Protein AF-0000000080651563 (afdb_homodimer)

Secondary structure (DSSP, 8-state):
----EEEEEEEE--SHHHHHHHHHHHHTT--EEEE-SSSTT-SGGGSS-SEE---GGGGGGT-HHHHHHHHHHHHHHHHH-TTTEEEEEEEEEPPTTSS-HHHHHHHHHHHHHHTT-SSS---EEEETTTSGGGTTB-TT--EEEEEEEEEE-HHHHHHHHHHHHHHTT-EEESS--EEEEEEETTEEEEEEE-TTT--EEEEEEEEEEE--GGGHHHIIIIIS-------EEEEEEEEEEEE--SSSS-EEEEE-TTS-EEEEEEETTTEEEEE---EE--S-GGG----HHHHHHHHHHHHTTBSSPP-GGG--EEEEEEEEEE--S-S-GGGS----EEEEE-GGG--EEEEE---STTHHHHHHHHHHHTTTT-TT-----GGGPPPTT---GGG-HHHHHHHHHHHTTTS-HHHHHHHHHHHGGGHHHHHTT--SSGGG--EEETTEEHHHHHHHHHHS---SHHIIIIIIS-GGGTS-HHHHHHHHHHHHHHT---/--PPEEEEEEEE--SHHHHHHHHHHHHTT--EEEE-SSSTT-SGGGSS--EE---GGGGGGT-HHHHHHHHHHHHHHHHH-TTTEEEEEEEEEPPTTSS-HHHHHHHHHHHHHHTT-SSS---EEEETTTSGGGTTB-TT--EEEEEEEEEE-HHHHHHHHHHHHHHTT-EEESS--EEEEEEETTEEEEEEE-TTT--EEEEEEEEEEE--GGGHHHIIIIIS-------EEEEEEEEEEEE--SSSS-EEEEE-TTS-EEEEEEETTTEEEEE---EE--S-GGG----HHHHHHHHHHHHTTBSSPP-GGG--EEEEEEEEEE--S-S-GGGS----EEEEE-GGG--EEEEE---GGGHHHHHHHHHHHTTTT-TT-----GGGPPPTT---GGG-HHHHHHHHHHHTTTS-HHHHHHHHHHHGGGHHHHHTT--SSGGG--EEETTEEHHHHHHHHHHS---SHHIIIIIIS-GGGTS-HHHHHHHHHHHHHHTTT-

Radius of gyration: 33.16 Å; Cα contacts (8 Å, |Δi|>4): 2163; chains: 2; bounding box: 51×114×76 Å

Structure (mmCIF, N/CA/C/O backbone):
data_AF-0000000080651563-model_v1
#
loop_
_entity.id
_entity.type
_entity.pdbx_description
1 polymer 'Glycerol-3-phosphate dehydrogenase'
#
loop_
_atom_site.group_PDB
_atom_site.id
_atom_site.type_symbol
_atom_site.label_atom_id
_atom_site.label_alt_id
_atom_site.label_comp_id
_atom_site.label_asym_id
_atom_site.label_entity_id
_atom_site.label_seq_id
_atom_site.pdbx_PDB_ins_code
_atom_site.Cartn_x
_atom_site.Cartn_y
_atom_site.Cartn_z
_atom_site.occupancy
_atom_site.B_iso_or_equiv
_atom_site.auth_seq_id
_atom_site.auth_comp_id
_atom_site.auth_asym_id
_atom_site.auth_atom_id
_atom_site.pdbx_PDB_model_num
ATOM 1 N N . MET A 1 1 ? 5.84 -44.031 -43.438 1 44.94 1 MET A N 1
ATOM 2 C CA . MET A 1 1 ? 5.383 -43.25 -42.312 1 44.94 1 MET A CA 1
ATOM 3 C C . MET A 1 1 ? 6.539 -42.906 -41.375 1 44.94 1 MET A C 1
ATOM 5 O O . MET A 1 1 ? 7.422 -43.75 -41.156 1 44.94 1 MET A O 1
ATOM 9 N N . ALA A 1 2 ? 6.824 -41.688 -41.062 1 62.53 2 ALA A N 1
ATOM 10 C CA . ALA A 1 2 ? 7.984 -41.312 -40.25 1 62.53 2 ALA A CA 1
ATOM 11 C C . ALA A 1 2 ? 7.996 -42.062 -38.906 1 62.53 2 ALA A C 1
ATOM 13 O O . ALA A 1 2 ? 6.941 -42.344 -38.344 1 62.53 2 ALA A O 1
ATOM 14 N N . GLU A 1 3 ? 8.992 -42.75 -38.656 1 81.19 3 GLU A N 1
ATOM 15 C CA . GLU A 1 3 ? 9.172 -43.469 -37.406 1 81.19 3 GLU A CA 1
ATOM 16 C C . GLU A 1 3 ? 8.758 -42.625 -36.219 1 81.19 3 GLU A C 1
ATOM 18 O O . GLU A 1 3 ? 9.102 -41.438 -36.125 1 81.19 3 GLU A O 1
ATOM 23 N N . PRO A 1 4 ? 7.98 -43.25 -35.375 1 90.88 4 PRO A N 1
ATOM 24 C CA . PRO A 1 4 ? 7.5 -42.5 -34.219 1 90.88 4 PRO A CA 1
ATOM 25 C C . PRO A 1 4 ? 8.633 -42.031 -33.281 1 90.88 4 PRO A C 1
ATOM 27 O O . PRO A 1 4 ? 9.633 -42.75 -33.156 1 90.88 4 PRO A O 1
ATOM 30 N N . GLU A 1 5 ? 8.562 -40.875 -32.844 1 94.5 5 GLU A N 1
ATOM 31 C CA . GLU A 1 5 ? 9.477 -40.375 -31.812 1 94.5 5 GLU A CA 1
ATOM 32 C C . GLU A 1 5 ? 9.273 -41.156 -30.516 1 94.5 5 GLU A C 1
ATOM 34 O O . GLU A 1 5 ? 8.148 -41.5 -30.156 1 94.5 5 GLU A O 1
ATOM 39 N N . THR A 1 6 ? 10.398 -41.469 -29.844 1 96.81 6 THR A N 1
ATOM 40 C CA . THR A 1 6 ? 10.281 -42.281 -28.656 1 96.81 6 THR A CA 1
ATOM 41 C C . THR A 1 6 ? 10.477 -41.438 -27.391 1 96.81 6 THR A C 1
ATOM 43 O O . THR A 1 6 ? 11.305 -40.531 -27.375 1 96.81 6 THR A O 1
ATOM 46 N N . CYS A 1 7 ? 9.688 -41.75 -26.422 1 98 7 CYS A N 1
ATOM 47 C CA . CYS A 1 7 ? 9.867 -41.156 -25.109 1 98 7 CYS A CA 1
ATOM 48 C C . CYS A 1 7 ? 9.539 -42.188 -24 1 98 7 CYS A C 1
ATOM 50 O O . CYS A 1 7 ? 8.945 -43.219 -24.281 1 98 7 CYS A O 1
ATOM 52 N N . ASP A 1 8 ? 10.086 -41.938 -22.859 1 98.5 8 ASP A N 1
ATOM 53 C CA . ASP A 1 8 ? 9.773 -42.781 -21.703 1 98.5 8 ASP A CA 1
ATOM 54 C C . ASP A 1 8 ? 8.383 -42.469 -21.156 1 98.5 8 ASP A C 1
ATOM 56 O O . ASP A 1 8 ? 7.574 -43.375 -20.953 1 98.5 8 ASP A O 1
ATOM 60 N N . LEU A 1 9 ? 8.148 -41.219 -20.953 1 98.75 9 LEU A N 1
ATOM 61 C CA . LEU A 1 9 ? 6.918 -40.781 -20.312 1 98.75 9 LEU A CA 1
ATOM 62 C C . LEU A 1 9 ? 6.23 -39.688 -21.156 1 98.75 9 LEU A C 1
ATOM 64 O O . LEU A 1 9 ? 6.855 -38.719 -21.531 1 98.75 9 LEU A O 1
ATOM 68 N N . PHE A 1 10 ? 4.969 -39.875 -21.469 1 98.81 10 PHE A N 1
ATOM 69 C CA . PHE A 1 10 ? 4.145 -38.906 -22.172 1 98.81 10 PHE A CA 1
ATOM 70 C C . PHE A 1 10 ? 3.092 -38.312 -21.25 1 98.81 10 PHE A C 1
ATOM 72 O O . PHE A 1 10 ? 2.209 -39.031 -20.766 1 98.81 10 PHE A O 1
ATOM 79 N N . VAL A 1 11 ? 3.191 -37.062 -20.969 1 98.94 11 VAL A N 1
ATOM 80 C CA . VAL A 1 11 ? 2.277 -36.375 -20.062 1 98.94 11 VAL A CA 1
ATOM 81 C C . VAL A 1 11 ? 1.208 -35.625 -20.859 1 98.94 11 VAL A C 1
ATOM 83 O O . VAL A 1 11 ? 1.525 -34.875 -21.781 1 98.94 11 VAL A O 1
ATOM 86 N N . ILE A 1 12 ? -0.056 -35.844 -20.547 1 98.75 12 ILE A N 1
ATOM 87 C CA . ILE A 1 12 ? -1.171 -35.156 -21.203 1 98.75 12 ILE A CA 1
ATOM 88 C C . ILE A 1 12 ? -1.742 -34.094 -20.266 1 98.75 12 ILE A C 1
ATOM 90 O O . ILE A 1 12 ? -2.271 -34.406 -19.203 1 98.75 12 ILE A O 1
ATOM 94 N N . GLY A 1 13 ? -1.679 -32.844 -20.703 1 98.44 13 GLY A N 1
ATOM 95 C CA . GLY A 1 13 ? -2.182 -31.719 -19.906 1 98.44 13 GLY A CA 1
ATOM 96 C C . GLY A 1 13 ? -1.084 -30.812 -19.406 1 98.44 13 GLY A C 1
ATOM 97 O O . GLY A 1 13 ? -0.155 -31.266 -18.734 1 98.44 13 GLY A O 1
ATOM 98 N N . GLY A 1 14 ? -1.213 -29.562 -19.766 1 98.44 14 GLY A N 1
ATOM 99 C CA . GLY A 1 14 ? -0.224 -28.578 -19.375 1 98.44 14 GLY A CA 1
ATOM 100 C C . GLY A 1 14 ? -0.708 -27.656 -18.266 1 98.44 14 GLY A C 1
ATOM 101 O O . GLY A 1 14 ? -0.48 -26.438 -18.312 1 98.44 14 GLY A O 1
ATOM 102 N N . GLY A 1 15 ? -1.465 -28.156 -17.266 1 98.31 15 GLY A N 1
ATOM 103 C CA . GLY A 1 15 ? -1.732 -27.5 -16 1 98.31 15 GLY A CA 1
ATOM 104 C C . GLY A 1 15 ? -0.641 -27.719 -14.977 1 98.31 15 GLY A C 1
ATOM 105 O O . GLY A 1 15 ? 0.446 -28.188 -15.305 1 98.31 15 GLY A O 1
ATOM 106 N N . ILE A 1 16 ? -0.949 -27.375 -13.75 1 98.56 16 ILE A N 1
ATOM 107 C CA . ILE A 1 16 ? 0.093 -27.391 -12.727 1 98.56 16 ILE A CA 1
ATOM 108 C C . ILE A 1 16 ? 0.528 -28.828 -12.445 1 98.56 16 ILE A C 1
ATOM 110 O O . ILE A 1 16 ? 1.718 -29.094 -12.258 1 98.56 16 ILE A O 1
ATOM 114 N N . ASN A 1 17 ? -0.404 -29.766 -12.43 1 98.19 17 ASN A N 1
ATOM 115 C CA . ASN A 1 17 ? -0.04 -31.156 -12.188 1 98.19 17 ASN A CA 1
ATOM 116 C C . ASN A 1 17 ? 0.826 -31.719 -13.312 1 98.19 17 ASN A C 1
ATOM 118 O O . ASN A 1 17 ? 1.86 -32.344 -13.055 1 98.19 17 ASN A O 1
ATOM 122 N N . GLY A 1 18 ? 0.381 -31.5 -14.562 1 98.75 18 GLY A N 1
ATOM 123 C CA . GLY A 1 18 ? 1.145 -32 -15.695 1 98.75 18 GLY A CA 1
ATOM 124 C C . GLY A 1 18 ? 2.533 -31.391 -15.789 1 98.75 18 GLY A C 1
ATOM 125 O O . GLY A 1 18 ? 3.514 -32.094 -16 1 98.75 18 GLY A O 1
ATOM 126 N N . ALA A 1 19 ? 2.584 -30.078 -15.633 1 98.88 19 ALA A N 1
ATOM 127 C CA . ALA A 1 19 ? 3.879 -29.406 -15.664 1 98.88 19 ALA A CA 1
ATOM 128 C C . ALA A 1 19 ? 4.773 -29.875 -14.523 1 98.88 19 ALA A C 1
ATOM 130 O O . ALA A 1 19 ? 5.98 -30.062 -14.711 1 98.88 19 ALA A O 1
ATOM 131 N N . GLY A 1 20 ? 4.227 -30.078 -13.359 1 98.81 20 GLY A N 1
ATOM 132 C CA . GLY A 1 20 ? 4.977 -30.594 -12.227 1 98.81 20 GLY A CA 1
ATOM 133 C C . GLY A 1 20 ? 5.512 -32 -12.453 1 98.81 20 GLY A C 1
ATOM 134 O O . GLY A 1 20 ? 6.68 -32.281 -12.164 1 98.81 20 GLY A O 1
ATOM 135 N N . VAL A 1 21 ? 4.684 -32.844 -12.984 1 98.88 21 VAL A N 1
ATOM 136 C CA . VAL A 1 21 ? 5.078 -34.219 -13.273 1 98.88 21 VAL A CA 1
ATOM 137 C C . VAL A 1 21 ? 6.176 -34.25 -14.328 1 98.88 21 VAL A C 1
ATOM 139 O O . VAL A 1 21 ? 7.176 -34.969 -14.195 1 98.88 21 VAL A O 1
ATOM 142 N N . ALA A 1 22 ? 5.961 -33.438 -15.375 1 98.94 22 ALA A N 1
ATOM 143 C CA . ALA A 1 22 ? 6.957 -33.375 -16.438 1 98.94 22 ALA A CA 1
ATOM 144 C C . ALA A 1 22 ? 8.312 -32.938 -15.898 1 98.94 22 ALA A C 1
ATOM 146 O O . ALA A 1 22 ? 9.344 -33.5 -16.234 1 98.94 22 ALA A O 1
ATOM 147 N N . ARG A 1 23 ? 8.328 -31.922 -15.07 1 98.88 23 ARG A N 1
ATOM 148 C CA . ARG A 1 23 ? 9.57 -31.406 -14.5 1 98.88 23 ARG A CA 1
ATOM 149 C C . ARG A 1 23 ? 10.234 -32.469 -13.609 1 98.88 23 ARG A C 1
ATOM 151 O O . ARG A 1 23 ? 11.43 -32.75 -13.75 1 98.88 23 ARG A O 1
ATOM 158 N N . ASP A 1 24 ? 9.461 -33.062 -12.719 1 98.88 24 ASP A N 1
ATOM 159 C CA . ASP A 1 24 ? 10.008 -34.062 -11.812 1 98.88 24 ASP A CA 1
ATOM 160 C C . ASP A 1 24 ? 10.594 -35.219 -12.586 1 98.88 24 ASP A C 1
ATOM 162 O O . ASP A 1 24 ? 11.734 -35.625 -12.352 1 98.88 24 ASP A O 1
ATOM 166 N N . ALA A 1 25 ? 9.852 -35.719 -13.547 1 98.88 25 ALA A N 1
ATOM 167 C CA . ALA A 1 25 ? 10.258 -36.906 -14.32 1 98.88 25 ALA A CA 1
ATOM 168 C C . ALA A 1 25 ? 11.523 -36.594 -15.133 1 98.88 25 ALA A C 1
ATOM 170 O O . ALA A 1 25 ? 12.445 -37.406 -15.164 1 98.88 25 ALA A O 1
ATOM 171 N N . ALA A 1 26 ? 11.5 -35.469 -15.797 1 98.88 26 ALA A N 1
ATOM 172 C CA . ALA A 1 26 ? 12.672 -35.094 -16.594 1 98.88 26 ALA A CA 1
ATOM 173 C C . ALA A 1 26 ? 13.914 -35 -15.703 1 98.88 26 ALA A C 1
ATOM 175 O O . ALA A 1 26 ? 15 -35.406 -16.094 1 98.88 26 ALA A O 1
ATOM 176 N N . GLY A 1 27 ? 13.742 -34.469 -14.523 1 98.62 27 GLY A N 1
ATOM 177 C CA . GLY A 1 27 ? 14.852 -34.344 -13.594 1 98.62 27 GLY A CA 1
ATOM 178 C C . GLY A 1 27 ? 15.352 -35.656 -13.047 1 98.62 27 GLY A C 1
ATOM 179 O O . GLY A 1 27 ? 16.453 -35.75 -12.5 1 98.62 27 GLY A O 1
ATOM 180 N N . ARG A 1 28 ? 14.531 -36.656 -13.188 1 98.62 28 ARG A N 1
ATOM 181 C CA . ARG A 1 28 ? 14.922 -38 -12.766 1 98.62 28 ARG A CA 1
ATOM 182 C C . ARG A 1 28 ? 15.641 -38.719 -13.898 1 98.62 28 ARG A C 1
ATOM 184 O O . ARG A 1 28 ? 16.062 -39.875 -13.727 1 98.62 28 ARG A O 1
ATOM 191 N N . GLY A 1 29 ? 15.742 -38.094 -15.07 1 98.5 29 GLY A N 1
ATOM 192 C CA . GLY A 1 29 ? 16.516 -38.625 -16.172 1 98.5 29 GLY A CA 1
ATOM 193 C C . GLY A 1 29 ? 15.641 -39.281 -17.234 1 98.5 29 GLY A C 1
ATOM 194 O O . GLY A 1 29 ? 16.156 -39.906 -18.156 1 98.5 29 GLY A O 1
ATOM 195 N N . LEU A 1 30 ? 14.352 -39.188 -17.203 1 98.81 30 LEU A N 1
ATOM 196 C CA . LEU A 1 30 ? 13.469 -39.781 -18.188 1 98.81 30 LEU A CA 1
ATOM 197 C C . LEU A 1 30 ? 13.32 -38.875 -19.422 1 98.81 30 LEU A C 1
ATOM 199 O O . LEU A 1 30 ? 13.391 -37.656 -19.297 1 98.81 30 LEU A O 1
ATOM 203 N N . LYS A 1 31 ? 13.203 -39.438 -20.531 1 98.75 31 LYS A N 1
ATOM 204 C CA . LYS A 1 31 ? 12.797 -38.719 -21.734 1 98.75 31 LYS A CA 1
ATOM 205 C C . LYS A 1 31 ? 11.305 -38.406 -21.719 1 98.75 31 LYS A C 1
ATOM 207 O O . LYS A 1 31 ? 10.477 -39.312 -21.828 1 98.75 31 LYS A O 1
ATOM 212 N N . VAL A 1 32 ? 10.945 -37.125 -21.641 1 98.88 32 VAL A N 1
ATOM 213 C CA . VAL A 1 32 ? 9.57 -36.75 -21.328 1 98.88 32 VAL A CA 1
ATOM 214 C C . VAL A 1 32 ? 9.016 -35.875 -22.469 1 98.88 32 VAL A C 1
ATOM 216 O O . VAL A 1 32 ? 9.719 -35.031 -23.016 1 98.88 32 VAL A O 1
ATOM 219 N N . VAL A 1 33 ? 7.758 -36.062 -22.828 1 98.88 33 VAL A N 1
ATOM 220 C CA . VAL A 1 33 ? 6.977 -35.188 -23.688 1 98.88 33 VAL A CA 1
ATOM 221 C C . VAL A 1 33 ? 5.699 -34.75 -22.969 1 98.88 33 VAL A C 1
ATOM 223 O O . VAL A 1 33 ? 5 -35.562 -22.391 1 98.88 33 VAL A O 1
ATOM 226 N N . LEU A 1 34 ? 5.461 -33.5 -22.922 1 98.94 34 LEU A N 1
ATOM 227 C CA . LEU A 1 34 ? 4.203 -32.969 -22.406 1 98.94 34 LEU A CA 1
ATOM 228 C C . LEU A 1 34 ? 3.402 -32.312 -23.531 1 98.94 34 LEU A C 1
ATOM 230 O O . LEU A 1 34 ? 3.93 -31.484 -24.281 1 98.94 34 LEU A O 1
ATOM 234 N N . ALA A 1 35 ? 2.158 -32.688 -23.688 1 98.81 35 ALA A N 1
ATOM 235 C CA . ALA A 1 35 ? 1.273 -32.094 -24.688 1 98.81 35 ALA A CA 1
ATOM 236 C C . ALA A 1 35 ? 0.091 -31.391 -24.016 1 98.81 35 ALA A C 1
ATOM 238 O O . ALA A 1 35 ? -0.56 -31.969 -23.141 1 98.81 35 ALA A O 1
ATOM 239 N N . GLU A 1 36 ? -0.143 -30.188 -24.359 1 98.56 36 GLU A N 1
ATOM 240 C CA . GLU A 1 36 ? -1.266 -29.359 -23.922 1 98.56 36 GLU A CA 1
ATOM 241 C C . GLU A 1 36 ? -2.117 -28.906 -25.109 1 98.56 36 GLU A C 1
ATOM 243 O O . GLU A 1 36 ? -1.589 -28.422 -26.094 1 98.56 36 GLU A O 1
ATOM 248 N N . LYS A 1 37 ? -3.41 -29.078 -25.031 1 97.44 37 LYS A N 1
ATOM 249 C CA . LYS A 1 37 ? -4.289 -28.812 -26.156 1 97.44 37 LYS A CA 1
ATOM 250 C C . LYS A 1 37 ? -4.363 -27.312 -26.469 1 97.44 37 LYS A C 1
ATOM 252 O O . LYS A 1 37 ? -4.535 -26.922 -27.625 1 97.44 37 LYS A O 1
ATOM 257 N N . ASP A 1 38 ? -4.301 -26.484 -25.422 1 97.44 38 ASP A N 1
ATOM 258 C CA . ASP A 1 38 ? -4.32 -25.031 -25.578 1 97.44 38 ASP A CA 1
ATOM 259 C C . ASP A 1 38 ? -2.99 -24.422 -25.156 1 97.44 38 ASP A C 1
ATOM 261 O O . ASP A 1 38 ? -1.928 -24.828 -25.625 1 97.44 38 ASP A O 1
ATOM 265 N N . ASP A 1 39 ? -3.035 -23.422 -24.344 1 98 39 ASP A N 1
ATOM 266 C CA . ASP A 1 39 ? -1.838 -22.844 -23.734 1 98 39 ASP A CA 1
ATOM 267 C C . ASP A 1 39 ? -1.603 -23.391 -22.328 1 98 39 ASP A C 1
ATOM 269 O O . ASP A 1 39 ? -2.5 -23.984 -21.734 1 98 39 ASP A O 1
ATOM 273 N N . LEU A 1 40 ? -0.352 -23.234 -21.906 1 98.44 40 LEU A N 1
ATOM 274 C CA . LEU A 1 40 ? -0.054 -23.609 -20.516 1 98.44 40 LEU A CA 1
ATOM 275 C C . LEU A 1 40 ? -0.951 -22.844 -19.562 1 98.44 40 LEU A C 1
ATOM 277 O O . LEU A 1 40 ? -1.187 -21.641 -19.734 1 98.44 40 LEU A O 1
ATOM 281 N N . ALA A 1 41 ? -1.507 -23.516 -18.562 1 97.88 41 ALA A N 1
ATOM 282 C CA . ALA A 1 41 ? -2.281 -22.953 -17.453 1 97.88 41 ALA A CA 1
ATOM 283 C C . ALA A 1 41 ? -3.596 -22.359 -17.953 1 97.88 41 ALA A C 1
ATOM 285 O O . ALA A 1 41 ? -4.254 -21.594 -17.25 1 97.88 41 ALA A O 1
ATOM 286 N N . GLN A 1 42 ? -4.023 -22.641 -19.141 1 96.56 42 GLN A N 1
ATOM 287 C CA . GLN A 1 42 ? -5.184 -21.953 -19.703 1 96.56 42 GLN A CA 1
ATOM 288 C C . GLN A 1 42 ? -6.477 -22.438 -19.047 1 96.56 42 GLN A C 1
ATOM 290 O O . GLN A 1 42 ? -7.484 -21.719 -19.047 1 96.56 42 GLN A O 1
ATOM 295 N N . GLY A 1 43 ? -6.531 -23.625 -18.469 1 95.25 43 GLY A N 1
ATOM 296 C CA . GLY A 1 43 ? -7.719 -24.156 -17.812 1 95.25 43 GLY A CA 1
ATOM 297 C C . GLY A 1 43 ? -7.789 -23.781 -16.344 1 95.25 43 GLY A C 1
ATOM 298 O O . GLY A 1 43 ? -7.68 -22.609 -15.984 1 95.25 43 GLY A O 1
ATOM 299 N N . THR A 1 44 ? -7.863 -24.766 -15.438 1 94.31 44 THR A N 1
ATOM 300 C CA . THR A 1 44 ? -8.102 -24.594 -14.008 1 94.31 44 THR A CA 1
ATOM 301 C C . THR A 1 44 ? -6.918 -23.906 -13.336 1 94.31 44 THR A C 1
ATOM 303 O O . THR A 1 44 ? -7.102 -23.062 -12.453 1 94.31 44 THR A O 1
ATOM 306 N N . SER A 1 45 ? -5.766 -24.109 -13.797 1 97.12 45 SER A N 1
ATOM 307 C CA . SER A 1 45 ? -4.551 -23.781 -13.055 1 97.12 45 SER A CA 1
ATOM 308 C C . SER A 1 45 ? -4.27 -22.281 -13.102 1 97.12 45 SER A C 1
ATOM 310 O O . SER A 1 45 ? -3.426 -21.781 -12.352 1 97.12 45 SER A O 1
ATOM 312 N N . SER A 1 46 ? -4.891 -21.438 -13.945 1 97.19 46 SER A N 1
ATOM 313 C CA . SER A 1 46 ? -4.707 -19.984 -13.938 1 97.19 46 SER A CA 1
ATOM 314 C C . SER A 1 46 ? -5.918 -19.281 -13.352 1 97.19 46 SER A C 1
ATOM 316 O O . SER A 1 46 ? -5.996 -18.047 -13.375 1 97.19 46 SER A O 1
ATOM 318 N N . ARG A 1 47 ? -6.836 -20.062 -12.875 1 97.06 47 ARG A N 1
ATOM 319 C CA . ARG A 1 47 ? -8.094 -19.5 -12.398 1 97.06 47 ARG A CA 1
ATOM 320 C C . ARG A 1 47 ? -8.305 -19.797 -10.922 1 97.06 47 ARG A C 1
ATOM 322 O O . ARG A 1 47 ? -9.414 -20.172 -10.508 1 97.06 47 ARG A O 1
ATOM 329 N N . SER A 1 48 ? -7.207 -19.734 -10.203 1 96 48 SER A N 1
ATOM 330 C CA . SER A 1 48 ? -7.223 -20 -8.766 1 96 48 SER A CA 1
ATOM 331 C C . SER A 1 48 ? -7.367 -18.703 -7.973 1 96 48 SER A C 1
ATOM 333 O O . SER A 1 48 ? -7.496 -17.625 -8.555 1 96 48 SER A O 1
ATOM 335 N N . GLY A 1 49 ? -7.438 -18.812 -6.684 1 96.62 49 GLY A N 1
ATOM 336 C CA . GLY A 1 49 ? -7.375 -17.656 -5.805 1 96.62 49 GLY A CA 1
ATOM 337 C C . GLY A 1 49 ? -5.965 -17.125 -5.602 1 96.62 49 GLY A C 1
ATOM 338 O O . GLY A 1 49 ? -5.742 -16.219 -4.801 1 96.62 49 GLY A O 1
ATOM 339 N N . LYS A 1 50 ? -5.02 -17.656 -6.297 1 98.19 50 LYS A N 1
ATOM 340 C CA . LYS A 1 50 ? -3.625 -17.219 -6.289 1 98.19 50 LYS A CA 1
ATOM 341 C C . LYS A 1 50 ? -3.01 -17.391 -4.902 1 98.19 50 LYS A C 1
ATOM 343 O O . LYS A 1 50 ? -2.357 -16.469 -4.398 1 98.19 50 LYS A O 1
ATOM 348 N N . LEU A 1 51 ? -3.211 -18.547 -4.324 1 97.75 51 LEU A N 1
ATOM 349 C CA . LEU A 1 51 ? -2.725 -18.766 -2.965 1 97.75 51 LEU A CA 1
ATOM 350 C C . LEU A 1 51 ? -1.95 -20.078 -2.861 1 97.75 51 LEU A C 1
ATOM 352 O O . LEU A 1 51 ? -2.309 -21.062 -3.506 1 97.75 51 LEU A O 1
ATOM 356 N N . VAL A 1 52 ? -0.916 -20.078 -2.156 1 97.62 52 VAL A N 1
ATOM 357 C CA . VAL A 1 52 ? -0.288 -21.266 -1.563 1 97.62 52 VAL A CA 1
ATOM 358 C C . VAL A 1 52 ? -0.621 -21.328 -0.075 1 97.62 52 VAL A C 1
ATOM 360 O O . VAL A 1 52 ? -0.065 -20.578 0.727 1 97.62 52 VAL A O 1
ATOM 363 N N . HIS A 1 53 ? -1.564 -22.156 0.243 1 95.06 53 HIS A N 1
ATOM 364 C CA . HIS A 1 53 ? -2.113 -22.141 1.594 1 95.06 53 HIS A CA 1
ATOM 365 C C . HIS A 1 53 ? -2.52 -23.531 2.049 1 95.06 53 HIS A C 1
ATOM 367 O O . HIS A 1 53 ? -2.646 -24.453 1.229 1 95.06 53 HIS A O 1
ATOM 373 N N . GLY A 1 54 ? -2.703 -23.688 3.301 1 91.38 54 GLY A N 1
ATOM 374 C CA . GLY A 1 54 ? -3.055 -24.969 3.871 1 91.38 54 GLY A CA 1
ATOM 375 C C . GLY A 1 54 ? -4.547 -25.25 3.836 1 91.38 54 GLY A C 1
ATOM 376 O O . GLY A 1 54 ? -4.965 -26.422 3.887 1 91.38 54 GLY A O 1
ATOM 377 N N . GLY A 1 55 ? -5.273 -24.281 3.785 1 89.44 55 GLY A N 1
ATOM 378 C CA . GLY A 1 55 ? -6.715 -24.469 3.83 1 89.44 55 GLY A CA 1
ATOM 379 C C . GLY A 1 55 ? -7.246 -24.672 5.234 1 89.44 55 GLY A C 1
ATOM 380 O O . GLY A 1 55 ? -7.555 -25.797 5.629 1 89.44 55 GLY A O 1
ATOM 381 N N . LEU A 1 56 ? -7.484 -23.656 5.871 1 85.06 56 LEU A N 1
ATOM 382 C CA . LEU A 1 56 ? -7.934 -23.672 7.258 1 85.06 56 LEU A CA 1
ATOM 383 C C . LEU A 1 56 ? -9.258 -24.406 7.398 1 85.06 56 LEU A C 1
ATOM 385 O O . LEU A 1 56 ? -9.461 -25.156 8.352 1 85.06 56 LEU A O 1
ATOM 389 N N . ARG A 1 57 ? -10.086 -24.266 6.465 1 83.44 57 ARG A N 1
ATOM 390 C CA . ARG A 1 57 ? -11.43 -24.828 6.523 1 83.44 57 ARG A CA 1
ATOM 391 C C . ARG A 1 57 ? -11.375 -26.359 6.543 1 83.44 57 ARG A C 1
ATOM 393 O O . ARG A 1 57 ? -12.266 -27.016 7.094 1 83.44 57 ARG A O 1
ATOM 400 N N . TYR A 1 58 ? -10.352 -26.953 6.043 1 84.56 58 TYR A N 1
ATOM 401 C CA . TYR A 1 58 ? -10.234 -28.406 5.922 1 84.56 58 TYR A CA 1
ATOM 402 C C . TYR A 1 58 ? -10.039 -29.047 7.289 1 84.56 58 TYR A C 1
ATOM 404 O O . TYR A 1 58 ? -10.281 -30.25 7.461 1 84.56 58 TYR A O 1
ATOM 412 N N . LEU A 1 59 ? -9.617 -28.234 8.195 1 84.94 59 LEU A N 1
ATOM 413 C CA . LEU A 1 59 ? -9.469 -28.734 9.555 1 84.94 59 LEU A CA 1
ATOM 414 C C . LEU A 1 59 ? -10.82 -29.094 10.156 1 84.94 59 LEU A C 1
ATOM 416 O O . LEU A 1 59 ? -10.914 -30 10.984 1 84.94 59 LEU A O 1
ATOM 420 N N . GLU A 1 60 ? -11.82 -28.391 9.703 1 80.75 60 GLU A N 1
ATOM 421 C CA . GLU A 1 60 ? -13.164 -28.672 10.195 1 80.75 60 GLU A CA 1
ATOM 422 C C . GLU A 1 60 ? -13.648 -30.047 9.734 1 80.75 60 GLU A C 1
ATOM 424 O O . GLU A 1 60 ? -14.531 -30.641 10.359 1 80.75 60 GLU A O 1
ATOM 429 N N . TYR A 1 61 ? -13.07 -30.516 8.734 1 80.5 61 TYR A N 1
ATOM 430 C CA . TYR A 1 61 ? -13.438 -31.812 8.188 1 80.5 61 TYR A CA 1
ATOM 431 C C . TYR A 1 61 ? -12.406 -32.875 8.57 1 80.5 61 TYR A C 1
ATOM 433 O O . TYR A 1 61 ? -12.344 -33.938 7.945 1 80.5 61 TYR A O 1
ATOM 441 N N . TYR A 1 62 ? -11.508 -32.5 9.469 1 84.06 62 TYR A N 1
ATOM 442 C CA . TYR A 1 62 ? -10.516 -33.375 10.07 1 84.06 62 TYR A CA 1
ATOM 443 C C . TYR A 1 62 ? -9.508 -33.844 9.023 1 84.06 62 TYR A C 1
ATOM 445 O O . TYR A 1 62 ? -8.945 -34.938 9.141 1 84.06 62 TYR A O 1
ATOM 453 N N . GLU A 1 63 ? -9.438 -33.062 7.988 1 87.5 63 GLU A N 1
ATOM 454 C CA . GLU A 1 63 ? -8.445 -33.344 6.949 1 87.5 63 GLU A CA 1
ATOM 455 C C . GLU A 1 63 ? -7.055 -32.875 7.367 1 87.5 63 GLU A C 1
ATOM 457 O O . GLU A 1 63 ? -6.398 -32.156 6.637 1 87.5 63 GLU A O 1
ATOM 462 N N . PHE A 1 64 ? -6.5 -33.438 8.414 1 89.5 64 PHE A N 1
ATOM 463 C CA . PHE A 1 64 ? -5.258 -33 9.023 1 89.5 64 PHE A CA 1
ATOM 464 C C . PHE A 1 64 ? -4.066 -33.312 8.125 1 89.5 64 PHE A C 1
ATOM 466 O O . PHE A 1 64 ? -3.135 -32.5 8.016 1 89.5 64 PHE A O 1
ATOM 473 N N . ARG A 1 65 ? -4.098 -34.438 7.508 1 88.31 65 ARG A N 1
ATOM 474 C CA . ARG A 1 65 ? -3.002 -34.812 6.625 1 88.31 65 ARG A CA 1
ATOM 475 C C . ARG A 1 65 ? -2.889 -33.844 5.445 1 88.31 65 ARG A C 1
ATOM 477 O O . ARG A 1 65 ? -1.791 -33.406 5.098 1 88.31 65 ARG A O 1
ATOM 484 N N . LEU A 1 66 ? -4.043 -33.562 4.863 1 89 66 LEU A N 1
ATOM 485 C CA . LEU A 1 66 ? -4.094 -32.625 3.734 1 89 66 LEU A CA 1
ATOM 486 C C . LEU A 1 66 ? -3.525 -31.266 4.121 1 89 66 LEU A C 1
ATOM 488 O O . LEU A 1 66 ? -2.727 -30.688 3.379 1 89 66 LEU A O 1
ATOM 492 N N . VAL A 1 67 ? -3.949 -30.797 5.27 1 92.62 67 VAL A N 1
ATOM 493 C CA . VAL A 1 67 ? -3.514 -29.484 5.738 1 92.62 67 VAL A CA 1
ATOM 494 C C . VAL A 1 67 ? -2.02 -29.516 6.055 1 92.62 67 VAL A C 1
ATOM 496 O O . VAL A 1 67 ? -1.274 -28.609 5.668 1 92.62 67 VAL A O 1
ATOM 499 N N . ARG A 1 68 ? -1.581 -30.562 6.684 1 93.56 68 ARG A N 1
ATOM 500 C CA . ARG A 1 68 ? -0.168 -30.703 7.023 1 93.56 68 ARG A CA 1
ATOM 501 C C . ARG A 1 68 ? 0.697 -30.703 5.766 1 93.56 68 ARG A C 1
ATOM 503 O O . ARG A 1 68 ? 1.694 -29.984 5.691 1 93.56 68 ARG A O 1
ATOM 510 N N . GLU A 1 69 ? 0.297 -31.5 4.805 1 93.94 69 GLU A N 1
ATOM 511 C CA . GLU A 1 69 ? 1.033 -31.578 3.547 1 93.94 69 GLU A CA 1
ATOM 512 C C . GLU A 1 69 ? 1.104 -30.219 2.859 1 93.94 69 GLU A C 1
ATOM 514 O O . GLU A 1 69 ? 2.166 -29.812 2.389 1 93.94 69 GLU A O 1
ATOM 519 N N . ALA A 1 70 ? 0.019 -29.562 2.828 1 95.38 70 ALA A N 1
ATOM 520 C CA . ALA A 1 70 ? -0.047 -28.25 2.182 1 95.38 70 ALA A CA 1
ATOM 521 C C . ALA A 1 70 ? 0.845 -27.234 2.895 1 95.38 70 ALA A C 1
ATOM 523 O O . ALA A 1 70 ? 1.528 -26.438 2.25 1 95.38 70 ALA A O 1
ATOM 524 N N . LEU A 1 71 ? 0.825 -27.297 4.223 1 96.31 71 LEU A N 1
ATOM 525 C CA . LEU A 1 71 ? 1.605 -26.359 5.008 1 96.31 71 LEU A CA 1
ATOM 526 C C . LEU A 1 71 ? 3.1 -26.609 4.844 1 96.31 71 LEU A C 1
ATOM 528 O O . LEU A 1 71 ? 3.898 -25.672 4.824 1 96.31 71 LEU A O 1
ATOM 532 N N . ILE A 1 72 ? 3.5 -27.875 4.727 1 95.81 72 ILE A N 1
ATOM 533 C CA . ILE A 1 72 ? 4.891 -28.203 4.445 1 95.81 72 ILE A CA 1
ATOM 534 C C . ILE A 1 72 ? 5.273 -27.688 3.061 1 95.81 72 ILE A C 1
ATOM 536 O O . ILE A 1 72 ? 6.309 -27.031 2.898 1 95.81 72 ILE A O 1
ATOM 540 N N . GLU A 1 73 ? 4.402 -27.891 2.072 1 97.19 73 GLU A N 1
ATOM 541 C CA . GLU A 1 73 ? 4.672 -27.484 0.694 1 97.19 73 GLU A CA 1
ATOM 542 C C . GLU A 1 73 ? 4.723 -25.969 0.562 1 97.19 73 GLU A C 1
ATOM 544 O O . GLU A 1 73 ? 5.473 -25.438 -0.257 1 97.19 73 GLU A O 1
ATOM 549 N N . ARG A 1 74 ? 3.949 -25.297 1.386 1 97.12 74 ARG A N 1
ATOM 550 C CA . ARG A 1 74 ? 3.984 -23.844 1.398 1 97.12 74 ARG A CA 1
ATOM 551 C C . ARG A 1 74 ? 5.402 -23.328 1.641 1 97.12 74 ARG A C 1
ATOM 553 O O . ARG A 1 74 ? 5.883 -22.453 0.919 1 97.12 74 ARG A O 1
ATOM 560 N N . GLU A 1 75 ? 6.074 -23.969 2.545 1 96.19 75 GLU A N 1
ATOM 561 C CA . GLU A 1 75 ? 7.441 -23.562 2.857 1 96.19 75 GLU A CA 1
ATOM 562 C C . GLU A 1 75 ? 8.406 -23.969 1.742 1 96.19 75 GLU A C 1
ATOM 564 O O . GLU A 1 75 ? 9.312 -23.203 1.402 1 96.19 75 GLU A O 1
ATOM 569 N N . VAL A 1 76 ? 8.164 -25.078 1.197 1 97.56 76 VAL A N 1
ATOM 570 C CA . VAL A 1 76 ? 9.016 -25.578 0.118 1 97.56 76 VAL A CA 1
ATOM 571 C C . VAL A 1 76 ? 8.898 -24.656 -1.096 1 97.56 76 VAL A C 1
ATOM 573 O O . VAL A 1 76 ? 9.906 -24.25 -1.666 1 97.56 76 VAL A O 1
ATOM 576 N N . LEU A 1 77 ? 7.68 -24.328 -1.388 1 98.25 77 LEU A N 1
ATOM 577 C CA . LEU A 1 77 ? 7.434 -23.516 -2.578 1 98.25 77 LEU A CA 1
ATOM 578 C C . LEU A 1 77 ? 7.93 -22.078 -2.375 1 98.25 77 LEU A C 1
ATOM 580 O O . LEU A 1 77 ? 8.43 -21.453 -3.312 1 98.25 77 LEU A O 1
ATOM 584 N N . LEU A 1 78 ? 7.785 -21.578 -1.15 1 97.25 78 LEU A N 1
ATOM 585 C CA . LEU A 1 78 ? 8.297 -20.25 -0.816 1 97.25 78 LEU A CA 1
ATOM 586 C C . LEU A 1 78 ? 9.789 -20.172 -1.097 1 97.25 78 LEU A C 1
ATOM 588 O O . LEU A 1 78 ? 10.281 -19.141 -1.575 1 97.25 78 LEU A O 1
ATOM 592 N N . ASN A 1 79 ? 10.477 -21.234 -0.854 1 97.44 79 ASN A N 1
ATOM 593 C CA . ASN A 1 79 ? 11.922 -21.266 -1.075 1 97.44 79 ASN A CA 1
ATOM 594 C C . ASN A 1 79 ? 12.258 -21.5 -2.543 1 97.44 79 ASN A C 1
ATOM 596 O O . ASN A 1 79 ? 13.273 -21.016 -3.041 1 97.44 79 ASN A O 1
ATOM 600 N N . ALA A 1 80 ? 11.43 -22.188 -3.234 1 98.38 80 ALA A N 1
ATOM 601 C CA . ALA A 1 80 ? 11.703 -22.609 -4.605 1 98.38 80 ALA A CA 1
ATOM 602 C C . ALA A 1 80 ? 11.516 -21.453 -5.582 1 98.38 80 ALA A C 1
ATOM 604 O O . ALA A 1 80 ? 12.18 -21.391 -6.617 1 98.38 80 ALA A O 1
ATOM 605 N N . ALA A 1 81 ? 10.602 -20.578 -5.262 1 98.69 81 ALA A N 1
ATOM 606 C CA . ALA A 1 81 ? 10.273 -19.516 -6.207 1 98.69 81 ALA A CA 1
ATOM 607 C C . ALA A 1 81 ? 9.883 -18.234 -5.473 1 98.69 81 ALA A C 1
ATOM 609 O O . ALA A 1 81 ? 8.797 -17.688 -5.691 1 98.69 81 ALA A O 1
ATOM 610 N N . PRO A 1 82 ? 10.852 -17.641 -4.707 1 98.31 82 PRO A N 1
ATOM 611 C CA . PRO A 1 82 ? 10.531 -16.484 -3.881 1 98.31 82 PRO A CA 1
ATOM 612 C C . PRO A 1 82 ? 10.203 -15.242 -4.711 1 98.31 82 PRO A C 1
ATOM 614 O O . PRO A 1 82 ? 9.703 -14.25 -4.172 1 98.31 82 PRO A O 1
ATOM 617 N N . HIS A 1 83 ? 10.453 -15.273 -6.008 1 98.56 83 HIS A N 1
ATOM 618 C CA . HIS A 1 83 ? 10.133 -14.125 -6.855 1 98.56 83 HIS A CA 1
ATOM 619 C C . HIS A 1 83 ? 8.648 -14.102 -7.211 1 98.56 83 HIS A C 1
ATOM 621 O O . HIS A 1 83 ? 8.078 -13.031 -7.438 1 98.56 83 HIS A O 1
ATOM 627 N N . ILE A 1 84 ? 7.988 -15.266 -7.238 1 98.69 84 ILE A N 1
ATOM 628 C CA . ILE A 1 84 ? 6.582 -15.242 -7.629 1 98.69 84 ILE A CA 1
ATOM 629 C C . ILE A 1 84 ? 5.711 -15.719 -6.469 1 98.69 84 ILE A C 1
ATOM 631 O O . ILE A 1 84 ? 4.488 -15.805 -6.598 1 98.69 84 ILE A O 1
ATOM 635 N N . ILE A 1 85 ? 6.293 -16.188 -5.391 1 98.5 85 ILE A N 1
ATOM 636 C CA . ILE A 1 85 ? 5.605 -16.609 -4.176 1 98.5 85 ILE A CA 1
ATOM 637 C C . ILE A 1 85 ? 6.105 -15.789 -2.988 1 98.5 85 ILE A C 1
ATOM 639 O O . ILE A 1 85 ? 7.312 -15.664 -2.775 1 98.5 85 ILE A O 1
ATOM 643 N N . TRP A 1 86 ? 5.23 -15.18 -2.26 1 96.94 86 TRP A N 1
ATOM 644 C CA . TRP A 1 86 ? 5.66 -14.391 -1.107 1 96.94 86 TRP A CA 1
ATOM 645 C C . TRP A 1 86 ? 4.652 -14.5 0.032 1 96.94 86 TRP A C 1
ATOM 647 O O . TRP A 1 86 ? 3.488 -14.836 -0.19 1 96.94 86 TRP A O 1
ATOM 657 N N . PRO A 1 87 ? 5.121 -14.242 1.265 1 96.94 87 PRO A N 1
ATOM 658 C CA . PRO A 1 87 ? 4.238 -14.328 2.43 1 96.94 87 PRO A CA 1
ATOM 659 C C . PRO A 1 87 ? 3.125 -13.281 2.402 1 96.94 87 PRO A C 1
ATOM 661 O O . PRO A 1 87 ? 3.326 -12.172 1.896 1 96.94 87 PRO A O 1
ATOM 664 N N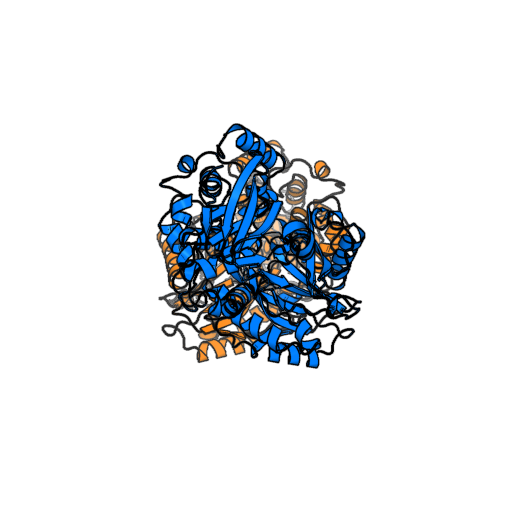 . MET A 1 88 ? 2.027 -13.609 2.932 1 97 88 MET A N 1
ATOM 665 C CA . MET A 1 88 ? 0.882 -12.719 3.088 1 97 88 MET A CA 1
ATOM 666 C C . MET A 1 88 ? 0.15 -13 4.395 1 97 88 MET A C 1
ATOM 668 O O . MET A 1 88 ? -0.029 -14.156 4.777 1 97 88 MET A O 1
ATOM 672 N N . ARG A 1 89 ? -0.228 -11.977 5.082 1 97.44 89 ARG A N 1
ATOM 673 C CA . ARG A 1 89 ? -1.009 -12.102 6.309 1 97.44 89 ARG A CA 1
ATOM 674 C C . ARG A 1 89 ? -2.504 -12.062 6.012 1 97.44 89 ARG A C 1
ATOM 676 O O . ARG A 1 89 ? -2.957 -11.258 5.188 1 97.44 89 ARG A O 1
ATOM 683 N N . PHE A 1 90 ? -3.223 -12.922 6.668 1 98 90 PHE A N 1
ATOM 684 C CA . PHE A 1 90 ? -4.664 -13.008 6.477 1 98 90 PHE A CA 1
ATOM 685 C C . PHE A 1 90 ? -5.406 -12.641 7.758 1 98 90 PHE A C 1
ATOM 687 O O . PHE A 1 90 ? -5.207 -13.273 8.797 1 98 90 PHE A O 1
ATOM 694 N N . VAL A 1 91 ? -6.234 -11.625 7.621 1 98.25 91 VAL A N 1
ATOM 695 C CA . VAL A 1 91 ? -7.039 -11.172 8.75 1 98.25 91 VAL A CA 1
ATOM 696 C C . VAL A 1 91 ? -8.414 -11.836 8.703 1 98.25 91 VAL A C 1
ATOM 698 O O . VAL A 1 91 ? -9.086 -11.797 7.672 1 98.25 91 VAL A O 1
ATOM 701 N N . LEU A 1 92 ? -8.773 -12.445 9.75 1 97.12 92 LEU A N 1
ATOM 702 C CA . LEU A 1 92 ? -10.07 -13.102 9.914 1 97.12 92 LEU A CA 1
ATOM 703 C C . LEU A 1 92 ? -10.906 -12.391 10.977 1 97.12 92 LEU A C 1
ATOM 705 O O . LEU A 1 92 ? -10.789 -12.695 12.164 1 97.12 92 LEU A O 1
ATOM 709 N N . PRO A 1 93 ? -11.781 -11.422 10.508 1 97.38 93 PRO A N 1
ATOM 710 C CA . PRO A 1 93 ? -12.695 -10.852 11.5 1 97.38 93 PRO A CA 1
ATOM 711 C C . PRO A 1 93 ? -13.648 -11.891 12.086 1 97.38 93 PRO A C 1
ATOM 713 O O . PRO A 1 93 ? -14.227 -12.688 11.344 1 97.38 93 PRO A O 1
ATOM 716 N N . HIS A 1 94 ? -13.812 -11.883 13.336 1 94.94 94 HIS A N 1
ATOM 717 C CA . HIS A 1 94 ? -14.672 -12.859 14 1 94.94 94 HIS A CA 1
ATOM 718 C C . HIS A 1 94 ? -16.109 -12.359 14.102 1 94.94 94 HIS A C 1
ATOM 720 O O . HIS A 1 94 ? -16.344 -11.234 14.547 1 94.94 94 HIS A O 1
ATOM 726 N N . SER A 1 95 ? -16.953 -13.125 13.609 1 90.12 95 SER A N 1
ATOM 727 C CA . SER A 1 95 ? -18.375 -12.898 13.82 1 90.12 95 SER A CA 1
ATOM 728 C C . SER A 1 95 ? -18.938 -13.859 14.867 1 90.12 95 SER A C 1
ATOM 730 O O . SER A 1 95 ? -18.828 -15.078 14.719 1 90.12 95 SER A O 1
ATOM 732 N N . PRO A 1 96 ? -19.641 -13.289 15.797 1 84.44 96 PRO A N 1
ATOM 733 C CA . PRO A 1 96 ? -20.219 -14.172 16.812 1 84.44 96 PRO A CA 1
ATOM 734 C C . PRO A 1 96 ? -21.281 -15.109 16.266 1 84.44 96 PRO A C 1
ATOM 736 O O . PRO A 1 96 ? -21.625 -16.109 16.891 1 84.44 96 PRO A O 1
ATOM 739 N N . GLN A 1 97 ? -21.828 -14.773 15.148 1 84.56 97 GLN A N 1
ATOM 740 C CA . GLN A 1 97 ? -22.875 -15.586 14.531 1 84.56 97 GLN A CA 1
ATOM 741 C C . GLN A 1 97 ? -22.281 -16.781 13.805 1 84.56 97 GLN A C 1
ATOM 743 O O . GLN A 1 97 ? -23 -17.703 13.422 1 84.56 97 GLN A O 1
ATOM 748 N N . ASP A 1 98 ? -20.984 -16.719 13.711 1 84 98 ASP A N 1
ATOM 749 C CA . ASP A 1 98 ? -20.312 -17.812 13.008 1 84 98 ASP A CA 1
ATOM 750 C C . ASP A 1 98 ? -19.656 -18.781 13.984 1 84 98 ASP A C 1
ATOM 752 O O . ASP A 1 98 ? -20.25 -19.156 14.992 1 84 98 ASP A O 1
ATOM 756 N N . ARG A 1 99 ? -18.469 -19.312 13.703 1 83.06 99 ARG A N 1
ATOM 757 C CA . ARG A 1 99 ? -17.75 -20.203 14.609 1 83.06 99 ARG A CA 1
ATOM 758 C C . ARG A 1 99 ? -17.297 -19.469 15.859 1 83.06 99 ARG A C 1
ATOM 760 O O . ARG A 1 99 ? -16.875 -18.312 15.789 1 83.06 99 ARG A O 1
ATOM 767 N N . PRO A 1 100 ? -17.453 -20.125 16.969 1 88.62 100 PRO A N 1
ATOM 768 C CA . PRO A 1 100 ? -16.984 -19.453 18.172 1 88.62 100 PRO A CA 1
ATOM 769 C C . PRO A 1 100 ? -15.484 -19.125 18.109 1 88.62 100 PRO A C 1
ATOM 771 O O . PRO A 1 100 ? -14.711 -19.875 17.516 1 88.62 100 PRO A O 1
ATOM 774 N N . ALA A 1 101 ? -15.094 -18.109 18.812 1 91.75 101 ALA A N 1
ATOM 775 C CA . ALA A 1 101 ? -13.734 -17.594 18.75 1 91.75 101 ALA A CA 1
ATOM 776 C C . ALA A 1 101 ? -12.727 -18.641 19.219 1 91.75 101 ALA A C 1
ATOM 778 O O . ALA A 1 101 ? -11.625 -18.734 18.672 1 91.75 101 ALA A O 1
ATOM 779 N N . TRP A 1 102 ? -13.094 -19.375 20.219 1 91.25 102 TRP A N 1
ATOM 780 C CA . TRP A 1 102 ? -12.148 -20.344 20.766 1 91.25 102 TRP A CA 1
ATOM 781 C C . TRP A 1 102 ? -11.875 -21.453 19.75 1 91.25 102 TRP A C 1
ATOM 783 O O . TRP A 1 102 ? -10.75 -21.969 19.672 1 91.25 102 TRP A O 1
ATOM 793 N N . LEU A 1 103 ? -12.828 -21.844 19.031 1 89.69 103 LEU A N 1
ATOM 794 C CA . LEU A 1 103 ? -12.656 -22.875 18.016 1 89.69 103 LEU A CA 1
ATOM 795 C C . LEU A 1 103 ? -11.773 -22.375 16.875 1 89.69 103 LEU A C 1
ATOM 797 O O . LEU A 1 103 ? -10.891 -23.109 16.406 1 89.69 103 LEU A O 1
ATOM 801 N N . VAL A 1 104 ? -12.031 -21.156 16.484 1 91 104 VAL A N 1
ATOM 802 C CA . VAL A 1 104 ? -11.203 -20.547 15.445 1 91 104 VAL A CA 1
ATOM 803 C C . VAL A 1 104 ? -9.758 -20.484 15.914 1 91 104 VAL A C 1
ATOM 805 O O . VAL A 1 104 ? -8.836 -20.828 15.172 1 91 104 VAL A O 1
ATOM 808 N N . ARG A 1 105 ? -9.586 -20.094 17.125 1 93 105 ARG A N 1
ATOM 809 C CA . ARG A 1 105 ? -8.242 -19.984 17.688 1 93 105 ARG A CA 1
ATOM 810 C C . ARG A 1 105 ? -7.559 -21.344 17.734 1 93 105 ARG A C 1
ATOM 812 O O . ARG A 1 105 ? -6.359 -21.453 17.453 1 93 105 ARG A O 1
ATOM 819 N N . LEU A 1 106 ? -8.281 -22.328 18.109 1 92.56 106 LEU A N 1
ATOM 820 C CA . LEU A 1 106 ? -7.738 -23.688 18.125 1 92.56 106 LEU A CA 1
ATOM 821 C C . LEU A 1 106 ? -7.336 -24.125 16.734 1 92.56 106 LEU A C 1
ATOM 823 O O . LEU A 1 106 ? -6.262 -24.703 16.547 1 92.56 106 LEU A O 1
ATOM 827 N N . GLY A 1 107 ? -8.258 -23.906 15.797 1 92.69 107 GLY A N 1
ATOM 828 C CA . GLY A 1 107 ? -7.926 -24.219 14.414 1 92.69 107 GLY A CA 1
ATOM 829 C C . GLY A 1 107 ? -6.656 -23.547 13.938 1 92.69 107 GLY A C 1
ATOM 830 O O . GLY A 1 107 ? -5.82 -24.172 13.289 1 92.69 107 GLY A O 1
ATOM 831 N N . LEU A 1 108 ? -6.547 -22.312 14.328 1 95.25 108 LEU A N 1
ATOM 832 C CA . LEU A 1 108 ? -5.383 -21.547 13.898 1 95.25 108 LEU A CA 1
ATOM 833 C C . LEU A 1 108 ? -4.121 -22.016 14.609 1 95.25 108 LEU A C 1
ATOM 835 O O . LEU A 1 108 ? -3.031 -22 14.031 1 95.25 108 LEU A O 1
ATOM 839 N N . PHE A 1 109 ? -4.281 -22.406 15.867 1 94.56 109 PHE A N 1
ATOM 840 C CA . PHE A 1 109 ? -3.156 -23 16.578 1 94.56 109 PHE A CA 1
ATOM 841 C C . PHE A 1 109 ? -2.66 -24.25 15.867 1 94.56 109 PHE A C 1
ATOM 843 O O . PHE A 1 109 ? -1.455 -24.422 15.664 1 94.56 109 PHE A O 1
ATOM 850 N N . LEU A 1 110 ? -3.543 -25.062 15.492 1 93.5 110 LEU A N 1
ATOM 851 C CA . LEU A 1 110 ? -3.188 -26.266 14.75 1 93.5 110 LEU A CA 1
ATOM 852 C C . LEU A 1 110 ? -2.555 -25.906 13.406 1 93.5 110 LEU A C 1
ATOM 854 O O . LEU A 1 110 ? -1.54 -26.5 13.016 1 93.5 110 LEU A O 1
ATOM 858 N N . TYR A 1 111 ? -3.164 -24.953 12.797 1 94.25 111 TYR A N 1
ATOM 859 C CA . TYR A 1 111 ? -2.684 -24.484 11.508 1 94.25 111 TYR A CA 1
ATOM 860 C C . TYR A 1 111 ? -1.235 -24.016 11.602 1 94.25 111 TYR A C 1
ATOM 862 O O . TYR A 1 111 ? -0.433 -24.297 10.703 1 94.25 111 TYR A O 1
ATOM 870 N N . ASP A 1 112 ? -0.843 -23.406 12.664 1 94.31 112 ASP A N 1
ATOM 871 C CA . ASP A 1 112 ? 0.487 -22.844 12.883 1 94.31 112 ASP A CA 1
ATOM 872 C C . ASP A 1 112 ? 1.518 -23.953 13.102 1 94.31 112 ASP A C 1
ATOM 874 O O . ASP A 1 112 ? 2.711 -23.75 12.859 1 94.31 112 ASP A O 1
ATOM 878 N N . HIS A 1 113 ? 1.06 -25.125 13.469 1 92.69 113 HIS A N 1
ATOM 879 C CA . HIS A 1 113 ? 2.039 -26.062 13.992 1 92.69 113 HIS A CA 1
ATOM 880 C C . HIS A 1 113 ? 2.051 -27.359 13.18 1 92.69 113 HIS A C 1
ATOM 882 O O . HIS A 1 113 ? 3.006 -28.125 13.258 1 92.69 113 HIS A O 1
ATOM 888 N N . LEU A 1 114 ? 1.076 -27.594 12.453 1 90.06 114 LEU A N 1
ATOM 889 C CA . LEU A 1 114 ? 0.938 -28.859 11.742 1 90.06 114 LEU A CA 1
ATOM 890 C C . LEU A 1 114 ? 2.047 -29.016 10.711 1 90.06 114 LEU A C 1
ATOM 892 O O . LEU A 1 114 ? 2.537 -30.125 10.492 1 90.06 114 LEU A O 1
ATOM 896 N N . GLY A 1 115 ? 2.459 -27.984 10.078 1 86.19 115 GLY A N 1
ATOM 897 C CA . GLY A 1 115 ? 3.393 -28.094 8.961 1 86.19 115 GLY A CA 1
ATOM 898 C C . GLY A 1 115 ? 4.801 -27.656 9.328 1 86.19 115 GLY A C 1
ATOM 899 O O . GLY A 1 115 ? 5.723 -27.781 8.516 1 86.19 115 GLY A O 1
ATOM 900 N N . GLY A 1 116 ? 5.035 -27.172 10.531 1 83.38 116 GLY A N 1
ATOM 901 C CA . GLY A 1 116 ? 6.371 -26.766 10.938 1 83.38 116 GLY A CA 1
ATOM 902 C C . GLY A 1 116 ? 6.762 -25.406 10.383 1 83.38 116 GLY A C 1
ATOM 903 O O . GLY A 1 116 ? 7.883 -25.219 9.898 1 83.38 116 GLY A O 1
ATOM 904 N N . ARG A 1 117 ? 6.035 -24.453 10.594 1 81.31 117 ARG A N 1
ATOM 905 C CA . ARG A 1 117 ? 6.285 -23.094 10.141 1 81.31 117 ARG A CA 1
ATOM 906 C C . ARG A 1 117 ? 7.68 -22.625 10.555 1 81.31 117 ARG A C 1
ATOM 908 O O . ARG A 1 117 ? 8.047 -22.719 11.727 1 81.31 117 ARG A O 1
ATOM 915 N N . LYS A 1 118 ? 8.398 -22.141 9.562 1 84.06 118 LYS A N 1
ATOM 916 C CA . LYS A 1 118 ? 9.758 -21.672 9.828 1 84.06 118 LYS A CA 1
ATOM 917 C C . LYS A 1 118 ? 9.891 -20.188 9.547 1 84.06 118 LYS A C 1
ATOM 919 O O . LYS A 1 118 ? 10.133 -19.391 10.469 1 84.06 118 LYS A O 1
ATOM 924 N N . LYS A 1 119 ? 9.5 -19.75 8.383 1 89.38 119 LYS A N 1
ATOM 925 C CA . LYS A 1 119 ? 9.773 -18.391 7.926 1 89.38 119 LYS A CA 1
ATOM 926 C C . LYS A 1 119 ? 8.594 -17.469 8.219 1 89.38 119 LYS A C 1
ATOM 928 O O . LYS A 1 119 ? 8.75 -16.25 8.242 1 89.38 119 LYS A O 1
ATOM 933 N N . LEU A 1 120 ? 7.461 -18.016 8.461 1 94.81 120 LEU A N 1
ATOM 934 C CA . LEU A 1 120 ? 6.242 -17.219 8.555 1 94.81 120 LEU A CA 1
ATOM 935 C C . LEU A 1 120 ? 5.883 -16.938 10.016 1 94.81 120 LEU A C 1
ATOM 937 O O . LEU A 1 120 ? 6.039 -17.812 10.867 1 94.81 120 LEU A O 1
ATOM 941 N N . PRO A 1 121 ? 5.422 -15.789 10.305 1 95 121 PRO A N 1
ATOM 942 C CA . PRO A 1 121 ? 4.953 -15.523 11.664 1 95 121 PRO A CA 1
ATOM 943 C C . PRO A 1 121 ? 3.699 -16.312 12.023 1 95 121 PRO A C 1
ATOM 945 O O . PRO A 1 121 ? 2.906 -16.656 11.141 1 95 121 PRO A O 1
ATOM 948 N N . GLY A 1 122 ? 3.537 -16.547 13.32 1 95.25 122 GLY A N 1
ATOM 949 C CA . GLY A 1 122 ? 2.365 -17.281 13.797 1 95.25 122 GLY A CA 1
ATOM 950 C C . GLY A 1 122 ? 1.141 -16.391 13.938 1 95.25 122 GLY A C 1
ATOM 951 O O . GLY A 1 122 ? 1.19 -15.195 13.641 1 95.25 122 GLY A O 1
ATOM 952 N N . THR A 1 123 ? 0.089 -17.047 14.359 1 96.38 123 THR A N 1
ATOM 953 C CA . THR A 1 123 ? -1.202 -16.391 14.516 1 96.38 123 THR A CA 1
ATOM 954 C C . THR A 1 123 ? -1.153 -15.367 15.648 1 96.38 123 THR A C 1
ATOM 956 O O . THR A 1 123 ? -0.531 -15.609 16.688 1 96.38 123 THR A O 1
ATOM 959 N N . ARG A 1 124 ? -1.764 -14.281 15.445 1 95.5 124 ARG A N 1
ATOM 960 C CA . ARG A 1 124 ? -1.98 -13.336 16.547 1 95.5 124 ARG A CA 1
ATOM 961 C C . ARG A 1 124 ? -3.443 -12.914 16.609 1 95.5 124 ARG A C 1
ATOM 963 O O . ARG A 1 124 ? -4.16 -12.953 15.609 1 95.5 124 ARG A O 1
ATOM 970 N N . THR A 1 125 ? -3.883 -12.555 17.812 1 97 125 THR A N 1
ATOM 971 C CA . THR A 1 125 ? -5.223 -12.023 18.031 1 97 125 THR A CA 1
ATOM 972 C C . THR A 1 125 ? -5.25 -10.508 17.812 1 97 125 THR A C 1
ATOM 974 O O . THR A 1 125 ? -4.32 -9.805 18.219 1 97 125 THR A O 1
ATOM 977 N N . LEU A 1 126 ? -6.309 -10.078 17.203 1 97.5 126 LEU A N 1
ATOM 978 C CA . LEU A 1 126 ? -6.418 -8.656 16.859 1 97.5 126 LEU A CA 1
ATOM 979 C C . LEU A 1 126 ? -7.574 -8.016 17.625 1 97.5 126 LEU A C 1
ATOM 981 O O . LEU A 1 126 ? -8.641 -8.617 17.766 1 97.5 126 LEU A O 1
ATOM 985 N N . ASP A 1 127 ? -7.344 -6.844 18.188 1 97.44 127 ASP A N 1
ATOM 986 C CA . ASP A 1 127 ? -8.414 -5.914 18.547 1 97.44 127 ASP A CA 1
ATOM 987 C C . ASP A 1 127 ? -8.789 -5.031 17.344 1 97.44 127 ASP A C 1
ATOM 989 O O . ASP A 1 127 ? -8.117 -4.031 17.078 1 97.44 127 ASP A O 1
ATOM 993 N N . LEU A 1 128 ? -9.922 -5.375 16.719 1 97.12 128 LEU A N 1
ATOM 994 C CA . LEU A 1 128 ? -10.273 -4.734 15.445 1 97.12 128 LEU A CA 1
ATOM 995 C C . LEU A 1 128 ? -10.742 -3.301 15.68 1 97.12 128 LEU A C 1
ATOM 997 O O . LEU A 1 128 ? -10.852 -2.521 14.727 1 97.12 128 LEU A O 1
ATOM 1001 N N . LYS A 1 129 ? -10.945 -2.863 16.875 1 95.44 129 LYS A N 1
ATOM 1002 C CA . LYS A 1 129 ? -11.305 -1.482 17.188 1 95.44 129 LYS A CA 1
ATOM 1003 C C . LYS A 1 129 ? -10.07 -0.586 17.203 1 95.44 129 LYS A C 1
ATOM 1005 O O . LYS A 1 129 ? -10.18 0.636 17.078 1 95.44 129 LYS A O 1
ATOM 1010 N N . ARG A 1 130 ? -8.883 -1.251 17.344 1 94.81 130 ARG A N 1
ATOM 1011 C CA . ARG A 1 130 ? -7.684 -0.442 17.531 1 94.81 130 ARG A CA 1
ATOM 1012 C C . ARG A 1 130 ? -6.621 -0.773 16.5 1 94.81 130 ARG A C 1
ATOM 1014 O O . ARG A 1 130 ? -5.922 0.118 16 1 94.81 130 ARG A O 1
ATOM 1021 N N . ASP A 1 131 ? -6.461 -2.078 16.203 1 96.38 131 ASP A N 1
ATOM 1022 C CA . ASP A 1 131 ? -5.422 -2.496 15.273 1 96.38 131 ASP A CA 1
ATOM 1023 C C . ASP A 1 131 ? -5.707 -1.982 13.867 1 96.38 131 ASP A C 1
ATOM 1025 O O . ASP A 1 131 ? -6.863 -1.954 13.43 1 96.38 131 ASP A O 1
ATOM 1029 N N . PRO A 1 132 ? -4.656 -1.627 13.141 1 95.69 132 PRO A N 1
ATOM 1030 C CA . PRO A 1 132 ? -4.852 -1.066 11.797 1 95.69 132 PRO A CA 1
ATOM 1031 C C . PRO A 1 132 ? -5.621 -2.006 10.875 1 95.69 132 PRO A C 1
ATOM 1033 O O . PRO A 1 132 ? -6.328 -1.546 9.969 1 95.69 132 PRO A O 1
ATOM 1036 N N . GLU A 1 133 ? -5.543 -3.283 11.102 1 97 133 GLU A N 1
ATOM 1037 C CA . GLU A 1 133 ? -6.23 -4.273 10.281 1 97 133 GLU A CA 1
ATOM 1038 C C . GLU A 1 133 ? -7.746 -4.141 10.406 1 97 133 GLU A C 1
ATOM 1040 O O . GLU A 1 133 ? -8.484 -4.602 9.539 1 97 133 GLU A O 1
ATOM 1045 N N . GLY A 1 134 ? -8.203 -3.516 11.469 1 97.38 134 GLY A N 1
ATOM 1046 C CA . GLY A 1 134 ? -9.633 -3.369 11.711 1 97.38 134 GLY A CA 1
ATOM 1047 C C . GLY A 1 134 ? -10.219 -2.111 11.094 1 97.38 134 GLY A C 1
ATOM 1048 O O . GLY A 1 134 ? -11.438 -1.948 11.039 1 97.38 134 GLY A O 1
ATOM 1049 N N . THR A 1 135 ? -9.406 -1.232 10.57 1 96.5 135 THR A N 1
ATOM 1050 C CA . THR A 1 135 ? -9.828 0.084 10.094 1 96.5 135 THR A CA 1
ATOM 1051 C C . THR A 1 135 ? -10.906 -0.043 9.023 1 96.5 135 THR A C 1
ATOM 1053 O O . THR A 1 135 ? -11.906 0.676 9.062 1 96.5 135 THR A O 1
ATOM 1056 N N . PRO A 1 136 ? -10.828 -0.993 8.078 1 97.69 136 PRO A N 1
ATOM 1057 C CA . PRO A 1 136 ? -11.844 -1.079 7.023 1 97.69 136 PRO A CA 1
ATOM 1058 C C . PRO A 1 136 ? -13.062 -1.902 7.441 1 97.69 136 PRO A C 1
ATOM 1060 O O . PRO A 1 136 ? -14.055 -1.954 6.715 1 97.69 136 PRO A O 1
ATOM 1063 N N . ILE A 1 137 ? -13.023 -2.531 8.562 1 98.19 137 ILE A N 1
ATOM 1064 C CA . ILE A 1 137 ? -14.031 -3.502 8.977 1 98.19 137 ILE A CA 1
ATOM 1065 C C . ILE A 1 137 ? -15.133 -2.795 9.773 1 98.19 137 ILE A C 1
ATOM 1067 O O . ILE A 1 137 ? -14.859 -1.869 10.539 1 98.19 137 ILE A O 1
ATOM 1071 N N . LEU A 1 138 ? -16.328 -3.221 9.633 1 97.69 138 LEU A N 1
ATOM 1072 C CA . LEU A 1 138 ? -17.469 -2.678 10.375 1 97.69 138 LEU A CA 1
ATOM 1073 C C . LEU A 1 138 ? -17.234 -2.789 11.875 1 97.69 138 LEU A C 1
ATOM 1075 O O . LEU A 1 138 ? -16.703 -3.793 12.359 1 97.69 138 LEU A O 1
ATOM 1079 N N . ASP A 1 139 ? -17.781 -1.871 12.625 1 96.19 139 ASP A N 1
ATOM 1080 C CA . ASP A 1 139 ? -17.469 -1.723 14.047 1 96.19 139 ASP A CA 1
ATOM 1081 C C . ASP A 1 139 ? -18.078 -2.867 14.859 1 96.19 139 ASP A C 1
ATOM 1083 O O . ASP A 1 139 ? -17.656 -3.117 15.992 1 96.19 139 ASP A O 1
ATOM 1087 N N . GLN A 1 140 ? -19.047 -3.527 14.32 1 95.88 140 GLN A N 1
ATOM 1088 C CA . GLN A 1 140 ? -19.672 -4.617 15.055 1 95.88 140 GLN A CA 1
ATOM 1089 C C . GLN A 1 140 ? -18.719 -5.789 15.234 1 95.88 140 GLN A C 1
ATOM 1091 O O . GLN A 1 140 ? -18.922 -6.641 16.094 1 95.88 140 GLN A O 1
ATOM 1096 N N . TYR A 1 141 ? -17.766 -5.879 14.352 1 96.75 141 TYR A N 1
ATOM 1097 C CA . TYR A 1 141 ? -16.734 -6.891 14.516 1 96.75 141 TYR A CA 1
ATOM 1098 C C . TYR A 1 141 ? -15.578 -6.355 15.352 1 96.75 141 TYR A C 1
ATOM 1100 O O . TYR A 1 141 ? -14.781 -5.543 14.875 1 96.75 141 TYR A O 1
ATOM 1108 N N . THR A 1 142 ? -15.359 -6.832 16.531 1 96.31 142 THR A N 1
ATOM 1109 C CA . THR A 1 142 ? -14.43 -6.203 17.469 1 96.31 142 THR A CA 1
ATOM 1110 C C . THR A 1 142 ? -13.172 -7.059 17.625 1 96.31 142 THR A C 1
ATOM 1112 O O . THR A 1 142 ? -12.125 -6.555 18.047 1 96.31 142 THR A O 1
ATOM 1115 N N . LYS A 1 143 ? -13.328 -8.352 17.359 1 96.94 143 LYS A N 1
ATOM 1116 C CA . LYS A 1 143 ? -12.219 -9.297 17.516 1 96.94 143 LYS A CA 1
ATOM 1117 C C . LYS A 1 143 ? -11.852 -9.922 16.172 1 96.94 143 LYS A C 1
ATOM 1119 O O . LYS A 1 143 ? -12.711 -10.125 15.312 1 96.94 143 LYS A O 1
ATOM 1124 N N . GLY A 1 144 ? -10.578 -10.164 15.961 1 97.25 144 GLY A N 1
ATOM 1125 C CA . GLY A 1 144 ? -10.117 -10.883 14.781 1 97.25 144 GLY A CA 1
ATOM 1126 C C . GLY A 1 144 ? -8.836 -11.664 15.031 1 97.25 144 GLY A C 1
ATOM 1127 O O . GLY A 1 144 ? -8.289 -11.648 16.141 1 97.25 144 GLY A O 1
ATOM 1128 N N . PHE A 1 145 ? -8.469 -12.422 14.102 1 97.56 145 PHE A N 1
ATOM 1129 C CA . PHE A 1 145 ? -7.23 -13.188 14.094 1 97.56 145 PHE A CA 1
ATOM 1130 C C . PHE A 1 145 ? -6.449 -12.945 12.812 1 97.56 145 PHE A C 1
ATOM 1132 O O . PHE A 1 145 ? -7.027 -12.586 11.789 1 97.56 145 PHE A O 1
ATOM 1139 N N . GLU A 1 146 ? -5.203 -13.016 12.906 1 97.62 146 GLU A N 1
ATOM 1140 C CA . GLU A 1 146 ? -4.328 -12.875 11.742 1 97.62 146 GLU A CA 1
ATOM 1141 C C . GLU A 1 146 ? -3.355 -14.047 11.648 1 97.62 146 GLU A C 1
ATOM 1143 O O . GLU A 1 146 ? -2.684 -14.383 12.625 1 97.62 146 GLU A O 1
ATOM 1148 N N . TYR A 1 147 ? -3.336 -14.719 10.5 1 97.06 147 TYR A N 1
ATOM 1149 C CA . TYR A 1 147 ? -2.449 -15.859 10.289 1 97.06 147 TYR A CA 1
ATOM 1150 C C . TYR A 1 147 ? -1.677 -15.711 8.984 1 97.06 147 TYR A C 1
ATOM 1152 O O . TYR A 1 147 ? -1.817 -14.703 8.281 1 97.06 147 TYR A O 1
ATOM 1160 N N . SER A 1 148 ? -0.789 -16.734 8.719 1 97.25 148 SER A N 1
ATOM 1161 C CA . SER A 1 148 ? 0.119 -16.578 7.59 1 97.25 148 SER A CA 1
ATOM 1162 C C . SER A 1 148 ? -0.168 -17.609 6.504 1 97.25 148 SER A C 1
ATOM 1164 O O . SER A 1 148 ? -0.43 -18.781 6.805 1 97.25 148 SER A O 1
ATOM 1166 N N . ASP A 1 149 ? -0.13 -17.156 5.316 1 97.25 149 ASP A N 1
ATOM 1167 C CA . ASP A 1 149 ? -0.02 -17.969 4.105 1 97.25 149 ASP A CA 1
ATOM 1168 C C . ASP A 1 149 ? 0.76 -17.234 3.02 1 97.25 149 ASP A C 1
ATOM 1170 O O . ASP A 1 149 ? 1.634 -16.406 3.322 1 97.25 149 ASP A O 1
ATOM 1174 N N . CYS A 1 150 ? 0.59 -17.719 1.749 1 97.81 150 CYS A N 1
ATOM 1175 C CA . CYS A 1 150 ? 1.42 -17.094 0.722 1 97.81 150 CYS A CA 1
ATOM 1176 C C . CYS A 1 150 ? 0.608 -16.812 -0.536 1 97.81 150 CYS A C 1
ATOM 1178 O O . CYS A 1 150 ? -0.368 -17.516 -0.822 1 97.81 150 CYS A O 1
ATOM 1180 N N . TRP A 1 151 ? 1.01 -15.797 -1.17 1 97.81 151 TRP A N 1
ATOM 1181 C CA . TRP A 1 151 ? 0.55 -15.477 -2.516 1 97.81 151 TRP A CA 1
ATOM 1182 C C . TRP A 1 151 ? 1.361 -16.234 -3.564 1 97.81 151 TRP A C 1
ATOM 1184 O O . TRP A 1 151 ? 2.531 -16.547 -3.342 1 97.81 151 TRP A O 1
ATOM 1194 N N . VAL A 1 152 ? 0.743 -16.531 -4.738 1 98.56 152 VAL A N 1
ATOM 1195 C CA . VAL A 1 152 ? 1.477 -17.094 -5.867 1 98.56 152 VAL A CA 1
ATOM 1196 C C . VAL A 1 152 ? 0.872 -16.594 -7.176 1 98.56 152 VAL A C 1
ATOM 1198 O O . VAL A 1 152 ? -0.349 -16.469 -7.297 1 98.56 152 VAL A O 1
ATOM 1201 N N . ASP A 1 153 ? 1.688 -16.266 -8.133 1 98.31 153 ASP A N 1
ATOM 1202 C CA . ASP A 1 153 ? 1.22 -16.188 -9.516 1 98.31 153 ASP A CA 1
ATOM 1203 C C . ASP A 1 153 ? 1.01 -17.562 -10.109 1 98.31 153 ASP A C 1
ATOM 1205 O O . ASP A 1 153 ? 1.967 -18.219 -10.531 1 98.31 153 ASP A O 1
ATOM 1209 N N . ASP A 1 154 ? -0.219 -17.938 -10.172 1 98.5 154 ASP A N 1
ATOM 1210 C CA . ASP A 1 154 ? -0.558 -19.312 -10.484 1 98.5 154 ASP A CA 1
ATOM 1211 C C . ASP A 1 154 ? -0.156 -19.672 -11.914 1 98.5 154 ASP A C 1
ATOM 1213 O O . ASP A 1 154 ? 0.464 -20.703 -12.156 1 98.5 154 ASP A O 1
ATOM 1217 N N . ALA A 1 155 ? -0.438 -18.828 -12.859 1 98.56 155 ALA A N 1
ATOM 1218 C CA . ALA A 1 155 ? -0.081 -19.109 -14.25 1 98.56 155 ALA A CA 1
ATOM 1219 C C . ALA A 1 155 ? 1.435 -19.156 -14.43 1 98.56 155 ALA A C 1
ATOM 1221 O O . ALA A 1 155 ? 1.951 -20.016 -15.148 1 98.56 155 ALA A O 1
ATOM 1222 N N . ARG A 1 156 ? 2.115 -18.297 -13.773 1 98.38 156 ARG A N 1
ATOM 1223 C CA . ARG A 1 156 ? 3.572 -18.297 -13.867 1 98.38 156 ARG A CA 1
ATOM 1224 C C . ARG A 1 156 ? 4.16 -19.562 -13.25 1 98.38 156 ARG A C 1
ATOM 1226 O O . ARG A 1 156 ? 5.172 -20.078 -13.727 1 98.38 156 ARG A O 1
ATOM 1233 N N . LEU A 1 157 ? 3.537 -19.984 -12.164 1 98.81 157 LEU A N 1
ATOM 1234 C CA . LEU A 1 157 ? 4 -21.219 -11.539 1 98.81 157 LEU A CA 1
ATOM 1235 C C . LEU A 1 157 ? 3.975 -22.375 -12.531 1 98.81 157 LEU A C 1
ATOM 1237 O O . LEU A 1 157 ? 4.918 -23.172 -12.594 1 98.81 157 LEU A O 1
ATOM 1241 N N . VAL A 1 158 ? 2.926 -22.438 -13.336 1 98.88 158 VAL A N 1
ATOM 1242 C CA . VAL A 1 158 ? 2.809 -23.484 -14.352 1 98.88 158 VAL A CA 1
ATOM 1243 C C . VAL A 1 158 ? 3.895 -23.297 -15.406 1 98.88 158 VAL A C 1
ATOM 1245 O O . VAL A 1 158 ? 4.617 -24.25 -15.734 1 98.88 158 VAL A O 1
ATOM 1248 N N . ALA A 1 159 ? 4.016 -22.094 -15.875 1 98.75 159 ALA A N 1
ATOM 1249 C CA . ALA A 1 159 ? 5 -21.812 -16.922 1 98.75 159 ALA A CA 1
ATOM 1250 C C . ALA A 1 159 ? 6.41 -22.156 -16.453 1 98.75 159 ALA A C 1
ATOM 1252 O O . ALA A 1 159 ? 7.199 -22.734 -17.203 1 98.75 159 ALA A O 1
ATOM 1253 N N . LEU A 1 160 ? 6.711 -21.859 -15.258 1 98.81 160 LEU A N 1
ATOM 1254 C CA . LEU A 1 160 ? 8.062 -22.078 -14.742 1 98.81 160 LEU A CA 1
ATOM 1255 C C . LEU A 1 160 ? 8.344 -23.562 -14.562 1 98.81 160 LEU A C 1
ATOM 1257 O O . LEU A 1 160 ? 9.484 -24 -14.75 1 98.81 160 LEU A O 1
ATOM 1261 N N . ASN A 1 161 ? 7.336 -24.312 -14.148 1 98.88 161 ASN A N 1
ATOM 1262 C CA . ASN A 1 161 ? 7.527 -25.766 -14.109 1 98.88 161 ASN A CA 1
ATOM 1263 C C . ASN A 1 161 ? 7.777 -26.328 -15.508 1 98.88 161 ASN A C 1
ATOM 1265 O O . ASN A 1 161 ? 8.617 -27.203 -15.68 1 98.88 161 ASN A O 1
ATOM 1269 N N . ALA A 1 162 ? 7.059 -25.812 -16.5 1 98.94 162 ALA A N 1
ATOM 1270 C CA . ALA A 1 162 ? 7.277 -26.25 -17.875 1 98.94 162 ALA A CA 1
ATOM 1271 C C . ALA A 1 162 ? 8.68 -25.875 -18.344 1 98.94 162 ALA A C 1
ATOM 1273 O O . ALA A 1 162 ? 9.352 -26.672 -19 1 98.94 162 ALA A O 1
ATOM 1274 N N . VAL A 1 163 ? 9.102 -24.641 -18.047 1 98.88 163 VAL A N 1
ATOM 1275 C CA . VAL A 1 163 ? 10.453 -24.203 -18.406 1 98.88 163 VAL A CA 1
ATOM 1276 C C . VAL A 1 163 ? 11.477 -25.109 -17.734 1 98.88 163 VAL A C 1
ATOM 1278 O O . VAL A 1 163 ? 12.445 -25.547 -18.375 1 98.88 163 VAL A O 1
ATOM 1281 N N . GLY A 1 164 ? 11.25 -25.406 -16.469 1 98.81 164 GLY A N 1
ATOM 1282 C CA . GLY A 1 164 ? 12.148 -26.312 -15.758 1 98.81 164 GLY A CA 1
ATOM 1283 C C . GLY A 1 164 ? 12.211 -27.703 -16.391 1 98.81 164 GLY A C 1
ATOM 1284 O O . GLY A 1 164 ? 13.289 -28.297 -16.453 1 98.81 164 GLY A O 1
ATOM 1285 N N . ALA A 1 165 ? 11.086 -28.203 -16.812 1 98.88 165 ALA A N 1
ATOM 1286 C CA . ALA A 1 165 ? 11.039 -29.484 -17.5 1 98.88 165 ALA A CA 1
ATOM 1287 C C . ALA A 1 165 ? 11.852 -29.453 -18.797 1 98.88 165 ALA A C 1
ATOM 1289 O O . ALA A 1 165 ? 12.664 -30.344 -19.062 1 98.88 165 ALA A O 1
ATOM 1290 N N . ALA A 1 166 ? 11.648 -28.406 -19.547 1 98.88 166 ALA A N 1
ATOM 1291 C CA . ALA A 1 166 ? 12.344 -28.25 -20.812 1 98.88 166 ALA A CA 1
ATOM 1292 C C . ALA A 1 166 ? 13.852 -28.156 -20.609 1 98.88 166 ALA A C 1
ATOM 1294 O O . ALA A 1 166 ? 14.633 -28.703 -21.391 1 98.88 166 ALA A O 1
ATOM 1295 N N . GLU A 1 167 ? 14.234 -27.438 -19.609 1 98.56 167 GLU A N 1
ATOM 1296 C CA . GLU A 1 167 ? 15.656 -27.266 -19.312 1 98.56 167 GLU A CA 1
ATOM 1297 C C . GLU A 1 167 ? 16.281 -28.609 -18.891 1 98.56 167 GLU A C 1
ATOM 1299 O O . GLU A 1 167 ? 17.5 -28.766 -18.984 1 98.56 167 GLU A O 1
ATOM 1304 N N . LYS A 1 168 ? 15.469 -29.516 -18.484 1 98.38 168 LYS A N 1
ATOM 1305 C CA . LYS A 1 168 ? 15.93 -30.859 -18.141 1 98.38 168 LYS A CA 1
ATOM 1306 C C . LYS A 1 168 ? 15.766 -31.828 -19.312 1 98.38 168 LYS A C 1
ATOM 1308 O O . LYS A 1 168 ? 15.938 -33.031 -19.156 1 98.38 168 LYS A O 1
ATOM 1313 N N . GLY A 1 169 ? 15.352 -31.281 -20.469 1 98.31 169 GLY A N 1
ATOM 1314 C CA . GLY A 1 169 ? 15.367 -32.062 -21.688 1 98.31 169 GLY A CA 1
ATOM 1315 C C . GLY A 1 169 ? 13.984 -32.469 -22.156 1 98.31 169 GLY A C 1
ATOM 1316 O O . GLY A 1 169 ? 13.844 -33.094 -23.219 1 98.31 169 GLY A O 1
ATOM 1317 N N . ALA A 1 170 ? 12.953 -32.125 -21.469 1 98.88 170 ALA A N 1
ATOM 1318 C CA . ALA A 1 170 ? 11.594 -32.5 -21.875 1 98.88 170 ALA A CA 1
ATOM 1319 C C . ALA A 1 170 ? 11.156 -31.703 -23.094 1 98.88 170 ALA A C 1
ATOM 1321 O O . ALA A 1 170 ? 11.594 -30.578 -23.297 1 98.88 170 ALA A O 1
ATOM 1322 N N . THR A 1 171 ? 10.336 -32.312 -23.906 1 98.75 171 THR A N 1
ATOM 1323 C CA . THR A 1 171 ? 9.672 -31.625 -25 1 98.75 171 THR A CA 1
ATOM 1324 C C . THR A 1 171 ? 8.289 -31.141 -24.578 1 98.75 171 THR A C 1
ATOM 1326 O O . THR A 1 171 ? 7.457 -31.922 -24.141 1 98.75 171 THR A O 1
ATOM 1329 N N . ILE A 1 172 ? 8.102 -29.844 -24.703 1 98.81 172 ILE A N 1
ATOM 1330 C CA . ILE A 1 172 ? 6.82 -29.234 -24.328 1 98.81 172 ILE A CA 1
ATOM 1331 C C . ILE A 1 172 ? 6.066 -28.828 -25.594 1 98.81 172 ILE A C 1
ATOM 1333 O O . ILE A 1 172 ? 6.562 -28.031 -26.391 1 98.81 172 ILE A O 1
ATOM 1337 N N . LEU A 1 173 ? 4.906 -29.375 -25.781 1 98.69 173 LEU A N 1
ATOM 1338 C CA . LEU A 1 173 ? 4.07 -29.078 -26.938 1 98.69 173 LEU A CA 1
ATOM 1339 C C . LEU A 1 173 ? 2.789 -28.375 -26.531 1 98.69 173 LEU A C 1
ATOM 1341 O O . LEU A 1 173 ? 1.922 -28.969 -25.891 1 98.69 173 LEU A O 1
ATOM 1345 N N . THR A 1 174 ? 2.662 -27.125 -26.844 1 98.31 174 THR A N 1
ATOM 1346 C CA . THR A 1 174 ? 1.417 -26.391 -26.625 1 98.31 174 THR A CA 1
ATOM 1347 C C . THR A 1 174 ? 0.573 -26.375 -27.906 1 98.31 174 THR A C 1
ATOM 1349 O O . THR A 1 174 ? 1.062 -26.703 -28.984 1 98.31 174 THR A O 1
ATOM 1352 N N . ARG A 1 175 ? -0.699 -26.078 -27.734 1 98.19 175 ARG A N 1
ATOM 1353 C CA . ARG A 1 175 ? -1.631 -26.078 -28.859 1 98.19 175 ARG A CA 1
ATOM 1354 C C . ARG A 1 175 ? -1.627 -27.422 -29.562 1 98.19 175 ARG A C 1
ATOM 1356 O O . ARG A 1 175 ? -1.697 -27.484 -30.797 1 98.19 175 ARG A O 1
ATOM 1363 N N . THR A 1 176 ? -1.432 -28.438 -28.828 1 98.19 176 THR A N 1
ATOM 1364 C CA . THR A 1 176 ? -1.241 -29.766 -29.406 1 98.19 176 THR A CA 1
ATOM 1365 C C . THR A 1 176 ? -2.031 -30.812 -28.625 1 98.19 176 THR A C 1
ATOM 1367 O O . THR A 1 176 ? -1.478 -31.516 -27.766 1 98.19 176 THR A O 1
ATOM 1370 N N . PRO A 1 177 ? -3.275 -30.953 -28.938 1 97.75 177 PRO A N 1
ATOM 1371 C CA . PRO A 1 177 ? -4.055 -32 -28.281 1 97.75 177 PRO A CA 1
ATOM 1372 C C . PRO A 1 177 ? -3.588 -33.406 -28.672 1 97.75 177 PRO A C 1
ATOM 1374 O O . PRO A 1 177 ? -3.113 -33.625 -29.797 1 97.75 177 PRO A O 1
ATOM 1377 N N . VAL A 1 178 ? -3.699 -34.312 -27.75 1 98.25 178 VAL A N 1
ATOM 1378 C CA . VAL A 1 178 ? -3.572 -35.75 -28.047 1 98.25 178 VAL A CA 1
ATOM 1379 C C . VAL A 1 178 ? -4.875 -36.25 -28.656 1 98.25 178 VAL A C 1
ATOM 1381 O O . VAL A 1 178 ? -5.93 -36.219 -28.016 1 98.25 178 VAL A O 1
ATOM 1384 N N . VAL A 1 179 ? -4.754 -36.719 -29.812 1 96.5 179 VAL A N 1
ATOM 1385 C CA . VAL A 1 179 ? -5.98 -37.094 -30.516 1 96.5 179 VAL A CA 1
ATOM 1386 C C . VAL A 1 179 ? -6.25 -38.594 -30.359 1 96.5 179 VAL A C 1
ATOM 1388 O O . VAL A 1 179 ? -7.395 -39.031 -30.469 1 96.5 179 VAL A O 1
ATOM 1391 N N . SER A 1 180 ? -5.172 -39.344 -30.188 1 95.94 180 SER A N 1
ATOM 1392 C CA . SER A 1 180 ? -5.336 -40.781 -29.953 1 95.94 180 SER A CA 1
ATOM 1393 C C . SER A 1 180 ? -4.137 -41.344 -29.219 1 95.94 180 SER A C 1
ATOM 1395 O O . SER A 1 180 ? -3.018 -40.875 -29.344 1 95.94 180 SER A O 1
ATOM 1397 N N . ALA A 1 181 ? -4.426 -42.375 -28.453 1 96.88 181 ALA A N 1
ATOM 1398 C CA . ALA A 1 181 ? -3.424 -43.188 -27.766 1 96.88 181 ALA A CA 1
ATOM 1399 C C . ALA A 1 181 ? -3.848 -44.656 -27.734 1 96.88 181 ALA A C 1
ATOM 1401 O O . ALA A 1 181 ? -4.945 -44.969 -27.266 1 96.88 181 ALA A O 1
ATOM 1402 N N . ARG A 1 182 ? -2.986 -45.5 -28.25 1 95.44 182 ARG A N 1
ATOM 1403 C CA . ARG A 1 182 ? -3.332 -46.906 -28.25 1 95.44 182 ARG A CA 1
ATOM 1404 C C . ARG A 1 182 ? -2.168 -47.75 -27.766 1 95.44 182 ARG A C 1
ATOM 1406 O O . ARG A 1 182 ? -1.005 -47.438 -28.031 1 95.44 182 ARG A O 1
ATOM 1413 N N . ARG A 1 183 ? -2.553 -48.812 -27.109 1 95.25 183 ARG A N 1
ATOM 1414 C CA . ARG A 1 183 ? -1.551 -49.781 -26.656 1 95.25 183 ARG A CA 1
ATOM 1415 C C . ARG A 1 183 ? -1.078 -50.656 -27.812 1 95.25 183 ARG A C 1
ATOM 1417 O O . ARG A 1 183 ? -1.893 -51.188 -28.562 1 95.25 183 ARG A O 1
ATOM 1424 N N . GLU A 1 184 ? 0.221 -50.656 -27.953 1 93.31 184 GLU A N 1
ATOM 1425 C CA . GLU A 1 184 ? 0.834 -51.469 -28.984 1 93.31 184 GLU A CA 1
ATOM 1426 C C . GLU A 1 184 ? 2.191 -52 -28.531 1 93.31 184 GLU A C 1
ATOM 1428 O O . GLU A 1 184 ? 3.078 -51.219 -28.172 1 93.31 184 GLU A O 1
ATOM 1433 N N . ASN A 1 185 ? 2.393 -53.312 -28.594 1 92.62 185 ASN A N 1
ATOM 1434 C CA . ASN A 1 185 ? 3.658 -54 -28.312 1 92.62 185 ASN A CA 1
ATOM 1435 C C . ASN A 1 185 ? 4.242 -53.562 -26.969 1 92.62 185 ASN A C 1
ATOM 1437 O O . ASN A 1 185 ? 5.406 -53.156 -26.891 1 92.62 185 ASN A O 1
ATOM 1441 N N . GLY A 1 186 ? 3.41 -53.469 -25.984 1 92.5 186 GLY A N 1
ATOM 1442 C CA . GLY A 1 186 ? 3.871 -53.219 -24.641 1 92.5 186 GLY A CA 1
ATOM 1443 C C . GLY A 1 186 ? 4.168 -51.75 -24.359 1 92.5 186 GLY A C 1
ATOM 1444 O O . GLY A 1 186 ? 4.902 -51.438 -23.422 1 92.5 186 GLY A O 1
ATOM 1445 N N . GLY A 1 187 ? 3.645 -51 -25.203 1 95.25 187 GLY A N 1
ATOM 1446 C CA . GLY A 1 187 ? 3.779 -49.531 -25.047 1 95.25 187 GLY A CA 1
ATOM 1447 C C . GLY A 1 187 ? 2.627 -48.781 -25.656 1 95.25 187 GLY A C 1
ATOM 1448 O O . GLY A 1 187 ? 1.597 -49.344 -26.016 1 95.25 187 GLY A O 1
ATOM 1449 N N . TRP A 1 188 ? 2.855 -47.438 -25.719 1 97.38 188 TRP A N 1
ATOM 1450 C CA . TRP A 1 188 ? 1.799 -46.594 -26.25 1 97.38 188 TRP A CA 1
ATOM 1451 C C . TRP A 1 188 ? 2.215 -45.969 -27.578 1 97.38 188 TRP A C 1
ATOM 1453 O O . TRP A 1 188 ? 3.367 -45.562 -27.734 1 97.38 188 TRP A O 1
ATOM 1463 N N . ILE A 1 189 ? 1.304 -45.906 -28.484 1 97.56 189 ILE A N 1
ATOM 1464 C CA . ILE A 1 189 ? 1.414 -45.062 -29.656 1 97.56 189 ILE A CA 1
ATOM 1465 C C . ILE A 1 189 ? 0.496 -43.844 -29.5 1 97.56 189 ILE A C 1
ATOM 1467 O O . ILE A 1 189 ? -0.729 -44 -29.469 1 97.56 189 ILE A O 1
ATOM 1471 N N . VAL A 1 190 ? 1.098 -42.688 -29.375 1 98.06 190 VAL A N 1
ATOM 1472 C CA . VAL A 1 190 ? 0.363 -41.438 -29.109 1 98.06 190 VAL A CA 1
ATOM 1473 C C . VAL A 1 190 ? 0.389 -40.562 -30.359 1 98.06 190 VAL A C 1
ATOM 1475 O O . VAL A 1 190 ? 1.457 -40.281 -30.906 1 98.06 190 VAL A O 1
ATOM 1478 N N . GLU A 1 191 ? -0.755 -40.125 -30.766 1 98 191 GLU A N 1
ATOM 1479 C CA . GLU A 1 191 ? -0.864 -39.219 -31.891 1 98 191 GLU A CA 1
ATOM 1480 C C . GLU A 1 191 ? -1.323 -37.844 -31.422 1 98 191 GLU A C 1
ATOM 1482 O O . GLU A 1 191 ? -2.299 -37.719 -30.688 1 98 191 GLU A O 1
ATOM 1487 N N . THR A 1 192 ? -0.546 -36.844 -31.828 1 98 192 THR A N 1
ATOM 1488 C CA . THR A 1 192 ? -0.899 -35.469 -31.516 1 98 192 THR A CA 1
ATOM 1489 C C . THR A 1 192 ? -1.161 -34.688 -32.812 1 98 192 THR A C 1
ATOM 1491 O O . THR A 1 192 ? -0.692 -35.062 -33.875 1 98 192 THR A O 1
ATOM 1494 N N . ARG A 1 193 ? -1.96 -33.625 -32.656 1 97.5 193 ARG A N 1
ATOM 1495 C CA . ARG A 1 193 ? -2.223 -32.75 -33.781 1 97.5 193 ARG A CA 1
ATOM 1496 C C . ARG A 1 193 ? -2.115 -31.281 -33.375 1 97.5 193 ARG A C 1
ATOM 1498 O O . ARG A 1 193 ? -2.912 -30.812 -32.562 1 97.5 193 ARG A O 1
ATOM 1505 N N . ASN A 1 194 ? -1.159 -30.609 -33.938 1 97.38 194 ASN A N 1
ATOM 1506 C CA . ASN A 1 194 ? -0.998 -29.188 -33.656 1 97.38 194 ASN A CA 1
ATOM 1507 C C . ASN A 1 194 ? -2.186 -28.375 -34.156 1 97.38 194 ASN A C 1
ATOM 1509 O O . ASN A 1 194 ? -2.531 -28.438 -35.344 1 97.38 194 ASN A O 1
ATOM 1513 N N . SER A 1 195 ? -2.76 -27.594 -33.344 1 96.31 195 SER A N 1
ATOM 1514 C CA . SER A 1 195 ? -3.977 -26.859 -33.656 1 96.31 195 SER A CA 1
ATOM 1515 C C . SER A 1 195 ? -3.672 -25.672 -34.562 1 96.31 195 SER A C 1
ATOM 1517 O O . SER A 1 195 ? -4.543 -25.203 -35.312 1 96.31 195 SER A O 1
ATOM 1519 N N . ASP A 1 196 ? -2.514 -25.188 -34.562 1 93.56 196 ASP A N 1
ATOM 1520 C CA . ASP A 1 196 ? -2.137 -24.016 -35.344 1 93.56 196 ASP A CA 1
ATOM 1521 C C . ASP A 1 196 ? -1.759 -24.422 -36.781 1 93.56 196 ASP A C 1
ATOM 1523 O O . ASP A 1 196 ? -2.164 -23.781 -37.75 1 93.56 196 ASP A O 1
ATOM 1527 N N . THR A 1 197 ? -1.017 -25.531 -36.906 1 94.25 197 THR A N 1
ATOM 1528 C CA . THR A 1 197 ? -0.459 -25.906 -38.188 1 94.25 197 THR A CA 1
ATOM 1529 C C . THR A 1 197 ? -1.219 -27.078 -38.781 1 94.25 197 THR A C 1
ATOM 1531 O O . THR A 1 197 ? -1.126 -27.344 -40 1 94.25 197 THR A O 1
ATOM 1534 N N . GLY A 1 198 ? -1.821 -27.891 -37.938 1 95.5 198 GLY A N 1
ATOM 1535 C CA . GLY A 1 198 ? -2.477 -29.109 -38.406 1 95.5 198 GLY A CA 1
ATOM 1536 C C . GLY A 1 198 ? -1.536 -30.297 -38.5 1 95.5 198 GLY A C 1
ATOM 1537 O O . GLY A 1 198 ? -1.965 -31.406 -38.781 1 95.5 198 GLY A O 1
ATOM 1538 N N . GLU A 1 199 ? -0.358 -30.078 -38.125 1 95.81 199 GLU A N 1
ATOM 1539 C CA . GLU A 1 199 ? 0.643 -31.141 -38.188 1 95.81 199 GLU A CA 1
ATOM 1540 C C . GLU A 1 199 ? 0.357 -32.25 -37.188 1 95.81 199 GLU A C 1
ATOM 1542 O O . GLU A 1 199 ? 0.039 -31.969 -36.031 1 95.81 199 GLU A O 1
ATOM 1547 N N . THR A 1 200 ? 0.45 -33.5 -37.688 1 96.56 200 THR A N 1
ATOM 1548 C CA . THR A 1 200 ? 0.295 -34.656 -36.812 1 96.56 200 THR A CA 1
ATOM 1549 C C . THR A 1 200 ? 1.653 -35.25 -36.5 1 96.56 200 THR A C 1
ATOM 1551 O O . THR A 1 200 ? 2.521 -35.375 -37.344 1 96.56 200 THR A O 1
ATOM 1554 N N . ARG A 1 201 ? 1.82 -35.625 -35.312 1 97.25 201 ARG A N 1
ATOM 1555 C CA . ARG A 1 201 ? 3.012 -36.312 -34.844 1 97.25 201 ARG A CA 1
ATOM 1556 C C . ARG A 1 201 ? 2.641 -37.594 -34.062 1 97.25 201 ARG A C 1
ATOM 1558 O O . ARG A 1 201 ? 1.601 -37.625 -33.406 1 97.25 201 ARG A O 1
ATOM 1565 N N . THR A 1 202 ? 3.51 -38.562 -34.281 1 97.88 202 THR A N 1
ATOM 1566 C CA . THR A 1 202 ? 3.316 -39.844 -33.562 1 97.88 202 THR A CA 1
ATOM 1567 C C . THR A 1 202 ? 4.48 -40.094 -32.625 1 97.88 202 THR A C 1
ATOM 1569 O O . THR A 1 202 ? 5.645 -39.906 -33 1 97.88 202 THR A O 1
ATOM 1572 N N . PHE A 1 203 ? 4.113 -40.562 -31.422 1 98.19 203 PHE A N 1
ATOM 1573 C CA . PHE A 1 203 ? 5.102 -40.875 -30.406 1 98.19 203 PHE A CA 1
ATOM 1574 C C . PHE A 1 203 ? 4.918 -42.312 -29.891 1 98.19 203 PHE A C 1
ATOM 1576 O O . PHE A 1 203 ? 3.789 -42.781 -29.781 1 98.19 203 PHE A O 1
ATOM 1583 N N . ARG A 1 204 ? 5.996 -42.969 -29.672 1 98.06 204 ARG A N 1
ATOM 1584 C CA . ARG A 1 204 ? 5.988 -44.188 -28.891 1 98.06 204 ARG A CA 1
ATOM 1585 C C . ARG A 1 204 ? 6.43 -43.938 -27.453 1 98.06 204 ARG A C 1
ATOM 1587 O O . ARG A 1 204 ? 7.535 -43.438 -27.219 1 98.06 204 ARG A O 1
ATOM 1594 N N . ALA A 1 205 ? 5.566 -44.219 -26.547 1 98.12 205 ALA A N 1
ATOM 1595 C CA . ALA A 1 205 ? 5.852 -43.969 -25.141 1 98.12 205 ALA A CA 1
ATOM 1596 C C . ALA A 1 205 ? 5.742 -45.25 -24.312 1 98.12 205 ALA A C 1
ATOM 1598 O O . ALA A 1 205 ? 4.879 -46.094 -24.562 1 98.12 205 ALA A O 1
ATOM 1599 N N . ARG A 1 206 ? 6.566 -45.344 -23.344 1 97.81 206 ARG A N 1
ATOM 1600 C CA . ARG A 1 206 ? 6.484 -46.469 -22.438 1 97.81 206 ARG A CA 1
ATOM 1601 C C . ARG A 1 206 ? 5.316 -46.312 -21.469 1 97.81 206 ARG A C 1
ATOM 1603 O O . ARG A 1 206 ? 4.695 -47.281 -21.062 1 97.81 206 ARG A O 1
ATOM 1610 N N . CYS A 1 207 ? 5.055 -45.125 -21.047 1 98.19 207 CYS A N 1
ATOM 1611 C CA . CYS A 1 207 ? 4.023 -44.812 -20.062 1 98.19 207 CYS A CA 1
ATOM 1612 C C . CYS A 1 207 ? 3.35 -43.469 -20.391 1 98.19 207 CYS A C 1
ATOM 1614 O O . CYS A 1 207 ? 3.988 -42.562 -20.906 1 98.19 207 CYS A O 1
ATOM 1616 N N . ILE A 1 208 ? 2.062 -43.406 -20.094 1 98.44 208 ILE A N 1
ATOM 1617 C CA . ILE A 1 208 ? 1.322 -42.156 -20.188 1 98.44 208 ILE A CA 1
ATOM 1618 C C . ILE A 1 208 ? 0.889 -41.719 -18.781 1 98.44 208 ILE A C 1
ATOM 1620 O O . ILE A 1 208 ? 0.456 -42.531 -17.969 1 98.44 208 ILE A O 1
ATOM 1624 N N . VAL A 1 209 ? 1.088 -40.469 -18.469 1 98.62 209 VAL A N 1
ATOM 1625 C CA . VAL A 1 209 ? 0.477 -39.844 -17.297 1 98.62 209 VAL A CA 1
ATOM 1626 C C . VAL A 1 209 ? -0.589 -38.844 -17.734 1 98.62 209 VAL A C 1
ATOM 1628 O O . VAL A 1 209 ? -0.29 -37.875 -18.453 1 98.62 209 VAL A O 1
ATOM 1631 N N . ASN A 1 210 ? -1.803 -39.062 -17.297 1 97.81 210 ASN A N 1
ATOM 1632 C CA . ASN A 1 210 ? -2.959 -38.25 -17.641 1 97.81 210 ASN A CA 1
ATOM 1633 C C . ASN A 1 210 ? -3.225 -37.188 -16.578 1 97.81 210 ASN A C 1
ATOM 1635 O O . ASN A 1 210 ? -3.787 -37.5 -15.523 1 97.81 210 ASN A O 1
ATOM 1639 N N . CYS A 1 211 ? -2.883 -35.938 -16.875 1 97.75 211 CYS A N 1
ATOM 1640 C CA . CYS A 1 211 ? -3.104 -34.781 -16.016 1 97.75 211 CYS A CA 1
ATOM 1641 C C . CYS A 1 211 ? -4.023 -33.781 -16.688 1 97.75 211 CYS A C 1
ATOM 1643 O O . CYS A 1 211 ? -3.785 -32.562 -16.625 1 97.75 211 CYS A O 1
ATOM 1645 N N . ALA A 1 212 ? -5.035 -34.219 -17.297 1 96.44 212 ALA A N 1
ATOM 1646 C CA . ALA A 1 212 ? -5.848 -33.406 -18.188 1 96.44 212 ALA A CA 1
ATOM 1647 C C . ALA A 1 212 ? -6.891 -32.625 -17.391 1 96.44 212 ALA A C 1
ATOM 1649 O O . ALA A 1 212 ? -7.781 -31.984 -17.969 1 96.44 212 ALA A O 1
ATOM 1650 N N . GLY A 1 213 ? -6.82 -32.688 -16.031 1 94.06 213 GLY A N 1
ATOM 1651 C CA . GLY A 1 213 ? -7.715 -31.906 -15.211 1 94.06 213 GLY A CA 1
ATOM 1652 C C . GLY A 1 213 ? -9.18 -32.188 -15.461 1 94.06 213 GLY A C 1
ATOM 1653 O O . GLY A 1 213 ? -9.594 -33.375 -15.43 1 94.06 213 GLY A O 1
ATOM 1654 N N . PRO A 1 214 ? -10.008 -31.172 -15.734 1 94 214 PRO A N 1
ATOM 1655 C CA . PRO A 1 214 ? -11.438 -31.375 -15.984 1 94 214 PRO A CA 1
ATOM 1656 C C . PRO A 1 214 ? -11.703 -32.344 -17.141 1 94 214 PRO A C 1
ATOM 1658 O O . PRO A 1 214 ? -12.805 -32.906 -17.25 1 94 214 PRO A O 1
ATOM 1661 N N . TRP A 1 215 ? -10.75 -32.625 -17.953 1 94.06 215 TRP A N 1
ATOM 1662 C CA . TRP A 1 215 ? -10.906 -33.469 -19.141 1 94.06 215 TRP A CA 1
ATOM 1663 C C . TRP A 1 215 ? -10.328 -34.875 -18.906 1 94.06 215 TRP A C 1
ATOM 1665 O O . TRP A 1 215 ? -10.172 -35.625 -19.859 1 94.06 215 TRP A O 1
ATOM 1675 N N . VAL A 1 216 ? -9.969 -35.156 -17.672 1 92.5 216 VAL A N 1
ATOM 1676 C CA . VAL A 1 216 ? -9.281 -36.406 -17.344 1 92.5 216 VAL A CA 1
ATOM 1677 C C . VAL A 1 216 ? -10.125 -37.594 -17.812 1 92.5 216 VAL A C 1
ATOM 1679 O O . VAL A 1 216 ? -9.594 -38.531 -18.391 1 92.5 216 VAL A O 1
ATOM 1682 N N . THR A 1 217 ? -11.414 -37.562 -17.641 1 90 217 THR A N 1
ATOM 1683 C CA . THR A 1 217 ? -12.297 -38.656 -18.031 1 90 217 THR A CA 1
ATOM 1684 C C . THR A 1 217 ? -12.406 -38.75 -19.547 1 90 217 THR A C 1
ATOM 1686 O O . THR A 1 217 ? -12.484 -39.844 -20.094 1 90 217 THR A O 1
ATOM 1689 N N . ASP A 1 218 ? -12.438 -37.656 -20.141 1 91.06 218 ASP A N 1
ATOM 1690 C CA . ASP A 1 218 ? -12.469 -37.625 -21.609 1 91.06 218 ASP A CA 1
ATOM 1691 C C . ASP A 1 218 ? -11.234 -38.312 -22.188 1 91.06 218 ASP A C 1
ATOM 1693 O O . ASP A 1 218 ? -11.328 -39.062 -23.156 1 91.06 218 ASP A O 1
ATOM 1697 N N . VAL A 1 219 ? -10.094 -38.031 -21.641 1 92.5 219 VAL A N 1
ATOM 1698 C CA . VAL A 1 219 ? -8.852 -38.656 -22.094 1 92.5 219 VAL A CA 1
ATOM 1699 C C . VAL A 1 219 ? -8.898 -40.156 -21.875 1 92.5 219 VAL A C 1
ATOM 1701 O O . VAL A 1 219 ? -8.5 -40.938 -22.734 1 92.5 219 VAL A O 1
ATOM 1704 N N . ILE A 1 220 ? -9.398 -40.531 -20.781 1 90.19 220 ILE A N 1
ATOM 1705 C CA . ILE A 1 220 ? -9.469 -41.969 -20.438 1 90.19 220 ILE A CA 1
ATOM 1706 C C . ILE A 1 220 ? -10.344 -42.688 -21.453 1 90.19 220 ILE A C 1
ATOM 1708 O O . ILE A 1 220 ? -9.93 -43.688 -22.031 1 90.19 220 ILE A O 1
ATOM 1712 N N . HIS A 1 221 ? -11.461 -42.156 -21.766 1 88.19 221 HIS A N 1
ATOM 1713 C CA . HIS A 1 221 ? -12.461 -42.875 -22.531 1 88.19 221 HIS A CA 1
ATOM 1714 C C . HIS A 1 221 ? -12.266 -42.656 -24.031 1 88.19 221 HIS A C 1
ATOM 1716 O O . HIS A 1 221 ? -12.281 -43.625 -24.812 1 88.19 221 HIS A O 1
ATOM 1722 N N . ASN A 1 222 ? -12.016 -41.438 -24.359 1 87.12 222 ASN A N 1
ATOM 1723 C CA . ASN A 1 222 ? -12.102 -41.094 -25.781 1 87.12 222 ASN A CA 1
ATOM 1724 C C . ASN A 1 222 ? -10.727 -41.062 -26.438 1 87.12 222 ASN A C 1
ATOM 1726 O O . ASN A 1 222 ? -10.609 -41.125 -27.656 1 87.12 222 ASN A O 1
ATOM 1730 N N . VAL A 1 223 ? -9.719 -41 -25.641 1 85.88 223 VAL A N 1
ATOM 1731 C CA . VAL A 1 223 ? -8.383 -40.906 -26.219 1 85.88 223 VAL A CA 1
ATOM 1732 C C . VAL A 1 223 ? -7.637 -42.219 -26.016 1 85.88 223 VAL A C 1
ATOM 1734 O O . VAL A 1 223 ? -7.172 -42.844 -26.984 1 85.88 223 VAL A O 1
ATOM 1737 N N . ALA A 1 224 ? -7.668 -42.719 -24.828 1 85.88 224 ALA A N 1
ATOM 1738 C CA . ALA A 1 224 ? -6.895 -43.906 -24.5 1 85.88 224 ALA A CA 1
ATOM 1739 C C . ALA A 1 224 ? -7.758 -45.156 -24.578 1 85.88 224 ALA A C 1
ATOM 1741 O O . ALA A 1 224 ? -7.246 -46.281 -24.531 1 85.88 224 ALA A O 1
ATOM 1742 N N . ALA A 1 225 ? -9.008 -45 -24.812 1 84.38 225 ALA A N 1
ATOM 1743 C CA . ALA A 1 225 ? -9.953 -46.094 -24.875 1 84.38 225 ALA A CA 1
ATOM 1744 C C . ALA A 1 225 ? -9.758 -47.062 -23.703 1 84.38 225 ALA A C 1
ATOM 1746 O O . ALA A 1 225 ? -9.656 -48.281 -23.891 1 84.38 225 ALA A O 1
ATOM 1747 N N . SER A 1 226 ? -9.578 -46.469 -22.625 1 84.94 226 SER A N 1
ATOM 1748 C CA . SER A 1 226 ? -9.414 -47.219 -21.391 1 84.94 226 SER A CA 1
ATOM 1749 C C . SER A 1 226 ? -10.656 -47.125 -20.516 1 84.94 226 SER A C 1
ATOM 1751 O O . SER A 1 226 ? -11.617 -46.438 -20.859 1 84.94 226 SER A O 1
ATOM 1753 N N . THR A 1 227 ? -10.664 -48.094 -19.531 1 76.44 227 THR A N 1
ATOM 1754 C CA . THR A 1 227 ? -11.797 -48.062 -18.609 1 76.44 227 THR A CA 1
ATOM 1755 C C . THR A 1 227 ? -11.336 -47.75 -17.188 1 76.44 227 THR A C 1
ATOM 1757 O O . THR A 1 227 ? -10.258 -48.156 -16.766 1 76.44 227 THR A O 1
ATOM 1760 N N . SER A 1 228 ? -11.859 -46.688 -16.75 1 75.81 228 SER A N 1
ATOM 1761 C CA . SER A 1 228 ? -11.68 -46.375 -15.336 1 75.81 228 SER A CA 1
ATOM 1762 C C . SER A 1 228 ? -13.023 -46.25 -14.633 1 75.81 228 SER A C 1
ATOM 1764 O O . SER A 1 228 ? -13.984 -45.719 -15.203 1 75.81 228 SER A O 1
ATOM 1766 N N . SER A 1 229 ? -13.07 -46.75 -13.406 1 72.62 229 SER A N 1
ATOM 1767 C CA . SER A 1 229 ? -14.305 -46.688 -12.625 1 72.62 229 SER A CA 1
ATOM 1768 C C . SER A 1 229 ? -14.383 -45.375 -11.844 1 72.62 229 SER A C 1
ATOM 1770 O O . SER A 1 229 ? -15.398 -45.062 -11.219 1 72.62 229 SER A O 1
ATOM 1772 N N . ARG A 1 230 ? -13.43 -44.688 -11.992 1 77.94 230 ARG A N 1
ATOM 1773 C CA . ARG A 1 230 ? -13.383 -43.438 -11.211 1 77.94 230 ARG A CA 1
ATOM 1774 C C . ARG A 1 230 ? -14.016 -42.281 -11.969 1 77.94 230 ARG A C 1
ATOM 1776 O O . ARG A 1 230 ? -13.906 -42.219 -13.195 1 77.94 230 ARG A O 1
ATOM 1783 N N . ASN A 1 231 ? -14.836 -41.5 -11.148 1 76.5 231 ASN A N 1
ATOM 1784 C CA . ASN A 1 231 ? -15.508 -40.344 -11.75 1 76.5 231 ASN A CA 1
ATOM 1785 C C . ASN A 1 231 ? -15.102 -39.031 -11.078 1 76.5 231 ASN A C 1
ATOM 1787 O O . ASN A 1 231 ? -14.641 -39.031 -9.938 1 76.5 231 ASN A O 1
ATOM 1791 N N . VAL A 1 232 ? -15.156 -38 -11.906 1 82.44 232 VAL A N 1
ATOM 1792 C CA . VAL A 1 232 ? -14.852 -36.688 -11.359 1 82.44 232 VAL A CA 1
ATOM 1793 C C . VAL A 1 232 ? -16.109 -35.844 -11.367 1 82.44 232 VAL A C 1
ATOM 1795 O O . VAL A 1 232 ? -16.953 -35.969 -12.266 1 82.44 232 VAL A O 1
ATOM 1798 N N . ARG A 1 233 ? -16.234 -35.094 -10.305 1 87.69 233 ARG A N 1
ATOM 1799 C CA . ARG A 1 233 ? -17.25 -34.062 -10.234 1 87.69 233 ARG A CA 1
ATOM 1800 C C . ARG A 1 233 ? -16.609 -32.688 -10.453 1 87.69 233 ARG A C 1
ATOM 1802 O O . ARG A 1 233 ? -15.562 -32.375 -9.883 1 87.69 233 ARG A O 1
ATOM 1809 N N . LEU A 1 234 ? -17.266 -31.922 -11.367 1 92 234 LEU A N 1
ATOM 1810 C CA . LEU A 1 234 ? -16.75 -30.578 -11.656 1 92 234 LEU A CA 1
ATOM 1811 C C . LEU A 1 234 ? -17.391 -29.547 -10.742 1 92 234 LEU A C 1
ATOM 1813 O O . LEU A 1 234 ? -18.609 -29.516 -10.578 1 92 234 LEU A O 1
ATOM 1817 N N . VAL A 1 235 ? -16.578 -28.703 -10.125 1 93.56 235 VAL A N 1
ATOM 1818 C CA . VAL A 1 235 ? -17.047 -27.641 -9.234 1 93.56 235 VAL A CA 1
ATOM 1819 C C . VAL A 1 235 ? -16.531 -26.297 -9.734 1 93.56 235 VAL A C 1
ATOM 1821 O O . VAL A 1 235 ? -15.32 -26.109 -9.906 1 93.56 235 VAL A O 1
ATOM 1824 N N . LYS A 1 236 ? -17.469 -25.359 -9.938 1 96 236 LYS A N 1
ATOM 1825 C CA . LYS A 1 236 ? -17.156 -24.031 -10.453 1 96 236 LYS A CA 1
ATOM 1826 C C . LYS A 1 236 ? -16.812 -23.078 -9.32 1 96 236 LYS A C 1
ATOM 1828 O O . LYS A 1 236 ? -17.531 -22.984 -8.328 1 96 236 LYS A O 1
ATOM 1833 N N . GLY A 1 237 ? -15.648 -22.469 -9.43 1 96.19 237 GLY A N 1
ATOM 1834 C CA . GLY A 1 237 ? -15.25 -21.359 -8.578 1 96.19 237 GLY A CA 1
ATOM 1835 C C . GLY A 1 237 ? -15.078 -20.062 -9.344 1 96.19 237 GLY A C 1
ATOM 1836 O O . GLY A 1 237 ? -14.43 -20.047 -10.398 1 96.19 237 GLY A O 1
ATOM 1837 N N . SER A 1 238 ? -15.68 -19 -8.836 1 98.19 238 SER A N 1
ATOM 1838 C CA . SER A 1 238 ? -15.633 -17.703 -9.523 1 98.19 238 SER A CA 1
ATOM 1839 C C . SER A 1 238 ? -14.945 -16.641 -8.664 1 98.19 238 SER A C 1
ATOM 1841 O O . SER A 1 238 ? -15 -16.703 -7.438 1 98.19 238 SER A O 1
ATOM 1843 N N . HIS A 1 239 ? -14.305 -15.734 -9.328 1 98.62 239 HIS A N 1
ATOM 1844 C CA . HIS A 1 239 ? -13.625 -14.609 -8.703 1 98.62 239 HIS A CA 1
ATOM 1845 C C . HIS A 1 239 ? -13.953 -13.305 -9.414 1 98.62 239 HIS A C 1
ATOM 1847 O O . HIS A 1 239 ? -14.281 -13.305 -10.602 1 98.62 239 HIS A O 1
ATOM 1853 N N . ILE A 1 240 ? -13.859 -12.195 -8.672 1 98.81 240 ILE A N 1
ATOM 1854 C CA . ILE A 1 240 ? -13.961 -10.867 -9.258 1 98.81 240 ILE A CA 1
ATOM 1855 C C . ILE A 1 240 ? -12.711 -10.055 -8.906 1 98.81 240 ILE A C 1
ATOM 1857 O O . ILE A 1 240 ? -12.062 -10.305 -7.891 1 98.81 240 ILE A O 1
ATOM 1861 N N . ILE A 1 241 ? -12.352 -9.18 -9.773 1 98.75 241 ILE A N 1
ATOM 1862 C CA . ILE A 1 241 ? -11.273 -8.227 -9.57 1 98.75 241 ILE A CA 1
ATOM 1863 C C . ILE A 1 241 ? -11.844 -6.812 -9.469 1 98.75 241 ILE A C 1
ATOM 1865 O O . ILE A 1 241 ? -12.594 -6.375 -10.344 1 98.75 241 ILE A O 1
ATOM 1869 N N . VAL A 1 242 ? -11.555 -6.125 -8.383 1 98.38 242 VAL A N 1
ATOM 1870 C CA . VAL A 1 242 ? -12.008 -4.762 -8.141 1 98.38 242 VAL A CA 1
ATOM 1871 C C . VAL A 1 242 ? -10.828 -3.887 -7.727 1 98.38 242 VAL A C 1
ATOM 1873 O O . VAL A 1 242 ? -9.75 -4.395 -7.414 1 98.38 242 VAL A O 1
ATOM 1876 N N . PRO A 1 243 ? -10.969 -2.561 -7.781 1 96.94 243 PRO A N 1
ATOM 1877 C CA . PRO A 1 243 ? -9.93 -1.745 -7.148 1 96.94 243 PRO A CA 1
ATOM 1878 C C . PRO A 1 243 ? -9.781 -2.037 -5.656 1 96.94 243 PRO A C 1
ATOM 1880 O O . PRO A 1 243 ? -10.773 -2.258 -4.961 1 96.94 243 PRO A O 1
ATOM 1883 N N . LYS A 1 244 ? -8.594 -2.1 -5.25 1 96.5 244 LYS A N 1
ATOM 1884 C CA . LYS A 1 244 ? -8.367 -2.309 -3.82 1 96.5 244 LYS A CA 1
ATOM 1885 C C . LYS A 1 244 ? -8.969 -1.172 -2.998 1 96.5 244 LYS A C 1
ATOM 1887 O O . LYS A 1 244 ? -8.875 -0.004 -3.381 1 96.5 244 LYS A O 1
ATOM 1892 N N . PHE A 1 245 ? -9.461 -1.457 -1.797 1 95.88 245 PHE A N 1
ATOM 1893 C CA . PHE A 1 245 ? -10.242 -0.453 -1.085 1 95.88 245 PHE A CA 1
ATOM 1894 C C . PHE A 1 245 ? -9.867 -0.42 0.391 1 95.88 245 PHE A C 1
ATOM 1896 O O . PHE A 1 245 ? -10.625 0.088 1.22 1 95.88 245 PHE A O 1
ATOM 1903 N N . TRP A 1 246 ? -8.695 -0.927 0.767 1 94.25 246 TRP A N 1
ATOM 1904 C CA . TRP A 1 246 ? -8.117 -0.776 2.096 1 94.25 246 TRP A CA 1
ATOM 1905 C C . TRP A 1 246 ? -6.621 -0.469 2.004 1 94.25 246 TRP A C 1
ATOM 1907 O O . TRP A 1 246 ? -5.992 -0.731 0.978 1 94.25 246 TRP A O 1
ATOM 1917 N N . SER A 1 247 ? -5.879 0.097 2.887 1 87.31 247 SER A N 1
ATOM 1918 C CA . SER A 1 247 ? -4.516 0.606 2.816 1 87.31 247 SER A CA 1
ATOM 1919 C C . SER A 1 247 ? -3.5 -0.494 3.107 1 87.31 247 SER A C 1
ATOM 1921 O O . SER A 1 247 ? -2.396 -0.491 2.555 1 87.31 247 SER A O 1
ATOM 1923 N N . GLY A 1 248 ? -3.76 -1.498 3.91 1 89.81 248 GLY A N 1
ATOM 1924 C CA . GLY A 1 248 ? -2.793 -2.488 4.359 1 89.81 248 GLY A CA 1
ATOM 1925 C C . GLY A 1 248 ? -2.48 -3.537 3.311 1 89.81 248 GLY A C 1
ATOM 1926 O O . GLY A 1 248 ? -3.143 -3.602 2.273 1 89.81 248 GLY A O 1
ATOM 1927 N N . ALA A 1 249 ? -1.315 -4.25 3.502 1 93.69 249 ALA A N 1
ATOM 1928 C CA . ALA A 1 249 ? -0.889 -5.289 2.568 1 93.69 249 ALA A CA 1
ATOM 1929 C C . ALA A 1 249 ? -1.544 -6.625 2.9 1 93.69 249 ALA A C 1
ATOM 1931 O O . ALA A 1 249 ? -1.376 -7.605 2.17 1 93.69 249 ALA A O 1
ATOM 1932 N N . ASN A 1 250 ? -2.25 -6.637 3.955 1 97 250 ASN A N 1
ATOM 1933 C CA . ASN A 1 250 ? -2.875 -7.875 4.406 1 97 250 ASN A CA 1
ATOM 1934 C C . ASN A 1 250 ? -4.082 -8.242 3.545 1 97 250 ASN A C 1
ATOM 1936 O O . ASN A 1 250 ? -4.641 -7.383 2.857 1 97 250 ASN A O 1
ATOM 1940 N N . ALA A 1 251 ? -4.348 -9.492 3.541 1 98.12 251 ALA A N 1
ATOM 1941 C CA . ALA A 1 251 ? -5.598 -10.016 2.992 1 98.12 251 ALA A CA 1
ATOM 1942 C C . ALA A 1 251 ? -6.637 -10.211 4.09 1 98.12 251 ALA A C 1
ATOM 1944 O O . ALA A 1 251 ? -6.328 -10.078 5.277 1 98.12 251 ALA A O 1
ATOM 1945 N N . TYR A 1 252 ? -7.867 -10.406 3.66 1 98.44 252 TYR A N 1
ATOM 1946 C CA . TYR A 1 252 ? -8.93 -10.742 4.598 1 98.44 252 TYR A CA 1
ATOM 1947 C C . TYR A 1 252 ? -9.602 -12.062 4.219 1 98.44 252 TYR A C 1
ATOM 1949 O O . TYR A 1 252 ? -9.664 -12.414 3.039 1 98.44 252 TYR A O 1
ATOM 1957 N N . LEU A 1 253 ? -9.984 -12.789 5.16 1 96.94 253 LEU A N 1
ATOM 1958 C CA . LEU A 1 253 ? -10.812 -13.992 5.043 1 96.94 253 LEU A CA 1
ATOM 1959 C C . LEU A 1 253 ? -12.109 -13.836 5.828 1 96.94 253 LEU A C 1
ATOM 1961 O O . LEU A 1 253 ? -12.086 -13.68 7.051 1 96.94 253 LEU A O 1
ATOM 1965 N N . VAL A 1 254 ? -13.219 -13.867 5.094 1 95.12 254 VAL A N 1
ATOM 1966 C CA . VAL A 1 254 ? -14.5 -13.695 5.773 1 95.12 254 VAL A CA 1
ATOM 1967 C C . VAL A 1 254 ? -15.367 -14.938 5.566 1 95.12 254 VAL A C 1
ATOM 1969 O O . VAL A 1 254 ? -15.109 -15.734 4.664 1 95.12 254 VAL A O 1
ATOM 1972 N N . GLN A 1 255 ? -16.281 -15.047 6.441 1 89.69 255 GLN A N 1
ATOM 1973 C CA . GLN A 1 255 ? -17.219 -16.141 6.332 1 89.69 255 GLN A CA 1
ATOM 1974 C C . GLN A 1 255 ? -18.609 -15.648 5.922 1 89.69 255 GLN A C 1
ATOM 1976 O O . GLN A 1 255 ? -19.125 -14.703 6.516 1 89.69 255 GLN A O 1
ATOM 1981 N N . ASN A 1 256 ? -19.125 -16.297 4.93 1 86.94 256 ASN A N 1
ATOM 1982 C CA . ASN A 1 256 ? -20.469 -15.922 4.492 1 86.94 256 ASN A CA 1
ATOM 1983 C C . ASN A 1 256 ? -21.531 -16.719 5.242 1 86.94 256 ASN A C 1
ATOM 1985 O O . ASN A 1 256 ? -21.219 -17.578 6.059 1 86.94 256 ASN A O 1
ATOM 1989 N N . HIS A 1 257 ? -22.797 -16.422 4.945 1 83.44 257 HIS A N 1
ATOM 1990 C CA . HIS A 1 257 ? -23.938 -17 5.664 1 83.44 257 HIS A CA 1
ATOM 1991 C C . HIS A 1 257 ? -24.016 -18.516 5.438 1 83.44 257 HIS A C 1
ATOM 1993 O O . HIS A 1 257 ? -24.484 -19.25 6.305 1 83.44 257 HIS A O 1
ATOM 1999 N N . ASP A 1 258 ? -23.562 -18.953 4.246 1 84.19 258 ASP A N 1
ATOM 2000 C CA . ASP A 1 258 ? -23.609 -20.375 3.936 1 84.19 258 ASP A CA 1
ATOM 2001 C C . ASP A 1 258 ? -22.359 -21.094 4.453 1 84.19 258 ASP A C 1
ATOM 2003 O O . ASP A 1 258 ? -22.078 -22.219 4.059 1 84.19 258 ASP A O 1
ATOM 2007 N N . LYS A 1 259 ? -21.547 -20.406 5.211 1 80.5 259 LYS A N 1
ATOM 2008 C CA . LYS A 1 259 ? -20.391 -20.938 5.914 1 80.5 259 LYS A CA 1
ATOM 2009 C C . LYS A 1 259 ? -19.188 -21.062 4.973 1 80.5 259 LYS A C 1
ATOM 2011 O O . LYS A 1 259 ? -18.125 -21.531 5.379 1 80.5 259 LYS A O 1
ATOM 2016 N N . ARG A 1 260 ? -19.422 -20.625 3.793 1 86.5 260 ARG A N 1
ATOM 2017 C CA . ARG A 1 260 ? -18.281 -20.594 2.891 1 86.5 260 ARG A CA 1
ATOM 2018 C C . ARG A 1 260 ? -17.344 -19.438 3.234 1 86.5 260 ARG A C 1
ATOM 2020 O O . ARG A 1 260 ? -17.797 -18.406 3.734 1 86.5 260 ARG A O 1
ATOM 2027 N N . VAL A 1 261 ? -16.109 -19.688 2.936 1 90.44 261 VAL A N 1
ATOM 2028 C CA . VAL A 1 261 ? -15.125 -18.641 3.191 1 90.44 261 VAL A CA 1
ATOM 2029 C C . VAL A 1 261 ? -14.805 -17.906 1.895 1 90.44 261 VAL A C 1
ATOM 2031 O O . VAL A 1 261 ? -14.734 -18.516 0.825 1 90.44 261 VAL A O 1
ATOM 2034 N N . ILE A 1 262 ? -14.648 -16.641 2.039 1 95.75 262 ILE A N 1
ATOM 2035 C CA . ILE A 1 262 ? -14.305 -15.781 0.915 1 95.75 262 ILE A CA 1
ATOM 2036 C C . ILE A 1 262 ? -12.992 -15.055 1.207 1 95.75 262 ILE A C 1
ATOM 2038 O O . ILE A 1 262 ? -12.844 -14.43 2.262 1 95.75 262 ILE A O 1
ATOM 2042 N N . PHE A 1 263 ? -12.094 -15.18 0.271 1 97.94 263 PHE A N 1
ATOM 2043 C CA . PHE A 1 263 ? -10.82 -14.477 0.365 1 97.94 263 PHE A CA 1
ATOM 2044 C C . PHE A 1 263 ? -10.898 -13.125 -0.334 1 97.94 263 PHE A C 1
ATOM 2046 O O . PHE A 1 263 ? -11.484 -13.008 -1.413 1 97.94 263 PHE A O 1
ATOM 2053 N N . ILE A 1 264 ? -10.391 -12.102 0.285 1 98.56 264 ILE A N 1
ATOM 2054 C CA . ILE A 1 264 ? -10.195 -10.766 -0.257 1 98.56 264 ILE A CA 1
ATOM 2055 C C . ILE A 1 264 ? -8.711 -10.406 -0.24 1 98.56 264 ILE A C 1
ATOM 2057 O O . ILE A 1 264 ? -8.18 -10 0.793 1 98.56 264 ILE A O 1
ATOM 2061 N N . ASN A 1 265 ? -8.094 -10.547 -1.424 1 98.38 265 ASN A N 1
ATOM 2062 C CA . ASN A 1 265 ? -6.637 -10.477 -1.491 1 98.38 265 ASN A CA 1
ATOM 2063 C C . ASN A 1 265 ? -6.168 -9.25 -2.271 1 98.38 265 ASN A C 1
ATOM 2065 O O . ASN A 1 265 ? -6.766 -8.891 -3.287 1 98.38 265 ASN A O 1
ATOM 2069 N N . PRO A 1 266 ? -5.09 -8.586 -1.729 1 97.69 266 PRO A N 1
ATOM 2070 C CA . PRO A 1 266 ? -4.434 -7.641 -2.639 1 97.69 266 PRO A CA 1
ATOM 2071 C C . PRO A 1 266 ? -3.945 -8.305 -3.924 1 97.69 266 PRO A C 1
ATOM 2073 O O . PRO A 1 266 ? -3.479 -9.445 -3.895 1 97.69 266 PRO A O 1
ATOM 2076 N N . TYR A 1 267 ? -4.164 -7.539 -5.023 1 97.56 267 TYR A N 1
ATOM 2077 C CA . TYR A 1 267 ? -3.863 -8.148 -6.316 1 97.56 267 TYR A CA 1
ATOM 2078 C C . TYR A 1 267 ? -3.322 -7.105 -7.289 1 97.56 267 TYR A C 1
ATOM 2080 O O . TYR A 1 267 ? -3.928 -6.051 -7.48 1 97.56 267 TYR A O 1
ATOM 2088 N N . GLU A 1 268 ? -2.145 -7.355 -7.82 1 95.94 268 GLU A N 1
ATOM 2089 C CA . GLU A 1 268 ? -1.552 -6.574 -8.898 1 95.94 268 GLU A CA 1
ATOM 2090 C C . GLU A 1 268 ? -1.454 -5.098 -8.523 1 95.94 268 GLU A C 1
ATOM 2092 O O . GLU A 1 268 ? -1.851 -4.227 -9.297 1 95.94 268 GLU A O 1
ATOM 2097 N N . GLY A 1 269 ? -1.047 -4.852 -7.336 1 91.81 269 GLY A N 1
ATOM 2098 C CA . GLY A 1 269 ? -0.748 -3.496 -6.902 1 91.81 269 GLY A CA 1
ATOM 2099 C C . GLY A 1 269 ? -1.951 -2.777 -6.32 1 91.81 269 GLY A C 1
ATOM 2100 O O . GLY A 1 269 ? -2.105 -2.703 -5.098 1 91.81 269 GLY A O 1
ATOM 2101 N N . ASP A 1 270 ? -2.867 -2.385 -7.129 1 93.38 270 ASP A N 1
ATOM 2102 C CA . ASP A 1 270 ? -3.957 -1.511 -6.707 1 93.38 270 ASP A CA 1
ATOM 2103 C C . ASP A 1 270 ? -5.312 -2.191 -6.895 1 93.38 270 ASP A C 1
ATOM 2105 O O . ASP A 1 270 ? -6.34 -1.52 -7.004 1 93.38 270 ASP A O 1
ATOM 2109 N N . LYS A 1 271 ? -5.262 -3.5 -6.965 1 97.75 271 LYS A N 1
ATOM 2110 C CA . LYS A 1 271 ? -6.504 -4.246 -7.145 1 97.75 271 LYS A CA 1
ATOM 2111 C C . LYS A 1 271 ? -6.711 -5.246 -6.012 1 97.75 271 LYS A C 1
ATOM 2113 O O . LYS A 1 271 ? -5.848 -5.406 -5.152 1 97.75 271 LYS A O 1
ATOM 2118 N N . ALA A 1 272 ? -7.895 -5.758 -6.008 1 98.44 272 ALA A N 1
ATOM 2119 C CA . ALA A 1 272 ? -8.266 -6.832 -5.094 1 98.44 272 ALA A CA 1
ATOM 2120 C C . ALA A 1 272 ? -8.859 -8.016 -5.848 1 98.44 272 ALA A C 1
ATOM 2122 O O . ALA A 1 272 ? -9.617 -7.84 -6.801 1 98.44 272 ALA A O 1
ATOM 2123 N N . LEU A 1 273 ? -8.422 -9.148 -5.488 1 98.81 273 LEU A N 1
ATOM 2124 C CA . LEU A 1 273 ? -8.984 -10.398 -5.992 1 98.81 273 LEU A CA 1
ATOM 2125 C C . LEU A 1 273 ? -9.898 -11.047 -4.949 1 98.81 273 LEU A C 1
ATOM 2127 O O . LEU A 1 273 ? -9.453 -11.352 -3.84 1 98.81 273 LEU A O 1
ATOM 2131 N N . ILE A 1 274 ? -11.172 -11.25 -5.336 1 98.75 274 ILE A N 1
ATOM 2132 C CA . ILE A 1 274 ? -12.164 -11.703 -4.367 1 98.75 274 ILE A CA 1
ATOM 2133 C C . ILE A 1 274 ? -12.805 -13 -4.859 1 98.75 274 ILE A C 1
ATOM 2135 O O . ILE A 1 274 ? -13.297 -13.062 -5.988 1 98.75 274 ILE A O 1
ATOM 2139 N N . GLY A 1 275 ? -12.852 -14.016 -4.023 1 97.81 275 GLY A N 1
ATOM 2140 C CA . GLY A 1 275 ? -13.453 -15.305 -4.332 1 97.81 275 GLY A CA 1
ATOM 2141 C C . GLY A 1 275 ? -13.281 -16.328 -3.223 1 97.81 275 GLY A C 1
ATOM 2142 O O . GLY A 1 275 ? -12.758 -16 -2.152 1 97.81 275 GLY A O 1
ATOM 2143 N N . THR A 1 276 ? -13.656 -17.531 -3.338 1 92.94 276 THR A N 1
ATOM 2144 C CA . THR A 1 276 ? -14.328 -18 -4.543 1 92.94 276 THR A CA 1
ATOM 2145 C C . THR A 1 276 ? -15.719 -18.531 -4.207 1 92.94 276 THR A C 1
ATOM 2147 O O . THR A 1 276 ? -16.031 -18.812 -3.047 1 92.94 276 THR A O 1
ATOM 2150 N N . THR A 1 277 ? -16.578 -18.703 -5.234 1 94.75 277 THR A N 1
ATOM 2151 C CA . THR A 1 277 ? -17.797 -19.5 -5.141 1 94.75 277 THR A CA 1
ATOM 2152 C C . THR A 1 277 ? -17.469 -20.984 -5.195 1 94.75 277 THR A C 1
ATOM 2154 O O . THR A 1 277 ? -16.312 -21.375 -5.293 1 94.75 277 THR A O 1
ATOM 2157 N N . ASP A 1 278 ? -18.391 -21.797 -4.988 1 92.19 278 ASP A N 1
ATOM 2158 C CA . ASP A 1 278 ? -18.297 -23.25 -5.035 1 92.19 278 ASP A CA 1
ATOM 2159 C C . ASP A 1 278 ? -19.625 -23.875 -5.492 1 92.19 278 ASP A C 1
ATOM 2161 O O . ASP A 1 278 ? -20.453 -24.25 -4.668 1 92.19 278 ASP A O 1
ATOM 2165 N N . ILE A 1 279 ? -19.703 -24.078 -6.785 1 93.94 279 ILE A N 1
ATOM 2166 C CA . ILE A 1 279 ? -20.969 -24.5 -7.367 1 93.94 279 ILE A CA 1
ATOM 2167 C C . ILE A 1 279 ? -20.75 -25.703 -8.266 1 93.94 279 ILE A C 1
ATOM 2169 O O . ILE A 1 279 ? -19.828 -25.719 -9.086 1 93.94 279 ILE A O 1
ATOM 2173 N N . ALA A 1 280 ? -21.609 -26.703 -8.148 1 93.12 280 ALA A N 1
ATOM 2174 C CA . ALA A 1 280 ? -21.562 -27.828 -9.07 1 93.12 280 ALA A CA 1
ATOM 2175 C C . ALA A 1 280 ? -21.703 -27.375 -10.516 1 93.12 280 ALA A C 1
ATOM 2177 O O . ALA A 1 280 ? -22.531 -26.5 -10.812 1 93.12 280 ALA A O 1
ATOM 2178 N N . TYR A 1 281 ? -20.906 -27.938 -11.328 1 94.31 281 TYR A N 1
ATOM 2179 C CA . TYR A 1 281 ? -20.875 -27.484 -12.719 1 94.31 281 TYR A CA 1
ATOM 2180 C C . TYR A 1 281 ? -21.141 -28.641 -13.672 1 94.31 281 TYR A C 1
ATOM 2182 O O . TYR A 1 281 ? -20.469 -29.688 -13.602 1 94.31 281 TYR A O 1
ATOM 2190 N N . GLU A 1 282 ? -22.078 -28.516 -14.617 1 91.5 282 GLU A N 1
ATOM 2191 C CA . GLU A 1 282 ? -22.453 -29.562 -15.547 1 91.5 282 GLU A CA 1
ATOM 2192 C C . GLU A 1 282 ? -22.141 -29.172 -16.984 1 91.5 282 GLU A C 1
ATOM 2194 O O . GLU A 1 282 ? -22.281 -29.984 -17.906 1 91.5 282 GLU A O 1
ATOM 2199 N N . GLY A 1 283 ? -21.594 -28.094 -17.25 1 90.5 283 GLY A N 1
ATOM 2200 C CA . GLY A 1 283 ? -21.281 -27.656 -18.609 1 90.5 283 GLY A CA 1
ATOM 2201 C C . GLY A 1 283 ? -19.875 -28.016 -19.031 1 90.5 283 GLY A C 1
ATOM 2202 O O . GLY A 1 283 ? -19.203 -28.812 -18.375 1 90.5 283 GLY A O 1
ATOM 2203 N N . ARG A 1 284 ? -19.562 -27.609 -20.281 1 91.69 284 ARG A N 1
ATOM 2204 C CA . ARG A 1 284 ? -18.203 -27.781 -20.781 1 91.69 284 ARG A CA 1
ATOM 2205 C C . ARG A 1 284 ? -17.219 -26.891 -20.016 1 91.69 284 ARG A C 1
ATOM 2207 O O . ARG A 1 284 ? -17.469 -25.688 -19.844 1 91.69 284 ARG A O 1
ATOM 2214 N N . ALA A 1 285 ? -16.141 -27.531 -19.594 1 92.19 285 ALA A N 1
ATOM 2215 C CA . ALA A 1 285 ? -15.133 -26.812 -18.812 1 92.19 285 ALA A CA 1
ATOM 2216 C C . ALA A 1 285 ? -14.664 -25.562 -19.562 1 92.19 285 ALA A C 1
ATOM 2218 O O . ALA A 1 285 ? -14.359 -24.531 -18.953 1 92.19 285 ALA A O 1
ATOM 2219 N N . GLU A 1 286 ? -14.656 -25.562 -20.922 1 91.44 286 GLU A N 1
ATOM 2220 C CA . GLU A 1 286 ? -14.172 -24.469 -21.75 1 91.44 286 GLU A CA 1
ATOM 2221 C C . GLU A 1 286 ? -15.109 -23.281 -21.703 1 91.44 286 GLU A C 1
ATOM 2223 O O . GLU A 1 286 ? -14.703 -22.156 -22.016 1 91.44 286 GLU A O 1
ATOM 2228 N N . ASP A 1 287 ? -16.297 -23.453 -21.281 1 94.06 287 ASP A N 1
ATOM 2229 C CA . ASP A 1 287 ? -17.328 -22.406 -21.375 1 94.06 287 ASP A CA 1
ATOM 2230 C C . ASP A 1 287 ? -17.578 -21.781 -20.016 1 94.06 287 ASP A C 1
ATOM 2232 O O . ASP A 1 287 ? -18.406 -20.875 -19.875 1 94.06 287 ASP A O 1
ATOM 2236 N N . VAL A 1 288 ? -16.859 -22.172 -19.078 1 95.94 288 VAL A N 1
ATOM 2237 C CA . VAL A 1 288 ? -17.141 -21.734 -17.719 1 95.94 288 VAL A CA 1
ATOM 2238 C C . VAL A 1 288 ? -16.953 -20.219 -17.609 1 95.94 288 VAL A C 1
ATOM 2240 O O . VAL A 1 288 ? -16.031 -19.656 -18.203 1 95.94 288 VAL A O 1
ATOM 2243 N N . ALA A 1 289 ? -17.891 -19.547 -16.938 1 96.75 289 ALA A N 1
ATOM 2244 C CA . ALA A 1 289 ? -17.844 -18.109 -16.688 1 96.75 289 ALA A CA 1
ATOM 2245 C C . ALA A 1 289 ? -18.625 -17.734 -15.43 1 96.75 289 ALA A C 1
ATOM 2247 O O . ALA A 1 289 ? -19.547 -18.453 -15.039 1 96.75 289 ALA A O 1
ATOM 2248 N N . ALA A 1 290 ? -18.219 -16.672 -14.875 1 97.25 290 ALA A N 1
ATOM 2249 C CA . ALA A 1 290 ? -18.969 -16.172 -13.719 1 97.25 290 ALA A CA 1
ATOM 2250 C C . ALA A 1 290 ? -20.297 -15.57 -14.141 1 97.25 290 ALA A C 1
ATOM 2252 O O . ALA A 1 290 ? -20.344 -14.719 -15.039 1 97.25 290 ALA A O 1
ATOM 2253 N N . ASP A 1 291 ? -21.328 -15.961 -13.555 1 96.19 291 ASP A N 1
ATOM 2254 C CA . ASP A 1 291 ? -22.609 -15.32 -13.859 1 96.19 291 ASP A CA 1
ATOM 2255 C C . ASP A 1 291 ? -22.891 -14.18 -12.891 1 96.19 291 ASP A C 1
ATOM 2257 O O . ASP A 1 291 ? -22.156 -13.961 -11.93 1 96.19 291 ASP A O 1
ATOM 2261 N N . GLU A 1 292 ? -23.953 -13.445 -13.117 1 98 292 GLU A N 1
ATOM 2262 C CA . GLU A 1 292 ? -24.266 -12.242 -12.344 1 98 292 GLU A CA 1
ATOM 2263 C C . GLU A 1 292 ? -24.625 -12.594 -10.906 1 98 292 GLU A C 1
ATOM 2265 O O . GLU A 1 292 ? -24.328 -11.828 -9.984 1 98 292 GLU A O 1
ATOM 2270 N N . LYS A 1 293 ? -25.25 -13.695 -10.75 1 97.69 293 LYS A N 1
ATOM 2271 C CA . LYS A 1 293 ? -25.609 -14.117 -9.398 1 97.69 293 LYS A CA 1
ATOM 2272 C C . LYS A 1 293 ? -24.359 -14.398 -8.562 1 97.69 293 LYS A C 1
ATOM 2274 O O . LYS A 1 293 ? -24.328 -14.102 -7.367 1 97.69 293 LYS A O 1
ATOM 2279 N N . GLU A 1 294 ? -23.406 -15.023 -9.203 1 97.81 294 GLU A N 1
ATOM 2280 C CA . GLU A 1 294 ? -22.156 -15.305 -8.516 1 97.81 294 GLU A CA 1
ATOM 2281 C C . GLU A 1 294 ? -21.406 -14.023 -8.18 1 97.81 294 GLU A C 1
ATOM 2283 O O . GLU A 1 294 ? -20.812 -13.906 -7.098 1 97.81 294 GLU A O 1
ATOM 2288 N N . ILE A 1 295 ? -21.406 -13.055 -9.07 1 98.56 295 ILE A N 1
ATOM 2289 C CA . ILE A 1 295 ? -20.781 -11.758 -8.828 1 98.56 295 ILE A CA 1
ATOM 2290 C C . ILE A 1 295 ? -21.484 -11.062 -7.66 1 98.56 295 ILE A C 1
ATOM 2292 O O . ILE A 1 295 ? -20.812 -10.57 -6.742 1 98.56 295 ILE A O 1
ATOM 2296 N N . ASP A 1 296 ? -22.797 -11.102 -7.645 1 98.06 296 ASP A N 1
ATOM 2297 C CA . ASP A 1 296 ? -23.578 -10.508 -6.562 1 98.06 296 ASP A CA 1
ATOM 2298 C C . ASP A 1 296 ? -23.281 -11.195 -5.23 1 98.06 296 ASP A C 1
ATOM 2300 O O . ASP A 1 296 ? -23.188 -10.539 -4.191 1 98.06 296 ASP A O 1
ATOM 2304 N N . TYR A 1 297 ? -23.188 -12.523 -5.316 1 97.75 297 TYR A N 1
ATOM 2305 C CA . TYR A 1 297 ? -22.859 -13.312 -4.133 1 97.75 297 TYR A CA 1
ATOM 2306 C C . TYR A 1 297 ? -21.562 -12.828 -3.496 1 97.75 297 TYR A C 1
ATOM 2308 O O . TYR A 1 297 ? -21.5 -12.633 -2.281 1 97.75 297 TYR A O 1
ATOM 2316 N N . LEU A 1 298 ? -20.547 -12.578 -4.301 1 98.44 298 LEU A N 1
ATOM 2317 C CA . LEU A 1 298 ? -19.25 -12.156 -3.811 1 98.44 298 LEU A CA 1
ATOM 2318 C C . LEU A 1 298 ? -19.297 -10.727 -3.271 1 98.44 298 LEU A C 1
ATOM 2320 O O . LEU A 1 298 ? -18.734 -10.438 -2.213 1 98.44 298 LEU A O 1
ATOM 2324 N N . ILE A 1 299 ? -19.969 -9.828 -3.949 1 98.44 299 ILE A N 1
ATOM 2325 C CA . ILE A 1 299 ? -20.125 -8.445 -3.516 1 98.44 299 ILE A CA 1
ATOM 2326 C C . ILE A 1 299 ? -20.828 -8.398 -2.162 1 98.44 299 ILE A C 1
ATOM 2328 O O . ILE A 1 299 ? -20.391 -7.691 -1.251 1 98.44 299 ILE A O 1
ATOM 2332 N N . THR A 1 300 ? -21.844 -9.219 -2.01 1 97.69 300 THR A N 1
ATOM 2333 C CA . THR A 1 300 ? -22.625 -9.242 -0.782 1 97.69 300 THR A CA 1
ATOM 2334 C C . THR A 1 300 ? -21.797 -9.742 0.389 1 97.69 300 THR A C 1
ATOM 2336 O O . THR A 1 300 ? -21.891 -9.219 1.501 1 97.69 300 THR A O 1
ATOM 2339 N N . ALA A 1 301 ? -21.016 -10.742 0.102 1 96.62 301 ALA A N 1
ATOM 2340 C CA . ALA A 1 301 ? -20.156 -11.289 1.148 1 96.62 301 ALA A CA 1
ATOM 2341 C C . ALA A 1 301 ? -19.188 -10.227 1.672 1 96.62 301 ALA A C 1
ATOM 2343 O O . ALA A 1 301 ? -18.984 -10.102 2.883 1 96.62 301 ALA A O 1
ATOM 2344 N N . VAL A 1 302 ? -18.594 -9.445 0.805 1 98 302 VAL A N 1
ATOM 2345 C CA . VAL A 1 302 ? -17.656 -8.391 1.182 1 98 302 VAL A CA 1
ATOM 2346 C C . VAL A 1 302 ? -18.391 -7.301 1.964 1 98 302 VAL A C 1
ATOM 2348 O O . VAL A 1 302 ? -17.906 -6.859 3.014 1 98 302 VAL A O 1
ATOM 2351 N N . ASN A 1 303 ? -19.562 -6.926 1.49 1 97.69 303 ASN A N 1
ATOM 2352 C CA . ASN A 1 303 ? -20.297 -5.801 2.045 1 97.69 303 ASN A CA 1
ATOM 2353 C C . ASN A 1 303 ? -20.828 -6.113 3.443 1 97.69 303 ASN A C 1
ATOM 2355 O O . ASN A 1 303 ? -21.172 -5.203 4.195 1 97.69 303 ASN A O 1
ATOM 2359 N N . ARG A 1 304 ? -20.812 -7.336 3.752 1 95.81 304 ARG A N 1
ATOM 2360 C CA . ARG A 1 304 ? -21.219 -7.734 5.098 1 95.81 304 ARG A CA 1
ATOM 2361 C C . ARG A 1 304 ? -20.172 -7.336 6.125 1 95.81 304 ARG A C 1
ATOM 2363 O O . ARG A 1 304 ? -20.484 -7.082 7.289 1 95.81 304 ARG A O 1
ATOM 2370 N N . TYR A 1 305 ? -18.969 -7.215 5.715 1 97.12 305 TYR A N 1
ATOM 2371 C CA . TYR A 1 305 ? -17.891 -7.066 6.691 1 97.12 305 TYR A CA 1
ATOM 2372 C C . TYR A 1 305 ? -17.219 -5.699 6.566 1 97.12 305 TYR A C 1
ATOM 2374 O O . TYR A 1 305 ? -16.672 -5.18 7.539 1 97.12 305 TYR A O 1
ATOM 2382 N N . PHE A 1 306 ? -17.266 -5.039 5.461 1 98.12 306 PHE A N 1
ATOM 2383 C CA . PHE A 1 306 ? -16.438 -3.861 5.223 1 98.12 306 PHE A CA 1
ATOM 2384 C C . PHE A 1 306 ? -17.281 -2.59 5.297 1 98.12 306 PHE A C 1
ATOM 2386 O O . PHE A 1 306 ? -18.453 -2.588 4.922 1 98.12 306 PHE A O 1
ATOM 2393 N N . LYS A 1 307 ? -16.656 -1.549 5.746 1 97.88 307 LYS A N 1
ATOM 2394 C CA . LYS A 1 307 ? -17.297 -0.238 5.832 1 97.88 307 LYS A CA 1
ATOM 2395 C C . LYS A 1 307 ? -17.562 0.334 4.441 1 97.88 307 LYS A C 1
ATOM 2397 O O . LYS A 1 307 ? -18.641 0.851 4.172 1 97.88 307 LYS A O 1
ATOM 2402 N N . GLU A 1 308 ? -16.547 0.277 3.582 1 96.56 308 GLU A N 1
ATOM 2403 C CA . GLU A 1 308 ? -16.766 0.666 2.193 1 96.56 308 GLU A CA 1
ATOM 2404 C C . GLU A 1 308 ? -17.547 -0.408 1.435 1 96.56 308 GLU A C 1
ATOM 2406 O O . GLU A 1 308 ? -17.141 -1.572 1.408 1 96.56 308 GLU A O 1
ATOM 2411 N N . LYS A 1 309 ? -18.594 0.018 0.75 1 97.31 309 LYS A N 1
ATOM 2412 C CA . LYS A 1 309 ? -19.422 -0.951 0.051 1 97.31 309 LYS A CA 1
ATOM 2413 C C . LYS A 1 309 ? -19.016 -1.081 -1.412 1 97.31 309 LYS A C 1
ATOM 2415 O O . LYS A 1 309 ? -18.859 -0.077 -2.109 1 97.31 309 LYS A O 1
ATOM 2420 N N . LEU A 1 310 ? -18.812 -2.32 -1.801 1 97.19 310 LEU A N 1
ATOM 2421 C CA . LEU A 1 310 ? -18.594 -2.602 -3.215 1 97.19 310 LEU A CA 1
ATOM 2422 C C . LEU A 1 310 ? -19.906 -2.527 -3.992 1 97.19 310 LEU A C 1
ATOM 2424 O O . LEU A 1 310 ? -20.938 -2.961 -3.498 1 97.19 310 LEU A O 1
ATOM 2428 N N . ARG A 1 311 ? -19.828 -2.016 -5.164 1 95.56 311 ARG A N 1
ATOM 2429 C CA . ARG A 1 311 ? -20.922 -1.974 -6.117 1 95.56 311 ARG A CA 1
ATOM 2430 C C . ARG A 1 311 ? -20.594 -2.771 -7.375 1 95.56 311 ARG A C 1
ATOM 2432 O O . ARG A 1 311 ? -19.438 -3.092 -7.625 1 95.56 311 ARG A O 1
ATOM 2439 N N . ARG A 1 312 ? -21.672 -3.141 -8.133 1 97.12 312 ARG A N 1
ATOM 2440 C CA . ARG A 1 312 ? -21.469 -3.918 -9.352 1 97.12 312 ARG A CA 1
ATOM 2441 C C . ARG A 1 312 ? -20.516 -3.203 -10.305 1 97.12 312 ARG A C 1
ATOM 2443 O O . ARG A 1 312 ? -19.703 -3.842 -10.977 1 97.12 312 ARG A O 1
ATOM 2450 N N . GLU A 1 313 ? -20.578 -1.911 -10.312 1 95.25 313 GLU A N 1
ATOM 2451 C CA . GLU A 1 313 ? -19.781 -1.099 -11.234 1 95.25 313 GLU A CA 1
ATOM 2452 C C . GLU A 1 313 ? -18.312 -1.097 -10.844 1 95.25 313 GLU A C 1
ATOM 2454 O O . GLU A 1 313 ? -17.453 -0.683 -11.633 1 95.25 313 GLU A O 1
ATOM 2459 N N . ASP A 1 314 ? -18.047 -1.554 -9.648 1 96.56 314 ASP A N 1
ATOM 2460 C CA . ASP A 1 314 ? -16.656 -1.593 -9.203 1 96.56 314 ASP A CA 1
ATOM 2461 C C . ASP A 1 314 ? -15.93 -2.797 -9.789 1 96.56 314 ASP A C 1
ATOM 2463 O O . ASP A 1 314 ? -14.703 -2.871 -9.734 1 96.56 314 ASP A O 1
ATOM 2467 N N . VAL A 1 315 ? -16.625 -3.785 -10.336 1 98.19 315 VAL A N 1
ATOM 2468 C CA . VAL A 1 315 ? -16 -5 -10.852 1 98.19 315 VAL A CA 1
ATOM 2469 C C . VAL A 1 315 ? -15.312 -4.699 -12.188 1 98.19 315 VAL A C 1
ATOM 2471 O O . VAL A 1 315 ? -15.969 -4.332 -13.164 1 98.19 315 VAL A O 1
ATOM 2474 N N . LEU A 1 316 ? -14.039 -4.906 -12.195 1 97.5 316 LEU A N 1
ATOM 2475 C CA . LEU A 1 316 ? -13.25 -4.672 -13.391 1 9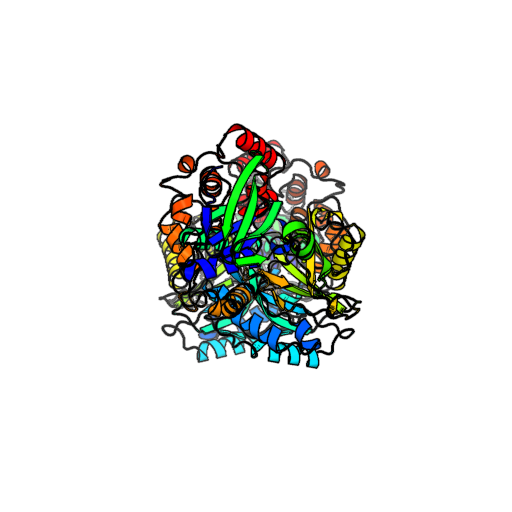7.5 316 LEU A CA 1
ATOM 2476 C C . LEU A 1 316 ? -13.25 -5.902 -14.297 1 97.5 316 LEU A C 1
ATOM 2478 O O . LEU A 1 316 ? -13.344 -5.781 -15.516 1 97.5 316 LEU A O 1
ATOM 2482 N N . HIS A 1 317 ? -13.008 -7.059 -13.703 1 97.44 317 HIS A N 1
ATOM 2483 C CA . HIS A 1 317 ? -12.945 -8.352 -14.375 1 97.44 317 HIS A CA 1
ATOM 2484 C C . HIS A 1 317 ? -13.516 -9.461 -13.492 1 97.44 317 HIS A C 1
ATOM 2486 O O . HIS A 1 317 ? -13.641 -9.289 -12.281 1 97.44 317 HIS A O 1
ATOM 2492 N N . SER A 1 318 ? -13.969 -10.469 -14.102 1 98.19 318 SER A N 1
ATOM 2493 C CA . SER A 1 318 ? -14.344 -11.703 -13.422 1 98.19 318 SER A CA 1
ATOM 249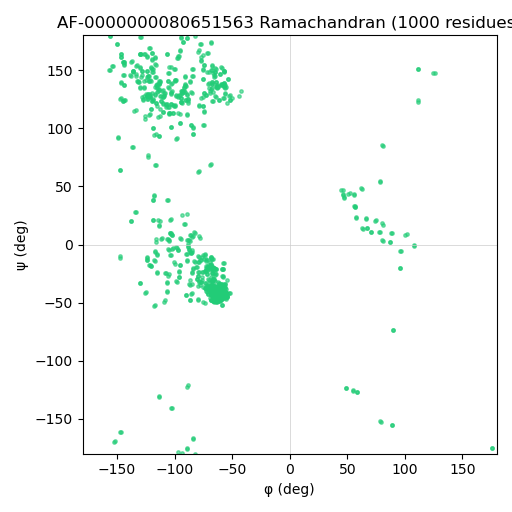4 C C . SER A 1 318 ? -13.844 -12.93 -14.18 1 98.19 318 SER A C 1
ATOM 2496 O O . SER A 1 318 ? -13.602 -12.859 -15.391 1 98.19 318 SER A O 1
ATOM 2498 N N . PHE A 1 319 ? -13.562 -13.961 -13.492 1 97.75 319 PHE A N 1
ATOM 2499 C CA . PHE A 1 319 ? -13.203 -15.219 -14.125 1 97.75 319 PHE A CA 1
ATOM 2500 C C . PHE A 1 319 ? -13.695 -16.406 -13.305 1 97.75 319 PHE A C 1
ATOM 2502 O O . PHE A 1 319 ? -14.047 -16.25 -12.133 1 97.75 319 PHE A O 1
ATOM 2509 N N . SER A 1 320 ? -13.773 -17.562 -13.953 1 97.5 320 SER A N 1
ATOM 2510 C CA . SER A 1 320 ? -14.18 -18.797 -13.312 1 97.5 320 SER A CA 1
ATOM 2511 C C . SER A 1 320 ? -13.312 -19.969 -13.773 1 97.5 320 SER A C 1
ATOM 2513 O O . SER A 1 320 ? -12.781 -19.953 -14.883 1 97.5 320 SER A O 1
ATOM 2515 N N . GLY A 1 321 ? -13.094 -20.844 -12.906 1 95.5 321 GLY A N 1
ATOM 2516 C CA . GLY A 1 321 ? -12.469 -22.125 -13.203 1 95.5 321 GLY A CA 1
ATOM 2517 C C . GLY A 1 321 ? -13.289 -23.312 -12.727 1 95.5 321 GLY A C 1
ATOM 2518 O O . GLY A 1 321 ? -14.258 -23.141 -11.984 1 95.5 321 GLY A O 1
ATOM 2519 N N . VAL A 1 322 ? -12.914 -24.469 -13.273 1 94.88 322 VAL A N 1
ATOM 2520 C CA . VAL A 1 322 ? -13.586 -25.703 -12.883 1 94.88 322 VAL A CA 1
ATOM 2521 C C . VAL A 1 322 ? -12.578 -26.672 -12.258 1 94.88 322 VAL A C 1
ATOM 2523 O O . VAL A 1 322 ? -11.57 -27 -12.883 1 94.88 322 VAL A O 1
ATOM 2526 N N . ARG A 1 323 ? -12.883 -27.109 -11.047 1 90.75 323 ARG A N 1
ATOM 2527 C CA . ARG A 1 323 ? -12.047 -28.094 -10.367 1 90.75 323 ARG A CA 1
ATOM 2528 C C . ARG A 1 323 ? -12.609 -29.5 -10.547 1 90.75 323 ARG A C 1
ATOM 2530 O O . ARG A 1 323 ? -13.797 -29.734 -10.312 1 90.75 323 ARG A O 1
ATOM 2537 N N . PRO A 1 324 ? -11.75 -30.312 -10.992 1 90.25 324 PRO A N 1
ATOM 2538 C CA . PRO A 1 324 ? -12.164 -31.719 -11.039 1 90.25 324 PRO A CA 1
ATOM 2539 C C . PRO A 1 324 ? -11.961 -32.438 -9.703 1 90.25 324 PRO A C 1
ATOM 2541 O O . PRO A 1 324 ? -10.852 -32.875 -9.383 1 90.25 324 PRO A O 1
ATOM 2544 N N . LEU A 1 325 ? -13.016 -32.625 -8.906 1 87.56 325 LEU A N 1
ATOM 2545 C CA . LEU A 1 325 ? -12.914 -33.281 -7.613 1 87.56 325 LEU A CA 1
ATOM 2546 C C . LEU A 1 325 ? -13.234 -34.781 -7.738 1 87.56 325 LEU A C 1
ATOM 2548 O O . LEU A 1 325 ? -14.148 -35.156 -8.469 1 87.56 325 LEU A O 1
ATOM 2552 N N . PHE A 1 326 ? -12.352 -35.531 -7.137 1 80.81 326 PHE A N 1
ATOM 2553 C CA . PHE A 1 326 ? -12.648 -36.938 -7.117 1 80.81 326 PHE A CA 1
ATOM 2554 C C . PHE A 1 326 ? -13.953 -37.219 -6.383 1 80.81 326 PHE A C 1
ATOM 2556 O O . PHE A 1 326 ? -14.148 -36.75 -5.262 1 80.81 326 PHE A O 1
ATOM 2563 N N . ASP A 1 327 ? -14.883 -37.906 -7.086 1 74.06 327 ASP A N 1
ATOM 2564 C CA . ASP A 1 327 ? -16.203 -38.188 -6.523 1 74.06 327 ASP A CA 1
ATOM 2565 C C . ASP A 1 327 ? -16.172 -39.438 -5.648 1 74.06 327 ASP A C 1
ATOM 2567 O O . ASP A 1 327 ? -16.188 -40.562 -6.164 1 74.06 327 ASP A O 1
ATOM 2571 N N . ASP A 1 328 ? -16.016 -39.25 -4.449 1 64.5 328 ASP A N 1
ATOM 2572 C CA . ASP A 1 328 ? -16.031 -40.375 -3.525 1 64.5 328 ASP A CA 1
ATOM 2573 C C . ASP A 1 328 ? -17.453 -40.75 -3.143 1 64.5 328 ASP A C 1
ATOM 2575 O O . ASP A 1 328 ? -17.672 -41.531 -2.211 1 64.5 328 ASP A O 1
ATOM 2579 N N . GLY A 1 329 ? -18.406 -40.188 -3.846 1 61.66 329 GLY A N 1
ATOM 2580 C CA . GLY A 1 329 ? -19.812 -40.469 -3.59 1 61.66 329 GLY A CA 1
ATOM 2581 C C . GLY A 1 329 ? -20.422 -39.562 -2.547 1 61.66 329 GLY A C 1
ATOM 2582 O O . GLY A 1 329 ? -21.594 -39.719 -2.178 1 61.66 329 GLY A O 1
ATOM 2583 N N . LYS A 1 330 ? -19.609 -38.562 -2.244 1 60.03 330 LYS A N 1
ATOM 2584 C CA . LYS A 1 330 ? -20.188 -37.688 -1.228 1 60.03 330 LYS A CA 1
ATOM 2585 C C . LYS A 1 330 ? -20.938 -36.531 -1.864 1 60.03 330 LYS A C 1
ATOM 2587 O O . LYS A 1 330 ? -20.547 -36.062 -2.928 1 60.03 330 LYS A O 1
ATOM 2592 N N . GLY A 1 331 ? -22.203 -36.188 -1.473 1 53.31 331 GLY A N 1
ATOM 2593 C CA . GLY A 1 331 ? -23.172 -35.281 -2.053 1 53.31 331 GLY A CA 1
ATOM 2594 C C . GLY A 1 331 ? -22.734 -33.844 -2.012 1 53.31 331 GLY A C 1
ATOM 2595 O O . GLY A 1 331 ? -22.969 -33.094 -2.961 1 53.31 331 GLY A O 1
ATOM 2596 N N . ASN A 1 332 ? -22.125 -33.375 -1.01 1 58.91 332 ASN A N 1
ATOM 2597 C CA . ASN A 1 332 ? -21.828 -31.938 -0.861 1 58.91 332 ASN A CA 1
ATOM 2598 C C . ASN A 1 332 ? -20.5 -31.578 -1.5 1 58.91 332 ASN A C 1
ATOM 2600 O O . ASN A 1 332 ? -19.453 -32.094 -1.108 1 58.91 332 ASN A O 1
ATOM 2604 N N . PRO A 1 333 ? -20.609 -30.641 -2.408 1 59.25 333 PRO A N 1
ATOM 2605 C CA . PRO A 1 333 ? -19.391 -30.266 -3.137 1 59.25 333 PRO A CA 1
ATOM 2606 C C . PRO A 1 333 ? -18.281 -29.75 -2.221 1 59.25 333 PRO A C 1
ATOM 2608 O O . PRO A 1 333 ? -17.094 -29.953 -2.494 1 59.25 333 PRO A O 1
ATOM 2611 N N . SER A 1 334 ? -18.641 -29.094 -1.187 1 58.75 334 SER A N 1
ATOM 2612 C CA . SER A 1 334 ? -17.641 -28.516 -0.288 1 58.75 334 SER A CA 1
ATOM 2613 C C . SER A 1 334 ? -16.984 -29.609 0.555 1 58.75 334 SER A C 1
ATOM 2615 O O . SER A 1 334 ? -15.906 -29.391 1.12 1 58.75 334 SER A O 1
ATOM 2617 N N . ALA A 1 335 ? -17.562 -30.797 0.536 1 57.12 335 ALA A N 1
ATOM 2618 C CA . ALA A 1 335 ? -17.094 -31.875 1.386 1 57.12 335 ALA A CA 1
ATOM 2619 C C . ALA A 1 335 ? -16.297 -32.906 0.576 1 57.12 335 ALA A C 1
ATOM 2621 O O . ALA A 1 335 ? -15.609 -33.75 1.144 1 57.12 335 ALA A O 1
ATOM 2622 N N . VAL A 1 336 ? -16.422 -32.625 -0.715 1 58.19 336 VAL A N 1
ATOM 2623 C CA . VAL A 1 336 ? -15.664 -33.562 -1.541 1 58.19 336 VAL A CA 1
ATOM 2624 C C . VAL A 1 336 ? -14.172 -33.344 -1.343 1 58.19 336 VAL A C 1
ATOM 2626 O O . VAL A 1 336 ? -13.719 -32.188 -1.289 1 58.19 336 VAL A O 1
ATOM 2629 N N . THR A 1 337 ? -13.531 -34.406 -1.135 1 63.5 337 THR A N 1
ATOM 2630 C CA . THR A 1 337 ? -12.109 -34.312 -0.825 1 63.5 337 THR A CA 1
ATOM 2631 C C . THR A 1 337 ? -11.367 -33.562 -1.93 1 63.5 337 THR A C 1
ATOM 2633 O O . THR A 1 337 ? -11.672 -33.75 -3.113 1 63.5 337 THR A O 1
ATOM 2636 N N . ARG A 1 338 ? -10.641 -32.656 -1.438 1 67.75 338 ARG A N 1
ATOM 2637 C CA . ARG A 1 338 ? -9.758 -31.938 -2.352 1 67.75 338 ARG A CA 1
ATOM 2638 C C . ARG A 1 338 ? -8.383 -32.594 -2.412 1 67.75 338 ARG A C 1
ATOM 2640 O O . ARG A 1 338 ? -7.438 -32 -2.951 1 67.75 338 ARG A O 1
ATOM 2647 N N . ASP A 1 339 ? -8.438 -33.75 -1.971 1 80.56 339 ASP A N 1
ATOM 2648 C CA . ASP A 1 339 ? -7.227 -34.562 -2.084 1 80.56 339 ASP A CA 1
ATOM 2649 C C . ASP A 1 339 ? -7.07 -35.125 -3.498 1 80.56 339 ASP A C 1
ATOM 2651 O O . ASP A 1 339 ? -7.93 -34.906 -4.355 1 80.56 339 ASP A O 1
ATOM 2655 N N . TYR A 1 340 ? -5.887 -35.625 -3.822 1 87.06 340 TYR A N 1
ATOM 2656 C CA . TYR A 1 340 ? -5.652 -36.25 -5.129 1 87.06 340 TYR A CA 1
ATOM 2657 C C . TYR A 1 340 ? -5.629 -37.75 -5.035 1 87.06 340 TYR A C 1
ATOM 2659 O O . TYR A 1 340 ? -5.344 -38.312 -3.973 1 87.06 340 TYR A O 1
ATOM 2667 N N . VAL A 1 341 ? -5.992 -38.375 -6.168 1 89.75 341 VAL A N 1
ATOM 2668 C CA . VAL A 1 341 ? -5.996 -39.844 -6.281 1 89.75 341 VAL A CA 1
ATOM 2669 C C . VAL A 1 341 ? -5.297 -40.25 -7.57 1 89.75 341 VAL A C 1
ATOM 2671 O O . VAL A 1 341 ? -5.465 -39.625 -8.609 1 89.75 341 VAL A O 1
ATOM 2674 N N . PHE A 1 342 ? -4.512 -41.375 -7.406 1 93.12 342 PHE A N 1
ATOM 2675 C CA . PHE A 1 342 ? -3.873 -41.969 -8.57 1 93.12 342 PHE A CA 1
ATOM 2676 C C . PHE A 1 342 ? -4.586 -43.25 -8.977 1 93.12 342 PHE A C 1
ATOM 2678 O O . PHE A 1 342 ? -4.992 -44.031 -8.125 1 93.12 342 PHE A O 1
ATOM 2685 N N . ASP A 1 343 ? -4.812 -43.406 -10.211 1 92.94 343 ASP A N 1
ATOM 2686 C CA . ASP A 1 343 ? -5.285 -44.656 -10.797 1 92.94 343 ASP A CA 1
ATOM 2687 C C . ASP A 1 343 ? -4.316 -45.156 -11.859 1 92.94 343 ASP A C 1
ATOM 2689 O O . ASP A 1 343 ? -4.18 -44.531 -12.922 1 92.94 343 ASP A O 1
ATOM 2693 N N . LEU A 1 344 ? -3.641 -46.25 -11.586 1 94.75 344 LEU A N 1
ATOM 2694 C CA . LEU A 1 344 ? -2.656 -46.812 -12.508 1 94.75 344 LEU A CA 1
ATOM 2695 C C . LEU A 1 344 ? -3.211 -48.062 -13.211 1 94.75 344 LEU A C 1
ATOM 2697 O O . LEU A 1 344 ? -3.535 -49.062 -12.562 1 94.75 344 LEU A O 1
ATOM 2701 N N . ASP A 1 345 ? -3.406 -47.938 -14.461 1 94 345 ASP A N 1
ATOM 2702 C CA . ASP A 1 345 ? -3.809 -49.031 -15.336 1 94 345 ASP A CA 1
ATOM 2703 C C . ASP A 1 345 ? -2.609 -49.594 -16.094 1 94 345 ASP A C 1
ATOM 2705 O O . ASP A 1 345 ? -2.008 -48.906 -16.922 1 94 345 ASP A O 1
ATOM 2709 N N . GLU A 1 346 ? -2.307 -50.812 -15.938 1 93.12 346 GLU A N 1
ATOM 2710 C CA . GLU A 1 346 ? -1.122 -51.406 -16.547 1 93.12 346 GLU A CA 1
ATOM 2711 C C . GLU A 1 346 ? -1.505 -52.469 -17.594 1 93.12 346 GLU A C 1
ATOM 2713 O O . GLU A 1 346 ? -0.712 -53.344 -17.906 1 93.12 346 GLU A O 1
ATOM 2718 N N . THR A 1 347 ? -2.631 -52.375 -18.047 1 90.31 347 THR A N 1
ATOM 2719 C CA . THR A 1 347 ? -3.137 -53.344 -19.047 1 90.31 347 THR A CA 1
ATOM 2720 C C . THR A 1 347 ? -2.23 -53.375 -20.281 1 90.31 347 THR A C 1
ATOM 2722 O O . THR A 1 347 ? -1.791 -52.312 -20.75 1 90.31 347 THR A O 1
ATOM 2725 N N . GLY A 1 348 ? -1.933 -54.594 -20.797 1 88.81 348 GLY A N 1
ATOM 2726 C CA . GLY A 1 348 ? -1.181 -54.781 -22.031 1 88.81 348 GLY A CA 1
ATOM 2727 C C . GLY A 1 348 ? 0.284 -54.406 -21.891 1 88.81 348 GLY A C 1
ATOM 2728 O O . GLY A 1 348 ? 0.979 -54.25 -22.906 1 88.81 348 GLY A O 1
ATOM 2729 N N . GLY A 1 349 ? 0.714 -54.188 -20.688 1 90.81 349 GLY A N 1
ATOM 2730 C CA . GLY A 1 349 ? 2.102 -53.812 -20.484 1 90.81 349 GLY A CA 1
ATOM 2731 C C . GLY A 1 349 ? 2.379 -52.375 -20.797 1 90.81 349 GLY A C 1
ATOM 2732 O O . GLY A 1 349 ? 3.537 -51.969 -20.891 1 90.81 349 GLY A O 1
ATOM 2733 N N . ALA A 1 350 ? 1.344 -51.625 -20.984 1 94.38 350 ALA A N 1
ATOM 2734 C CA . ALA A 1 350 ? 1.429 -50.188 -21.297 1 94.38 350 ALA A CA 1
ATOM 2735 C C . ALA A 1 350 ? 0.769 -49.375 -20.203 1 94.38 350 ALA A C 1
ATOM 2737 O O . ALA A 1 350 ? -0.43 -49.094 -20.266 1 94.38 350 ALA A O 1
ATOM 2738 N N . PRO A 1 351 ? 1.512 -48.938 -19.281 1 96.69 351 PRO A N 1
ATOM 2739 C CA . PRO A 1 351 ? 0.942 -48.281 -18.094 1 96.69 351 PRO A CA 1
ATOM 2740 C C . PRO A 1 351 ? 0.348 -46.906 -18.406 1 96.69 351 PRO A C 1
ATOM 2742 O O . PRO A 1 351 ? 0.922 -46.156 -19.188 1 96.69 351 PRO A O 1
ATOM 2745 N N . LEU A 1 352 ? -0.785 -46.625 -17.828 1 97 352 LEU A N 1
ATOM 2746 C CA . LEU A 1 352 ? -1.493 -45.375 -17.844 1 97 352 LEU A CA 1
ATOM 2747 C C . LEU A 1 352 ? -1.797 -44.875 -16.422 1 97 352 LEU A C 1
ATOM 2749 O O . LEU A 1 352 ? -2.596 -45.5 -15.719 1 97 352 LEU A O 1
ATOM 2753 N N . LEU A 1 353 ? -1.117 -43.844 -16 1 97.25 353 LEU A N 1
ATOM 2754 C CA . LEU A 1 353 ? -1.384 -43.25 -14.688 1 97.25 353 LEU A CA 1
ATOM 2755 C C . LEU A 1 353 ? -2.338 -42.062 -14.797 1 97.25 353 LEU A C 1
ATOM 2757 O O . LEU A 1 353 ? -1.979 -41.031 -15.352 1 97.25 353 LEU A O 1
ATOM 2761 N N . ASN A 1 354 ? -3.553 -42.219 -14.266 1 95.31 354 ASN A N 1
ATOM 2762 C CA . ASN A 1 354 ? -4.527 -41.125 -14.219 1 95.31 354 ASN A CA 1
ATOM 2763 C C . ASN A 1 354 ? -4.441 -40.375 -12.906 1 95.31 354 ASN A C 1
ATOM 2765 O O . ASN A 1 354 ? -4.418 -40.969 -11.828 1 95.31 354 ASN A O 1
ATOM 2769 N N . VAL A 1 355 ? -4.363 -39.062 -13.008 1 94.81 355 VAL A N 1
ATOM 2770 C CA . VAL A 1 355 ? -4.305 -38.188 -11.844 1 94.81 355 VAL A CA 1
ATOM 2771 C C . VAL A 1 355 ? -5.641 -37.469 -11.672 1 94.81 355 VAL A C 1
ATOM 2773 O O . VAL A 1 355 ? -6.082 -36.719 -12.57 1 94.81 355 VAL A O 1
ATOM 2776 N N . PHE A 1 356 ? -6.273 -37.656 -10.555 1 91.62 356 PHE A N 1
ATOM 2777 C CA . PHE A 1 356 ? -7.531 -37 -10.227 1 91.62 356 PHE A CA 1
ATOM 2778 C C . PHE A 1 356 ? -7.336 -36 -9.109 1 91.62 356 PHE A C 1
ATOM 2780 O O . PHE A 1 356 ? -6.715 -36.281 -8.094 1 91.62 356 PHE A O 1
ATOM 2787 N N . GLY A 1 357 ? -7.879 -34.812 -9.336 1 89.31 357 GLY A N 1
ATOM 2788 C CA . GLY A 1 357 ? -7.789 -33.781 -8.312 1 89.31 357 GLY A CA 1
ATOM 2789 C C . GLY A 1 357 ? -6.441 -33.094 -8.281 1 89.31 357 GLY A C 1
ATOM 2790 O O . GLY A 1 357 ? -5.801 -32.906 -9.32 1 89.31 357 GLY A O 1
ATOM 2791 N N . GLY A 1 358 ? -6.098 -32.594 -7.043 1 89.19 358 GLY A N 1
ATOM 2792 C CA . GLY A 1 358 ? -4.855 -31.875 -6.84 1 89.19 358 GLY A CA 1
ATOM 2793 C C . GLY A 1 358 ? -5.066 -30.406 -6.551 1 89.19 358 GLY A C 1
ATOM 2794 O O . GLY A 1 358 ? -6.078 -29.828 -6.949 1 89.19 358 GLY A O 1
ATOM 2795 N N . LYS A 1 359 ? -4.102 -29.828 -5.785 1 91.38 359 LYS A N 1
ATOM 2796 C CA . LYS A 1 359 ? -4.066 -28.406 -5.457 1 91.38 359 LYS A CA 1
ATOM 2797 C C . LYS A 1 359 ? -2.777 -27.75 -5.949 1 91.38 359 LYS A C 1
ATOM 2799 O O . LYS A 1 359 ? -1.741 -28.406 -6.043 1 91.38 359 LYS A O 1
ATOM 2804 N N . ILE A 1 360 ? -2.914 -26.469 -6.215 1 95.56 360 ILE A N 1
ATOM 2805 C CA . ILE A 1 360 ? -1.734 -25.719 -6.613 1 95.56 360 ILE A CA 1
ATOM 2806 C C . ILE A 1 360 ? -0.655 -25.828 -5.539 1 95.56 360 ILE A C 1
ATOM 2808 O O . ILE A 1 360 ? 0.526 -26 -5.852 1 95.56 360 ILE A O 1
ATOM 2812 N N . THR A 1 361 ? -1.057 -25.875 -4.285 1 97 361 THR A N 1
ATOM 2813 C CA . THR A 1 361 ? -0.12 -25.844 -3.168 1 97 361 THR A CA 1
ATOM 2814 C C . THR A 1 361 ? 0.649 -27.156 -3.082 1 97 361 THR A C 1
ATOM 2816 O O . THR A 1 361 ? 1.816 -27.172 -2.686 1 97 361 THR A O 1
ATOM 2819 N N . THR A 1 362 ? 0.036 -28.297 -3.514 1 96.62 362 THR A N 1
ATOM 2820 C CA . THR A 1 362 ? 0.67 -29.594 -3.273 1 96.62 362 THR A CA 1
ATOM 2821 C C . THR A 1 362 ? 1.095 -30.234 -4.59 1 96.62 362 THR A C 1
ATOM 2823 O O . THR A 1 362 ? 1.353 -31.453 -4.641 1 96.62 362 THR A O 1
ATOM 2826 N N . PHE A 1 363 ? 1.162 -29.5 -5.664 1 97.69 363 PHE A N 1
ATOM 2827 C CA . PHE A 1 363 ? 1.435 -30.062 -6.977 1 97.69 363 PHE A CA 1
ATOM 2828 C C . PHE A 1 363 ? 2.77 -30.797 -6.98 1 97.69 363 PHE A C 1
ATOM 2830 O O . PHE A 1 363 ? 2.904 -31.844 -7.621 1 97.69 363 PHE A O 1
ATOM 2837 N N . ARG A 1 364 ? 3.773 -30.203 -6.293 1 98.38 364 ARG A N 1
ATOM 2838 C CA . ARG A 1 364 ? 5.109 -30.797 -6.293 1 98.38 364 ARG A CA 1
ATOM 2839 C C . ARG A 1 364 ? 5.105 -32.156 -5.633 1 98.38 364 ARG A C 1
ATOM 2841 O O . ARG A 1 364 ? 5.668 -33.125 -6.172 1 98.38 364 ARG A O 1
ATOM 2848 N N . GLU A 1 365 ? 4.508 -32.219 -4.473 1 97.06 365 GLU A N 1
ATOM 2849 C CA . GLU A 1 365 ? 4.402 -33.5 -3.775 1 97.06 365 GLU A CA 1
ATOM 2850 C C . GLU A 1 365 ? 3.594 -34.5 -4.59 1 97.06 365 GLU A C 1
ATOM 2852 O O . GLU A 1 365 ? 3.9 -35.688 -4.59 1 97.06 365 GLU A O 1
ATOM 2857 N N . LEU A 1 366 ? 2.535 -34.031 -5.156 1 96.69 366 LEU A N 1
ATOM 2858 C CA . LEU A 1 366 ? 1.73 -34.875 -6.027 1 96.69 366 LEU A CA 1
ATOM 2859 C C . LEU A 1 366 ? 2.582 -35.469 -7.148 1 96.69 366 LEU A C 1
ATOM 2861 O O . LEU A 1 366 ? 2.502 -36.656 -7.434 1 96.69 366 LEU A O 1
ATOM 2865 N N . ALA A 1 367 ? 3.379 -34.688 -7.789 1 98.5 367 ALA A N 1
ATOM 2866 C CA . ALA A 1 367 ? 4.258 -35.156 -8.859 1 98.5 367 ALA A CA 1
ATOM 2867 C C . ALA A 1 367 ? 5.23 -36.219 -8.352 1 98.5 367 ALA A C 1
ATOM 2869 O O . ALA A 1 367 ? 5.406 -37.25 -8.984 1 98.5 367 ALA A O 1
ATOM 2870 N N . GLU A 1 368 ? 5.816 -35.938 -7.223 1 98.19 368 GLU A N 1
ATOM 2871 C CA . GLU A 1 368 ? 6.762 -36.875 -6.629 1 98.19 368 GLU A CA 1
ATOM 2872 C C . GLU A 1 368 ? 6.094 -38.219 -6.324 1 98.19 368 GLU A C 1
ATOM 2874 O O . GLU A 1 368 ? 6.633 -39.281 -6.656 1 98.19 368 GLU A O 1
ATOM 2879 N N . ARG A 1 369 ? 4.984 -38.125 -5.723 1 97 369 ARG A N 1
ATOM 2880 C CA . ARG A 1 369 ? 4.25 -39.344 -5.387 1 97 369 ARG A CA 1
ATOM 2881 C C . ARG A 1 369 ? 3.828 -40.094 -6.645 1 97 369 ARG A C 1
ATOM 2883 O O . ARG A 1 369 ? 3.82 -41.312 -6.668 1 97 369 ARG A O 1
ATOM 2890 N N . GLY A 1 370 ? 3.395 -39.344 -7.609 1 97.81 370 GLY A N 1
ATOM 2891 C CA . GLY A 1 370 ? 3.096 -39.969 -8.891 1 97.81 370 GLY A CA 1
ATOM 2892 C C . GLY A 1 370 ? 4.273 -40.719 -9.477 1 97.81 370 GLY A C 1
ATOM 2893 O O . GLY A 1 370 ? 4.129 -41.875 -9.93 1 97.81 370 GLY A O 1
ATOM 2894 N N . MET A 1 371 ? 5.422 -40.188 -9.438 1 98.38 371 MET A N 1
ATOM 2895 C CA . MET A 1 371 ? 6.625 -40.812 -9.953 1 98.38 371 MET A CA 1
ATOM 2896 C C . MET A 1 371 ? 6.988 -42.062 -9.125 1 98.38 371 MET A C 1
ATOM 2898 O O . MET A 1 371 ? 7.496 -43.031 -9.656 1 98.38 371 MET A O 1
ATOM 2902 N N . HIS A 1 372 ? 6.723 -41.938 -7.828 1 98.12 372 HIS A N 1
ATOM 2903 C CA . HIS A 1 372 ? 6.957 -43.094 -6.984 1 98.12 372 HIS A CA 1
ATOM 2904 C C . HIS A 1 372 ? 6.105 -44.281 -7.43 1 98.12 372 HIS A C 1
ATOM 2906 O O . HIS A 1 372 ? 6.559 -45.438 -7.387 1 98.12 372 HIS A O 1
ATOM 2912 N N . ARG A 1 373 ? 4.895 -44.031 -7.836 1 97.25 373 ARG A N 1
ATOM 2913 C CA . ARG A 1 373 ? 3.994 -45.094 -8.305 1 97.25 373 ARG A CA 1
ATOM 2914 C C . ARG A 1 373 ? 4.539 -45.75 -9.555 1 97.25 373 ARG A C 1
ATOM 2916 O O . ARG A 1 373 ? 4.184 -46.906 -9.867 1 97.25 373 ARG A O 1
ATOM 2923 N N . LEU A 1 374 ? 5.402 -45.094 -10.273 1 98 374 LEU A N 1
ATOM 2924 C CA . LEU A 1 374 ? 5.906 -45.594 -11.547 1 98 374 LEU A CA 1
ATOM 2925 C C . LEU A 1 374 ? 7.309 -46.188 -11.391 1 98 374 LEU A C 1
ATOM 2927 O O . LEU A 1 374 ? 7.969 -46.5 -12.383 1 98 374 LEU A O 1
ATOM 2931 N N . LYS A 1 375 ? 7.758 -46.312 -10.219 1 97.31 375 LYS A N 1
ATOM 2932 C CA . LYS A 1 375 ? 9.133 -46.75 -9.961 1 97.31 375 LYS A CA 1
ATOM 2933 C C . LYS A 1 375 ? 9.414 -48.094 -10.586 1 97.31 375 LYS A C 1
ATOM 2935 O O . LYS A 1 375 ? 10.492 -48.344 -11.133 1 97.31 375 LYS A O 1
ATOM 2940 N N . HIS A 1 376 ? 8.5 -49.031 -10.523 1 96.75 376 HIS A N 1
ATOM 2941 C CA . HIS A 1 376 ? 8.703 -50.375 -11.039 1 96.75 376 HIS A CA 1
ATOM 2942 C C . HIS A 1 376 ? 8.688 -50.375 -12.57 1 96.75 376 HIS A C 1
ATOM 2944 O O . HIS A 1 376 ? 9.211 -51.312 -13.188 1 96.75 376 HIS A O 1
ATOM 2950 N N . ILE A 1 377 ? 8.102 -49.438 -13.164 1 97.19 377 ILE A N 1
ATOM 2951 C CA . ILE A 1 377 ? 8.086 -49.281 -14.617 1 97.19 377 ILE A CA 1
ATOM 2952 C C . ILE A 1 377 ? 9.414 -48.688 -15.086 1 97.19 377 ILE A C 1
ATOM 2954 O O . ILE A 1 377 ? 9.914 -49.031 -16.156 1 97.19 377 ILE A O 1
ATOM 2958 N N . PHE A 1 378 ? 9.953 -47.812 -14.258 1 97.94 378 PHE A N 1
ATOM 2959 C CA . PHE A 1 378 ? 11.227 -47.125 -14.555 1 97.94 378 PHE A CA 1
ATOM 2960 C C . PHE A 1 378 ? 12.227 -47.375 -13.43 1 97.94 378 PHE A C 1
ATOM 2962 O O . PHE A 1 378 ? 12.609 -46.469 -12.719 1 97.94 378 PHE A O 1
ATOM 2969 N N . PRO A 1 379 ? 12.773 -48.5 -13.383 1 96.69 379 PRO A N 1
ATOM 2970 C CA . PRO A 1 379 ? 13.641 -48.844 -12.258 1 96.69 379 PRO A CA 1
ATOM 2971 C C . PRO A 1 379 ? 14.938 -48.031 -12.242 1 96.69 379 PRO A C 1
ATOM 2973 O O . PRO A 1 379 ? 15.578 -47.906 -11.195 1 96.69 379 PRO A O 1
ATOM 2976 N N . GLN A 1 380 ? 15.336 -47.438 -13.32 1 97.19 380 GLN A N 1
ATOM 2977 C CA . GLN A 1 380 ? 16.609 -46.719 -13.398 1 97.19 380 GLN A CA 1
ATOM 2978 C C . GLN A 1 380 ? 16.406 -45.219 -13.211 1 97.19 380 GLN A C 1
ATOM 2980 O O . GLN A 1 380 ? 17.375 -44.438 -13.242 1 97.19 380 GLN A O 1
ATOM 2985 N N . MET A 1 381 ? 15.102 -44.781 -13.062 1 97.38 381 MET A N 1
ATOM 2986 C CA . MET A 1 381 ? 14.914 -43.344 -12.93 1 97.38 381 MET A CA 1
ATOM 2987 C C . MET A 1 381 ? 15.57 -42.812 -11.664 1 97.38 381 MET A C 1
ATOM 2989 O O . MET A 1 381 ? 15.672 -43.531 -10.664 1 97.38 381 MET A O 1
ATOM 2993 N N . GLY A 1 382 ? 16.016 -41.562 -11.617 1 98.06 382 GLY A N 1
ATOM 2994 C CA . GLY A 1 382 ? 16.656 -40.938 -10.477 1 98.06 382 GLY A CA 1
ATOM 2995 C C . GLY A 1 382 ? 15.719 -40.719 -9.297 1 98.06 382 GLY A C 1
ATOM 2996 O O . GLY A 1 382 ? 14.508 -40.906 -9.422 1 98.06 382 GLY A O 1
ATOM 2997 N N . GLY A 1 383 ? 16.219 -40.25 -8.141 1 97.75 383 GLY A N 1
ATOM 2998 C CA . GLY A 1 383 ? 15.461 -40.062 -6.91 1 97.75 383 GLY A CA 1
ATOM 2999 C C . GLY A 1 383 ? 14.82 -38.688 -6.809 1 97.75 383 GLY A C 1
ATOM 3000 O O . GLY A 1 383 ? 14.828 -37.938 -7.773 1 97.75 383 GLY A O 1
ATOM 3001 N N . ASP A 1 384 ? 14.211 -38.5 -5.617 1 98.19 384 ASP A N 1
ATOM 3002 C CA . ASP A 1 384 ? 13.57 -37.219 -5.324 1 98.19 384 ASP A CA 1
ATOM 3003 C C . ASP A 1 384 ? 14.57 -36.094 -5.422 1 98.19 384 ASP A C 1
ATOM 3005 O O . ASP A 1 384 ? 15.719 -36.219 -4.992 1 98.19 384 ASP A O 1
ATOM 3009 N N . TRP A 1 385 ? 14.172 -34.938 -6.031 1 98.31 385 TRP A N 1
ATOM 3010 C CA . TRP A 1 385 ? 15.141 -33.844 -6.211 1 98.31 385 TRP A CA 1
ATOM 3011 C C . TRP A 1 385 ? 14.453 -32.5 -6.129 1 98.31 385 TRP A C 1
ATOM 3013 O O . TRP A 1 385 ? 15.117 -31.453 -5.957 1 98.31 385 TRP A O 1
ATOM 3023 N N . THR A 1 386 ? 13.148 -32.469 -6.148 1 98.38 386 THR A N 1
ATOM 3024 C CA . THR A 1 386 ? 12.445 -31.203 -6.352 1 98.38 386 THR A CA 1
ATOM 3025 C C . THR A 1 386 ? 12.297 -30.453 -5.035 1 98.38 386 THR A C 1
ATOM 3027 O O . THR A 1 386 ? 12.07 -29.234 -5.031 1 98.38 386 THR A O 1
ATOM 3030 N N . HIS A 1 387 ? 12.391 -31.062 -3.92 1 97.38 387 HIS A N 1
ATOM 3031 C CA . HIS A 1 387 ? 12.156 -30.453 -2.613 1 97.38 387 HIS A CA 1
ATOM 3032 C C . HIS A 1 387 ? 13.047 -29.234 -2.404 1 97.38 387 HIS A C 1
ATOM 3034 O O . HIS A 1 387 ? 12.586 -28.219 -1.888 1 97.38 387 HIS A O 1
ATOM 3040 N N . ASP A 1 388 ? 14.266 -29.281 -2.781 1 95.81 388 ASP A N 1
ATOM 3041 C CA . ASP A 1 388 ? 15.211 -28.203 -2.508 1 95.81 388 ASP A CA 1
ATOM 3042 C C . ASP A 1 388 ? 15.609 -27.484 -3.795 1 95.81 388 ASP A C 1
ATOM 3044 O O . ASP A 1 388 ? 16.5 -26.641 -3.783 1 95.81 388 ASP A O 1
ATOM 3048 N N . ALA A 1 389 ? 15.016 -27.828 -4.887 1 98.06 389 ALA A N 1
ATOM 3049 C CA . ALA A 1 389 ? 15.398 -27.25 -6.176 1 98.06 389 ALA A CA 1
ATOM 3050 C C . ALA A 1 389 ? 14.609 -25.969 -6.461 1 98.06 389 ALA A C 1
ATOM 3052 O O . ALA A 1 389 ? 13.383 -25.953 -6.371 1 98.06 389 ALA A O 1
ATOM 3053 N N . PRO A 1 390 ? 15.336 -24.922 -6.801 1 98.5 390 PRO A N 1
ATOM 3054 C CA . PRO A 1 390 ? 14.602 -23.719 -7.219 1 98.5 390 PRO A CA 1
ATOM 3055 C C . PRO A 1 390 ? 13.875 -23.922 -8.547 1 98.5 390 PRO A C 1
ATOM 3057 O O . PRO A 1 390 ? 14.266 -24.766 -9.359 1 98.5 390 PRO A O 1
ATOM 3060 N N . LEU A 1 391 ? 12.812 -23.25 -8.719 1 98.81 391 LEU A N 1
ATOM 3061 C CA . LEU A 1 391 ? 12.227 -23.094 -10.047 1 98.81 391 LEU A CA 1
ATOM 3062 C C . LEU A 1 391 ? 12.992 -22.078 -10.867 1 98.81 391 LEU A C 1
ATOM 3064 O O . LEU A 1 391 ? 13.711 -21.234 -10.32 1 98.81 391 LEU A O 1
ATOM 3068 N N . PRO A 1 392 ? 12.883 -22.141 -12.211 1 98.75 392 PRO A N 1
ATOM 3069 C CA . PRO A 1 392 ? 13.555 -21.125 -13.023 1 98.75 392 PRO A CA 1
ATOM 3070 C C . PRO A 1 392 ? 13.219 -19.703 -12.594 1 98.75 392 PRO A C 1
ATOM 3072 O O . PRO A 1 392 ? 12.039 -19.328 -12.523 1 98.75 392 PRO A O 1
ATOM 3075 N N . GLY A 1 393 ? 14.234 -18.953 -12.312 1 98.75 393 GLY A N 1
ATOM 3076 C CA . GLY A 1 393 ? 14.07 -17.609 -11.789 1 98.75 393 GLY A CA 1
ATOM 3077 C C . GLY A 1 393 ? 14.148 -17.547 -10.281 1 98.75 393 GLY A C 1
ATOM 3078 O O . GLY A 1 393 ? 14.359 -16.469 -9.711 1 98.75 393 GLY A O 1
ATOM 3079 N N . GLY A 1 394 ? 13.953 -18.641 -9.594 1 98.75 394 GLY A N 1
ATOM 3080 C CA . GLY A 1 394 ? 13.945 -18.703 -8.141 1 98.75 394 GLY A CA 1
ATOM 3081 C C . GLY A 1 394 ? 15.328 -18.891 -7.543 1 98.75 394 GLY A C 1
ATOM 3082 O O . GLY A 1 394 ? 15.469 -19.078 -6.332 1 98.75 394 GLY A O 1
ATOM 3083 N N . GLU A 1 395 ? 16.406 -18.906 -8.445 1 98.5 395 GLU A N 1
ATOM 3084 C CA . GLU A 1 395 ? 17.781 -19 -7.949 1 98.5 395 GLU A CA 1
ATOM 3085 C C . GLU A 1 395 ? 18.188 -17.719 -7.219 1 98.5 395 GLU A C 1
ATOM 3087 O O . GLU A 1 395 ? 19.062 -16.984 -7.688 1 98.5 395 GLU A O 1
ATOM 3092 N N . ILE A 1 396 ? 17.609 -17.516 -6.137 1 97.94 396 ILE A N 1
ATOM 3093 C CA . ILE A 1 396 ? 17.797 -16.344 -5.293 1 97.94 396 ILE A CA 1
ATOM 3094 C C . ILE A 1 396 ? 18.328 -16.781 -3.928 1 97.94 396 ILE A C 1
ATOM 3096 O O . ILE A 1 396 ? 17.703 -17.594 -3.238 1 97.94 396 ILE A O 1
ATOM 3100 N N . ALA A 1 397 ? 19.438 -16.219 -3.584 1 96.75 397 ALA A N 1
ATOM 3101 C CA . ALA A 1 397 ? 20.109 -16.609 -2.352 1 96.75 397 ALA A CA 1
ATOM 3102 C C . ALA A 1 397 ? 19.203 -16.406 -1.14 1 96.75 397 ALA A C 1
ATOM 3104 O O . ALA A 1 397 ? 18.609 -15.344 -0.97 1 96.75 397 ALA A O 1
ATOM 3105 N N . ASN A 1 398 ? 19 -17.453 -0.308 1 94.31 398 ASN A N 1
ATOM 3106 C CA . ASN A 1 398 ? 18.25 -17.453 0.937 1 94.31 398 ASN A CA 1
ATOM 3107 C C . ASN A 1 398 ? 16.766 -17.141 0.692 1 94.31 398 ASN A C 1
ATOM 3109 O O . ASN A 1 398 ? 16.047 -16.75 1.616 1 94.31 398 ASN A O 1
ATOM 3113 N N . ALA A 1 399 ? 16.344 -17.203 -0.554 1 96.31 399 ALA A N 1
ATOM 3114 C CA . ALA A 1 399 ? 14.961 -16.875 -0.923 1 96.31 399 ALA A CA 1
ATOM 3115 C C . ALA A 1 399 ? 14.602 -15.453 -0.473 1 96.31 399 ALA A C 1
ATOM 3117 O O . ALA A 1 399 ? 13.477 -15.211 -0.025 1 96.31 399 ALA A O 1
ATOM 3118 N N . ASP A 1 400 ? 15.609 -14.547 -0.483 1 96.81 400 ASP A N 1
ATOM 3119 C CA . ASP A 1 400 ? 15.43 -13.156 -0.08 1 96.81 400 ASP A CA 1
ATOM 3120 C C . ASP A 1 400 ? 15.234 -12.25 -1.295 1 96.81 400 ASP A C 1
ATOM 3122 O O . ASP A 1 400 ? 16.188 -11.648 -1.789 1 96.81 400 ASP A O 1
ATOM 3126 N N . TYR A 1 401 ? 14.039 -12.047 -1.678 1 97.38 401 TYR A N 1
ATOM 3127 C CA . TYR A 1 401 ? 13.734 -11.305 -2.895 1 97.38 401 TYR A CA 1
ATOM 3128 C C . TYR A 1 401 ? 14.164 -9.844 -2.768 1 97.38 401 TYR A C 1
ATOM 3130 O O . TYR A 1 401 ? 14.625 -9.242 -3.738 1 97.38 401 TYR A O 1
ATOM 3138 N N . GLU A 1 402 ? 14.023 -9.219 -1.615 1 96.75 402 GLU A N 1
ATOM 3139 C CA . GLU A 1 402 ? 14.336 -7.805 -1.443 1 96.75 402 GLU A CA 1
ATOM 3140 C C . GLU A 1 402 ? 15.812 -7.535 -1.719 1 96.75 402 GLU A C 1
ATOM 3142 O O . GLU A 1 402 ? 16.156 -6.566 -2.398 1 96.75 402 GLU A O 1
ATOM 3147 N N . THR A 1 403 ? 16.656 -8.375 -1.145 1 97.5 403 THR A N 1
ATOM 3148 C CA . THR A 1 403 ? 18.078 -8.25 -1.411 1 97.5 403 THR A CA 1
ATOM 3149 C C . THR A 1 403 ? 18.375 -8.477 -2.891 1 97.5 403 THR A C 1
ATOM 3151 O O . THR A 1 403 ? 19.156 -7.742 -3.492 1 97.5 403 THR A O 1
ATOM 3154 N N . PHE A 1 404 ? 17.766 -9.453 -3.441 1 98.19 404 PHE A N 1
ATOM 3155 C CA . PHE A 1 404 ? 17.922 -9.75 -4.859 1 98.19 404 PHE A CA 1
ATOM 3156 C C . PHE A 1 404 ? 17.484 -8.562 -5.711 1 98.19 404 PHE A C 1
ATOM 3158 O O . PHE A 1 404 ? 18.172 -8.18 -6.66 1 98.19 404 PHE A O 1
ATOM 3165 N N . ALA A 1 405 ? 16.312 -7.957 -5.383 1 97.25 405 ALA A N 1
ATOM 3166 C CA . ALA A 1 405 ? 15.805 -6.805 -6.117 1 97.25 405 ALA A CA 1
ATOM 3167 C C . ALA A 1 405 ? 16.797 -5.648 -6.094 1 97.25 405 ALA A C 1
ATOM 3169 O O . ALA A 1 405 ? 16.953 -4.93 -7.082 1 97.25 405 ALA A O 1
ATOM 3170 N N . ASN A 1 406 ? 17.422 -5.441 -5 1 97.25 406 ASN A N 1
ATOM 3171 C CA . ASN A 1 406 ? 18.438 -4.398 -4.914 1 97.25 406 ASN A CA 1
ATOM 3172 C C . ASN A 1 406 ? 19.594 -4.672 -5.867 1 97.25 406 ASN A C 1
ATOM 3174 O O . ASN A 1 406 ? 20.156 -3.744 -6.457 1 97.25 406 ASN A O 1
ATOM 3178 N N . THR A 1 407 ? 20 -5.945 -5.957 1 97.69 407 THR A N 1
ATOM 3179 C CA . THR A 1 407 ? 21.078 -6.293 -6.891 1 97.69 407 THR A CA 1
ATOM 3180 C C . THR A 1 407 ? 20.656 -5.984 -8.328 1 97.69 407 THR A C 1
ATOM 3182 O O . THR A 1 407 ? 21.484 -5.574 -9.148 1 97.69 407 THR A O 1
ATOM 3185 N N . LEU A 1 408 ? 19.422 -6.18 -8.68 1 97.94 408 LEU A N 1
ATOM 3186 C CA . LEU A 1 408 ? 18.922 -5.824 -10.008 1 97.94 408 LEU A CA 1
ATOM 3187 C C . LEU A 1 408 ? 19.016 -4.32 -10.234 1 97.94 408 LEU A C 1
ATOM 3189 O O . LEU A 1 408 ? 19.406 -3.873 -11.312 1 97.94 408 LEU A O 1
ATOM 3193 N N . ARG A 1 409 ? 18.641 -3.523 -9.242 1 96.81 409 ARG A N 1
ATOM 3194 C CA . ARG A 1 409 ? 18.703 -2.07 -9.352 1 96.81 409 ARG A CA 1
ATOM 3195 C C . ARG A 1 409 ? 20.125 -1.605 -9.609 1 96.81 409 ARG A C 1
ATOM 3197 O O . ARG A 1 409 ? 20.359 -0.65 -10.352 1 96.81 409 ARG A O 1
ATOM 3204 N N . ASP A 1 410 ? 21.078 -2.314 -8.953 1 96 410 ASP A N 1
ATOM 3205 C CA . ASP A 1 410 ? 22.5 -2.002 -9.141 1 96 410 ASP A CA 1
ATOM 3206 C C . ASP A 1 410 ? 22.953 -2.355 -10.555 1 96 410 ASP A C 1
ATOM 3208 O O . ASP A 1 410 ? 23.688 -1.591 -11.188 1 96 410 ASP A O 1
ATOM 3212 N N . THR A 1 411 ? 22.516 -3.482 -10.977 1 96.94 411 THR A N 1
ATOM 3213 C CA . THR A 1 411 ? 22.922 -3.99 -12.281 1 96.94 411 THR A CA 1
ATOM 3214 C C . THR A 1 411 ? 22.328 -3.15 -13.398 1 96.94 411 THR A C 1
ATOM 3216 O O . THR A 1 411 ? 22.984 -2.879 -14.406 1 96.94 411 THR A O 1
ATOM 3219 N N . TYR A 1 412 ? 21.094 -2.766 -13.227 1 97.5 412 TYR A N 1
ATOM 3220 C CA . TYR A 1 412 ? 20.375 -1.997 -14.234 1 97.5 412 TYR A CA 1
ATOM 3221 C C . TYR A 1 412 ? 20 -0.617 -13.711 1 97.5 412 TYR A C 1
ATOM 3223 O O . TYR A 1 412 ? 18.812 -0.278 -13.625 1 97.5 412 TYR A O 1
ATOM 3231 N N . SER A 1 413 ? 20.938 0.217 -13.492 1 94.88 413 SER A N 1
ATOM 3232 C CA . SER A 1 413 ? 20.781 1.507 -12.828 1 94.88 413 SER A CA 1
ATOM 3233 C C . SER A 1 413 ? 19.938 2.459 -13.68 1 94.88 413 SER A C 1
ATOM 3235 O O . SER A 1 413 ? 19.344 3.402 -13.164 1 94.88 413 SER A O 1
ATOM 3237 N N . TRP A 1 414 ? 19.922 2.117 -14.961 1 95.69 414 TRP A N 1
ATOM 3238 C CA . TRP A 1 414 ? 19.188 2.965 -15.891 1 95.69 414 TRP A CA 1
ATOM 3239 C C . TRP A 1 414 ? 17.688 2.633 -15.875 1 95.69 414 TRP A C 1
ATOM 3241 O O . TRP A 1 414 ? 16.875 3.387 -16.406 1 95.69 414 TRP A O 1
ATOM 3251 N N . MET A 1 415 ? 17.312 1.553 -15.336 1 96.62 415 MET A N 1
ATOM 3252 C CA . MET A 1 415 ? 15.938 1.048 -15.375 1 96.62 415 MET A CA 1
ATOM 3253 C C . MET A 1 415 ? 15.094 1.658 -14.266 1 96.62 415 MET A C 1
ATOM 3255 O O . MET A 1 415 ? 15.508 1.662 -13.102 1 96.62 415 MET A O 1
ATOM 3259 N N . PRO A 1 416 ? 13.883 2.189 -14.625 1 94.75 416 PRO A N 1
ATOM 3260 C CA . PRO A 1 416 ? 12.992 2.672 -13.57 1 94.75 416 PRO A CA 1
ATOM 3261 C C . PRO A 1 416 ? 12.664 1.596 -12.539 1 94.75 416 PRO A C 1
ATOM 3263 O O . PRO A 1 416 ? 12.539 0.419 -12.883 1 94.75 416 PRO A O 1
ATOM 3266 N N . ARG A 1 417 ? 12.438 2.027 -11.305 1 93.19 417 ARG A N 1
ATOM 3267 C CA . ARG A 1 417 ? 12.211 1.133 -10.172 1 93.19 417 ARG A CA 1
ATOM 3268 C C . ARG A 1 417 ? 11.039 0.197 -10.445 1 93.19 417 ARG A C 1
ATOM 3270 O O . ARG A 1 417 ? 11.102 -0.994 -10.133 1 93.19 417 ARG A O 1
ATOM 3277 N N . THR A 1 418 ? 9.977 0.693 -10.977 1 94.56 418 THR A N 1
ATOM 3278 C CA . THR A 1 418 ? 8.781 -0.113 -11.211 1 94.56 418 THR A CA 1
ATOM 3279 C C . THR A 1 418 ? 9.07 -1.223 -12.219 1 94.56 418 THR A C 1
ATOM 3281 O O . THR A 1 418 ? 8.562 -2.338 -12.086 1 94.56 418 THR A O 1
ATOM 3284 N N . LEU A 1 419 ? 9.867 -0.93 -13.18 1 97.56 419 LEU A N 1
ATOM 3285 C CA . LEU A 1 419 ? 10.211 -1.917 -14.203 1 97.56 419 LEU A CA 1
ATOM 3286 C C . LEU A 1 419 ? 11.141 -2.984 -13.633 1 97.56 419 LEU A C 1
ATOM 3288 O O . LEU A 1 419 ? 10.984 -4.172 -13.93 1 97.56 419 LEU A O 1
ATOM 3292 N N . VAL A 1 420 ? 12.094 -2.582 -12.82 1 97 420 VAL A N 1
ATOM 3293 C CA . VAL A 1 420 ? 12.977 -3.539 -12.148 1 97 420 VAL A CA 1
ATOM 3294 C C . VAL A 1 420 ? 12.141 -4.523 -11.336 1 97 420 VAL A C 1
ATOM 3296 O O . VAL A 1 420 ? 12.375 -5.734 -11.383 1 97 420 VAL A O 1
ATOM 3299 N N . HIS A 1 421 ? 11.188 -4.016 -10.633 1 96.19 421 HIS A N 1
ATOM 3300 C CA . HIS A 1 421 ? 10.336 -4.863 -9.805 1 96.19 421 HIS A CA 1
ATOM 3301 C C . HIS A 1 421 ? 9.453 -5.766 -10.664 1 96.19 421 HIS A C 1
ATOM 3303 O O . HIS A 1 421 ? 9.219 -6.922 -10.312 1 96.19 421 HIS A O 1
ATOM 3309 N N . HIS A 1 422 ? 8.977 -5.215 -11.742 1 97.94 422 HIS A N 1
ATOM 3310 C CA . HIS A 1 422 ? 8.18 -6.02 -12.664 1 97.94 422 HIS A CA 1
ATOM 3311 C C . HIS A 1 422 ? 8.961 -7.219 -13.172 1 97.94 422 HIS A C 1
ATOM 3313 O O . HIS A 1 422 ? 8.5 -8.359 -13.078 1 97.94 422 HIS A O 1
ATOM 3319 N N . TYR A 1 423 ? 10.141 -6.977 -13.688 1 98.69 423 TYR A N 1
ATOM 3320 C CA . TYR A 1 423 ? 10.969 -8.07 -14.195 1 98.69 423 TYR A CA 1
ATOM 3321 C C . TYR A 1 423 ? 11.406 -8.992 -13.07 1 98.69 423 TYR A C 1
ATOM 3323 O O . TYR A 1 423 ? 11.391 -10.219 -13.219 1 98.69 423 TYR A O 1
ATOM 3331 N N . GLY A 1 424 ? 11.773 -8.406 -11.93 1 98.5 424 GLY A N 1
ATOM 3332 C CA . GLY A 1 424 ? 12.211 -9.219 -10.805 1 98.5 424 GLY A CA 1
ATOM 3333 C C . GLY A 1 424 ? 11.133 -10.164 -10.305 1 98.5 424 GLY A C 1
ATOM 3334 O O . GLY A 1 424 ? 11.414 -11.32 -9.984 1 98.5 424 GLY A O 1
ATOM 3335 N N . ARG A 1 425 ? 9.898 -9.727 -10.258 1 97.81 425 ARG A N 1
ATOM 3336 C CA . ARG A 1 425 ? 8.797 -10.5 -9.695 1 97.81 425 ARG A CA 1
ATOM 3337 C C . ARG A 1 425 ? 8.297 -11.547 -10.688 1 97.81 425 ARG A C 1
ATOM 3339 O O . ARG A 1 425 ? 7.742 -12.57 -10.289 1 97.81 425 ARG A O 1
ATOM 3346 N N . LEU A 1 426 ? 8.531 -11.328 -11.945 1 98.38 426 LEU A N 1
ATOM 3347 C CA . LEU A 1 426 ? 7.996 -12.281 -12.922 1 98.38 426 LEU A CA 1
ATOM 3348 C C . LEU A 1 426 ? 9.07 -13.273 -13.352 1 98.38 426 LEU A C 1
ATOM 3350 O O . LEU A 1 426 ? 8.766 -14.438 -13.633 1 98.38 426 LEU A O 1
ATOM 3354 N N . TYR A 1 427 ? 10.336 -12.742 -13.336 1 98.75 427 TYR A N 1
ATOM 3355 C CA . TYR A 1 427 ? 11.344 -13.57 -14 1 98.75 427 TYR A CA 1
ATOM 3356 C C . TYR A 1 427 ? 12.492 -13.883 -13.055 1 98.75 427 TYR A C 1
ATOM 3358 O O . TYR A 1 427 ? 13.328 -14.75 -13.344 1 98.75 427 TYR A O 1
ATOM 3366 N N . GLY A 1 428 ? 12.594 -13.227 -11.883 1 98.62 428 GLY A N 1
ATOM 3367 C CA . GLY A 1 428 ? 13.656 -13.484 -10.93 1 98.62 428 GLY A CA 1
ATOM 3368 C C . GLY A 1 428 ? 15.039 -13.484 -11.562 1 98.62 428 GLY A C 1
ATOM 3369 O O . GLY A 1 428 ? 15.406 -12.547 -12.273 1 98.62 428 GLY A O 1
ATOM 3370 N N . ALA A 1 429 ? 15.742 -14.57 -11.391 1 98.56 429 ALA A N 1
ATOM 3371 C CA . ALA A 1 429 ? 17.109 -14.711 -11.883 1 98.56 429 ALA A CA 1
ATOM 3372 C C . ALA A 1 429 ? 17.156 -14.727 -13.406 1 98.56 429 ALA A C 1
ATOM 3374 O O . ALA A 1 429 ? 18.219 -14.57 -14.008 1 98.56 429 ALA A O 1
ATOM 3375 N N . ARG A 1 430 ? 16.031 -14.875 -14.078 1 98.56 430 ARG A N 1
ATOM 3376 C CA . ARG A 1 430 ? 15.961 -14.875 -15.539 1 98.56 430 ARG A CA 1
ATOM 3377 C C . ARG A 1 430 ? 15.781 -13.461 -16.078 1 98.56 430 ARG A C 1
ATOM 3379 O O . ARG A 1 430 ? 15.727 -13.258 -17.297 1 98.56 430 ARG A O 1
ATOM 3386 N N . THR A 1 431 ? 15.789 -12.469 -15.227 1 98.75 431 THR A N 1
ATOM 3387 C CA . THR A 1 431 ? 15.672 -11.078 -15.656 1 98.75 431 THR A CA 1
ATOM 3388 C C . THR A 1 431 ? 16.766 -10.742 -16.672 1 98.75 431 THR A C 1
ATOM 3390 O O . THR A 1 431 ? 16.516 -10.031 -17.641 1 98.75 431 THR A O 1
ATOM 3393 N N . LYS A 1 432 ? 17.938 -11.227 -16.453 1 98.31 432 LYS A N 1
ATOM 3394 C CA . LYS A 1 432 ? 19.047 -10.961 -17.359 1 98.31 432 LYS A CA 1
ATOM 3395 C C . LYS A 1 432 ? 18.734 -11.422 -18.781 1 98.31 432 LYS A C 1
ATOM 3397 O O . LYS A 1 432 ? 19.172 -10.805 -19.75 1 98.31 432 LYS A O 1
ATOM 3402 N N . ASP A 1 433 ? 17.969 -12.523 -18.906 1 98.44 433 ASP A N 1
ATOM 3403 C CA . ASP A 1 433 ? 17.609 -13.055 -20.219 1 98.44 433 ASP A CA 1
ATOM 3404 C C . ASP A 1 433 ? 16.562 -12.164 -20.891 1 98.44 433 ASP A C 1
ATOM 3406 O O . ASP A 1 433 ? 16.562 -12.023 -22.125 1 98.44 433 ASP A O 1
ATOM 3410 N N . VAL A 1 434 ? 15.68 -11.547 -20.109 1 98.56 434 VAL A N 1
ATOM 3411 C CA . VAL A 1 434 ? 14.664 -10.641 -20.625 1 98.56 434 VAL A CA 1
ATOM 3412 C C . VAL A 1 434 ? 15.32 -9.359 -21.141 1 98.56 434 VAL A C 1
ATOM 3414 O O . VAL A 1 434 ? 15.008 -8.891 -22.234 1 98.56 434 VAL A O 1
ATOM 3417 N N . VAL A 1 435 ? 16.203 -8.82 -20.375 1 98.12 435 VAL A N 1
ATOM 3418 C CA . VAL A 1 435 ? 16.859 -7.566 -20.703 1 98.12 435 VAL A CA 1
ATOM 3419 C C . VAL A 1 435 ? 17.781 -7.77 -21.906 1 98.12 435 VAL A C 1
ATOM 3421 O O . VAL A 1 435 ? 17.953 -6.852 -22.719 1 98.12 435 VAL A O 1
ATOM 3424 N N . ALA A 1 436 ? 18.328 -8.961 -22.141 1 95.31 436 ALA A N 1
ATOM 3425 C CA . ALA A 1 436 ? 19.047 -9.445 -23.312 1 95.31 436 ALA A CA 1
ATOM 3426 C C . ALA A 1 436 ? 20.094 -8.438 -23.766 1 95.31 436 ALA A C 1
ATOM 3428 O O . ALA A 1 436 ? 20.125 -8.062 -24.938 1 95.31 436 ALA A O 1
ATOM 3429 N N . GLY A 1 437 ? 20.859 -7.734 -22.938 1 93.75 437 GLY A N 1
ATOM 3430 C CA . GLY A 1 437 ? 21.984 -6.891 -23.297 1 93.75 437 GLY A CA 1
ATOM 3431 C C . GLY A 1 437 ? 21.625 -5.426 -23.422 1 93.75 437 GLY A C 1
ATOM 3432 O O . GLY A 1 437 ? 22.484 -4.586 -23.688 1 93.75 437 GLY A O 1
ATOM 3433 N N . ALA A 1 438 ? 20.266 -5.164 -23.297 1 97.69 438 ALA A N 1
ATOM 3434 C CA . ALA A 1 438 ? 19.875 -3.758 -23.328 1 97.69 438 ALA A CA 1
ATOM 3435 C C . ALA A 1 438 ? 20.656 -2.953 -22.281 1 97.69 438 ALA A C 1
ATOM 3437 O O . ALA A 1 438 ? 20.891 -3.43 -21.172 1 97.69 438 ALA A O 1
ATOM 3438 N N . GLN A 1 439 ? 21.016 -1.686 -22.672 1 97.38 439 GLN A N 1
ATOM 3439 C CA . GLN A 1 439 ? 21.812 -0.841 -21.781 1 97.38 439 GLN A CA 1
ATOM 3440 C C . GLN A 1 439 ? 21.016 0.387 -21.344 1 97.38 439 GLN A C 1
ATOM 3442 O O . GLN A 1 439 ? 21.5 1.194 -20.547 1 97.38 439 GLN A O 1
ATOM 3447 N N . ASN A 1 440 ? 19.938 0.529 -21.922 1 97.56 440 ASN A N 1
ATOM 3448 C CA . ASN A 1 440 ? 19 1.606 -21.609 1 97.56 440 ASN A CA 1
ATOM 3449 C C . ASN A 1 440 ? 17.578 1.246 -22 1 97.56 440 ASN A C 1
ATOM 3451 O O . ASN A 1 440 ? 17.328 0.159 -22.531 1 97.56 440 ASN A O 1
ATOM 3455 N N . LEU A 1 441 ? 16.656 2.096 -21.766 1 97.44 441 LEU A N 1
ATOM 3456 C CA . LEU A 1 441 ? 15.234 1.816 -22 1 97.44 441 LEU A CA 1
ATOM 3457 C C . LEU A 1 441 ? 14.961 1.61 -23.484 1 97.44 441 LEU A C 1
ATOM 3459 O O . LEU A 1 441 ? 14.156 0.754 -23.859 1 97.44 441 LEU A O 1
ATOM 3463 N N . GLU A 1 442 ? 15.633 2.391 -24.266 1 97.81 442 GLU A N 1
ATOM 3464 C CA . GLU A 1 442 ? 15.461 2.258 -25.703 1 97.81 442 GLU A CA 1
ATOM 3465 C C . GLU A 1 442 ? 15.867 0.871 -26.188 1 97.81 442 GLU A C 1
ATOM 3467 O O . GLU A 1 442 ? 15.273 0.328 -27.125 1 97.81 442 GLU A O 1
ATOM 3472 N N . GLY A 1 443 ? 16.812 0.355 -25.531 1 98.31 443 GLY A N 1
ATOM 3473 C CA . GLY A 1 443 ? 17.328 -0.957 -25.906 1 98.31 443 GLY A CA 1
ATOM 3474 C C . GLY A 1 443 ? 16.344 -2.076 -25.641 1 98.31 443 GLY A C 1
ATOM 3475 O O . GLY A 1 443 ? 16.5 -3.188 -26.141 1 98.31 443 GLY A O 1
ATOM 3476 N N . LEU A 1 444 ? 15.273 -1.802 -24.938 1 98.56 444 LEU A N 1
ATOM 3477 C CA . LEU A 1 444 ? 14.258 -2.805 -24.625 1 98.56 444 LEU A CA 1
ATOM 3478 C C . LEU A 1 444 ? 13.234 -2.895 -25.75 1 98.56 444 LEU A C 1
ATOM 3480 O O . LEU A 1 444 ? 12.344 -3.748 -25.719 1 98.56 444 LEU A O 1
ATOM 3484 N N . GLY A 1 445 ? 13.375 -1.961 -26.719 1 97.94 445 GLY A N 1
ATOM 3485 C CA . GLY A 1 445 ? 12.484 -1.972 -27.875 1 97.94 445 GLY A CA 1
ATOM 3486 C C . GLY A 1 445 ? 11.219 -1.157 -27.656 1 97.94 445 GLY A C 1
ATOM 3487 O O . GLY A 1 445 ? 11.211 -0.222 -26.844 1 97.94 445 GLY A O 1
ATOM 3488 N N . ARG A 1 446 ? 10.219 -1.463 -28.344 1 97.75 446 ARG A N 1
ATOM 3489 C CA . ARG A 1 446 ? 8.969 -0.704 -28.312 1 97.75 446 ARG A CA 1
ATOM 3490 C C . ARG A 1 446 ? 8.336 -0.739 -26.938 1 97.75 446 ARG A C 1
ATOM 3492 O O . ARG A 1 446 ? 8.32 -1.782 -26.281 1 97.75 446 ARG A O 1
ATOM 3499 N N . HIS A 1 447 ? 7.883 0.405 -26.516 1 98.31 447 HIS A N 1
ATOM 3500 C CA . HIS A 1 447 ? 7.129 0.536 -25.266 1 98.31 447 HIS A CA 1
ATOM 3501 C C . HIS A 1 447 ? 5.625 0.485 -25.531 1 98.31 447 HIS A C 1
ATOM 3503 O O . HIS A 1 447 ? 5.098 1.294 -26.297 1 98.31 447 HIS A O 1
ATOM 3509 N N . PHE A 1 448 ? 4.926 -0.419 -24.922 1 98.5 448 PHE A N 1
ATOM 3510 C CA . PHE A 1 448 ? 3.521 -0.639 -25.234 1 98.5 448 PHE A CA 1
ATOM 3511 C C . PHE A 1 448 ? 2.619 -0.006 -24.188 1 98.5 448 PHE A C 1
ATOM 3513 O O . PHE A 1 448 ? 1.395 -0.022 -24.328 1 98.5 448 PHE A O 1
ATOM 3520 N N . GLY A 1 449 ? 3.211 0.534 -23.188 1 97.62 449 GLY A N 1
ATOM 3521 C CA . GLY A 1 449 ? 2.48 1.121 -22.078 1 97.62 449 GLY A CA 1
ATOM 3522 C C . GLY A 1 449 ? 2.895 0.562 -20.719 1 97.62 449 GLY A C 1
ATOM 3523 O O . GLY A 1 449 ? 3.244 -0.615 -20.625 1 97.62 449 GLY A O 1
ATOM 3524 N N . GLY A 1 450 ? 2.854 1.354 -19.656 1 95.88 450 GLY A N 1
ATOM 3525 C CA . GLY A 1 450 ? 3.275 0.904 -18.328 1 95.88 450 GLY A CA 1
ATOM 3526 C C . GLY A 1 450 ? 4.688 0.352 -18.312 1 95.88 450 GLY A C 1
ATOM 3527 O O . GLY A 1 450 ? 5.621 1.002 -18.797 1 95.88 450 GLY A O 1
ATOM 3528 N N . ASP A 1 451 ? 4.832 -0.851 -17.844 1 97.69 451 ASP A N 1
ATOM 3529 C CA . ASP A 1 451 ? 6.137 -1.495 -17.734 1 97.69 451 ASP A CA 1
ATOM 3530 C C . ASP A 1 451 ? 6.328 -2.527 -18.844 1 97.69 451 ASP A C 1
ATOM 3532 O O . ASP A 1 451 ? 7.145 -3.439 -18.719 1 97.69 451 ASP A O 1
ATOM 3536 N N . PHE A 1 452 ? 5.551 -2.373 -19.922 1 98.69 452 PHE A N 1
ATOM 3537 C CA . PHE A 1 452 ? 5.504 -3.4 -20.953 1 98.69 452 PHE A CA 1
ATOM 3538 C C . PHE A 1 452 ? 6.359 -3.002 -22.141 1 98.69 452 PHE A C 1
ATOM 3540 O O . PHE A 1 452 ? 6.031 -2.053 -22.859 1 98.69 452 PHE A O 1
ATOM 3547 N N . HIS A 1 453 ? 7.469 -3.756 -22.375 1 98.56 453 HIS A N 1
ATOM 3548 C CA . HIS A 1 453 ? 8.391 -3.471 -23.469 1 98.56 453 HIS A CA 1
ATOM 3549 C C . HIS A 1 453 ? 8.562 -4.684 -24.375 1 98.56 453 HIS A C 1
ATOM 3551 O O . HIS A 1 453 ? 8.312 -5.816 -23.969 1 98.56 453 HIS A O 1
ATOM 3557 N N . GLU A 1 454 ? 9.047 -4.434 -25.531 1 98.25 454 GLU A N 1
ATOM 3558 C CA . GLU A 1 454 ? 9.211 -5.43 -26.594 1 98.25 454 GLU A CA 1
ATOM 3559 C C . GLU A 1 454 ? 10.156 -6.547 -26.141 1 98.25 454 GLU A C 1
ATOM 3561 O O . GLU A 1 454 ? 9.969 -7.707 -26.516 1 98.25 454 GLU A O 1
ATOM 3566 N N . ALA A 1 455 ? 11.156 -6.281 -25.391 1 98.44 455 ALA A N 1
ATOM 3567 C CA . ALA A 1 455 ? 12.117 -7.281 -24.938 1 98.44 455 ALA A CA 1
ATOM 3568 C C . ALA A 1 455 ? 11.422 -8.398 -24.172 1 98.44 455 ALA A C 1
ATOM 3570 O O . ALA A 1 455 ? 11.789 -9.57 -24.297 1 98.44 455 ALA A O 1
ATOM 3571 N N . GLU A 1 456 ? 10.461 -8.023 -23.406 1 98.69 456 GLU A N 1
ATOM 3572 C CA . GLU A 1 456 ? 9.703 -9.008 -22.625 1 98.69 456 GLU A CA 1
ATOM 3573 C C . GLU A 1 456 ? 8.914 -9.938 -23.547 1 98.69 456 GLU A C 1
ATOM 3575 O O . GLU A 1 456 ? 8.875 -11.148 -23.328 1 98.69 456 GLU A O 1
ATOM 3580 N N . VAL A 1 457 ? 8.367 -9.414 -24.578 1 98.56 457 VAL A N 1
ATOM 3581 C CA . VAL A 1 457 ? 7.605 -10.188 -25.547 1 98.56 457 VAL A CA 1
ATOM 3582 C C . VAL A 1 457 ? 8.516 -11.188 -26.25 1 98.56 457 VAL A C 1
ATOM 3584 O O . VAL A 1 457 ? 8.18 -12.367 -26.359 1 98.56 457 VAL A O 1
ATOM 3587 N N . ARG A 1 458 ? 9.633 -10.766 -26.672 1 97.88 458 ARG A N 1
ATOM 3588 C CA . ARG A 1 458 ? 10.57 -11.625 -27.375 1 97.88 458 ARG A CA 1
ATOM 3589 C C . ARG A 1 458 ? 11.008 -12.789 -26.5 1 97.88 458 ARG A C 1
ATOM 3591 O O . ARG A 1 458 ? 11.109 -13.93 -26.969 1 97.88 458 ARG A O 1
ATOM 3598 N N . TYR A 1 459 ? 11.266 -12.484 -25.25 1 98.5 459 TYR A N 1
ATOM 3599 C CA . TYR A 1 459 ? 11.648 -13.531 -24.312 1 98.5 459 TYR A CA 1
ATOM 3600 C C . TYR A 1 459 ? 10.531 -14.562 -24.172 1 98.5 459 TYR A C 1
ATOM 3602 O O . TYR A 1 459 ? 10.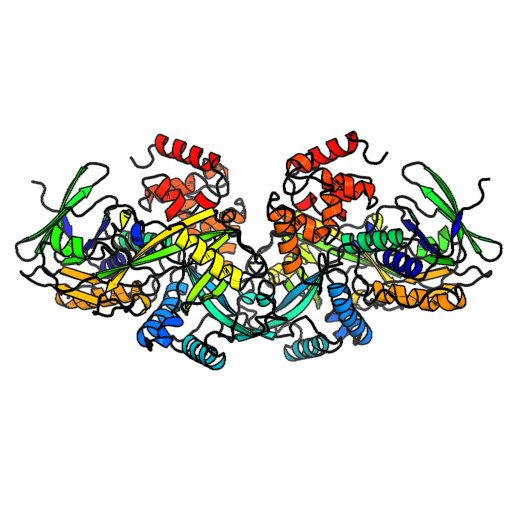781 -15.766 -24.203 1 98.5 459 TYR A O 1
ATOM 3610 N N . LEU A 1 460 ? 9.305 -14.078 -24 1 98.69 460 LEU A N 1
ATOM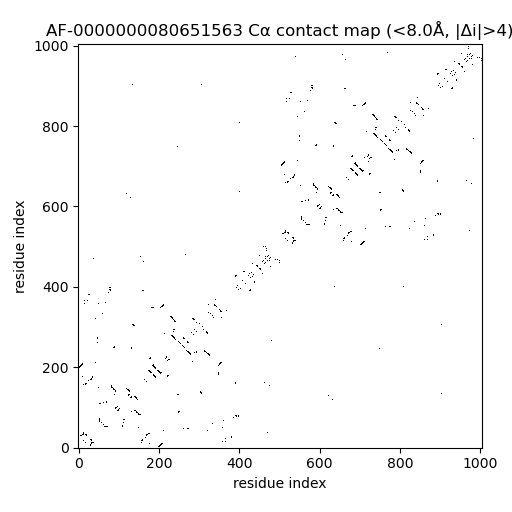 3611 C CA . LEU A 1 460 ? 8.172 -14.953 -23.734 1 98.69 460 LEU A CA 1
ATOM 3612 C C . LEU A 1 460 ? 7.875 -15.828 -24.953 1 98.69 460 LEU A C 1
ATOM 3614 O O . LEU A 1 460 ? 7.531 -17 -24.797 1 98.69 460 LEU A O 1
ATOM 3618 N N . VAL A 1 461 ? 8.008 -15.297 -26.078 1 98.12 461 VAL A N 1
ATOM 3619 C CA . VAL A 1 461 ? 7.797 -16.047 -27.312 1 98.12 461 VAL A CA 1
ATOM 3620 C C . VAL A 1 461 ? 8.906 -17.078 -27.484 1 98.12 461 VAL A C 1
ATOM 3622 O O . VAL A 1 461 ? 8.648 -18.234 -27.812 1 98.12 461 VAL A O 1
ATOM 3625 N N . ALA A 1 462 ? 10.094 -16.719 -27.141 1 97.38 462 ALA A N 1
ATOM 3626 C CA . ALA A 1 462 ? 11.258 -17.562 -27.391 1 97.38 462 ALA A CA 1
ATOM 3627 C C . ALA A 1 462 ? 11.367 -18.672 -26.359 1 97.38 462 ALA A C 1
ATOM 3629 O O . ALA A 1 462 ? 11.828 -19.781 -26.656 1 97.38 462 ALA A O 1
ATOM 3630 N N . ARG A 1 463 ? 10.898 -18.344 -25.141 1 97.56 463 ARG A N 1
ATOM 3631 C CA . ARG A 1 463 ? 11.312 -19.234 -24.062 1 97.56 463 ARG A CA 1
ATOM 3632 C C . ARG A 1 463 ? 10.109 -19.797 -23.312 1 97.56 463 ARG A C 1
ATOM 3634 O O . ARG A 1 463 ? 10.219 -20.797 -22.594 1 97.56 463 ARG A O 1
ATOM 3641 N N . GLU A 1 464 ? 8.945 -19.219 -23.531 1 98.56 464 GLU A N 1
ATOM 3642 C CA . GLU A 1 464 ? 7.836 -19.625 -22.672 1 98.56 464 GLU A CA 1
ATOM 3643 C C . GLU A 1 464 ? 6.578 -19.906 -23.5 1 98.56 464 GLU A C 1
ATOM 3645 O O . GLU A 1 464 ? 5.461 -19.672 -23.031 1 98.56 464 GLU A O 1
ATOM 3650 N N . TRP A 1 465 ? 6.719 -20.312 -24.75 1 98.12 465 TRP A N 1
ATOM 3651 C CA . TRP A 1 465 ? 5.699 -20.859 -25.641 1 98.12 465 TRP A CA 1
ATOM 3652 C C . TRP A 1 465 ? 4.543 -19.875 -25.797 1 98.12 465 TRP A C 1
ATOM 3654 O O . TRP A 1 465 ? 3.385 -20.297 -25.906 1 98.12 465 TRP A O 1
ATOM 3664 N N . ALA A 1 466 ? 4.797 -18.547 -25.562 1 98.06 466 ALA A N 1
ATOM 3665 C CA . ALA A 1 466 ? 3.773 -17.562 -25.906 1 98.06 466 ALA A CA 1
ATOM 3666 C C . ALA A 1 466 ? 3.574 -17.484 -27.422 1 98.06 466 ALA A C 1
ATOM 3668 O O . ALA A 1 466 ? 4.512 -17.188 -28.156 1 98.06 466 ALA A O 1
ATOM 3669 N N . LYS A 1 467 ? 2.309 -17.703 -27.859 1 96.94 467 LYS A N 1
ATOM 3670 C CA . LYS A 1 467 ? 2.064 -17.75 -29.297 1 96.94 467 LYS A CA 1
ATOM 3671 C C . LYS A 1 467 ? 1.066 -16.688 -29.719 1 96.94 467 LYS A C 1
ATOM 3673 O O . LYS A 1 467 ? 0.981 -16.344 -30.906 1 96.94 467 LYS A O 1
ATOM 3678 N N . THR A 1 468 ? 0.304 -16.172 -28.781 1 96.69 468 THR A N 1
ATOM 3679 C CA . THR A 1 468 ? -0.667 -15.117 -29.062 1 96.69 468 THR A CA 1
ATOM 3680 C C . THR A 1 468 ? -0.504 -13.945 -28.109 1 96.69 468 THR A C 1
ATOM 3682 O O . THR A 1 468 ? 0.12 -14.086 -27.047 1 96.69 468 THR A O 1
ATOM 3685 N N . ALA A 1 469 ? -1.099 -12.781 -28.453 1 97.88 469 ALA A N 1
ATOM 3686 C CA . ALA A 1 469 ? -1.098 -11.625 -27.578 1 97.88 469 ALA A CA 1
ATOM 3687 C C . ALA A 1 469 ? -1.809 -11.938 -26.266 1 97.88 469 ALA A C 1
ATOM 3689 O O . ALA A 1 469 ? -1.399 -11.461 -25.203 1 97.88 469 ALA A O 1
ATOM 3690 N N . GLU A 1 470 ? -2.789 -12.734 -26.344 1 96.81 470 GLU A N 1
ATOM 3691 C CA . GLU A 1 470 ? -3.561 -13.102 -25.156 1 96.81 470 GLU A CA 1
ATOM 3692 C C . GLU A 1 470 ? -2.713 -13.906 -24.172 1 96.81 470 GLU A C 1
ATOM 3694 O O . GLU A 1 470 ? -2.82 -13.719 -22.969 1 96.81 470 GLU A O 1
ATOM 3699 N N . ASP A 1 471 ? -1.868 -14.828 -24.734 1 98 471 ASP A N 1
ATOM 3700 C CA . ASP A 1 471 ? -0.971 -15.586 -23.875 1 98 471 ASP A CA 1
ATOM 3701 C C . ASP A 1 471 ? -0.154 -14.656 -22.984 1 98 471 ASP A C 1
ATOM 3703 O O . ASP A 1 471 ? -0.002 -14.914 -21.781 1 98 471 ASP A O 1
ATOM 3707 N N . ILE A 1 472 ? 0.275 -13.602 -23.625 1 98.44 472 ILE A N 1
ATOM 3708 C CA . ILE A 1 472 ? 1.205 -12.695 -22.969 1 98.44 472 ILE A CA 1
ATOM 3709 C C . ILE A 1 472 ? 0.44 -11.781 -22.016 1 98.44 472 ILE A C 1
ATOM 3711 O O . ILE A 1 472 ? 0.773 -11.688 -20.828 1 98.44 472 ILE A O 1
ATOM 3715 N N . LEU A 1 473 ? -0.649 -11.195 -22.438 1 98.38 473 LEU A N 1
ATOM 3716 C CA . LEU A 1 473 ? -1.376 -10.18 -21.672 1 98.38 473 LEU A CA 1
ATOM 3717 C C . LEU A 1 473 ? -2.031 -10.797 -20.438 1 98.38 473 LEU A C 1
ATOM 3719 O O . LEU A 1 473 ? -2.018 -10.203 -19.359 1 98.38 473 LEU A O 1
ATOM 3723 N N . TYR A 1 474 ? -2.514 -12.047 -20.531 1 97.31 474 TYR A N 1
ATOM 3724 C CA . TYR A 1 474 ? -3.387 -12.562 -19.484 1 97.31 474 TYR A CA 1
ATOM 3725 C C . TYR A 1 474 ? -2.656 -13.578 -18.609 1 97.31 474 TYR A C 1
ATOM 3727 O O . TYR A 1 474 ? -2.818 -13.594 -17.391 1 97.31 474 TYR A O 1
ATOM 3735 N N . ARG A 1 475 ? -1.855 -14.422 -19.25 1 97.88 475 ARG A N 1
ATOM 3736 C CA . ARG A 1 475 ? -1.353 -15.555 -18.484 1 97.88 475 ARG A CA 1
ATOM 3737 C C . ARG A 1 475 ? 0.122 -15.375 -18.141 1 97.88 475 ARG A C 1
ATOM 3739 O O . ARG A 1 475 ? 0.563 -15.758 -17.047 1 97.88 475 ARG A O 1
ATOM 3746 N N . ARG A 1 476 ? 0.886 -14.688 -19.062 1 98.56 476 ARG A N 1
ATOM 3747 C CA . ARG A 1 476 ? 2.314 -14.586 -18.781 1 98.56 476 ARG A CA 1
ATOM 3748 C C . ARG A 1 476 ? 2.611 -13.383 -17.906 1 98.56 476 ARG A C 1
ATOM 3750 O O . ARG A 1 476 ? 3.488 -13.438 -17.031 1 98.56 476 ARG A O 1
ATOM 3757 N N . THR A 1 477 ? 1.859 -12.203 -18.031 1 98.19 477 THR A N 1
ATOM 3758 C CA . THR A 1 477 ? 2.342 -10.969 -17.438 1 98.19 477 THR A CA 1
ATOM 3759 C C . THR A 1 477 ? 1.241 -10.305 -16.609 1 98.19 477 THR A C 1
ATOM 3761 O O . THR A 1 477 ? 1.525 -9.508 -15.719 1 98.19 477 THR A O 1
ATOM 3764 N N . LYS A 1 478 ? -0.023 -10.422 -17 1 98.12 478 LYS A N 1
ATOM 3765 C CA . LYS A 1 478 ? -1.203 -9.75 -16.453 1 98.12 478 LYS A CA 1
ATOM 3766 C C . LYS A 1 478 ? -1.246 -8.281 -16.891 1 98.12 478 LYS A C 1
ATOM 3768 O O . LYS A 1 478 ? -1.92 -7.469 -16.25 1 98.12 478 LYS A O 1
ATOM 3773 N N . HIS A 1 479 ? -0.557 -7.914 -17.953 1 98.31 479 HIS A N 1
ATOM 3774 C CA . HIS A 1 479 ? -0.557 -6.535 -18.438 1 98.31 479 HIS A CA 1
ATOM 3775 C C . HIS A 1 479 ? -1.967 -6.074 -18.781 1 98.31 479 HIS A C 1
ATOM 3777 O O . HIS A 1 479 ? -2.236 -4.871 -18.844 1 98.31 479 HIS A O 1
ATOM 3783 N N . TYR A 1 480 ? -2.904 -7 -19.031 1 97.81 480 TYR A N 1
ATOM 3784 C CA . TYR A 1 480 ? -4.277 -6.629 -19.344 1 97.81 480 TYR A CA 1
ATOM 3785 C C . TYR A 1 480 ? -4.895 -5.801 -18.219 1 97.81 480 TYR A C 1
ATOM 3787 O O . TYR A 1 480 ? -5.84 -5.043 -18.453 1 97.81 480 TYR A O 1
ATOM 3795 N N . LEU A 1 481 ? -4.352 -5.895 -17.047 1 97.75 481 LEU A N 1
ATOM 3796 C CA . LEU A 1 481 ? -4.875 -5.16 -15.891 1 97.75 481 LEU A CA 1
ATOM 3797 C C . LEU A 1 481 ? -4.223 -3.785 -15.789 1 97.75 481 LEU A C 1
ATOM 3799 O O . LEU A 1 481 ? -4.684 -2.934 -15.023 1 97.75 481 LEU A O 1
ATOM 3803 N N . HIS A 1 482 ? -3.143 -3.557 -16.516 1 97.25 482 HIS A N 1
ATOM 3804 C CA . HIS A 1 482 ? -2.336 -2.367 -16.281 1 97.25 482 HIS A CA 1
ATOM 3805 C C . HIS A 1 482 ? -2.314 -1.46 -17.5 1 97.25 482 HIS A C 1
ATOM 3807 O O . HIS A 1 482 ? -1.879 -0.309 -17.422 1 97.25 482 HIS A O 1
ATOM 3813 N N . LEU A 1 483 ? -2.764 -1.962 -18.641 1 97.81 483 LEU A N 1
ATOM 3814 C CA . LEU A 1 483 ? -2.816 -1.188 -19.875 1 97.81 483 LEU A CA 1
ATOM 3815 C C . LEU A 1 483 ? -4.23 -0.677 -20.141 1 97.81 483 LEU A C 1
ATOM 3817 O O . LEU A 1 483 ? -5.207 -1.33 -19.766 1 97.81 483 LEU A O 1
ATOM 3821 N N . THR A 1 484 ? -4.281 0.447 -20.812 1 96.31 484 THR A N 1
ATOM 3822 C CA . THR A 1 484 ? -5.57 0.924 -21.297 1 96.31 484 THR A CA 1
ATOM 3823 C C . THR A 1 484 ? -6.074 0.054 -22.453 1 96.31 484 THR A C 1
ATOM 3825 O O . THR A 1 484 ? -5.309 -0.71 -23.031 1 96.31 484 THR A O 1
ATOM 3828 N N . GLU A 1 485 ? -7.328 0.226 -22.703 1 96.75 485 GLU A N 1
ATOM 3829 C CA . GLU A 1 485 ? -7.898 -0.511 -23.828 1 96.75 485 GLU A CA 1
ATOM 3830 C C . GLU A 1 485 ? -7.18 -0.18 -25.125 1 96.75 485 GLU A C 1
ATOM 3832 O O . GLU A 1 485 ? -6.93 -1.065 -25.953 1 96.75 485 GLU A O 1
ATOM 3837 N N . ALA A 1 486 ? -6.852 1.074 -25.266 1 97.88 486 ALA A N 1
ATOM 3838 C CA . ALA A 1 486 ? -6.164 1.518 -26.469 1 97.88 486 ALA A CA 1
ATOM 3839 C C . ALA A 1 486 ? -4.762 0.916 -26.562 1 97.88 486 ALA A C 1
ATOM 3841 O O . ALA A 1 486 ? -4.316 0.515 -27.641 1 97.88 486 ALA A O 1
ATOM 3842 N N . GLU A 1 487 ? -4.102 0.826 -25.453 1 98.31 487 GLU A N 1
ATOM 3843 C CA . GLU A 1 487 ? -2.762 0.245 -25.406 1 98.31 487 GLU A CA 1
ATOM 3844 C C . GLU A 1 487 ? -2.801 -1.25 -25.719 1 98.31 487 GLU A C 1
ATOM 3846 O O . GLU A 1 487 ? -1.952 -1.761 -26.453 1 98.31 487 GLU A O 1
ATOM 3851 N N . ARG A 1 488 ? -3.742 -1.948 -25.172 1 98.38 488 ARG A N 1
ATOM 3852 C CA . ARG A 1 488 ? -3.895 -3.375 -25.438 1 98.38 488 ARG A CA 1
ATOM 3853 C C . ARG A 1 488 ? -4.16 -3.629 -26.922 1 98.38 488 ARG A C 1
ATOM 3855 O O . ARG A 1 488 ? -3.557 -4.52 -27.531 1 98.38 488 ARG A O 1
ATOM 3862 N N . ALA A 1 489 ? -5.059 -2.824 -27.453 1 98.25 489 ALA A N 1
ATOM 3863 C CA . ALA A 1 489 ? -5.402 -2.973 -28.859 1 98.25 489 ALA A CA 1
ATOM 3864 C C . ALA A 1 489 ? -4.184 -2.732 -29.75 1 98.25 489 ALA A C 1
ATOM 3866 O O . ALA A 1 489 ? -3.969 -3.451 -30.734 1 98.25 489 ALA A O 1
ATOM 3867 N N . ALA A 1 490 ? -3.434 -1.726 -29.391 1 98.31 490 ALA A N 1
ATOM 3868 C CA . ALA A 1 490 ? -2.223 -1.416 -30.156 1 98.31 490 ALA A CA 1
ATOM 3869 C C . ALA A 1 490 ? -1.215 -2.559 -30.062 1 98.31 490 ALA A C 1
ATOM 3871 O O . ALA A 1 490 ? -0.551 -2.885 -31.047 1 98.31 490 ALA A O 1
ATOM 3872 N N . PHE A 1 491 ? -1.12 -3.119 -28.953 1 98.5 491 PHE A N 1
ATOM 3873 C CA . PHE A 1 491 ? -0.199 -4.238 -28.781 1 98.5 491 PHE A CA 1
ATOM 3874 C C . PHE A 1 491 ? -0.637 -5.434 -29.625 1 98.5 491 PHE A C 1
ATOM 3876 O O . PHE A 1 491 ? 0.185 -6.066 -30.297 1 98.5 491 PHE A O 1
ATOM 3883 N N . VAL A 1 492 ? -1.905 -5.777 -29.516 1 98.19 492 VAL A N 1
ATOM 3884 C CA . VAL A 1 492 ? -2.441 -6.902 -30.281 1 98.19 492 VAL A CA 1
ATOM 3885 C C . VAL A 1 492 ? -2.154 -6.703 -31.766 1 98.19 492 VAL A C 1
ATOM 3887 O O . VAL A 1 492 ? -1.712 -7.633 -32.438 1 98.19 492 VAL A O 1
ATOM 3890 N N . GLU A 1 493 ? -2.363 -5.508 -32.25 1 97.56 493 GLU A N 1
ATOM 3891 C CA . GLU A 1 493 ? -2.096 -5.203 -33.625 1 97.56 493 GLU A CA 1
ATOM 3892 C C . GLU A 1 493 ? -0.617 -5.379 -33.969 1 97.56 493 GLU A C 1
ATOM 3894 O O . GLU A 1 493 ? -0.271 -5.977 -35 1 97.56 493 GLU A O 1
ATOM 3899 N N . TRP A 1 494 ? 0.147 -4.883 -33.094 1 98.06 494 TRP A N 1
ATOM 3900 C CA . TRP A 1 494 ? 1.585 -5.004 -33.312 1 98.06 494 TRP A CA 1
ATOM 3901 C C . TRP A 1 494 ? 2.01 -6.469 -33.344 1 98.06 494 TRP A C 1
ATOM 3903 O O . TRP A 1 494 ? 2.76 -6.895 -34.219 1 98.06 494 TRP A O 1
ATOM 3913 N N . PHE A 1 495 ? 1.565 -7.254 -32.344 1 97.56 495 PHE A N 1
ATOM 3914 C CA . PHE A 1 495 ? 1.952 -8.648 -32.188 1 97.56 495 PHE A CA 1
ATOM 3915 C C . PHE A 1 495 ? 1.562 -9.461 -33.438 1 97.56 495 PHE A C 1
ATOM 3917 O O . PHE A 1 495 ? 2.35 -10.273 -33.906 1 97.56 495 PHE A O 1
ATOM 3924 N N . ASP A 1 496 ? 0.39 -9.227 -33.906 1 94.94 496 ASP A N 1
ATOM 3925 C CA . ASP A 1 496 ? -0.131 -9.961 -35.062 1 94.94 496 ASP A CA 1
ATOM 3926 C C . ASP A 1 496 ? 0.674 -9.664 -36.312 1 94.94 496 ASP A C 1
ATOM 3928 O O . ASP A 1 496 ? 0.78 -10.508 -37.219 1 94.94 496 ASP A O 1
ATOM 3932 N N . ASN A 1 497 ? 1.293 -8.5 -36.344 1 93.62 497 ASN A N 1
ATOM 3933 C CA . ASN A 1 497 ? 2.023 -8.086 -37.531 1 93.62 497 ASN A CA 1
ATOM 3934 C C . ASN A 1 497 ? 3.512 -8.406 -37.406 1 93.62 497 ASN A C 1
ATOM 3936 O O . ASN A 1 497 ? 4.227 -8.422 -38.406 1 93.62 497 ASN A O 1
ATOM 3940 N N . ALA A 1 498 ? 4.016 -8.547 -36.219 1 89.38 498 ALA A N 1
ATOM 3941 C CA . ALA A 1 498 ? 5.445 -8.719 -36 1 89.38 498 ALA A CA 1
ATOM 3942 C C . ALA A 1 498 ? 5.902 -10.125 -36.375 1 89.38 498 ALA A C 1
ATOM 3944 O O . ALA A 1 498 ? 7.098 -10.375 -36.531 1 89.38 498 ALA A O 1
ATOM 3945 N N . ASN A 1 499 ? 5.168 -11.062 -36.656 1 80.56 499 ASN A N 1
ATOM 3946 C CA . ASN A 1 499 ? 5.5 -12.445 -37 1 80.56 499 ASN A CA 1
ATOM 3947 C C . ASN A 1 499 ? 6.559 -13.023 -36.062 1 80.56 499 ASN A C 1
ATOM 3949 O O . ASN A 1 499 ? 7.559 -13.578 -36.531 1 80.56 499 ASN A O 1
ATOM 3953 N N . LEU A 1 500 ? 6.453 -12.875 -34.812 1 81.88 500 LEU A N 1
ATOM 3954 C CA . LEU A 1 500 ? 7.434 -13.336 -33.844 1 81.88 500 LEU A CA 1
ATOM 3955 C C . LEU A 1 500 ? 7.34 -14.844 -33.656 1 81.88 500 LEU A C 1
ATOM 3957 O O . LEU A 1 500 ? 8.297 -15.477 -33.188 1 81.88 500 LEU A O 1
ATOM 3961 N N . VAL A 1 501 ? 6.152 -15.383 -33.812 1 69.62 501 VAL A N 1
ATOM 3962 C CA . VAL A 1 501 ? 5.906 -16.797 -33.562 1 69.62 501 VAL A CA 1
ATOM 3963 C C . VAL A 1 501 ? 6.133 -17.609 -34.812 1 69.62 501 VAL A C 1
ATOM 3965 O O . VAL A 1 501 ? 5.355 -17.516 -35.781 1 69.62 501 VAL A O 1
ATOM 3968 N N . ALA A 1 502 ? 7.035 -17.141 -35.844 1 48.28 502 ALA A N 1
ATOM 3969 C CA . ALA A 1 502 ? 7.234 -17.938 -37.031 1 48.28 502 ALA A CA 1
ATOM 3970 C C . ALA A 1 502 ? 8.07 -19.172 -36.75 1 48.28 502 ALA A C 1
ATOM 3972 O O . ALA A 1 502 ? 9 -19.141 -35.938 1 48.28 502 ALA A O 1
ATOM 3973 N N . MET B 1 1 ? -7.508 60.906 8.648 1 43.91 1 MET B N 1
ATOM 3974 C CA . MET B 1 1 ? -6.93 59.562 8.68 1 43.91 1 MET B CA 1
ATOM 3975 C C . MET B 1 1 ? -7.984 58.531 9.055 1 43.91 1 MET B C 1
ATOM 3977 O O . MET B 1 1 ? -8.844 58.781 9.898 1 43.91 1 MET B O 1
ATOM 3981 N N . ALA B 1 2 ? -8.359 57.625 8.156 1 64.69 2 ALA B N 1
ATOM 3982 C CA . ALA B 1 2 ? -9.445 56.656 8.43 1 64.69 2 ALA B CA 1
ATOM 3983 C C . ALA B 1 2 ? -9.312 56.062 9.82 1 64.69 2 ALA B C 1
ATOM 3985 O O . ALA B 1 2 ? -8.203 55.906 10.328 1 64.69 2 ALA B O 1
ATOM 3986 N N . GLU B 1 3 ? -10.312 56.062 10.68 1 81.69 3 GLU B N 1
ATOM 3987 C CA . GLU B 1 3 ? -10.344 55.5 12.039 1 81.69 3 GLU B CA 1
ATOM 3988 C C . GLU B 1 3 ? -9.836 54.062 12.062 1 81.69 3 GLU B C 1
ATOM 3990 O O . GLU B 1 3 ? -10.211 53.281 11.203 1 81.69 3 GLU B O 1
ATOM 3995 N N . PRO B 1 4 ? -8.891 53.844 12.898 1 91.12 4 PRO B N 1
ATOM 3996 C CA . PRO B 1 4 ? -8.336 52.5 12.977 1 91.12 4 PRO B CA 1
ATOM 3997 C C . PRO B 1 4 ? -9.391 51.438 13.273 1 91.12 4 PRO B C 1
ATOM 3999 O O . PRO B 1 4 ? -10.352 51.719 14.008 1 91.12 4 PRO B O 1
ATOM 4002 N N . GLU B 1 5 ? -9.32 50.375 12.617 1 94.25 5 GLU B N 1
ATOM 4003 C CA . GLU B 1 5 ? -10.156 49.219 12.961 1 94.25 5 GLU B CA 1
ATOM 4004 C C . GLU B 1 5 ? -9.805 48.688 14.344 1 94.25 5 GLU B C 1
ATOM 4006 O O . GLU B 1 5 ? -8.633 48.656 14.734 1 94.25 5 GLU B O 1
ATOM 4011 N N . THR B 1 6 ? -10.836 48.312 15.109 1 96.69 6 THR B N 1
ATOM 4012 C CA . THR B 1 6 ? -10.578 47.906 16.484 1 96.69 6 THR B CA 1
ATOM 4013 C C . THR B 1 6 ? -10.695 46.375 16.609 1 96.69 6 THR B C 1
ATOM 4015 O O . THR B 1 6 ? -11.547 45.75 15.969 1 96.69 6 THR B O 1
ATOM 4018 N N . CYS B 1 7 ? -9.797 45.844 17.391 1 97.94 7 CYS B N 1
ATOM 4019 C CA . CYS B 1 7 ? -9.891 44.438 17.75 1 97.94 7 CYS B CA 1
ATOM 4020 C C . CYS B 1 7 ? -9.414 44.219 19.188 1 97.94 7 CYS B C 1
ATOM 4022 O O . CYS B 1 7 ? -8.805 45.094 19.781 1 97.94 7 CYS B O 1
ATOM 4024 N N . ASP B 1 8 ? -9.867 43.156 19.766 1 98.5 8 ASP B N 1
ATOM 4025 C CA . ASP B 1 8 ? -9.414 42.781 21.094 1 98.5 8 ASP B CA 1
ATOM 4026 C C . ASP B 1 8 ? -7.992 42.219 21.062 1 98.5 8 ASP B C 1
ATOM 4028 O O . ASP B 1 8 ? -7.129 42.656 21.828 1 98.5 8 ASP B O 1
ATOM 4032 N N . LEU B 1 9 ? -7.797 41.281 20.188 1 98.75 9 LEU B N 1
ATOM 4033 C CA . LEU B 1 9 ? -6.535 40.562 20.109 1 98.75 9 LEU B CA 1
ATOM 4034 C C . LEU B 1 9 ? -5.973 40.594 18.703 1 98.75 9 LEU B C 1
ATOM 4036 O O . LEU B 1 9 ? -6.672 40.25 17.734 1 98.75 9 LEU B O 1
ATOM 4040 N N . PHE B 1 10 ? -4.734 41 18.531 1 98.81 10 PHE B N 1
ATOM 4041 C CA . PHE B 1 10 ? -4.016 41 17.266 1 98.81 10 PHE B CA 1
ATOM 4042 C C . PHE B 1 10 ? -2.91 39.938 17.281 1 98.81 10 PHE B C 1
ATOM 4044 O O . PHE B 1 10 ? -1.957 40.031 18.047 1 98.81 10 PHE B O 1
ATOM 4051 N N . VAL B 1 11 ? -3.049 38.938 16.453 1 98.94 11 VAL B N 1
ATOM 4052 C CA . VAL B 1 11 ? -2.088 37.844 16.391 1 98.94 11 VAL B CA 1
ATOM 4053 C C . VAL B 1 11 ? -1.127 38.062 15.227 1 98.94 11 VAL B C 1
ATOM 4055 O O . VAL B 1 11 ? -1.558 38.312 14.094 1 98.94 11 VAL B O 1
ATOM 4058 N N . ILE B 1 12 ? 0.176 38 15.469 1 98.75 12 ILE B N 1
ATOM 4059 C CA . ILE B 1 12 ? 1.197 38.156 14.438 1 98.75 12 ILE B CA 1
ATOM 4060 C C . ILE B 1 12 ? 1.803 36.781 14.117 1 98.75 12 ILE B C 1
ATOM 4062 O O . ILE B 1 12 ? 2.436 36.156 14.977 1 98.75 12 ILE B O 1
ATOM 4066 N N . GLY B 1 13 ? 1.651 36.344 12.875 1 98.5 13 GLY B N 1
ATOM 4067 C CA . GLY B 1 13 ? 2.172 35.062 12.438 1 98.5 13 GLY B CA 1
ATOM 4068 C C . GLY B 1 13 ? 1.083 34.062 12.125 1 98.5 13 GLY B C 1
ATOM 4069 O O . GLY B 1 13 ? 0.237 33.75 12.977 1 98.5 13 GLY B O 1
ATOM 4070 N N . GLY B 1 14 ? 1.132 33.562 10.93 1 98.44 14 GLY B N 1
ATOM 4071 C CA . GLY B 1 14 ? 0.141 32.594 10.477 1 98.44 14 GLY B CA 1
ATOM 4072 C C . GLY B 1 14 ? 0.68 31.188 10.383 1 98.44 14 GLY B C 1
ATOM 4073 O O . GLY B 1 14 ? 0.388 30.469 9.43 1 98.44 14 GLY B O 1
ATOM 4074 N N . GLY B 1 15 ? 1.546 30.75 11.312 1 98.31 15 GLY B N 1
ATOM 4075 C CA . GLY B 1 15 ? 1.894 29.359 11.547 1 98.31 15 GLY B CA 1
ATOM 4076 C C . GLY B 1 15 ? 0.908 28.641 12.445 1 98.31 15 GLY B C 1
ATOM 4077 O O . GLY B 1 15 ? -0.182 29.156 12.719 1 98.31 15 GLY B O 1
ATOM 4078 N N . ILE B 1 16 ? 1.311 27.484 12.906 1 98.56 16 ILE B N 1
ATOM 4079 C CA . ILE B 1 16 ? 0.364 26.641 13.633 1 98.56 16 ILE B CA 1
ATOM 4080 C C . ILE B 1 16 ? 0.019 27.281 14.969 1 98.56 16 ILE B C 1
ATOM 4082 O O . ILE B 1 16 ? -1.136 27.25 15.398 1 98.56 16 ILE B O 1
ATOM 4086 N N . ASN B 1 17 ? 0.995 27.906 15.641 1 98.19 17 ASN B N 1
ATOM 4087 C CA . ASN B 1 17 ? 0.716 28.547 16.922 1 98.19 17 ASN B CA 1
ATOM 4088 C C . ASN B 1 17 ? -0.221 29.734 16.75 1 98.19 17 ASN B C 1
ATOM 4090 O O . ASN B 1 17 ? -1.198 29.875 17.484 1 98.19 17 ASN B O 1
ATOM 4094 N N . GLY B 1 18 ? 0.098 30.609 15.766 1 98.75 18 GLY B N 1
ATOM 4095 C CA . GLY B 1 18 ? -0.741 31.781 15.531 1 98.75 18 GLY B CA 1
ATOM 4096 C C . GLY B 1 18 ? -2.158 31.422 15.125 1 98.75 18 GLY B C 1
ATOM 4097 O O . GLY B 1 18 ? -3.121 31.984 15.641 1 98.75 18 GLY B O 1
ATOM 4098 N N . ALA B 1 19 ? -2.256 30.469 14.195 1 98.88 19 ALA B N 1
ATOM 4099 C CA . ALA B 1 19 ? -3.576 30.031 13.758 1 98.88 19 ALA B CA 1
ATOM 4100 C C . ALA B 1 19 ? -4.348 29.391 14.906 1 98.88 19 ALA B C 1
ATOM 4102 O O . ALA B 1 19 ? -5.555 29.594 15.047 1 98.88 19 ALA B O 1
ATOM 4103 N N . GLY B 1 20 ? -3.684 28.609 15.727 1 98.81 20 GLY B N 1
ATOM 4104 C CA . GLY B 1 20 ? -4.309 28 16.891 1 98.81 20 GLY B CA 1
ATOM 4105 C C . GLY B 1 20 ? -4.801 29.031 17.906 1 98.81 20 GLY B C 1
ATOM 4106 O O . GLY B 1 20 ? -5.926 28.922 18.406 1 98.81 20 GLY B O 1
ATOM 4107 N N . VAL B 1 21 ? -3.984 30.016 18.188 1 98.88 21 VAL B N 1
ATOM 4108 C CA . VAL B 1 21 ? -4.344 31.078 19.125 1 98.88 21 VAL B CA 1
ATOM 4109 C C . VAL B 1 21 ? -5.531 31.875 18.578 1 98.88 21 VAL B C 1
ATOM 4111 O O . VAL B 1 21 ? -6.48 32.156 19.312 1 98.88 21 VAL B O 1
ATOM 4114 N N . ALA B 1 22 ? -5.449 32.188 17.297 1 98.94 22 ALA B N 1
ATOM 4115 C CA . ALA B 1 22 ? -6.535 32.969 16.672 1 98.94 22 ALA B CA 1
ATOM 4116 C C . ALA B 1 22 ? -7.855 32.188 16.781 1 98.94 22 ALA B C 1
ATOM 4118 O O . ALA B 1 22 ? -8.891 32.781 17.109 1 98.94 22 ALA B O 1
ATOM 4119 N N . ARG B 1 23 ? -7.844 30.922 16.484 1 98.88 23 ARG B N 1
ATOM 4120 C CA . ARG B 1 23 ? -9.055 30.109 16.547 1 98.88 23 ARG B CA 1
ATOM 4121 C C . ARG B 1 23 ? -9.594 30.031 17.984 1 98.88 23 ARG B C 1
ATOM 4123 O O . ARG B 1 23 ? -10.781 30.25 18.219 1 98.88 23 ARG B O 1
ATOM 4130 N N . ASP B 1 24 ? -8.711 29.719 18.922 1 98.88 24 ASP B N 1
ATOM 4131 C CA . ASP B 1 24 ? -9.133 29.609 20.312 1 98.88 24 ASP B CA 1
ATOM 4132 C C . ASP B 1 24 ? -9.734 30.922 20.812 1 98.88 24 ASP B C 1
ATOM 4134 O O . ASP B 1 24 ? -10.828 30.922 21.375 1 98.88 24 ASP B O 1
ATOM 4138 N N . ALA B 1 25 ? -9.062 32.031 20.547 1 98.88 25 ALA B N 1
ATOM 4139 C CA . ALA B 1 25 ? -9.484 33.344 21.016 1 98.88 25 ALA B CA 1
ATOM 4140 C C . ALA B 1 25 ? -10.828 33.719 20.406 1 98.88 25 ALA B C 1
ATOM 4142 O O . ALA B 1 25 ? -11.711 34.219 21.109 1 98.88 25 ALA B O 1
ATOM 4143 N N . ALA B 1 26 ? -10.914 33.562 19.125 1 98.88 26 ALA B N 1
ATOM 4144 C CA . ALA B 1 26 ? -12.172 33.906 18.453 1 98.88 26 ALA B CA 1
ATOM 4145 C C . ALA B 1 26 ? -13.328 33.062 19.016 1 98.88 26 ALA B C 1
ATOM 4147 O O . ALA B 1 26 ? -14.43 33.594 19.203 1 98.88 26 ALA B O 1
ATOM 4148 N N . GLY B 1 27 ? -13.07 31.844 19.312 1 98.62 27 GLY B N 1
ATOM 4149 C CA . GLY B 1 27 ? -14.094 30.969 19.875 1 98.62 27 GLY B CA 1
ATOM 4150 C C . GLY B 1 27 ? -14.492 31.344 21.297 1 98.62 27 GLY B C 1
ATOM 4151 O O . GLY B 1 27 ? -15.539 30.922 21.781 1 98.62 27 GLY B O 1
ATOM 4152 N N . ARG B 1 28 ? -13.633 32.094 21.906 1 98.62 28 ARG B N 1
ATOM 4153 C CA . ARG B 1 28 ? -13.93 32.562 23.25 1 98.62 28 ARG B CA 1
ATOM 4154 C C . ARG B 1 28 ? -14.711 33.875 23.203 1 98.62 28 ARG B C 1
ATOM 4156 O O . ARG B 1 28 ? -15.07 34.438 24.25 1 98.62 28 ARG B O 1
ATOM 4163 N N . GLY B 1 29 ? -14.961 34.375 21.984 1 98.5 29 GLY B N 1
ATOM 4164 C CA . GLY B 1 29 ? -15.797 35.562 21.812 1 98.5 29 GLY B CA 1
ATOM 4165 C C . GLY B 1 29 ? -15 36.844 21.594 1 98.5 29 GLY B C 1
ATOM 4166 O O . GLY B 1 29 ? -15.57 37.938 21.562 1 98.5 29 GLY B O 1
ATOM 4167 N N . LEU B 1 30 ? -13.719 36.812 21.422 1 98.81 30 LEU B N 1
ATOM 4168 C CA . LEU B 1 30 ? -12.906 38 21.219 1 98.81 30 LEU B CA 1
ATOM 4169 C C . LEU B 1 30 ? -12.906 38.406 19.75 1 98.81 30 LEU B C 1
ATOM 4171 O O . LEU B 1 30 ? -13.016 37.562 18.859 1 98.81 30 LEU B O 1
ATOM 4175 N N . LYS B 1 31 ? -12.867 39.656 19.484 1 98.75 31 LYS B N 1
ATOM 4176 C CA . LYS B 1 31 ? -12.602 40.156 18.141 1 98.75 31 LYS B CA 1
ATOM 4177 C C . LYS B 1 31 ? -11.125 40 17.781 1 98.75 31 LYS B C 1
ATOM 4179 O O . LYS B 1 31 ? -10.273 40.719 18.359 1 98.75 31 LYS B O 1
ATOM 4184 N N . VAL B 1 32 ? -10.812 39.156 16.781 1 98.88 32 VAL B N 1
ATOM 4185 C CA . VAL B 1 32 ? -9.43 38.75 16.547 1 98.88 32 VAL B CA 1
ATOM 4186 C C . VAL B 1 32 ? -9.023 39.125 15.125 1 98.88 32 VAL B C 1
ATOM 4188 O O . VAL B 1 32 ? -9.812 39 14.188 1 98.88 32 VAL B O 1
ATOM 4191 N N . VAL B 1 33 ? -7.797 39.594 14.938 1 98.88 33 VAL B N 1
ATOM 4192 C CA . VAL B 1 33 ? -7.137 39.75 13.648 1 98.88 33 VAL B CA 1
ATOM 4193 C C . VAL B 1 33 ? -5.82 39 13.633 1 98.88 33 VAL B C 1
ATOM 4195 O O . VAL B 1 33 ? -5.035 39.062 14.578 1 98.88 33 VAL B O 1
ATOM 4198 N N . LEU B 1 34 ? -5.633 38.188 12.68 1 98.94 34 LEU B N 1
ATOM 4199 C CA . LEU B 1 34 ? -4.359 37.5 12.445 1 98.94 34 LEU B CA 1
ATOM 4200 C C . LEU B 1 34 ? -3.691 38.031 11.18 1 98.94 34 LEU B C 1
ATOM 4202 O O . LEU B 1 34 ? -4.316 38.062 10.117 1 98.94 34 LEU B O 1
ATOM 4206 N N . ALA B 1 35 ? -2.451 38.438 11.273 1 98.81 35 ALA B N 1
ATOM 4207 C CA . ALA B 1 35 ? -1.687 38.875 10.117 1 98.81 35 ALA B CA 1
ATOM 4208 C C . ALA B 1 35 ? -0.479 37.969 9.867 1 98.81 35 ALA B C 1
ATOM 4210 O O . ALA B 1 35 ? 0.271 37.688 10.797 1 98.81 35 ALA B O 1
ATOM 4211 N N . GLU B 1 36 ? -0.33 37.531 8.688 1 98.56 36 GLU B N 1
ATOM 4212 C CA . GLU B 1 36 ? 0.793 36.719 8.211 1 98.56 36 GLU B CA 1
ATOM 4213 C C . GLU B 1 36 ? 1.512 37.406 7.055 1 98.56 36 GLU B C 1
ATOM 4215 O O . GLU B 1 36 ? 0.873 37.875 6.102 1 98.56 36 GLU B O 1
ATOM 4220 N N . LYS B 1 37 ? 2.826 37.531 7.117 1 97.44 37 LYS B N 1
ATOM 4221 C CA . LYS B 1 37 ? 3.586 38.281 6.133 1 97.44 37 LYS B CA 1
ATOM 4222 C C . LYS B 1 37 ? 3.566 37.594 4.77 1 97.44 37 LYS B C 1
ATOM 4224 O O . LYS B 1 37 ? 3.611 38.25 3.734 1 97.44 37 LYS B O 1
ATOM 4229 N N . ASP B 1 38 ? 3.564 36.281 4.766 1 97.44 38 ASP B N 1
ATOM 4230 C CA . ASP B 1 38 ? 3.508 35.5 3.533 1 97.44 38 ASP B CA 1
ATOM 4231 C C . ASP B 1 38 ? 2.199 34.719 3.436 1 97.44 38 ASP B C 1
ATOM 4233 O O . ASP B 1 38 ? 1.117 35.281 3.564 1 97.44 38 ASP B O 1
ATOM 4237 N N . ASP B 1 39 ? 2.273 33.469 3.145 1 98 39 ASP B N 1
ATOM 4238 C CA . ASP B 1 39 ? 1.109 32.594 3.154 1 98 39 ASP B CA 1
ATOM 4239 C C . ASP B 1 39 ? 1.024 31.797 4.465 1 98 39 ASP B C 1
ATOM 4241 O O . ASP B 1 39 ? 1.998 31.734 5.215 1 98 39 ASP B O 1
ATOM 4245 N N . LEU B 1 40 ? -0.189 31.312 4.723 1 98.44 40 LEU B N 1
ATOM 4246 C CA . LEU B 1 40 ? -0.351 30.438 5.879 1 98.44 40 LEU B CA 1
ATOM 4247 C C . LEU B 1 40 ? 0.593 29.25 5.789 1 98.44 40 LEU B C 1
ATOM 4249 O O . LEU B 1 40 ? 0.755 28.656 4.719 1 98.44 40 LEU B O 1
ATOM 4253 N N . ALA B 1 41 ? 1.267 28.906 6.879 1 97.88 41 ALA B N 1
ATOM 4254 C CA . ALA B 1 41 ? 2.111 27.719 7.039 1 97.88 41 ALA B CA 1
ATOM 4255 C C . ALA B 1 41 ? 3.35 27.812 6.152 1 97.88 41 ALA B C 1
ATOM 4257 O O . ALA B 1 41 ? 4.047 26.812 5.945 1 97.88 41 ALA B O 1
ATOM 4258 N N . GLN B 1 42 ? 3.68 28.938 5.605 1 96.56 42 GLN B N 1
ATOM 4259 C CA . GLN B 1 42 ? 4.758 29 4.621 1 96.56 42 GLN B CA 1
ATOM 4260 C C . GLN B 1 42 ? 6.121 28.859 5.289 1 96.56 42 GLN B C 1
ATOM 4262 O O . GLN B 1 42 ? 7.094 28.453 4.645 1 96.56 42 GLN B O 1
ATOM 4267 N N . GLY B 1 43 ? 6.285 29.141 6.57 1 95.19 43 GLY B N 1
ATOM 4268 C CA . GLY B 1 43 ? 7.543 29 7.285 1 95.19 43 GLY B CA 1
ATOM 4269 C C . GLY B 1 43 ? 7.742 27.625 7.883 1 95.19 43 GLY B C 1
ATOM 4270 O O . GLY B 1 43 ? 7.633 26.625 7.184 1 95.19 43 GLY B O 1
ATOM 4271 N N . THR B 1 44 ? 7.91 27.516 9.195 1 94.38 44 THR B N 1
ATOM 4272 C CA . THR B 1 44 ? 8.273 26.297 9.922 1 94.38 44 THR B CA 1
ATOM 4273 C C . THR B 1 44 ? 7.129 25.297 9.891 1 94.38 44 THR B C 1
ATOM 4275 O O . THR B 1 44 ? 7.363 24.094 9.766 1 94.38 44 THR B O 1
ATOM 4278 N N . SER B 1 45 ? 5.949 25.719 9.867 1 97.12 45 SER B N 1
ATOM 4279 C CA . SER B 1 45 ? 4.797 24.875 10.172 1 97.12 45 SER B CA 1
ATOM 4280 C C . SER B 1 45 ? 4.445 23.969 8.992 1 97.12 45 SER B C 1
ATOM 4282 O O . SER B 1 45 ? 3.658 23.031 9.133 1 97.12 45 SER B O 1
ATOM 4284 N N . SER B 1 46 ? 4.953 24.141 7.766 1 97.19 46 SER B N 1
ATOM 4285 C CA . SER B 1 46 ? 4.703 23.234 6.648 1 97.19 46 SER B CA 1
ATOM 4286 C C . SER B 1 46 ? 5.934 22.391 6.34 1 97.19 46 SER B C 1
ATOM 4288 O O . SER B 1 46 ? 5.953 21.656 5.355 1 97.19 46 SER B O 1
ATOM 4290 N N . ARG B 1 47 ? 6.918 22.531 7.148 1 97.06 47 ARG B N 1
ATOM 4291 C CA . ARG B 1 47 ? 8.195 21.875 6.891 1 97.06 47 ARG B CA 1
ATOM 4292 C C . ARG B 1 47 ? 8.547 20.906 8.016 1 97.06 47 ARG B C 1
ATOM 4294 O O . ARG B 1 47 ? 9.703 20.844 8.445 1 97.06 47 ARG B O 1
ATOM 4301 N N . SER B 1 48 ? 7.523 20.25 8.5 1 96 48 SER B N 1
ATOM 4302 C CA . SER B 1 48 ? 7.68 19.281 9.578 1 96 48 SER B CA 1
ATOM 4303 C C . SER B 1 48 ? 7.84 17.875 9.031 1 96 48 SER B C 1
ATOM 4305 O O . SER B 1 48 ? 7.871 17.672 7.812 1 96 48 SER B O 1
ATOM 4307 N N . GLY B 1 49 ? 8.023 16.938 9.906 1 96.69 49 GLY B N 1
ATOM 4308 C CA . GLY B 1 49 ? 7.996 15.523 9.539 1 96.69 49 GLY B CA 1
ATOM 4309 C C . GLY B 1 49 ? 6.59 14.977 9.383 1 96.69 49 GLY B C 1
ATOM 4310 O O . GLY B 1 49 ? 6.402 13.773 9.188 1 96.69 49 GLY B O 1
ATOM 4311 N N . LYS B 1 50 ? 5.609 15.805 9.445 1 98.25 50 LYS B N 1
ATOM 4312 C CA . LYS B 1 50 ? 4.203 15.469 9.234 1 98.25 50 LYS B CA 1
ATOM 4313 C C . LYS B 1 50 ? 3.721 14.453 10.266 1 98.25 50 LYS B C 1
ATOM 4315 O O . LYS B 1 50 ? 3.08 13.461 9.914 1 98.25 50 LYS B O 1
ATOM 4320 N N . LEU B 1 51 ? 4.02 14.734 11.516 1 97.75 51 LEU B N 1
ATOM 4321 C CA . LEU B 1 51 ? 3.666 13.781 12.562 1 97.75 51 LEU B CA 1
ATOM 4322 C C . LEU B 1 51 ? 2.961 14.477 13.719 1 97.75 51 LEU B C 1
ATOM 4324 O O . LEU B 1 51 ? 3.301 15.609 14.07 1 97.75 51 LEU B O 1
ATOM 4328 N N . VAL B 1 52 ? 1.995 13.875 14.25 1 97.62 52 VAL B N 1
ATOM 4329 C CA . VAL B 1 52 ? 1.475 14.109 15.594 1 97.62 52 VAL B CA 1
ATOM 4330 C C . VAL B 1 52 ? 1.941 13 16.531 1 97.62 52 VAL B C 1
ATOM 4332 O O . VAL B 1 52 ? 1.427 11.875 16.484 1 97.62 52 VAL B O 1
ATOM 4335 N N . HIS B 1 53 ? 2.939 13.305 17.297 1 95.12 53 HIS B N 1
ATOM 4336 C CA . HIS B 1 53 ? 3.604 12.25 18.047 1 95.12 53 HIS B CA 1
ATOM 4337 C C . HIS B 1 53 ? 4.105 12.773 19.391 1 95.12 53 HIS B C 1
ATOM 4339 O O . HIS B 1 53 ? 4.199 13.984 19.594 1 95.12 53 HIS B O 1
ATOM 4345 N N . GLY B 1 54 ? 4.41 11.883 20.266 1 91.44 54 GLY B N 1
ATOM 4346 C CA . GLY B 1 54 ? 4.863 12.242 21.594 1 91.44 54 GLY B CA 1
ATOM 4347 C C . GLY B 1 54 ? 6.355 12.516 21.672 1 91.44 54 GLY B C 1
ATOM 4348 O O . GLY B 1 54 ? 6.824 13.211 22.578 1 91.44 54 GLY B O 1
ATOM 4349 N N . GLY B 1 55 ? 7.039 11.984 20.812 1 89.5 55 GLY B N 1
ATOM 4350 C CA . GLY B 1 55 ? 8.484 12.125 20.844 1 89.5 55 GLY B CA 1
ATOM 4351 C C . GLY B 1 55 ? 9.156 11.172 21.828 1 89.5 55 GLY B C 1
ATOM 4352 O O . GLY B 1 55 ? 9.547 11.578 22.922 1 89.5 55 GLY B O 1
ATOM 4353 N N . LEU B 1 56 ? 9.398 10.07 21.391 1 84.88 56 LEU B N 1
ATOM 4354 C CA . LEU B 1 56 ? 9.969 9.008 22.219 1 84.88 56 LEU B CA 1
ATOM 4355 C C . LEU B 1 56 ? 11.336 9.414 22.75 1 84.88 56 LEU B C 1
ATOM 4357 O O . LEU B 1 56 ? 11.664 9.133 23.906 1 84.88 56 LEU B O 1
ATOM 4361 N N . ARG B 1 57 ? 12.07 10.086 22 1 83.44 57 ARG B N 1
ATOM 4362 C CA . ARG B 1 57 ? 13.438 10.453 22.359 1 83.44 57 ARG B CA 1
ATOM 4363 C C . ARG B 1 57 ? 13.453 11.375 23.578 1 83.44 57 ARG B C 1
ATOM 4365 O O . ARG B 1 57 ? 14.422 11.391 24.328 1 83.44 57 ARG B O 1
ATOM 4372 N N . TYR B 1 58 ? 12.414 12.086 23.812 1 84.5 58 TYR B N 1
ATOM 4373 C CA . TYR B 1 58 ? 12.352 13.062 24.891 1 84.5 58 TYR B CA 1
ATOM 4374 C C . TYR B 1 58 ? 12.305 12.375 26.25 1 84.5 58 TYR B C 1
ATOM 4376 O O . TYR B 1 58 ? 12.609 12.992 27.281 1 84.5 58 TYR B O 1
ATOM 4384 N N . LEU B 1 59 ? 11.93 11.141 26.203 1 84.88 59 LEU B N 1
ATOM 4385 C CA . LEU B 1 59 ? 11.922 10.375 27.453 1 84.88 59 LEU B CA 1
ATOM 4386 C C . LEU B 1 59 ? 13.344 10.188 27.969 1 84.88 59 LEU B C 1
ATOM 4388 O O . LEU B 1 59 ? 13.555 10.094 29.188 1 84.88 59 LEU B O 1
ATOM 4392 N N . GLU B 1 60 ? 14.266 10.148 27.047 1 80.5 60 GLU B N 1
ATOM 4393 C CA . GLU B 1 60 ? 15.656 9.992 27.453 1 80.5 60 GLU B CA 1
ATOM 4394 C C . GLU B 1 60 ? 16.156 11.227 28.203 1 80.5 60 GLU B C 1
ATOM 4396 O O . GLU B 1 60 ? 17.109 11.141 28.969 1 80.5 60 GLU B O 1
ATOM 4401 N N . TYR B 1 61 ? 15.523 12.281 28.016 1 80.38 61 TYR B N 1
ATOM 4402 C CA . TYR B 1 61 ? 15.898 13.531 28.672 1 80.38 61 TYR B CA 1
ATOM 4403 C C . TYR B 1 61 ? 14.953 13.836 29.828 1 80.38 61 TYR B C 1
ATOM 4405 O O . TYR B 1 61 ? 14.875 14.977 30.297 1 80.38 61 TYR B O 1
ATOM 4413 N N . TYR B 1 62 ? 14.125 12.859 30.172 1 84 62 TYR B N 1
ATOM 4414 C CA . TYR B 1 62 ? 13.227 12.891 31.312 1 84 62 TYR B CA 1
ATOM 4415 C C . TYR B 1 62 ? 12.148 13.953 31.141 1 84 62 TYR B C 1
ATOM 4417 O O . TYR B 1 62 ? 11.648 14.508 32.125 1 84 62 TYR B O 1
ATOM 4425 N N . GLU B 1 63 ? 11.945 14.273 29.891 1 87.38 63 GLU B N 1
ATOM 4426 C CA . GLU B 1 63 ? 10.891 15.227 29.578 1 87.38 63 GLU B CA 1
ATOM 4427 C C . GLU B 1 63 ? 9.516 14.555 29.594 1 87.38 63 GLU B C 1
ATOM 4429 O O . GLU B 1 63 ? 8.758 14.648 28.641 1 87.38 63 GLU B O 1
ATOM 4434 N N . PHE B 1 64 ? 9.086 14.039 30.719 1 89.38 64 PHE B N 1
ATOM 4435 C CA . PHE B 1 64 ? 7.879 13.227 30.859 1 89.38 64 PHE B CA 1
ATOM 4436 C C . PHE B 1 64 ? 6.629 14.078 30.672 1 89.38 64 PHE B C 1
ATOM 4438 O O . PHE B 1 64 ? 5.652 13.633 30.062 1 89.38 64 PHE B O 1
ATOM 4445 N N . ARG B 1 65 ? 6.656 15.273 31.172 1 88.12 65 ARG B N 1
ATOM 4446 C CA . ARG B 1 65 ? 5.504 16.156 31.031 1 88.12 65 ARG B CA 1
ATOM 4447 C C . ARG B 1 65 ? 5.242 16.484 29.562 1 88.12 65 ARG B C 1
ATOM 4449 O O . ARG B 1 65 ? 4.098 16.438 29.109 1 88.12 65 ARG B O 1
ATOM 4456 N N . LEU B 1 66 ? 6.316 16.797 28.875 1 88.88 66 LEU B N 1
ATOM 4457 C CA . LEU B 1 66 ? 6.223 17.125 27.453 1 88.88 66 LEU B CA 1
ATOM 4458 C C . LEU B 1 66 ? 5.633 15.953 26.672 1 88.88 66 LEU B C 1
ATOM 4460 O O . LEU B 1 66 ? 4.746 16.141 25.828 1 88.88 66 LEU B O 1
ATOM 4464 N N . VAL B 1 67 ? 6.145 14.781 26.953 1 92.56 67 VAL B N 1
ATOM 4465 C CA . VAL B 1 67 ? 5.695 13.586 26.25 1 92.56 67 VAL B CA 1
ATOM 4466 C C . VAL B 1 67 ? 4.238 13.289 26.609 1 92.56 67 VAL B C 1
ATOM 4468 O O . VAL B 1 67 ? 3.424 13 25.719 1 92.56 67 VAL B O 1
ATOM 4471 N N . ARG B 1 68 ? 3.902 13.422 27.859 1 93.56 68 ARG B N 1
ATOM 4472 C CA . ARG B 1 68 ? 2.531 13.172 28.297 1 93.56 68 ARG B CA 1
ATOM 4473 C C . ARG B 1 68 ? 1.559 14.125 27.609 1 93.56 68 ARG B C 1
ATOM 4475 O O . ARG B 1 68 ? 0.527 13.703 27.078 1 93.56 68 ARG B O 1
ATOM 4482 N N . GLU B 1 69 ? 1.905 15.383 27.609 1 93.94 69 GLU B N 1
ATOM 4483 C CA . GLU B 1 69 ? 1.064 16.391 26.969 1 93.94 69 GLU B CA 1
ATOM 4484 C C . GLU B 1 69 ? 0.875 16.094 25.484 1 93.94 69 GLU B C 1
ATOM 4486 O O . GLU B 1 69 ? -0.243 16.156 24.969 1 93.94 69 GLU B O 1
ATOM 4491 N N . ALA B 1 70 ? 1.924 15.75 24.844 1 95.38 70 ALA B N 1
ATOM 4492 C CA . ALA B 1 70 ? 1.877 15.461 23.406 1 95.38 70 ALA B CA 1
ATOM 4493 C C . ALA B 1 70 ? 1.01 14.234 23.125 1 95.38 70 ALA B C 1
ATOM 4495 O O . ALA B 1 70 ? 0.241 14.219 22.172 1 95.38 70 ALA B O 1
ATOM 4496 N N . LEU B 1 71 ? 1.153 13.234 23.984 1 96.31 71 LEU B N 1
ATOM 4497 C CA . LEU B 1 71 ? 0.406 12 23.781 1 96.31 71 LEU B CA 1
ATOM 4498 C C . LEU B 1 71 ? -1.084 12.219 24.031 1 96.31 71 LEU B C 1
ATOM 4500 O O . LEU B 1 71 ? -1.92 11.625 23.344 1 96.31 71 LEU B O 1
ATOM 4504 N N . ILE B 1 72 ? -1.441 13.062 24.984 1 95.81 72 ILE B N 1
ATOM 4505 C CA . ILE B 1 72 ? -2.838 13.43 25.203 1 95.81 72 ILE B CA 1
ATOM 4506 C C . ILE B 1 72 ? -3.365 14.188 23.984 1 95.81 72 ILE B C 1
ATOM 4508 O O . ILE B 1 72 ? -4.438 13.867 23.469 1 95.81 72 ILE B O 1
ATOM 4512 N N . GLU B 1 73 ? -2.586 15.125 23.453 1 97.25 73 GLU B N 1
ATOM 4513 C CA . GLU B 1 73 ? -2.994 15.953 22.328 1 97.25 73 GLU B CA 1
ATOM 4514 C C . GLU B 1 73 ? -3.121 15.117 21.047 1 97.25 73 GLU B C 1
ATOM 4516 O O . GLU B 1 73 ? -3.969 15.391 20.203 1 97.25 73 GLU B O 1
ATOM 4521 N N . ARG B 1 74 ? -2.297 14.102 20.969 1 97.12 74 ARG B N 1
ATOM 4522 C CA . ARG B 1 74 ? -2.393 13.188 19.828 1 97.12 74 ARG B CA 1
ATOM 4523 C C . ARG B 1 74 ? -3.803 12.625 19.703 1 97.12 74 ARG B C 1
ATOM 4525 O O . ARG B 1 74 ? -4.383 12.625 18.609 1 97.12 74 ARG B O 1
ATOM 4532 N N . GLU B 1 75 ? -4.363 12.273 20.812 1 96.19 75 GLU B N 1
ATOM 4533 C CA . GLU B 1 75 ? -5.715 11.719 20.812 1 96.19 75 GLU B CA 1
ATOM 4534 C C . GLU B 1 75 ? -6.754 12.797 20.531 1 96.19 75 GLU B C 1
ATOM 4536 O O . GLU B 1 75 ? -7.727 12.562 19.812 1 96.19 75 GLU B O 1
ATOM 4541 N N . VAL B 1 76 ? -6.516 13.922 21.062 1 97.62 76 VAL B N 1
ATOM 4542 C CA . VAL B 1 76 ? -7.434 15.039 20.859 1 97.62 76 VAL B CA 1
ATOM 4543 C C . VAL B 1 76 ? -7.469 15.43 19.391 1 97.62 76 VAL B C 1
ATOM 4545 O O . VAL B 1 76 ? -8.547 15.578 18.812 1 97.62 76 VAL B O 1
ATOM 4548 N N . LEU B 1 77 ? -6.301 15.5 18.828 1 98.31 77 LEU B N 1
ATOM 4549 C CA . LEU B 1 77 ? -6.203 15.945 17.453 1 98.31 77 LEU B CA 1
ATOM 4550 C C . LEU B 1 77 ? -6.738 14.883 16.5 1 98.31 77 LEU B C 1
ATOM 4552 O O . LEU B 1 77 ? -7.352 15.211 15.477 1 98.31 77 LEU B O 1
ATOM 4556 N N . LEU B 1 78 ? -6.504 13.625 16.828 1 97.25 78 LEU B N 1
ATOM 4557 C CA . LEU B 1 78 ? -7.043 12.523 16.047 1 97.25 78 LEU B CA 1
ATOM 4558 C C . LEU B 1 78 ? -8.562 12.625 15.93 1 97.25 78 LEU B C 1
ATOM 4560 O O . LEU B 1 78 ? -9.133 12.336 14.875 1 97.25 78 LEU B O 1
ATOM 4564 N N . ASN B 1 79 ? -9.172 13.055 16.984 1 97.5 79 ASN B N 1
ATOM 4565 C CA . ASN B 1 79 ? -10.625 13.188 17 1 97.5 79 ASN B CA 1
ATOM 4566 C C . ASN B 1 79 ? -11.078 14.469 16.328 1 97.5 79 ASN B C 1
ATOM 4568 O O . ASN B 1 79 ? -12.156 14.516 15.727 1 97.5 79 ASN B O 1
ATOM 4572 N N . ALA B 1 80 ? -10.289 15.484 16.359 1 98.38 80 ALA B N 1
ATOM 4573 C CA . ALA B 1 80 ? -10.664 16.812 15.875 1 98.38 80 ALA B CA 1
ATOM 4574 C C . ALA B 1 80 ? -10.617 16.859 14.352 1 98.38 80 ALA B C 1
ATOM 4576 O O . ALA B 1 80 ? -11.383 17.609 13.734 1 98.38 80 ALA B O 1
ATOM 4577 N N . ALA B 1 81 ? -9.719 16.109 13.781 1 98.69 81 ALA B N 1
ATOM 4578 C CA . ALA B 1 81 ? -9.531 16.219 12.336 1 98.69 81 ALA B CA 1
ATOM 4579 C C . ALA B 1 81 ? -9.133 14.867 11.742 1 98.69 81 ALA B C 1
ATOM 4581 O O . ALA B 1 81 ? -8.102 14.75 11.086 1 98.69 81 ALA B O 1
ATOM 4582 N N . PRO B 1 82 ? -10.055 13.867 11.828 1 98.31 82 PRO B N 1
ATOM 4583 C CA . PRO B 1 82 ? -9.711 12.516 11.391 1 98.31 82 PRO B CA 1
ATOM 4584 C C . PRO B 1 82 ? -9.508 12.414 9.883 1 98.31 82 PRO B C 1
ATOM 4586 O O . PRO B 1 82 ? -9.008 11.406 9.391 1 98.31 82 PRO B O 1
ATOM 4589 N N . HIS B 1 83 ? -9.875 13.445 9.141 1 98.56 83 HIS B N 1
ATOM 4590 C CA . HIS B 1 83 ? -9.68 13.422 7.699 1 98.56 83 HIS B CA 1
ATOM 4591 C C . HIS B 1 83 ? -8.234 13.742 7.328 1 98.56 83 HIS B C 1
ATOM 4593 O O . HIS B 1 83 ? -7.734 13.289 6.297 1 98.56 83 HIS B O 1
ATOM 4599 N N . ILE B 1 84 ? -7.531 14.508 8.172 1 98.69 84 ILE B N 1
ATOM 4600 C CA . ILE B 1 84 ? -6.168 14.859 7.781 1 98.69 84 ILE B CA 1
ATOM 4601 C C . ILE B 1 84 ? -5.18 14.281 8.789 1 98.69 84 ILE B C 1
ATOM 4603 O O . ILE B 1 84 ? -3.969 14.484 8.672 1 98.69 84 ILE B O 1
ATOM 4607 N N . ILE B 1 85 ? -5.641 13.695 9.867 1 98.5 85 ILE B N 1
ATOM 4608 C CA . ILE B 1 85 ? -4.828 13.023 10.883 1 98.5 85 ILE B CA 1
ATOM 4609 C C . ILE B 1 85 ? -5.258 11.562 11.008 1 98.5 85 ILE B C 1
ATOM 4611 O O . ILE B 1 85 ? -6.445 11.273 11.156 1 98.5 85 ILE B O 1
ATOM 4615 N N . TRP B 1 86 ? -4.348 10.656 10.898 1 96.94 86 TRP B N 1
ATOM 4616 C CA . TRP B 1 86 ? -4.711 9.25 11.023 1 96.94 86 TRP B CA 1
ATOM 4617 C C . TRP B 1 86 ? -3.6 8.461 11.711 1 96.94 86 TRP B C 1
ATOM 4619 O O . TRP B 1 86 ? -2.443 8.891 11.734 1 96.94 86 TRP B O 1
ATOM 4629 N N . PRO B 1 87 ? -3.965 7.312 12.305 1 97 87 PRO B N 1
ATOM 4630 C CA . PRO B 1 87 ? -2.977 6.484 13 1 97 87 PRO B CA 1
ATOM 4631 C C . PRO B 1 87 ? -1.917 5.914 12.062 1 97 87 PRO B C 1
ATOM 4633 O O . PRO B 1 87 ? -2.209 5.625 10.898 1 97 87 PRO B O 1
ATOM 4636 N N . MET B 1 88 ? -0.771 5.746 12.539 1 97 88 MET B N 1
ATOM 4637 C CA . MET B 1 88 ? 0.347 5.125 11.828 1 97 88 MET B CA 1
ATOM 4638 C C . MET B 1 88 ? 1.205 4.301 12.781 1 97 88 MET B C 1
ATOM 4640 O O . MET B 1 88 ? 1.473 4.727 13.906 1 97 88 MET B O 1
ATOM 4644 N N . ARG B 1 89 ? 1.601 3.15 12.375 1 97.44 89 ARG B N 1
ATOM 4645 C CA . ARG B 1 89 ? 2.494 2.301 13.156 1 97.44 89 ARG B CA 1
ATOM 4646 C C . ARG B 1 89 ? 3.953 2.574 12.805 1 97.44 89 ARG B C 1
ATOM 4648 O O . ARG B 1 89 ? 4.293 2.752 11.633 1 97.44 89 ARG B O 1
ATOM 4655 N N . PHE B 1 90 ? 4.762 2.613 13.82 1 98 90 PHE B N 1
ATOM 4656 C CA . PHE B 1 90 ? 6.184 2.883 13.641 1 98 90 PHE B CA 1
ATOM 4657 C C . PHE B 1 90 ? 7.02 1.682 14.07 1 98 90 PHE B C 1
ATOM 4659 O O . PHE B 1 90 ? 6.941 1.241 15.219 1 98 90 PHE B O 1
ATOM 4666 N N . VAL B 1 91 ? 7.793 1.199 13.117 1 98.25 91 VAL B N 1
ATOM 4667 C CA . VAL B 1 91 ? 8.68 0.069 13.383 1 98.25 91 VAL B CA 1
ATOM 4668 C C . VAL B 1 91 ? 10.07 0.576 13.758 1 98.25 91 VAL B C 1
ATOM 4670 O O . VAL B 1 91 ? 10.648 1.396 13.039 1 98.25 91 VAL B O 1
ATOM 4673 N N . LEU B 1 92 ? 10.547 0.141 14.852 1 97.12 92 LEU B N 1
ATOM 4674 C CA . LEU B 1 92 ? 11.883 0.475 15.352 1 97.12 92 LEU B CA 1
ATOM 4675 C C . LEU B 1 92 ? 12.781 -0.757 15.367 1 97.12 92 LEU B C 1
ATOM 4677 O O . LEU B 1 92 ? 12.781 -1.513 16.344 1 97.12 92 LEU B O 1
ATOM 4681 N N . PRO B 1 93 ? 13.562 -0.948 14.234 1 97.38 93 PRO B N 1
ATOM 4682 C CA . PRO B 1 93 ? 14.539 -2.039 14.312 1 97.38 93 PRO B CA 1
ATOM 4683 C C . PRO B 1 93 ? 15.586 -1.822 15.406 1 97.38 93 PRO B C 1
ATOM 4685 O O . PRO B 1 93 ? 16.125 -0.722 15.531 1 97.38 93 PRO B O 1
ATOM 4688 N N . HIS B 1 94 ? 15.867 -2.797 16.141 1 94.94 94 HIS B N 1
ATOM 4689 C CA . HIS B 1 94 ? 16.812 -2.682 17.25 1 94.94 94 HIS B CA 1
ATOM 4690 C C . HIS B 1 94 ? 18.234 -3.006 16.797 1 94.94 94 HIS B C 1
ATOM 4692 O O . HIS B 1 94 ? 18.469 -4.039 16.156 1 94.94 94 HIS B O 1
ATOM 4698 N N . SER B 1 95 ? 19.062 -2.121 17.016 1 90.19 95 SER B N 1
ATOM 4699 C CA . SER B 1 95 ? 20.5 -2.357 16.844 1 90.19 95 SER B CA 1
ATOM 4700 C C . SER B 1 95 ? 21.188 -2.551 18.188 1 90.19 95 SER B C 1
ATOM 4702 O O . SER B 1 95 ? 21.125 -1.681 19.062 1 90.19 95 SER B O 1
ATOM 4704 N N . PRO B 1 96 ? 21.938 -3.607 18.266 1 84.38 96 PRO B N 1
ATOM 4705 C CA . PRO B 1 96 ? 22.641 -3.834 19.531 1 84.38 96 PRO B CA 1
ATOM 4706 C C . PRO B 1 96 ? 23.703 -2.771 19.812 1 84.38 96 PRO B C 1
ATOM 4708 O O . PRO B 1 96 ? 24.125 -2.627 20.969 1 84.38 96 PRO B O 1
ATOM 4711 N N . GLN B 1 97 ? 24.141 -2.092 18.828 1 84.38 97 GLN B N 1
ATOM 4712 C CA . GLN B 1 97 ? 25.156 -1.062 18.984 1 84.38 97 GLN B CA 1
ATOM 4713 C C . GLN B 1 97 ? 24.547 0.228 19.531 1 84.38 97 GLN B C 1
ATOM 4715 O O . GLN B 1 97 ? 25.281 1.127 19.953 1 84.38 97 GLN B O 1
ATOM 4720 N N . ASP B 1 98 ? 23.25 0.215 19.531 1 83.88 98 ASP B N 1
ATOM 4721 C CA . ASP B 1 98 ? 22.562 1.409 20.016 1 83.88 98 ASP B CA 1
ATOM 4722 C C . ASP B 1 98 ? 22.047 1.209 21.438 1 83.88 98 ASP B C 1
ATOM 4724 O O . ASP B 1 98 ? 22.766 0.695 22.297 1 83.88 98 ASP B O 1
ATOM 4728 N N . ARG B 1 99 ? 20.875 1.691 21.781 1 83 99 ARG B N 1
ATOM 4729 C CA . ARG B 1 99 ? 20.281 1.502 23.094 1 83 99 ARG B CA 1
ATOM 4730 C C . ARG B 1 99 ? 19.906 0.04 23.328 1 83 99 ARG B C 1
ATOM 4732 O O . ARG B 1 99 ? 19.438 -0.637 22.406 1 83 99 ARG B O 1
ATOM 4739 N N . PRO B 1 100 ? 20.188 -0.415 24.5 1 88.69 100 PRO B N 1
ATOM 4740 C CA . PRO B 1 100 ? 19.781 -1.802 24.766 1 88.69 100 PRO B CA 1
ATOM 4741 C C . PRO B 1 100 ? 18.281 -2.02 24.609 1 88.69 100 PRO B C 1
ATOM 4743 O O . PRO B 1 100 ? 17.5 -1.115 24.891 1 88.69 100 PRO B O 1
ATOM 4746 N N . ALA B 1 101 ? 17.906 -3.217 24.266 1 91.75 101 ALA B N 1
ATOM 4747 C CA . ALA B 1 101 ? 16.531 -3.549 23.953 1 91.75 101 ALA B CA 1
ATOM 4748 C C . ALA B 1 101 ? 15.609 -3.314 25.141 1 91.75 101 ALA B C 1
ATOM 4750 O O . ALA B 1 101 ? 14.469 -2.873 24.984 1 91.75 101 ALA B O 1
ATOM 4751 N N . TRP B 1 102 ? 16.094 -3.629 26.312 1 91.25 102 TRP B N 1
ATOM 4752 C CA . TRP B 1 102 ? 15.25 -3.496 27.484 1 91.25 102 TRP B CA 1
ATOM 4753 C C . TRP B 1 102 ? 14.93 -2.031 27.766 1 91.25 102 TRP B C 1
ATOM 4755 O O . TRP B 1 102 ? 13.828 -1.702 28.219 1 91.25 102 TRP B O 1
ATOM 4765 N N . LEU B 1 103 ? 15.828 -1.175 27.547 1 89.75 103 LEU B N 1
ATOM 4766 C CA . LEU B 1 103 ? 15.609 0.253 27.75 1 89.75 103 LEU B CA 1
ATOM 4767 C C . LEU B 1 103 ? 14.602 0.796 26.734 1 89.75 103 LEU B C 1
ATOM 4769 O O . LEU B 1 103 ? 13.719 1.577 27.094 1 89.75 103 LEU B O 1
ATOM 4773 N N . VAL B 1 104 ? 14.781 0.372 25.516 1 91.06 104 VAL B N 1
ATOM 4774 C CA . VAL B 1 104 ? 13.836 0.771 24.469 1 91.06 104 VAL B CA 1
ATOM 4775 C C . VAL B 1 104 ? 12.438 0.294 24.828 1 91.06 104 VAL B C 1
ATOM 4777 O O . VAL B 1 104 ? 11.469 1.053 24.734 1 91.06 104 VAL B O 1
ATOM 4780 N N . ARG B 1 105 ? 12.359 -0.904 25.297 1 92.94 105 ARG B N 1
ATOM 4781 C CA . ARG B 1 105 ? 11.07 -1.472 25.672 1 92.94 105 ARG B CA 1
ATOM 4782 C C . ARG B 1 105 ? 10.453 -0.698 26.828 1 92.94 105 ARG B C 1
ATOM 4784 O O . ARG B 1 105 ? 9.242 -0.464 26.859 1 92.94 105 ARG B O 1
ATOM 4791 N N . LEU B 1 106 ? 11.25 -0.36 27.766 1 92.56 106 LEU B N 1
ATOM 4792 C CA . LEU B 1 106 ? 10.766 0.436 28.891 1 92.56 106 LEU B CA 1
ATOM 4793 C C . LEU B 1 106 ? 10.258 1.793 28.422 1 92.56 106 LEU B C 1
ATOM 4795 O O . LEU B 1 106 ? 9.195 2.252 28.844 1 92.56 106 LEU B O 1
ATOM 4799 N N . GLY B 1 107 ? 11.078 2.432 27.594 1 92.75 107 GLY B N 1
ATOM 4800 C CA . GLY B 1 107 ? 10.641 3.695 27.031 1 92.75 107 GLY B CA 1
ATOM 4801 C C . GLY B 1 107 ? 9.305 3.598 26.312 1 92.75 107 GLY B C 1
ATOM 4802 O O . GLY B 1 107 ? 8.445 4.457 26.484 1 92.75 107 GLY B O 1
ATOM 4803 N N . LEU B 1 108 ? 9.172 2.537 25.594 1 95.31 108 LEU B N 1
ATOM 4804 C CA . LEU B 1 108 ? 7.945 2.346 24.828 1 95.31 108 LEU B CA 1
ATOM 4805 C C . LEU B 1 108 ? 6.773 2.025 25.75 1 95.31 108 LEU B C 1
ATOM 4807 O O . LEU B 1 108 ? 5.637 2.412 25.469 1 95.31 108 LEU B O 1
ATOM 4811 N N . PHE B 1 109 ? 7.062 1.284 26.812 1 94.62 109 PHE B N 1
ATOM 4812 C CA . PHE B 1 109 ? 6.035 1.041 27.812 1 94.62 109 PHE B CA 1
ATOM 4813 C C . PHE B 1 109 ? 5.531 2.354 28.406 1 94.62 109 PHE B C 1
ATOM 4815 O O . PHE B 1 109 ? 4.32 2.562 28.516 1 94.62 109 PHE B O 1
ATOM 4822 N N . LEU B 1 110 ? 6.41 3.184 28.734 1 93.5 110 LEU B N 1
ATOM 4823 C CA . LEU B 1 110 ? 6.039 4.496 29.25 1 93.5 110 LEU B CA 1
ATOM 4824 C C . LEU B 1 110 ? 5.273 5.297 28.203 1 93.5 110 LEU B C 1
ATOM 4826 O O . LEU B 1 110 ? 4.254 5.918 28.516 1 93.5 110 LEU B O 1
ATOM 4830 N N . TYR B 1 111 ? 5.785 5.215 27.031 1 94.38 111 TYR B N 1
ATOM 4831 C CA . TYR B 1 111 ? 5.172 5.922 25.922 1 94.38 111 TYR B CA 1
ATOM 4832 C C . TYR B 1 111 ? 3.717 5.5 25.734 1 94.38 111 TYR B C 1
ATOM 4834 O O . TYR B 1 111 ? 2.852 6.332 25.469 1 94.38 111 TYR B O 1
ATOM 4842 N N . ASP B 1 112 ? 3.393 4.27 25.938 1 94.38 112 ASP B N 1
ATOM 4843 C CA . ASP B 1 112 ? 2.064 3.689 25.766 1 94.38 112 ASP B CA 1
ATOM 4844 C C . ASP B 1 112 ? 1.105 4.164 26.844 1 94.38 112 ASP B C 1
ATOM 4846 O O . ASP B 1 112 ? -0.111 4.184 26.641 1 94.38 112 ASP B O 1
ATOM 4850 N N . HIS B 1 113 ? 1.646 4.602 27.953 1 92.81 113 HIS B N 1
ATOM 4851 C CA . HIS B 1 113 ? 0.757 4.73 29.094 1 92.81 113 HIS B CA 1
ATOM 4852 C C . HIS B 1 113 ? 0.729 6.164 29.609 1 92.81 113 HIS B C 1
ATOM 4854 O O . HIS B 1 113 ? -0.181 6.547 30.359 1 92.81 113 HIS B O 1
ATOM 4860 N N . LEU B 1 114 ? 1.645 6.922 29.266 1 90.12 114 LEU B N 1
ATOM 4861 C CA . LEU B 1 114 ? 1.774 8.266 29.812 1 90.12 114 LEU B CA 1
ATOM 4862 C C . LEU B 1 114 ? 0.586 9.133 29.406 1 90.12 114 LEU B C 1
ATOM 4864 O O . LEU B 1 114 ? 0.131 9.977 30.188 1 90.12 114 LEU B O 1
ATOM 4868 N N . GLY B 1 115 ? 0.07 8.977 28.25 1 86.31 115 GLY B N 1
ATOM 4869 C CA . GLY B 1 115 ? -0.949 9.875 27.734 1 86.31 115 GLY B CA 1
ATOM 4870 C C . GLY B 1 115 ? -2.342 9.273 27.75 1 86.31 115 GLY B C 1
ATOM 4871 O O . GLY B 1 115 ? -3.32 9.945 27.422 1 86.31 115 GLY B O 1
ATOM 4872 N N . GLY B 1 116 ? -2.49 8.023 28.125 1 83.5 116 GLY B N 1
ATOM 4873 C CA . GLY B 1 116 ? -3.801 7.398 28.156 1 83.5 116 GLY B CA 1
ATOM 4874 C C . GLY B 1 116 ? -4.301 6.977 26.797 1 83.5 116 GLY B C 1
ATOM 4875 O O . GLY B 1 116 ? -5.461 7.203 26.453 1 83.5 116 GLY B O 1
ATOM 4876 N N . ARG B 1 117 ? -3.59 6.262 26.109 1 81.75 117 ARG B N 1
ATOM 4877 C CA . ARG B 1 117 ? -3.936 5.766 24.797 1 81.75 117 ARG B CA 1
ATOM 4878 C C . ARG B 1 117 ? -5.305 5.09 24.797 1 81.75 117 ARG B C 1
ATOM 4880 O O . ARG B 1 117 ? -5.562 4.207 25.625 1 81.75 117 ARG B O 1
ATOM 4887 N N . LYS B 1 118 ? -6.129 5.531 23.859 1 84.25 118 LYS B N 1
ATOM 4888 C CA . LYS B 1 118 ? -7.48 4.984 23.781 1 84.25 118 LYS B CA 1
ATOM 4889 C C . LYS B 1 118 ? -7.711 4.277 22.453 1 84.25 118 LYS B C 1
ATOM 4891 O O . LYS B 1 118 ? -7.902 3.061 22.406 1 84.25 118 LYS B O 1
ATOM 4896 N N . LYS B 1 119 ? -7.441 4.945 21.375 1 89.44 119 LYS B N 1
ATOM 4897 C CA . LYS B 1 119 ? -7.812 4.461 20.047 1 89.44 119 LYS B CA 1
ATOM 4898 C C . LYS B 1 119 ? -6.656 3.711 19.391 1 89.44 119 LYS B C 1
ATOM 4900 O O . LYS B 1 119 ? -6.863 2.934 18.453 1 89.44 119 LYS B O 1
ATOM 4905 N N . LEU B 1 120 ? -5.484 3.891 19.859 1 94.88 120 LEU B N 1
ATOM 4906 C CA . LEU B 1 120 ? -4.297 3.375 19.188 1 94.88 120 LEU B CA 1
ATOM 4907 C C . LEU B 1 120 ? -3.826 2.076 19.828 1 94.88 120 LEU B C 1
ATOM 4909 O O . LEU B 1 120 ? -3.869 1.935 21.062 1 94.88 120 LEU B O 1
ATOM 4913 N N . PRO B 1 121 ? -3.389 1.155 19.062 1 95 121 PRO B N 1
ATOM 4914 C CA . PRO B 1 121 ? -2.812 -0.057 19.656 1 95 121 PRO B CA 1
ATOM 4915 C C . PRO B 1 121 ? -1.495 0.208 20.375 1 95 121 PRO B C 1
ATOM 4917 O O . PRO B 1 121 ? -0.773 1.147 20.031 1 95 121 PRO B O 1
ATOM 4920 N N . GLY B 1 122 ? -1.21 -0.657 21.344 1 95.38 122 GLY B N 1
ATOM 4921 C CA . GLY B 1 122 ? 0.031 -0.532 22.094 1 95.38 122 GLY B CA 1
ATOM 4922 C C . GLY B 1 122 ? 1.223 -1.142 21.375 1 95.38 122 GLY B C 1
ATOM 4923 O O . GLY B 1 122 ? 1.094 -1.642 20.266 1 95.38 122 GLY B O 1
ATOM 4924 N N . THR B 1 123 ? 2.338 -1.027 22.062 1 96.44 123 THR B N 1
ATOM 4925 C CA . THR B 1 123 ? 3.605 -1.503 21.531 1 96.44 123 THR B CA 1
ATOM 4926 C C . THR B 1 123 ? 3.611 -3.025 21.422 1 96.44 123 THR B C 1
ATOM 4928 O O . THR B 1 123 ? 3.092 -3.717 22.297 1 96.44 123 THR B O 1
ATOM 4931 N N . ARG B 1 124 ? 4.152 -3.516 20.391 1 95.56 124 ARG B N 1
ATOM 4932 C CA . ARG B 1 124 ? 4.426 -4.945 20.297 1 95.56 124 ARG B CA 1
ATOM 4933 C C . ARG B 1 124 ? 5.871 -5.199 19.875 1 95.56 124 ARG B C 1
ATOM 4935 O O . ARG B 1 124 ? 6.492 -4.355 19.234 1 95.56 124 ARG B O 1
ATOM 4942 N N . THR B 1 125 ? 6.398 -6.34 20.297 1 97 125 THR B N 1
ATOM 4943 C CA . THR B 1 125 ? 7.73 -6.781 19.891 1 97 125 THR B CA 1
ATOM 4944 C C . THR B 1 125 ? 7.68 -7.543 18.578 1 97 125 THR B C 1
ATOM 4946 O O . THR B 1 125 ? 6.762 -8.336 18.344 1 97 125 THR B O 1
ATOM 4949 N N . LEU B 1 126 ? 8.664 -7.277 17.75 1 97.5 126 LEU B N 1
ATOM 4950 C CA . LEU B 1 126 ? 8.68 -7.887 16.438 1 97.5 126 LEU B CA 1
ATOM 4951 C C . LEU B 1 126 ? 9.867 -8.828 16.281 1 97.5 126 LEU B C 1
ATOM 4953 O O . LEU B 1 126 ? 10.969 -8.523 16.75 1 97.5 126 LEU B O 1
ATOM 4957 N N . ASP B 1 127 ? 9.648 -10 15.727 1 97.44 127 ASP B N 1
ATOM 4958 C CA . ASP B 1 127 ? 10.703 -10.805 15.117 1 97.44 127 ASP B CA 1
ATOM 4959 C C . ASP B 1 127 ? 10.922 -10.398 13.664 1 97.44 127 ASP B C 1
ATOM 4961 O O . ASP B 1 127 ? 10.188 -10.828 12.773 1 97.44 127 ASP B O 1
ATOM 4965 N N . LEU B 1 128 ? 12.008 -9.641 13.438 1 97.12 128 LEU B N 1
ATOM 4966 C CA . LEU B 1 128 ? 12.211 -9.023 12.125 1 97.12 128 LEU B CA 1
ATOM 4967 C C . LEU B 1 128 ? 12.633 -10.07 11.102 1 97.12 128 LEU B C 1
ATOM 4969 O O . LEU B 1 128 ? 12.633 -9.797 9.898 1 97.12 128 LEU B O 1
ATOM 4973 N N . LYS B 1 129 ? 12.938 -11.266 11.469 1 95.44 129 LYS B N 1
ATOM 4974 C CA . LYS B 1 129 ? 13.258 -12.344 10.539 1 95.44 129 LYS B CA 1
ATOM 4975 C C . LYS B 1 129 ? 11.992 -12.961 9.953 1 95.44 129 LYS B C 1
ATOM 4977 O O . LYS B 1 129 ? 12.039 -13.602 8.898 1 95.44 129 LYS B O 1
ATOM 4982 N N . ARG B 1 130 ? 10.852 -12.711 10.664 1 94.75 130 ARG B N 1
ATOM 4983 C CA . ARG B 1 130 ? 9.641 -13.422 10.258 1 94.75 130 ARG B CA 1
ATOM 4984 C C . ARG B 1 130 ? 8.5 -12.445 9.977 1 94.75 130 ARG B C 1
ATOM 4986 O O . ARG B 1 130 ? 7.719 -12.641 9.047 1 94.75 130 ARG B O 1
ATOM 4993 N N . ASP B 1 131 ? 8.375 -11.43 10.852 1 96.44 131 ASP B N 1
ATOM 4994 C CA . ASP B 1 131 ? 7.27 -10.484 10.711 1 96.44 131 ASP B CA 1
ATOM 4995 C C . ASP B 1 131 ? 7.402 -9.68 9.414 1 96.44 131 ASP B C 1
ATOM 4997 O O . ASP B 1 131 ? 8.508 -9.305 9.023 1 96.44 131 ASP B O 1
ATOM 5001 N N . PRO B 1 132 ? 6.273 -9.367 8.789 1 95.69 132 PRO B N 1
ATOM 5002 C CA . PRO B 1 132 ? 6.32 -8.656 7.508 1 95.69 132 PRO B CA 1
ATOM 5003 C C . PRO B 1 132 ? 7.043 -7.312 7.609 1 95.69 132 PRO B C 1
ATOM 5005 O O . PRO B 1 132 ? 7.645 -6.859 6.633 1 95.69 132 PRO B O 1
ATOM 5008 N N . GLU B 1 133 ? 7.047 -6.707 8.766 1 97 133 GLU B N 1
ATOM 5009 C CA . GLU B 1 133 ? 7.699 -5.422 8.977 1 97 133 GLU B CA 1
ATOM 5010 C C . GLU B 1 133 ? 9.211 -5.535 8.812 1 97 133 GLU B C 1
ATOM 5012 O O . GLU B 1 133 ? 9.891 -4.535 8.578 1 97 133 GLU B O 1
ATOM 5017 N N . GLY B 1 134 ? 9.742 -6.738 8.922 1 97.38 134 GLY B N 1
ATOM 5018 C CA . GLY B 1 134 ? 11.18 -6.957 8.828 1 97.38 134 GLY B CA 1
ATOM 5019 C C . GLY B 1 134 ? 11.648 -7.219 7.406 1 97.38 134 GLY B C 1
ATOM 5020 O O . GLY B 1 134 ? 12.852 -7.223 7.133 1 97.38 134 GLY B O 1
ATOM 5021 N N . THR B 1 135 ? 10.758 -7.383 6.469 1 96.5 135 THR B N 1
ATOM 5022 C CA . THR B 1 135 ? 11.07 -7.801 5.105 1 96.5 135 THR B CA 1
ATOM 5023 C C . THR B 1 135 ? 12.062 -6.836 4.457 1 96.5 135 THR B C 1
ATOM 5025 O O . THR B 1 135 ? 13.031 -7.258 3.824 1 96.5 135 THR B O 1
ATOM 5028 N N . PRO B 1 136 ? 11.938 -5.5 4.629 1 97.69 136 PRO B N 1
ATOM 5029 C CA . PRO B 1 136 ? 12.859 -4.574 3.963 1 97.69 136 PRO B CA 1
ATOM 5030 C C . PRO B 1 136 ? 14.148 -4.348 4.758 1 97.69 136 PRO B C 1
ATOM 5032 O O . PRO B 1 136 ? 15.078 -3.701 4.266 1 97.69 136 PRO B O 1
ATOM 5035 N N . ILE B 1 137 ? 14.234 -4.84 5.941 1 98.19 137 ILE B N 1
ATOM 5036 C CA . ILE B 1 137 ? 15.312 -4.531 6.871 1 98.19 137 ILE B CA 1
ATOM 5037 C C . ILE B 1 137 ? 16.453 -5.543 6.699 1 98.19 137 ILE B C 1
ATOM 5039 O O . ILE B 1 137 ? 16.203 -6.727 6.465 1 98.19 137 ILE B O 1
ATOM 5043 N N . LEU B 1 138 ? 17.656 -5.109 6.836 1 97.69 138 LEU B N 1
ATOM 5044 C CA . LEU B 1 138 ? 18.828 -5.98 6.762 1 97.69 138 LEU B CA 1
ATOM 5045 C C . LEU B 1 138 ? 18.734 -7.105 7.789 1 97.69 138 LEU B C 1
ATOM 5047 O O . LEU B 1 138 ? 18.297 -6.883 8.922 1 97.69 138 LEU B O 1
ATOM 5051 N N . ASP B 1 139 ? 19.281 -8.242 7.469 1 96.12 139 ASP B N 1
ATOM 5052 C CA . ASP B 1 139 ? 19.109 -9.461 8.25 1 96.12 139 ASP B CA 1
ATOM 5053 C C . ASP B 1 139 ? 19.828 -9.367 9.594 1 96.12 139 ASP B C 1
ATOM 5055 O O . ASP B 1 139 ? 19.531 -10.133 10.516 1 96.12 139 ASP B O 1
ATOM 5059 N N . GLN B 1 140 ? 20.781 -8.492 9.695 1 95.81 140 GLN B N 1
ATOM 5060 C CA . GLN B 1 140 ? 21.531 -8.375 10.945 1 95.81 140 GLN B CA 1
ATOM 5061 C C . GLN B 1 140 ? 20.641 -7.832 12.062 1 95.81 140 GLN B C 1
ATOM 5063 O O . GLN B 1 140 ? 20.969 -7.977 13.242 1 95.81 140 GLN B O 1
ATOM 5068 N N . TYR B 1 141 ? 19.625 -7.137 11.68 1 96.75 141 TYR B N 1
ATOM 5069 C CA . TYR B 1 141 ? 18.656 -6.688 12.672 1 96.75 141 TYR B CA 1
ATOM 5070 C C . TYR B 1 141 ? 17.547 -7.723 12.875 1 96.75 141 TYR B C 1
ATOM 5072 O O . TYR B 1 141 ? 16.672 -7.875 12.023 1 96.75 141 TYR B O 1
ATOM 5080 N N . THR B 1 142 ? 17.469 -8.375 13.992 1 96.25 142 THR B N 1
ATOM 5081 C CA . THR B 1 142 ? 16.594 -9.531 14.156 1 96.25 142 THR B CA 1
ATOM 5082 C C . THR B 1 142 ? 15.398 -9.18 15.039 1 96.25 142 THR B C 1
ATOM 5084 O O . THR B 1 142 ? 14.367 -9.852 14.984 1 96.25 142 THR B O 1
ATOM 5087 N N . LYS B 1 143 ? 15.586 -8.172 15.883 1 96.94 143 LYS B N 1
ATOM 5088 C CA . LYS B 1 143 ? 14.547 -7.75 16.812 1 96.94 143 LYS B CA 1
ATOM 5089 C C . LYS B 1 143 ? 14.086 -6.328 16.516 1 96.94 143 LYS B C 1
ATOM 5091 O O . LYS B 1 143 ? 14.875 -5.492 16.062 1 96.94 143 LYS B O 1
ATOM 5096 N N . GLY B 1 144 ? 12.812 -6.066 16.688 1 97.31 144 GLY B N 1
ATOM 5097 C CA . GLY B 1 144 ? 12.273 -4.719 16.578 1 97.31 144 GLY B CA 1
ATOM 5098 C C . GLY B 1 144 ? 11.062 -4.484 17.453 1 97.31 144 GLY B C 1
ATOM 5099 O O . GLY B 1 144 ? 10.617 -5.387 18.156 1 97.31 144 GLY B O 1
ATOM 5100 N N . PHE B 1 145 ? 10.641 -3.309 17.516 1 97.56 145 PHE B N 1
ATOM 5101 C CA . PHE B 1 145 ? 9.438 -2.887 18.219 1 97.56 145 PHE B CA 1
ATOM 5102 C C . PHE B 1 145 ? 8.531 -2.064 17.312 1 97.56 145 PHE B C 1
ATOM 5104 O O . PHE B 1 145 ? 9 -1.456 16.344 1 97.56 145 PHE B O 1
ATOM 5111 N N . GLU B 1 146 ? 7.301 -2.15 17.531 1 97.62 146 GLU B N 1
ATOM 5112 C CA . GLU B 1 146 ? 6.32 -1.36 16.797 1 97.62 146 GLU B CA 1
ATOM 5113 C C . GLU B 1 146 ? 5.391 -0.609 17.734 1 97.62 146 GLU B C 1
ATOM 5115 O O . GLU B 1 146 ? 4.82 -1.202 18.656 1 97.62 146 GLU B O 1
ATOM 5120 N N . TYR B 1 147 ? 5.305 0.713 17.578 1 97.06 147 TYR B N 1
ATOM 5121 C CA . TYR B 1 147 ? 4.449 1.542 18.406 1 97.06 147 TYR B CA 1
ATOM 5122 C C . TYR B 1 147 ? 3.557 2.443 17.562 1 97.06 147 TYR B C 1
ATOM 5124 O O . TYR B 1 147 ? 3.588 2.377 16.344 1 97.06 147 TYR B O 1
ATOM 5132 N N . SER B 1 148 ? 2.688 3.24 18.281 1 97.31 148 SER B N 1
ATOM 5133 C CA . SER B 1 148 ? 1.676 3.994 17.547 1 97.31 148 SER B CA 1
ATOM 5134 C C . SER B 1 148 ? 1.905 5.496 17.688 1 97.31 148 SER B C 1
ATOM 5136 O O . SER B 1 148 ? 2.232 5.992 18.766 1 97.31 148 SER B O 1
ATOM 5138 N N . ASP B 1 149 ? 1.757 6.16 16.609 1 97.19 149 ASP B N 1
ATOM 5139 C CA . ASP B 1 149 ? 1.572 7.605 16.516 1 97.19 149 ASP B CA 1
ATOM 5140 C C . ASP B 1 149 ? 0.664 7.965 15.344 1 97.19 149 ASP B C 1
ATOM 5142 O O . ASP B 1 149 ? -0.214 7.188 14.961 1 97.19 149 ASP B O 1
ATOM 5146 N N . CYS B 1 150 ? 0.74 9.266 14.922 1 97.81 150 CYS B N 1
ATOM 5147 C CA . CYS B 1 150 ? -0.205 9.664 13.883 1 97.81 150 CYS B CA 1
ATOM 5148 C C . CYS B 1 150 ? 0.478 10.508 12.812 1 97.81 150 CYS B C 1
ATOM 5150 O O . CYS B 1 150 ? 1.46 11.195 13.102 1 97.81 150 CYS B O 1
ATOM 5152 N N . TRP B 1 151 ? -0.022 10.367 11.672 1 97.81 151 TRP B N 1
ATOM 5153 C CA . TRP B 1 151 ? 0.301 11.242 10.555 1 97.81 151 TRP B CA 1
ATOM 5154 C C . TRP B 1 151 ? -0.567 12.5 10.57 1 97.81 151 TRP B C 1
ATOM 5156 O O . TRP B 1 151 ? -1.699 12.469 11.062 1 97.81 151 TRP B O 1
ATOM 5166 N N . VAL B 1 152 ? -0.042 13.633 10.039 1 98.5 152 VAL B N 1
ATOM 5167 C CA . VAL B 1 152 ? -0.848 14.836 9.852 1 98.5 152 VAL B CA 1
ATOM 5168 C C . VAL B 1 152 ? -0.383 15.586 8.609 1 98.5 152 VAL B C 1
ATOM 5170 O O . VAL B 1 152 ? 0.816 15.648 8.328 1 98.5 152 VAL B O 1
ATOM 5173 N N . ASP B 1 153 ? -1.293 16.109 7.84 1 98.31 153 ASP B N 1
ATOM 5174 C CA . ASP B 1 153 ? -0.949 17.156 6.891 1 98.31 153 ASP B CA 1
ATOM 5175 C C . ASP B 1 153 ? -0.73 18.484 7.602 1 98.31 153 ASP B C 1
ATOM 5177 O O . ASP B 1 153 ? -1.692 19.188 7.945 1 98.31 153 ASP B O 1
ATOM 5181 N N . ASP B 1 154 ? 0.496 18.812 7.742 1 98.5 154 ASP B N 1
ATOM 5182 C CA . ASP B 1 154 ? 0.869 19.938 8.602 1 98.5 154 ASP B CA 1
ATOM 5183 C C . ASP B 1 154 ? 0.354 21.25 8.047 1 98.5 154 ASP B C 1
ATOM 5185 O O . ASP B 1 154 ? -0.234 22.062 8.773 1 98.5 154 ASP B O 1
ATOM 5189 N N . ALA B 1 155 ? 0.512 21.484 6.766 1 98.56 155 ALA B N 1
ATOM 5190 C CA . ALA B 1 155 ? 0.044 22.734 6.172 1 98.56 155 ALA B CA 1
ATOM 5191 C C . ALA B 1 155 ? -1.477 22.844 6.242 1 98.56 155 ALA B C 1
ATOM 5193 O O . ALA B 1 155 ? -2.018 23.922 6.52 1 98.56 155 ALA B O 1
ATOM 5194 N N . ARG B 1 156 ? -2.133 21.766 6.023 1 98.38 156 ARG B N 1
ATOM 5195 C CA . ARG B 1 156 ? -3.592 21.766 6.098 1 98.38 156 ARG B CA 1
ATOM 5196 C C . ARG B 1 156 ? -4.066 22.031 7.523 1 98.38 156 ARG B C 1
ATOM 5198 O O . ARG B 1 156 ? -5.094 22.688 7.73 1 98.38 156 ARG B O 1
ATOM 5205 N N . LEU B 1 157 ? -3.33 21.469 8.469 1 98.81 157 LEU B N 1
ATOM 5206 C CA . LEU B 1 157 ? -3.684 21.719 9.859 1 98.81 157 LEU B CA 1
ATOM 5207 C C . LEU B 1 157 ? -3.695 23.219 10.156 1 98.81 157 LEU B C 1
ATOM 5209 O O . LEU B 1 157 ? -4.602 23.719 10.828 1 98.81 157 LEU B O 1
ATOM 5213 N N . VAL B 1 158 ? -2.715 23.938 9.625 1 98.88 158 VAL B N 1
ATOM 5214 C CA . VAL B 1 158 ? -2.643 25.391 9.82 1 98.88 158 VAL B CA 1
ATOM 5215 C C . VAL B 1 158 ? -3.826 26.062 9.125 1 98.88 158 VAL B C 1
ATOM 5217 O O . VAL B 1 158 ? -4.535 26.859 9.734 1 98.88 158 VAL B O 1
ATOM 5220 N N . ALA B 1 159 ? -4.039 25.688 7.902 1 98.75 159 ALA B N 1
ATOM 5221 C CA . ALA B 1 159 ? -5.121 26.281 7.125 1 98.75 159 ALA B CA 1
ATOM 5222 C C . ALA B 1 159 ? -6.469 26.062 7.809 1 98.75 159 ALA B C 1
ATOM 5224 O O . ALA B 1 159 ? -7.297 26.984 7.867 1 98.75 159 ALA B O 1
ATOM 5225 N N . LEU B 1 160 ? -6.672 24.938 8.328 1 98.81 160 LEU B N 1
ATOM 5226 C CA . LEU B 1 160 ? -7.961 24.594 8.93 1 98.81 160 LEU B CA 1
ATOM 5227 C C . LEU B 1 160 ? -8.164 25.359 10.234 1 98.81 160 LEU B C 1
ATOM 5229 O O . LEU B 1 160 ? -9.289 25.734 10.57 1 98.81 160 LEU B O 1
ATOM 5233 N N . ASN B 1 161 ? -7.098 25.547 10.992 1 98.88 161 ASN B N 1
ATOM 5234 C CA . ASN B 1 161 ? -7.223 26.406 12.164 1 98.88 161 ASN B CA 1
ATOM 5235 C C . ASN B 1 161 ? -7.574 27.844 11.773 1 98.88 161 ASN B C 1
ATOM 5237 O O . ASN B 1 161 ? -8.391 28.484 12.438 1 98.88 161 ASN B O 1
ATOM 5241 N N . ALA B 1 162 ? -6.965 28.328 10.703 1 98.94 162 ALA B N 1
ATOM 5242 C CA . ALA B 1 162 ? -7.285 29.672 10.219 1 98.94 162 ALA B CA 1
ATOM 5243 C C . ALA B 1 162 ? -8.734 29.75 9.758 1 98.94 162 ALA B C 1
ATOM 5245 O O . ALA B 1 162 ? -9.438 30.719 10.055 1 98.94 162 ALA B O 1
ATOM 5246 N N . VAL B 1 163 ? -9.188 28.734 9.016 1 98.88 163 VAL B N 1
ATOM 5247 C CA . VAL B 1 163 ? -10.578 28.688 8.578 1 98.88 163 VAL B CA 1
ATOM 5248 C C . VAL B 1 163 ? -11.5 28.672 9.789 1 98.88 163 VAL B C 1
ATOM 5250 O O . VAL B 1 163 ? -12.5 29.391 9.82 1 98.88 163 VAL B O 1
ATOM 5253 N N . GLY B 1 164 ? -11.148 27.875 10.773 1 98.81 164 GLY B N 1
ATOM 5254 C CA . GLY B 1 164 ? -11.938 27.828 12 1 98.81 164 GLY B CA 1
ATOM 5255 C C . GLY B 1 164 ? -12 29.172 12.703 1 98.81 164 GLY B C 1
ATOM 5256 O O . GLY B 1 164 ? -13.047 29.562 13.234 1 98.81 164 GLY B O 1
ATOM 5257 N N . ALA B 1 165 ? -10.898 29.875 12.75 1 98.88 165 ALA B N 1
ATOM 5258 C CA . ALA B 1 165 ? -10.867 31.219 13.336 1 98.88 165 ALA B CA 1
ATOM 5259 C C . ALA B 1 165 ? -11.789 32.156 12.578 1 98.88 165 ALA B C 1
ATOM 5261 O O . ALA B 1 165 ? -12.578 32.906 13.195 1 98.88 165 ALA B O 1
ATOM 5262 N N . ALA B 1 166 ? -11.695 32.125 11.281 1 98.88 166 ALA B N 1
ATOM 5263 C CA . ALA B 1 166 ? -12.516 33 10.445 1 98.88 166 ALA B CA 1
ATOM 5264 C C . ALA B 1 166 ? -14 32.688 10.633 1 98.88 166 ALA B C 1
ATOM 5266 O O . ALA B 1 166 ? -14.82 33.625 10.664 1 98.88 166 ALA B O 1
ATOM 5267 N N . GLU B 1 167 ? -14.312 31.453 10.711 1 98.5 167 GLU B N 1
ATOM 5268 C CA . GLU B 1 167 ? -15.703 31.062 10.906 1 98.5 167 GLU B CA 1
ATOM 5269 C C . GLU B 1 167 ? -16.234 31.531 12.258 1 98.5 167 GLU B C 1
ATOM 5271 O O . GLU B 1 167 ? -17.438 31.641 12.445 1 98.5 167 GLU B O 1
ATOM 5276 N N . LYS B 1 168 ? -15.352 31.797 13.164 1 98.38 168 LYS B N 1
ATOM 5277 C CA . LYS B 1 168 ? -15.711 32.344 14.469 1 98.38 168 LYS B CA 1
ATOM 5278 C C . LYS B 1 168 ? -15.617 33.844 14.484 1 98.38 168 LYS B C 1
ATOM 5280 O O . LYS B 1 168 ? -15.727 34.469 15.547 1 98.38 168 LYS B O 1
ATOM 5285 N N . GLY B 1 169 ? -15.328 34.469 13.312 1 98.31 169 GLY B N 1
ATOM 5286 C CA . GLY B 1 169 ? -15.43 35.906 13.172 1 98.31 169 GLY B CA 1
ATOM 5287 C C . GLY B 1 169 ? -14.078 36.594 13.078 1 98.31 169 GLY B C 1
ATOM 5288 O O . GLY B 1 169 ? -14.008 37.812 12.914 1 98.31 169 GLY B O 1
ATOM 5289 N N . ALA B 1 170 ? -13 35.875 13.156 1 98.81 170 ALA B N 1
ATOM 5290 C CA . ALA B 1 170 ? -11.672 36.469 13.078 1 98.81 170 ALA B CA 1
ATOM 5291 C C . ALA B 1 170 ? -11.383 36.969 11.664 1 98.81 170 ALA B C 1
ATOM 5293 O O . ALA B 1 170 ? -11.875 36.406 10.688 1 98.81 170 ALA B O 1
ATOM 5294 N N . THR B 1 171 ? -10.625 38 11.578 1 98.69 171 THR B N 1
ATOM 5295 C CA . THR B 1 171 ? -10.086 38.5 10.305 1 98.69 171 THR B CA 1
ATOM 5296 C C . THR B 1 171 ? -8.695 37.906 10.055 1 98.69 171 THR B C 1
ATOM 5298 O O . THR B 1 171 ? -7.789 38.094 10.867 1 98.69 171 THR B O 1
ATOM 5301 N N . ILE B 1 172 ? -8.562 37.219 8.938 1 98.81 172 ILE B N 1
ATOM 5302 C CA . ILE B 1 172 ? -7.289 36.594 8.57 1 98.81 172 ILE B CA 1
ATOM 5303 C C . ILE B 1 172 ? -6.668 37.375 7.41 1 98.81 172 ILE B C 1
ATOM 5305 O O . ILE B 1 172 ? -7.266 37.469 6.336 1 98.81 172 ILE B O 1
ATOM 5309 N N . LEU B 1 173 ? -5.5 37.938 7.629 1 98.62 173 LEU B N 1
ATOM 5310 C CA . LEU B 1 173 ? -4.789 38.688 6.613 1 98.62 173 LEU B CA 1
ATOM 5311 C C . LEU B 1 173 ? -3.506 37.969 6.195 1 98.62 173 LEU B C 1
ATOM 5313 O O . LEU B 1 173 ? -2.557 37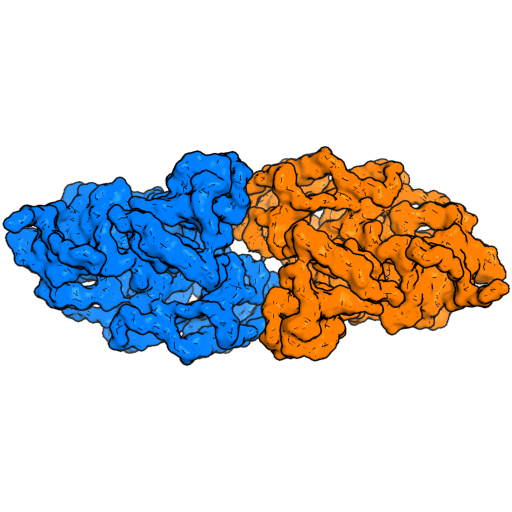.906 6.98 1 98.62 173 LEU B O 1
ATOM 5317 N N . THR B 1 174 ? -3.463 37.469 5.012 1 98.31 174 THR B N 1
ATOM 5318 C CA . THR B 1 174 ? -2.234 36.906 4.465 1 98.31 174 THR B CA 1
ATOM 5319 C C . THR B 1 174 ? -1.509 37.906 3.596 1 98.31 174 THR B C 1
ATOM 5321 O O . THR B 1 174 ? -2.076 38.969 3.242 1 98.31 174 THR B O 1
ATOM 5324 N N . ARG B 1 175 ? -0.241 37.656 3.355 1 98.12 175 ARG B N 1
ATOM 5325 C CA . ARG B 1 175 ? 0.586 38.594 2.584 1 98.12 175 ARG B CA 1
ATOM 5326 C C . ARG B 1 175 ? 0.578 39.969 3.205 1 98.12 175 ARG B C 1
ATOM 5328 O O . ARG B 1 175 ? 0.548 40.969 2.49 1 98.12 175 ARG B O 1
ATOM 5335 N N . THR B 1 176 ? 0.482 40 4.465 1 98.19 176 THR B N 1
ATOM 5336 C CA . THR B 1 176 ? 0.297 41.281 5.168 1 98.19 176 THR B CA 1
ATOM 5337 C C . THR B 1 176 ? 1.193 41.344 6.402 1 98.19 176 THR B C 1
ATOM 5339 O O . THR B 1 176 ? 0.741 41.094 7.52 1 98.19 176 THR B O 1
ATOM 5342 N N . PRO B 1 177 ? 2.414 41.719 6.207 1 97.75 177 PRO B N 1
ATOM 5343 C CA . PRO B 1 177 ? 3.289 41.906 7.367 1 97.75 177 PRO B CA 1
ATOM 5344 C C . PRO B 1 177 ? 2.852 43.062 8.273 1 97.75 177 PRO B C 1
ATOM 5346 O O . PRO B 1 177 ? 2.295 44.031 7.789 1 97.75 177 PRO B O 1
ATOM 5349 N N . VAL B 1 178 ? 3.074 42.875 9.562 1 98.25 178 VAL B N 1
ATOM 5350 C CA . VAL B 1 178 ? 2.984 44 10.492 1 98.25 178 VAL B CA 1
ATOM 5351 C C . VAL B 1 178 ? 4.254 44.844 10.406 1 98.25 178 VAL B C 1
ATOM 5353 O O . VAL B 1 178 ? 5.355 44.375 10.664 1 98.25 178 VAL B O 1
ATOM 5356 N N . VAL B 1 179 ? 4.051 46.031 10.07 1 96.44 179 VAL B N 1
ATOM 5357 C CA . VAL B 1 179 ? 5.227 46.875 9.812 1 96.44 179 VAL B CA 1
ATOM 5358 C C . VAL B 1 179 ? 5.574 47.688 11.062 1 96.44 179 VAL B C 1
ATOM 5360 O O . VAL B 1 179 ? 6.723 48.094 11.242 1 96.44 179 VAL B O 1
ATOM 5363 N N . SER B 1 180 ? 4.562 47.969 11.867 1 95.88 180 SER B N 1
ATOM 5364 C CA . SER B 1 180 ? 4.809 48.656 13.117 1 95.88 180 SER B CA 1
ATOM 5365 C C . SER B 1 180 ? 3.707 48.406 14.133 1 95.88 180 SER B C 1
ATOM 5367 O O . SER B 1 180 ? 2.557 48.156 13.766 1 95.88 180 SER B O 1
ATOM 5369 N N . ALA B 1 181 ? 4.094 48.438 15.375 1 96.81 181 ALA B N 1
ATOM 5370 C CA . ALA B 1 181 ? 3.193 48.344 16.516 1 96.81 181 ALA B CA 1
ATOM 5371 C C . ALA B 1 181 ? 3.682 49.25 17.656 1 96.81 181 ALA B C 1
ATOM 5373 O O . ALA B 1 181 ? 4.832 49.125 18.094 1 96.81 181 ALA B O 1
ATOM 5374 N N . ARG B 1 182 ? 2.82 50.125 18.078 1 95.44 182 ARG B N 1
ATOM 5375 C CA . ARG B 1 182 ? 3.225 51.031 19.156 1 95.44 182 ARG B CA 1
ATOM 5376 C C . ARG B 1 182 ? 2.146 51.125 20.234 1 95.44 182 ARG B C 1
ATOM 5378 O O . ARG B 1 182 ? 0.953 51.094 19.922 1 95.44 182 ARG B O 1
ATOM 5385 N N . ARG B 1 183 ? 2.629 51.25 21.422 1 95.19 183 ARG B N 1
ATOM 5386 C CA . ARG B 1 183 ? 1.711 51.469 22.531 1 95.19 183 ARG B CA 1
ATOM 5387 C C . ARG B 1 183 ? 1.17 52.875 22.562 1 95.19 183 ARG B C 1
ATOM 5389 O O . ARG B 1 183 ? 1.932 53.844 22.453 1 95.19 183 ARG B O 1
ATOM 5396 N N . GLU B 1 184 ? -0.141 52.938 22.609 1 93.25 184 GLU B N 1
ATOM 5397 C CA . GLU B 1 184 ? -0.814 54.219 22.672 1 93.25 184 GLU B CA 1
ATOM 5398 C C . GLU B 1 184 ? -2.104 54.125 23.484 1 93.25 184 GLU B C 1
ATOM 5400 O O . GLU B 1 184 ? -2.98 53.312 23.172 1 93.25 184 GLU B O 1
ATOM 5405 N N . ASN B 1 185 ? -2.262 54.969 24.516 1 92.56 185 ASN B N 1
ATOM 5406 C CA . ASN B 1 185 ? -3.469 55.125 25.328 1 92.56 185 ASN B CA 1
ATOM 5407 C C . ASN B 1 185 ? -3.941 53.75 25.859 1 92.56 185 ASN B C 1
ATOM 5409 O O . ASN B 1 185 ? -5.109 53.406 25.703 1 92.56 185 ASN B O 1
ATOM 5413 N N . GLY B 1 186 ? -3.012 53 26.312 1 92.5 186 GLY B N 1
ATOM 5414 C CA . GLY B 1 186 ? -3.352 51.75 27 1 92.5 186 GLY B CA 1
ATOM 5415 C C . GLY B 1 186 ? -3.684 50.625 26.047 1 92.5 186 GLY B C 1
ATOM 5416 O O . GLY B 1 186 ? -4.324 49.625 26.422 1 92.5 186 GLY B O 1
ATOM 5417 N N . GLY B 1 187 ? -3.277 50.812 24.875 1 95.19 187 GLY B N 1
ATOM 5418 C CA . GLY B 1 187 ? -3.457 49.812 23.844 1 95.19 187 GLY B CA 1
ATOM 5419 C C . GLY B 1 187 ? -2.4 49.875 22.75 1 95.19 187 GLY B C 1
ATOM 5420 O O . GLY B 1 187 ? -1.374 50.531 22.906 1 95.19 187 GLY B O 1
ATOM 5421 N N . TRP B 1 188 ? -2.693 49.094 21.688 1 97.31 188 TRP B N 1
ATOM 5422 C CA . TRP B 1 188 ? -1.725 49.031 20.594 1 97.31 188 TRP B CA 1
ATOM 5423 C C . TRP B 1 188 ? -2.285 49.656 19.328 1 97.31 188 TRP B C 1
ATOM 5425 O O . TRP B 1 188 ? -3.463 49.5 19.016 1 97.31 188 TRP B O 1
ATOM 5435 N N . ILE B 1 189 ? -1.469 50.406 18.656 1 97.5 189 ILE B N 1
ATOM 5436 C CA . ILE B 1 189 ? -1.718 50.781 17.266 1 97.5 189 ILE B CA 1
ATOM 5437 C C . ILE B 1 189 ? -0.841 49.969 16.344 1 97.5 189 ILE B C 1
ATOM 5439 O O . ILE B 1 189 ? 0.387 50.062 16.375 1 97.5 189 ILE B O 1
ATOM 5443 N N . VAL B 1 190 ? -1.479 49.094 15.547 1 98 190 VAL B N 1
ATOM 5444 C CA . VAL B 1 190 ? -0.778 48.188 14.672 1 98 190 VAL B CA 1
ATOM 5445 C C . VAL B 1 190 ? -0.953 48.594 13.211 1 98 190 VAL B C 1
ATOM 5447 O O . VAL B 1 190 ? -2.076 48.812 12.758 1 98 190 VAL B O 1
ATOM 5450 N N . GLU B 1 191 ? 0.137 48.719 12.539 1 97.94 191 GLU B N 1
ATOM 5451 C CA . GLU B 1 191 ? 0.105 49.031 11.109 1 97.94 191 GLU B CA 1
ATOM 5452 C C . GLU B 1 191 ? 0.543 47.844 10.273 1 97.94 191 GLU B C 1
ATOM 5454 O O . GLU B 1 191 ? 1.576 47.219 10.547 1 97.94 191 GLU B O 1
ATOM 5459 N N . THR B 1 192 ? -0.308 47.5 9.32 1 97.94 192 THR B N 1
ATOM 5460 C CA . THR B 1 192 ? 0.011 46.438 8.391 1 97.94 192 THR B CA 1
ATOM 5461 C C . THR B 1 192 ? 0.127 46.969 6.965 1 97.94 192 THR B C 1
ATOM 5463 O O . THR B 1 192 ? -0.414 48.031 6.652 1 97.94 192 THR B O 1
ATOM 5466 N N . ARG B 1 193 ? 0.894 46.25 6.168 1 97.38 193 ARG B N 1
ATOM 5467 C CA . ARG B 1 193 ? 1.02 46.594 4.754 1 97.38 193 ARG B CA 1
ATOM 5468 C C . ARG B 1 193 ? 0.89 45.375 3.875 1 97.38 193 ARG B C 1
ATOM 5470 O O . ARG B 1 193 ? 1.731 44.469 3.93 1 97.38 193 ARG B O 1
ATOM 5477 N N . ASN B 1 194 ? -0.139 45.344 3.072 1 97.31 194 ASN B N 1
ATOM 5478 C CA . ASN B 1 194 ? -0.331 44.25 2.146 1 97.31 194 ASN B CA 1
ATOM 5479 C C . ASN B 1 194 ? 0.777 44.188 1.098 1 97.31 194 ASN B C 1
ATOM 5481 O O . ASN B 1 194 ? 1.023 45.156 0.399 1 97.31 194 ASN B O 1
ATOM 5485 N N . SER B 1 195 ? 1.388 43.094 0.937 1 96.31 195 SER B N 1
ATOM 5486 C CA . SER B 1 195 ? 2.541 42.938 0.052 1 96.31 195 SER B CA 1
ATOM 5487 C C . SER B 1 195 ? 2.113 42.906 -1.411 1 96.31 195 SER B C 1
ATOM 5489 O O . SER B 1 195 ? 2.898 43.25 -2.301 1 96.31 195 SER B O 1
ATOM 5491 N N . ASP B 1 196 ? 0.941 42.562 -1.697 1 93.44 196 ASP B N 1
ATOM 5492 C CA . ASP B 1 196 ? 0.452 42.438 -3.068 1 93.44 196 ASP B CA 1
ATOM 5493 C C . ASP B 1 196 ? -0.033 43.812 -3.582 1 93.44 196 ASP B C 1
ATOM 5495 O O . ASP B 1 196 ? 0.261 44.188 -4.715 1 93.44 196 ASP B O 1
ATOM 5499 N N . THR B 1 197 ? -0.747 44.531 -2.723 1 94.25 197 THR B N 1
ATOM 5500 C CA . THR B 1 197 ? -1.4 45.75 -3.174 1 94.25 197 THR B CA 1
ATOM 5501 C C . THR B 1 197 ? -0.646 47 -2.678 1 94.25 197 THR B C 1
ATOM 5503 O O . THR B 1 197 ? -0.832 48.094 -3.201 1 94.25 197 THR B O 1
ATOM 5506 N N . GLY B 1 198 ? 0.067 46.844 -1.578 1 95.38 198 GLY B N 1
ATOM 5507 C CA . GLY B 1 198 ? 0.731 48 -0.956 1 95.38 198 GLY B CA 1
ATOM 5508 C C . GLY B 1 198 ? -0.163 48.75 0.004 1 95.38 198 GLY B C 1
ATOM 5509 O O . GLY B 1 198 ? 0.285 49.688 0.666 1 95.38 198 GLY B O 1
ATOM 5510 N N . GLU B 1 199 ? -1.323 48.25 0.16 1 95.75 199 GLU B N 1
ATOM 5511 C CA . GLU B 1 199 ? -2.283 48.938 1.027 1 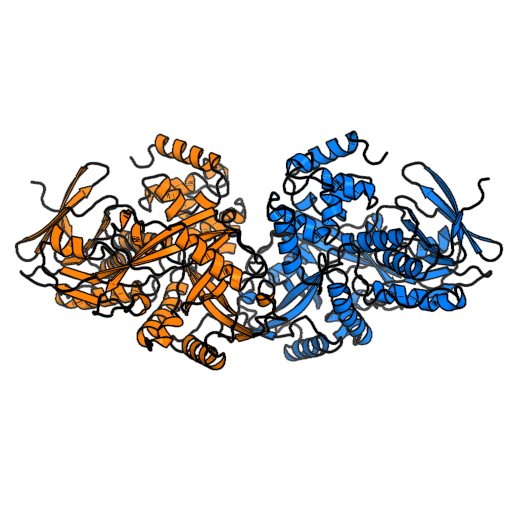95.75 199 GLU B CA 1
ATOM 5512 C C . GLU B 1 199 ? -1.866 48.844 2.492 1 95.75 199 GLU B C 1
ATOM 5514 O O . GLU B 1 199 ? -1.46 47.781 2.957 1 95.75 199 GLU B O 1
ATOM 5519 N N . THR B 1 200 ? -1.954 50 3.178 1 96.44 200 THR B N 1
ATOM 5520 C CA . THR B 1 200 ? -1.676 50.031 4.609 1 96.44 200 THR B CA 1
ATOM 5521 C C . THR B 1 200 ? -2.973 50.094 5.41 1 96.44 200 THR B C 1
ATOM 5523 O O . THR B 1 200 ? -3.908 50.812 5.035 1 96.44 200 THR B O 1
ATOM 5526 N N . ARG B 1 201 ? -3.021 49.375 6.43 1 97.19 201 ARG B N 1
ATOM 5527 C CA . ARG B 1 201 ? -4.137 49.406 7.371 1 97.19 201 ARG B CA 1
ATOM 5528 C C . ARG B 1 201 ? -3.646 49.594 8.797 1 97.19 201 ARG B C 1
ATOM 5530 O O . ARG B 1 201 ? -2.551 49.156 9.156 1 97.19 201 ARG B O 1
ATOM 5537 N N . THR B 1 202 ? -4.488 50.312 9.531 1 97.81 202 THR B N 1
ATOM 5538 C CA . THR B 1 202 ? -4.184 50.562 10.938 1 97.81 202 THR B CA 1
ATOM 5539 C C . THR B 1 202 ? -5.246 49.938 11.836 1 97.81 202 THR B C 1
ATOM 5541 O O . THR B 1 202 ? -6.441 50.062 11.562 1 97.81 202 THR B O 1
ATOM 5544 N N . PHE B 1 203 ? -4.738 49.281 12.898 1 98.12 203 PHE B N 1
ATOM 5545 C CA . PHE B 1 203 ? -5.621 48.625 13.859 1 98.12 203 PHE B CA 1
ATOM 5546 C C . PHE B 1 203 ? -5.332 49.125 15.273 1 98.12 203 PHE B C 1
ATOM 5548 O O . PHE B 1 203 ? -4.18 49.375 15.625 1 98.12 203 PHE B O 1
ATOM 5555 N N . ARG B 1 204 ? -6.367 49.281 16.016 1 98 204 ARG B N 1
ATOM 5556 C CA . ARG B 1 204 ? -6.238 49.438 17.469 1 98 204 ARG B CA 1
ATOM 5557 C C . ARG B 1 204 ? -6.562 48.125 18.188 1 98 204 ARG B C 1
ATOM 5559 O O . ARG B 1 204 ? -7.66 47.594 18.031 1 98 204 ARG B O 1
ATOM 5566 N N . ALA B 1 205 ? -5.602 47.656 18.891 1 98.06 205 ALA B N 1
ATOM 5567 C CA . ALA B 1 205 ? -5.773 46.375 19.578 1 98.06 205 ALA B CA 1
ATOM 5568 C C . ALA B 1 205 ? -5.531 46.5 21.078 1 98.06 205 ALA B C 1
ATOM 5570 O O . ALA B 1 205 ? -4.664 47.281 21.5 1 98.06 205 ALA B O 1
ATOM 5571 N N . ARG B 1 206 ? -6.258 45.781 21.812 1 97.81 206 ARG B N 1
ATOM 5572 C CA . ARG B 1 206 ? -6.047 45.75 23.25 1 97.81 206 ARG B CA 1
ATOM 5573 C C . ARG B 1 206 ? -4.801 44.969 23.625 1 97.81 206 ARG B C 1
ATOM 5575 O O . ARG B 1 206 ? -4.102 45.281 24.578 1 97.81 206 ARG B O 1
ATOM 5582 N N . CYS B 1 207 ? -4.559 43.906 22.906 1 98.19 207 CYS B N 1
ATOM 5583 C CA . CYS B 1 207 ? -3.459 43 23.172 1 98.19 207 CYS B CA 1
ATOM 5584 C C . CYS B 1 207 ? -2.875 42.438 21.875 1 98.19 207 CYS B C 1
ATOM 5586 O O . CYS B 1 207 ? -3.598 42.281 20.891 1 98.19 207 CYS B O 1
ATOM 5588 N N . ILE B 1 208 ? -1.565 42.219 21.891 1 98.38 208 ILE B N 1
ATOM 5589 C CA . ILE B 1 208 ? -0.891 41.562 20.781 1 98.38 208 ILE B CA 1
ATOM 5590 C C . ILE B 1 208 ? -0.354 40.188 21.234 1 98.38 208 ILE B C 1
ATOM 5592 O O . ILE B 1 208 ? 0.183 40.094 22.344 1 98.38 208 ILE B O 1
ATOM 5596 N N . VAL B 1 209 ? -0.583 39.188 20.469 1 98.62 209 VAL B N 1
ATOM 5597 C CA . VAL B 1 209 ? 0.102 37.906 20.656 1 98.62 209 VAL B CA 1
ATOM 5598 C C . VAL B 1 209 ? 1.082 37.688 19.5 1 98.62 209 VAL B C 1
ATOM 5600 O O . VAL B 1 209 ? 0.68 37.625 18.328 1 98.62 209 VAL B O 1
ATOM 5603 N N . ASN B 1 210 ? 2.342 37.531 19.844 1 97.81 210 ASN B N 1
ATOM 5604 C CA . ASN B 1 210 ? 3.428 37.344 18.891 1 97.81 210 ASN B CA 1
ATOM 5605 C C . ASN B 1 210 ? 3.742 35.875 18.688 1 97.81 210 ASN B C 1
ATOM 5607 O O . ASN B 1 210 ? 4.418 35.25 19.516 1 97.81 210 ASN B O 1
ATOM 5611 N N . CYS B 1 211 ? 3.32 35.312 17.562 1 97.69 211 CYS B N 1
ATOM 5612 C CA . CYS B 1 211 ? 3.568 33.938 17.156 1 97.69 211 CYS B CA 1
ATOM 5613 C C . CYS B 1 211 ? 4.379 33.875 15.867 1 97.69 211 CYS B C 1
ATOM 5615 O O . CYS B 1 211 ? 4.094 33.062 14.984 1 97.69 211 CYS B O 1
ATOM 5617 N N . ALA B 1 212 ? 5.352 34.688 15.75 1 96.44 212 ALA B N 1
ATOM 5618 C CA . ALA B 1 212 ? 6.047 34.906 14.484 1 96.44 212 ALA B CA 1
ATOM 5619 C C . ALA B 1 212 ? 7.121 33.844 14.266 1 96.44 212 ALA B C 1
ATOM 5621 O O . ALA B 1 212 ? 7.938 33.969 13.344 1 96.44 212 ALA B O 1
ATOM 5622 N N . GLY B 1 213 ? 7.16 32.812 15.148 1 94 213 GLY B N 1
ATOM 5623 C CA . GLY B 1 213 ? 8.094 31.719 14.953 1 94 213 GLY B CA 1
ATOM 5624 C C . GLY B 1 213 ? 9.539 32.156 14.906 1 94 213 GLY B C 1
ATOM 5625 O O . GLY B 1 213 ? 10.008 32.875 15.797 1 94 213 GLY B O 1
ATOM 5626 N N . PRO B 1 214 ? 10.289 31.781 13.852 1 93.94 214 PRO B N 1
ATOM 5627 C CA . PRO B 1 214 ? 11.703 32.156 13.727 1 93.94 214 PRO B CA 1
ATOM 5628 C C . PRO B 1 214 ? 11.906 33.688 13.758 1 93.94 214 PRO B C 1
ATOM 5630 O O . PRO B 1 214 ? 13.016 34.156 14.016 1 93.94 214 PRO B O 1
ATOM 5633 N N . TRP B 1 215 ? 10.898 34.469 13.57 1 93.94 215 TRP B N 1
ATOM 5634 C CA . TRP B 1 215 ? 10.992 35.906 13.484 1 93.94 215 TRP B CA 1
ATOM 5635 C C . TRP B 1 215 ? 10.492 36.562 14.773 1 93.94 215 TRP B C 1
ATOM 5637 O O . TRP B 1 215 ? 10.289 37.781 14.812 1 93.94 215 TRP B O 1
ATOM 5647 N N . VAL B 1 216 ? 10.258 35.75 15.797 1 92.38 216 VAL B N 1
ATOM 5648 C CA . VAL B 1 216 ? 9.664 36.25 17.031 1 92.38 216 VAL B CA 1
ATOM 5649 C C . VAL B 1 216 ? 10.508 37.375 17.609 1 92.38 216 VAL B C 1
ATOM 5651 O O . VAL B 1 216 ? 9.977 38.406 18.047 1 92.38 216 VAL B O 1
ATOM 5654 N N . THR B 1 217 ? 11.805 37.281 17.594 1 89.75 217 THR B N 1
ATOM 5655 C CA . THR B 1 217 ? 12.695 38.312 18.141 1 89.75 217 THR B CA 1
ATOM 5656 C C . THR B 1 217 ? 12.68 39.562 17.281 1 89.75 217 THR B C 1
ATOM 5658 O O . THR B 1 217 ? 12.758 40.688 17.797 1 89.75 217 THR B O 1
ATOM 5661 N N . ASP B 1 218 ? 12.594 39.344 16.047 1 90.88 218 ASP B N 1
ATOM 5662 C CA . ASP B 1 218 ? 12.5 40.5 15.133 1 90.88 218 ASP B CA 1
ATOM 5663 C C . ASP B 1 218 ? 11.242 41.312 15.406 1 90.88 218 ASP B C 1
ATOM 5665 O O . ASP B 1 218 ? 11.289 42.531 15.398 1 90.88 218 ASP B O 1
ATOM 5669 N N . VAL B 1 219 ? 10.148 40.656 15.641 1 92.31 219 VAL B N 1
ATOM 5670 C CA . VAL B 1 219 ? 8.891 41.344 15.945 1 92.31 219 VAL B CA 1
ATOM 5671 C C . VAL B 1 219 ? 9.023 42.094 17.266 1 92.31 219 VAL B C 1
ATOM 5673 O O . VAL B 1 219 ? 8.57 43.25 17.375 1 92.31 219 VAL B O 1
ATOM 5676 N N . ILE B 1 220 ? 9.641 41.5 18.188 1 90 220 ILE B N 1
ATOM 5677 C CA . ILE B 1 220 ? 9.797 42.125 19.5 1 90 220 ILE B CA 1
ATOM 5678 C C . ILE B 1 220 ? 10.609 43.406 19.375 1 90 220 ILE B C 1
ATOM 5680 O O . ILE B 1 220 ? 10.188 44.469 19.859 1 90 220 ILE B O 1
ATOM 5684 N N . HIS B 1 221 ? 11.672 43.375 18.672 1 87.88 221 HIS B N 1
ATOM 5685 C CA . HIS B 1 221 ? 12.633 44.469 18.688 1 87.88 221 HIS B CA 1
ATOM 5686 C C . HIS B 1 221 ? 12.289 45.5 17.609 1 87.88 221 HIS B C 1
ATOM 5688 O O . HIS B 1 221 ? 12.273 46.688 17.891 1 87.88 221 HIS B O 1
ATOM 5694 N N . ASN B 1 222 ? 11.961 45 16.484 1 86.5 222 ASN B N 1
ATOM 5695 C CA . ASN B 1 222 ? 11.906 45.906 15.328 1 86.5 222 ASN B CA 1
ATOM 5696 C C . ASN B 1 222 ? 10.477 46.312 15.016 1 86.5 222 ASN B C 1
ATOM 5698 O O . ASN B 1 222 ? 10.25 47.312 14.336 1 86.5 222 ASN B O 1
ATOM 5702 N N . VAL B 1 223 ? 9.547 45.625 15.547 1 85.5 223 VAL B N 1
ATOM 5703 C CA . VAL B 1 223 ? 8.156 45.938 15.242 1 85.5 223 VAL B CA 1
ATOM 5704 C C . VAL B 1 223 ? 7.488 46.562 16.469 1 85.5 223 VAL B C 1
ATOM 5706 O O . VAL B 1 223 ? 6.957 47.688 16.391 1 85.5 223 VAL B O 1
ATOM 5709 N N . ALA B 1 224 ? 7.648 45.938 17.578 1 85.62 224 ALA B N 1
ATOM 5710 C CA . ALA B 1 224 ? 6.961 46.375 18.781 1 85.62 224 ALA B CA 1
ATOM 5711 C C . ALA B 1 224 ? 7.867 47.25 19.641 1 85.62 224 ALA B C 1
ATOM 5713 O O . ALA B 1 224 ? 7.402 47.906 20.578 1 85.62 224 ALA B O 1
ATOM 5714 N N . ALA B 1 225 ? 9.094 47.406 19.266 1 83.69 225 ALA B N 1
ATOM 5715 C CA . ALA B 1 225 ? 10.078 48.188 20.016 1 83.69 225 ALA B CA 1
ATOM 5716 C C . ALA B 1 225 ? 10.031 47.844 21.5 1 83.69 225 ALA B C 1
ATOM 5718 O O . ALA B 1 225 ? 9.969 48.75 22.344 1 83.69 225 ALA B O 1
ATOM 5719 N N . SER B 1 226 ? 9.922 46.594 21.703 1 84.31 226 SER B N 1
ATOM 5720 C CA . SER B 1 226 ? 9.898 46.094 23.078 1 84.31 226 SER B CA 1
ATOM 5721 C C . SER B 1 226 ? 11.211 45.406 23.422 1 84.31 226 SER B C 1
ATOM 5723 O O . SER B 1 226 ? 12.102 45.281 22.578 1 84.31 226 SER B O 1
ATOM 5725 N N . THR B 1 227 ? 11.367 45.25 24.766 1 76.06 227 THR B N 1
ATOM 5726 C CA . THR B 1 227 ? 12.578 44.562 25.234 1 76.06 227 THR B CA 1
ATOM 5727 C C . THR B 1 227 ? 12.234 43.219 25.875 1 76.06 227 THR B C 1
ATOM 5729 O O . THR B 1 227 ? 11.219 43.094 26.562 1 76.06 227 THR B O 1
ATOM 5732 N N . SER B 1 228 ? 12.719 42.25 25.25 1 75.56 228 SER B N 1
ATOM 5733 C CA . SER B 1 228 ? 12.664 40.938 25.891 1 75.56 228 SER B CA 1
ATOM 5734 C C . SER B 1 228 ? 14.062 40.375 26.078 1 75.56 228 SER B C 1
ATOM 5736 O O . SER B 1 228 ? 14.93 40.531 25.219 1 75.56 228 SER B O 1
ATOM 5738 N N . SER B 1 229 ? 14.258 39.719 27.25 1 71.88 229 SER B N 1
ATOM 5739 C CA . SER B 1 229 ? 15.555 39.125 27.531 1 71.88 229 SER B CA 1
ATOM 5740 C C . SER B 1 229 ? 15.633 37.688 26.984 1 71.88 229 SER B C 1
ATOM 5742 O O . SER B 1 229 ? 16.688 37.062 27.031 1 71.88 229 SER B O 1
ATOM 5744 N N . ARG B 1 230 ? 14.633 37.344 26.438 1 77.88 230 ARG B N 1
ATOM 5745 C CA . ARG B 1 230 ? 14.602 35.969 25.969 1 77.88 230 ARG B CA 1
ATOM 5746 C C . ARG B 1 230 ? 15.109 35.875 24.531 1 77.88 230 ARG B C 1
ATOM 5748 O O . ARG B 1 230 ? 14.867 36.75 23.719 1 77.88 230 ARG B O 1
ATOM 5755 N N . ASN B 1 231 ? 15.984 34.781 24.344 1 76.44 231 ASN B N 1
ATOM 5756 C CA . ASN B 1 231 ? 16.547 34.562 23.016 1 76.44 231 ASN B CA 1
ATOM 5757 C C . ASN B 1 231 ? 16.141 33.219 22.438 1 76.44 231 ASN B C 1
ATOM 5759 O O . ASN B 1 231 ? 15.797 32.281 23.188 1 76.44 231 ASN B O 1
ATOM 5763 N N . VAL B 1 232 ? 16.078 33.219 21.109 1 82.56 232 VAL B N 1
ATOM 5764 C CA . VAL B 1 232 ? 15.766 31.969 20.438 1 82.56 232 VAL B CA 1
ATOM 5765 C C . VAL B 1 232 ? 16.984 31.516 19.641 1 82.56 232 VAL B C 1
ATOM 5767 O O . VAL B 1 232 ? 17.734 32.312 19.109 1 82.56 232 VAL B O 1
ATOM 5770 N N . ARG B 1 233 ? 17.172 30.234 19.703 1 87.56 233 ARG B N 1
ATOM 5771 C CA . ARG B 1 233 ? 18.141 29.578 18.828 1 87.56 233 ARG B CA 1
ATOM 5772 C C . ARG B 1 233 ? 17.422 28.875 17.672 1 87.56 233 ARG B C 1
ATOM 5774 O O . ARG B 1 233 ? 16.422 28.188 17.891 1 87.56 233 ARG B O 1
ATOM 5781 N N . LEU B 1 234 ? 17.969 29.141 16.453 1 92 234 LEU B N 1
ATOM 5782 C CA . LEU B 1 234 ? 17.359 28.531 15.289 1 92 234 LEU B CA 1
ATOM 5783 C C . LEU B 1 234 ? 18.031 27.188 14.969 1 92 234 LEU B C 1
ATOM 5785 O O . LEU B 1 234 ? 19.266 27.109 14.945 1 92 234 LEU B O 1
ATOM 5789 N N . VAL B 1 235 ? 17.25 26.156 14.75 1 93.56 235 VAL B N 1
ATOM 5790 C CA . VAL B 1 235 ? 17.734 24.828 14.422 1 93.56 235 VAL B CA 1
ATOM 5791 C C . VAL B 1 235 ? 17.125 24.359 13.102 1 93.56 235 VAL B C 1
ATOM 5793 O O . VAL B 1 235 ? 15.898 24.344 12.961 1 93.56 235 VAL B O 1
ATOM 5796 N N . LYS B 1 236 ? 18 23.984 12.172 1 96 236 LYS B N 1
ATOM 5797 C CA . LYS B 1 236 ? 17.578 23.562 10.844 1 96 236 LYS B CA 1
ATOM 5798 C C . LYS B 1 236 ? 17.297 22.062 10.805 1 96 236 LYS B C 1
ATOM 5800 O O . LYS B 1 236 ? 18.109 21.266 11.281 1 96 236 LYS B O 1
ATOM 5805 N N . GLY B 1 237 ? 16.109 21.719 10.375 1 96.19 237 GLY B N 1
ATOM 5806 C CA . GLY B 1 237 ? 15.742 20.359 10.055 1 96.19 237 GLY B CA 1
ATOM 5807 C C . GLY B 1 237 ? 15.438 20.156 8.578 1 96.19 237 GLY B C 1
ATOM 5808 O O . GLY B 1 237 ? 14.711 20.938 7.977 1 96.19 237 GLY B O 1
ATOM 5809 N N . SER B 1 238 ? 16.031 19.109 8 1 98.19 238 SER B N 1
ATOM 5810 C CA . SER B 1 238 ? 15.867 18.859 6.574 1 98.19 238 SER B CA 1
ATOM 5811 C C . SER B 1 238 ? 15.219 17.5 6.328 1 98.19 238 SER B C 1
ATOM 5813 O O . SER B 1 238 ? 15.391 16.562 7.121 1 98.19 238 SER B O 1
ATOM 5815 N N . HIS B 1 239 ? 14.477 17.438 5.262 1 98.62 239 HIS B N 1
ATOM 5816 C CA . HIS B 1 239 ? 13.812 16.219 4.82 1 98.62 239 HIS B CA 1
ATOM 5817 C C . HIS B 1 239 ? 14.023 15.977 3.328 1 98.62 239 HIS B C 1
ATOM 5819 O O . HIS B 1 239 ? 14.242 16.922 2.572 1 98.62 239 HIS B O 1
ATOM 5825 N N . ILE B 1 240 ? 13.945 14.711 2.926 1 98.81 240 ILE B N 1
ATOM 5826 C CA . ILE B 1 240 ? 13.938 14.352 1.512 1 98.81 240 ILE B CA 1
ATOM 5827 C C . ILE B 1 240 ? 12.695 13.523 1.198 1 98.81 240 ILE B C 1
ATOM 5829 O O . ILE B 1 240 ? 12.156 12.852 2.078 1 98.81 240 ILE B O 1
ATOM 5833 N N . ILE B 1 241 ? 12.219 13.648 0.01 1 98.75 241 ILE B N 1
ATOM 5834 C CA . ILE B 1 241 ? 11.117 12.852 -0.522 1 98.75 241 ILE B CA 1
ATOM 5835 C C . ILE B 1 241 ? 11.641 11.922 -1.619 1 98.75 241 ILE B C 1
ATOM 5837 O O . ILE B 1 241 ? 12.289 12.375 -2.566 1 98.75 241 ILE B O 1
ATOM 5841 N N . VAL B 1 242 ? 11.422 10.641 -1.467 1 98.38 242 VAL B N 1
ATOM 5842 C CA . VAL B 1 242 ? 11.844 9.625 -2.434 1 98.38 242 VAL B CA 1
ATOM 5843 C C . VAL B 1 242 ? 10.664 8.711 -2.762 1 98.38 242 VAL B C 1
ATOM 5845 O O . VAL B 1 242 ? 9.641 8.734 -2.074 1 98.38 242 VAL B O 1
ATOM 5848 N N . PRO B 1 243 ? 10.742 7.938 -3.852 1 97 243 PRO B N 1
ATOM 5849 C CA . PRO B 1 243 ? 9.734 6.895 -4.016 1 97 243 PRO B CA 1
ATOM 5850 C C . PRO B 1 243 ? 9.727 5.895 -2.861 1 97 243 PRO B C 1
ATOM 5852 O O . PRO B 1 243 ? 10.789 5.523 -2.352 1 97 243 PRO B O 1
ATOM 5855 N N . LYS B 1 244 ? 8.57 5.562 -2.457 1 96.56 244 LYS B N 1
ATOM 5856 C CA . LYS B 1 244 ? 8.484 4.555 -1.401 1 96.56 244 LYS B CA 1
ATOM 5857 C C . LYS B 1 244 ? 9.109 3.236 -1.848 1 96.56 244 LYS B C 1
ATOM 5859 O O . LYS B 1 244 ? 8.93 2.818 -2.994 1 96.56 244 LYS B O 1
ATOM 5864 N N . PHE B 1 245 ? 9.719 2.488 -0.934 1 95.88 245 PHE B N 1
ATOM 5865 C CA . PHE B 1 245 ? 10.516 1.344 -1.361 1 95.88 245 PHE B CA 1
ATOM 5866 C C . PHE B 1 245 ? 10.273 0.145 -0.451 1 95.88 245 PHE B C 1
ATOM 5868 O O . PHE B 1 245 ? 11.078 -0.789 -0.419 1 95.88 245 PHE B O 1
ATOM 5875 N N . TRP B 1 246 ? 9.164 0.105 0.275 1 94.31 246 TRP B N 1
ATOM 5876 C CA . TRP B 1 246 ? 8.703 -1.06 1.021 1 94.31 246 TRP B CA 1
ATOM 5877 C C . TRP B 1 246 ? 7.195 -1.247 0.856 1 94.31 246 TRP B C 1
ATOM 5879 O O . TRP B 1 246 ? 6.484 -0.308 0.491 1 94.31 246 TRP B O 1
ATOM 5889 N N . SER B 1 247 ? 6.5 -2.32 1.003 1 86.88 247 SER B N 1
ATOM 5890 C CA . SER B 1 247 ? 5.109 -2.639 0.69 1 86.88 247 SER B CA 1
ATOM 5891 C C . SER B 1 247 ? 4.18 -2.221 1.824 1 86.88 247 SER B C 1
ATOM 5893 O O . SER B 1 247 ? 3.041 -1.812 1.583 1 86.88 247 SER B O 1
ATOM 5895 N N . GLY B 1 248 ? 4.461 -2.24 3.041 1 89.69 248 GLY B N 1
ATOM 5896 C CA . GLY B 1 248 ? 3.602 -2.021 4.191 1 89.69 248 GLY B CA 1
ATOM 5897 C C . GLY B 1 248 ? 3.25 -0.561 4.406 1 89.69 248 GLY B C 1
ATOM 5898 O O . GLY B 1 248 ? 3.812 0.32 3.752 1 89.69 248 GLY B O 1
ATOM 5899 N N . ALA B 1 249 ? 2.176 -0.309 5.234 1 93.69 249 ALA B N 1
ATOM 5900 C CA . ALA B 1 249 ? 1.722 1.049 5.52 1 93.69 249 ALA B CA 1
ATOM 5901 C C . ALA B 1 249 ? 2.471 1.635 6.715 1 93.69 249 ALA B C 1
ATOM 5903 O O . ALA B 1 249 ? 2.289 2.807 7.055 1 93.69 249 ALA B O 1
ATOM 5904 N N . ASN B 1 250 ? 3.273 0.841 7.305 1 97 250 ASN B N 1
ATOM 5905 C CA . ASN B 1 250 ? 3.994 1.271 8.5 1 97 250 ASN B CA 1
ATOM 5906 C C . ASN B 1 250 ? 5.133 2.225 8.156 1 97 250 ASN B C 1
ATOM 5908 O O . ASN B 1 250 ? 5.59 2.266 7.008 1 97 250 ASN B O 1
ATOM 5912 N N . ALA B 1 251 ? 5.457 3.012 9.117 1 98.12 251 ALA B N 1
ATOM 5913 C CA . ALA B 1 251 ? 6.676 3.818 9.078 1 98.12 251 ALA B CA 1
ATOM 5914 C C . ALA B 1 251 ? 7.82 3.119 9.805 1 98.12 251 ALA B C 1
ATOM 5916 O O . ALA B 1 251 ? 7.613 2.092 10.461 1 98.12 251 ALA B O 1
ATOM 5917 N N . TYR B 1 252 ? 9.016 3.639 9.594 1 98.44 252 TYR B N 1
ATOM 5918 C CA . TYR B 1 252 ? 10.172 3.158 10.336 1 98.44 252 TYR B CA 1
ATOM 5919 C C . TYR B 1 252 ? 10.859 4.301 11.078 1 98.44 252 TYR B C 1
ATOM 5921 O O . TYR B 1 252 ? 10.828 5.445 10.633 1 98.44 252 TYR B O 1
ATOM 5929 N N . LEU B 1 253 ? 11.359 4.023 12.188 1 96.94 253 LEU B N 1
ATOM 5930 C CA . LEU B 1 253 ? 12.219 4.895 12.984 1 96.94 253 LEU B CA 1
ATOM 5931 C C . LEU B 1 253 ? 13.578 4.242 13.234 1 96.94 253 LEU B C 1
ATOM 5933 O O . LEU B 1 253 ? 13.656 3.188 13.867 1 96.94 253 LEU B O 1
ATOM 5937 N N . VAL B 1 254 ? 14.625 4.883 12.711 1 95.06 254 VAL B N 1
ATOM 5938 C CA . VAL B 1 254 ? 15.945 4.297 12.875 1 95.06 254 VAL B CA 1
ATOM 5939 C C . VAL B 1 254 ? 16.844 5.262 13.648 1 95.06 254 VAL B C 1
ATOM 5941 O O . VAL B 1 254 ? 16.547 6.453 13.742 1 95.06 254 VAL B O 1
ATOM 5944 N N . GLN B 1 255 ? 17.828 4.684 14.18 1 89.62 255 GLN B N 1
ATOM 5945 C CA . GLN B 1 255 ? 18.812 5.488 14.898 1 89.62 255 GLN B CA 1
ATOM 5946 C C . GLN B 1 255 ? 20.125 5.566 14.125 1 89.62 255 GLN B C 1
ATOM 5948 O O . GLN B 1 255 ? 20.672 4.543 13.711 1 89.62 255 GLN B O 1
ATOM 5953 N N . ASN B 1 256 ? 20.578 6.77 13.984 1 86.88 256 ASN B N 1
ATOM 5954 C CA . ASN B 1 256 ? 21.859 6.949 13.305 1 86.88 256 ASN B CA 1
ATOM 5955 C C . ASN B 1 256 ? 23.031 6.883 14.289 1 86.88 256 ASN B C 1
ATOM 5957 O O . ASN B 1 256 ? 22.812 6.758 15.5 1 86.88 256 ASN B O 1
ATOM 5961 N N . HIS B 1 257 ? 24.25 6.992 13.758 1 83.38 257 HIS B N 1
ATOM 5962 C CA . HIS B 1 257 ? 25.469 6.832 14.555 1 83.38 257 HIS B CA 1
ATOM 5963 C C . HIS B 1 257 ? 25.594 7.945 15.594 1 83.38 257 HIS B C 1
ATOM 5965 O O . HIS B 1 257 ? 26.172 7.738 16.656 1 83.38 257 HIS B O 1
ATOM 5971 N N . ASP B 1 258 ? 25.062 9.133 15.258 1 84.19 258 ASP B N 1
ATOM 5972 C CA . ASP B 1 258 ? 25.141 10.258 16.188 1 84.19 258 ASP B CA 1
ATOM 5973 C C . ASP B 1 258 ? 23.984 10.234 17.172 1 84.19 258 ASP B C 1
ATOM 5975 O O . ASP B 1 258 ? 23.719 11.234 17.859 1 84.19 258 ASP B O 1
ATOM 5979 N N . LYS B 1 259 ? 23.219 9.188 17.172 1 80.62 259 LYS B N 1
ATOM 5980 C CA . LYS B 1 259 ? 22.141 8.906 18.125 1 80.62 259 LYS B CA 1
ATOM 5981 C C . LYS B 1 259 ? 20.875 9.672 17.766 1 80.62 259 LYS B C 1
ATOM 5983 O O . LYS B 1 259 ? 19.875 9.594 18.484 1 80.62 259 LYS B O 1
ATOM 5988 N N . ARG B 1 260 ? 20.984 10.344 16.672 1 86.56 260 ARG B N 1
ATOM 5989 C CA . ARG B 1 260 ? 19.766 10.977 16.203 1 86.56 260 ARG B CA 1
ATOM 5990 C C . ARG B 1 260 ? 18.812 9.953 15.586 1 86.56 260 ARG B C 1
ATOM 5992 O O . ARG B 1 260 ? 19.25 8.938 15.047 1 86.56 260 ARG B O 1
ATOM 5999 N N . VAL B 1 261 ? 17.578 10.289 15.711 1 90.44 261 VAL B N 1
ATOM 6000 C CA . VAL B 1 261 ? 16.562 9.406 15.141 1 90.44 261 VAL B CA 1
ATOM 6001 C C . VAL B 1 261 ? 16.094 9.953 13.797 1 90.44 261 VAL B C 1
ATOM 6003 O O . VAL B 1 261 ? 15.953 11.172 13.633 1 90.44 261 VAL B O 1
ATOM 6006 N N . ILE B 1 262 ? 15.891 9.055 12.906 1 95.75 262 ILE B N 1
ATOM 6007 C CA . ILE B 1 262 ? 15.406 9.398 11.57 1 95.75 262 ILE B CA 1
ATOM 6008 C C . ILE B 1 262 ? 14.102 8.664 11.289 1 95.75 262 ILE B C 1
ATOM 6010 O O . ILE B 1 262 ? 14.016 7.441 11.461 1 95.75 262 ILE B O 1
ATOM 6014 N N . PHE B 1 263 ? 13.125 9.445 10.898 1 97.94 263 PHE B N 1
ATOM 6015 C CA . PHE B 1 263 ? 11.836 8.875 10.516 1 97.94 263 PHE B CA 1
ATOM 6016 C C . PHE B 1 263 ? 11.789 8.594 9.023 1 97.94 263 PHE B C 1
ATOM 6018 O O . PHE B 1 263 ? 12.273 9.398 8.219 1 97.94 263 PHE B O 1
ATOM 6025 N N . ILE B 1 264 ? 11.305 7.457 8.641 1 98.56 264 ILE B N 1
ATOM 6026 C CA . ILE B 1 264 ? 11.008 7.047 7.273 1 98.56 264 ILE B CA 1
ATOM 6027 C C . ILE B 1 264 ? 9.516 6.746 7.137 1 98.56 264 ILE B C 1
ATOM 6029 O O . ILE B 1 264 ? 9.062 5.656 7.492 1 98.56 264 ILE B O 1
ATOM 6033 N N . ASN B 1 265 ? 8.789 7.742 6.582 1 98.38 265 ASN B N 1
ATOM 6034 C CA . ASN B 1 265 ? 7.332 7.684 6.613 1 98.38 265 ASN B CA 1
ATOM 6035 C C . ASN B 1 265 ? 6.75 7.52 5.211 1 98.38 265 ASN B C 1
ATOM 6037 O O . ASN B 1 265 ? 7.238 8.117 4.254 1 98.38 265 ASN B O 1
ATOM 6041 N N . PRO B 1 266 ? 5.688 6.629 5.113 1 97.69 266 PRO B N 1
ATOM 6042 C CA . PRO B 1 266 ? 4.918 6.734 3.871 1 97.69 266 PRO B CA 1
ATOM 6043 C C . PRO B 1 266 ? 4.344 8.133 3.648 1 97.69 266 PRO B C 1
ATOM 6045 O O . PRO B 1 266 ? 3.932 8.797 4.605 1 97.69 266 PRO B O 1
ATOM 6048 N N . TYR B 1 267 ? 4.434 8.539 2.359 1 97.56 267 TYR B N 1
ATOM 6049 C CA . TYR B 1 267 ? 4.043 9.914 2.072 1 97.56 267 TYR B CA 1
ATOM 6050 C C . TYR B 1 267 ? 3.373 10.016 0.706 1 97.56 267 TYR B C 1
ATOM 6052 O O . TYR B 1 267 ? 3.914 9.547 -0.295 1 97.56 267 TYR B O 1
ATOM 6060 N N . GLU B 1 268 ? 2.168 10.539 0.684 1 95.94 268 GLU B N 1
ATOM 6061 C CA . GLU B 1 268 ? 1.449 10.875 -0.539 1 95.94 268 GLU B CA 1
ATOM 6062 C C . GLU B 1 268 ? 1.314 9.672 -1.458 1 95.94 268 GLU B C 1
ATOM 6064 O O . GLU B 1 268 ? 1.572 9.766 -2.66 1 95.94 268 GLU B O 1
ATOM 6069 N N . GLY B 1 269 ? 1.004 8.57 -0.887 1 91.75 269 GLY B N 1
ATOM 6070 C CA . GLY B 1 269 ? 0.686 7.383 -1.659 1 91.75 269 GLY B CA 1
ATOM 6071 C C . GLY B 1 269 ? 1.902 6.531 -1.974 1 91.75 269 GLY B C 1
ATOM 6072 O O . GLY B 1 269 ? 2.164 5.535 -1.297 1 91.75 269 GLY B O 1
ATOM 6073 N N . ASP B 1 270 ? 2.719 6.965 -2.865 1 93.38 270 ASP B N 1
ATOM 6074 C CA . ASP B 1 270 ? 3.805 6.137 -3.389 1 93.38 270 ASP B CA 1
ATOM 6075 C C . ASP B 1 270 ? 5.164 6.766 -3.09 1 93.38 270 ASP B C 1
ATOM 6077 O O . ASP B 1 270 ? 6.145 6.488 -3.781 1 93.38 270 ASP B O 1
ATOM 6081 N N . LYS B 1 271 ? 5.164 7.633 -2.104 1 97.81 271 LYS B N 1
ATOM 6082 C CA . LYS B 1 271 ? 6.418 8.289 -1.738 1 97.81 271 LYS B CA 1
ATOM 6083 C C . LYS B 1 271 ? 6.77 8.023 -0.277 1 97.81 271 LYS B C 1
ATOM 6085 O O . LYS B 1 271 ? 5.992 7.406 0.452 1 97.81 271 LYS B O 1
ATOM 6090 N N . ALA B 1 272 ? 7.969 8.383 0.024 1 98.5 272 ALA B N 1
ATOM 6091 C CA . ALA B 1 272 ? 8.469 8.336 1.396 1 98.5 272 ALA B CA 1
ATOM 6092 C C . ALA B 1 272 ? 9.039 9.688 1.815 1 98.5 272 ALA B C 1
ATOM 6094 O O . ALA B 1 272 ? 9.703 10.367 1.022 1 98.5 272 ALA B O 1
ATOM 6095 N N . LEU B 1 273 ? 8.703 10.086 2.957 1 98.81 273 LEU B N 1
ATOM 6096 C CA . LEU B 1 273 ? 9.266 11.281 3.582 1 98.81 273 LEU B CA 1
ATOM 6097 C C . LEU B 1 273 ? 10.289 10.898 4.645 1 98.81 273 LEU B C 1
ATOM 6099 O O . LEU B 1 273 ? 9.961 10.203 5.609 1 98.81 273 LEU B O 1
ATOM 6103 N N . ILE B 1 274 ? 11.531 11.375 4.465 1 98.75 274 ILE B N 1
ATOM 6104 C CA . ILE B 1 274 ? 12.625 10.945 5.328 1 98.75 274 ILE B CA 1
ATOM 6105 C C . ILE B 1 274 ? 13.273 12.156 5.988 1 98.75 274 ILE B C 1
ATOM 6107 O O . ILE B 1 274 ? 13.664 13.109 5.309 1 98.75 274 ILE B O 1
ATOM 6111 N N . GLY B 1 275 ? 13.445 12.133 7.293 1 97.81 275 GLY B N 1
ATOM 6112 C CA . GLY B 1 275 ? 14.07 13.195 8.062 1 97.81 275 GLY B CA 1
ATOM 6113 C C . GLY B 1 275 ? 14.039 12.945 9.555 1 97.81 275 GLY B C 1
ATOM 6114 O O . GLY B 1 275 ? 13.602 11.883 10.008 1 97.81 275 GLY B O 1
ATOM 6115 N N . THR B 1 276 ? 14.445 13.789 10.383 1 92.94 276 THR B N 1
ATOM 6116 C CA . THR B 1 276 ? 15.031 15.062 9.961 1 92.94 276 THR B CA 1
ATOM 6117 C C . THR B 1 276 ? 16.469 15.188 10.461 1 92.94 276 THR B C 1
ATOM 6119 O O . THR B 1 276 ? 16.875 14.453 11.359 1 92.94 276 THR B O 1
ATOM 6122 N N . THR B 1 277 ? 17.234 16.141 9.898 1 94.88 277 THR B N 1
ATOM 6123 C CA . THR B 1 277 ? 18.5 16.609 10.469 1 94.88 277 THR B CA 1
ATOM 6124 C C . THR B 1 277 ? 18.234 17.562 11.633 1 94.88 277 THR B C 1
ATOM 6126 O O . THR B 1 277 ? 17.094 17.828 11.984 1 94.88 277 THR B O 1
ATOM 6129 N N . ASP B 1 278 ? 19.203 17.938 12.305 1 92.19 278 ASP B N 1
ATOM 6130 C CA . ASP B 1 278 ? 19.172 18.859 13.438 1 92.19 278 ASP B CA 1
ATOM 6131 C C . ASP B 1 278 ? 20.469 19.656 13.523 1 92.19 278 ASP B C 1
ATOM 6133 O O . ASP B 1 278 ? 21.391 19.281 14.266 1 92.19 278 ASP B O 1
ATOM 6137 N N . ILE B 1 279 ? 20.453 20.812 12.883 1 94 279 ILE B N 1
ATOM 6138 C CA . ILE B 1 279 ? 21.672 21.578 12.75 1 94 279 ILE B CA 1
ATOM 6139 C C . ILE B 1 279 ? 21.422 23.031 13.172 1 94 279 ILE B C 1
ATOM 6141 O O . ILE B 1 279 ? 20.438 23.641 12.758 1 94 279 ILE B O 1
ATOM 6145 N N . ALA B 1 280 ? 22.344 23.578 13.953 1 93.06 280 ALA B N 1
ATOM 6146 C CA . ALA B 1 280 ? 22.25 25 14.273 1 93.06 280 ALA B CA 1
ATOM 6147 C C . ALA B 1 280 ? 22.25 25.844 13.008 1 93.06 280 ALA B C 1
ATOM 6149 O O . ALA B 1 280 ? 23.016 25.594 12.078 1 93.06 280 ALA B O 1
ATOM 6150 N N . TYR B 1 281 ? 21.406 26.828 13.031 1 94.31 281 TYR B N 1
ATOM 6151 C CA . TYR B 1 281 ? 21.234 27.641 11.828 1 94.31 281 TYR B CA 1
ATOM 6152 C C . TYR B 1 281 ? 21.453 29.109 12.125 1 94.31 281 TYR B C 1
ATOM 6154 O O . TYR B 1 281 ? 20.844 29.672 13.039 1 94.31 281 TYR B O 1
ATOM 6162 N N . GLU B 1 282 ? 22.297 29.828 11.359 1 91.31 282 GLU B N 1
ATOM 6163 C CA . GLU B 1 282 ? 22.625 31.234 11.586 1 91.31 282 GLU B CA 1
ATOM 6164 C C . GLU B 1 282 ? 22.156 32.094 10.422 1 91.31 282 GLU B C 1
ATOM 6166 O O . GLU B 1 282 ? 22.25 33.344 10.484 1 91.31 282 GLU B O 1
ATOM 6171 N N . GLY B 1 283 ? 21.516 31.641 9.484 1 90.75 283 GLY B N 1
ATOM 6172 C CA . GLY B 1 283 ? 21.062 32.438 8.344 1 90.75 283 GLY B CA 1
ATOM 6173 C C . GLY B 1 283 ? 19.625 32.906 8.484 1 90.75 283 GLY B C 1
ATOM 6174 O O . GLY B 1 283 ? 19.031 32.781 9.555 1 90.75 283 GLY B O 1
ATOM 6175 N N . ARG B 1 284 ? 19.219 33.594 7.445 1 93.19 284 ARG B N 1
ATOM 6176 C CA . ARG B 1 284 ? 17.828 34.031 7.41 1 93.19 284 ARG B CA 1
ATOM 6177 C C . ARG B 1 284 ? 16.891 32.812 7.27 1 93.19 284 ARG B C 1
ATOM 6179 O O . ARG B 1 284 ? 17.141 31.938 6.453 1 93.19 284 ARG B O 1
ATOM 6186 N N . ALA B 1 285 ? 15.844 32.875 8.102 1 92.38 285 ALA B N 1
ATOM 6187 C CA . ALA B 1 285 ? 14.898 31.766 8.086 1 92.38 285 ALA B CA 1
ATOM 6188 C C . ALA B 1 285 ? 14.305 31.562 6.695 1 92.38 285 ALA B C 1
ATOM 6190 O O . ALA B 1 285 ? 14.023 30.422 6.293 1 92.38 285 ALA B O 1
ATOM 6191 N N . GLU B 1 286 ? 14.211 32.625 5.863 1 91.56 286 GLU B N 1
ATOM 6192 C CA . GLU B 1 286 ? 13.602 32.594 4.539 1 91.56 286 GLU B CA 1
ATOM 6193 C C . GLU B 1 286 ? 14.492 31.844 3.545 1 91.56 286 GLU B C 1
ATOM 6195 O O . GLU B 1 286 ? 14.016 31.359 2.512 1 91.56 286 GLU B O 1
ATOM 6200 N N . ASP B 1 287 ? 15.734 31.672 3.846 1 94.06 287 ASP B N 1
ATOM 6201 C CA . ASP B 1 287 ? 16.703 31.141 2.883 1 94.06 287 ASP B CA 1
ATOM 6202 C C . ASP B 1 287 ? 17.047 29.688 3.189 1 94.06 287 ASP B C 1
ATOM 6204 O O . ASP B 1 287 ? 17.844 29.062 2.48 1 94.06 287 ASP B O 1
ATOM 6208 N N . VAL B 1 288 ? 16.453 29.156 4.121 1 95.94 288 VAL B N 1
ATOM 6209 C CA . VAL B 1 288 ? 16.828 27.844 4.594 1 95.94 288 VAL B CA 1
ATOM 6210 C C . VAL B 1 288 ? 16.594 26.812 3.49 1 95.94 288 VAL B C 1
ATOM 6212 O O . VAL B 1 288 ? 15.594 26.891 2.766 1 95.94 288 VAL B O 1
ATOM 6215 N N . ALA B 1 289 ? 17.547 25.906 3.295 1 96.75 289 ALA B N 1
ATOM 6216 C CA . ALA B 1 289 ? 17.469 24.812 2.314 1 96.75 289 ALA B CA 1
ATOM 6217 C C . ALA B 1 289 ? 18.344 23.641 2.729 1 96.75 289 ALA B C 1
ATOM 6219 O O . ALA B 1 289 ? 19.328 23.812 3.453 1 96.75 289 ALA B O 1
ATOM 6220 N N . ALA B 1 290 ? 17.938 22.516 2.266 1 97.25 290 ALA B N 1
ATOM 6221 C CA . ALA B 1 290 ? 18.766 21.328 2.516 1 97.25 290 ALA B CA 1
ATOM 6222 C C . ALA B 1 290 ? 20.031 21.359 1.661 1 97.25 290 ALA B C 1
ATOM 6224 O O . ALA B 1 290 ? 19.953 21.531 0.443 1 97.25 290 ALA B O 1
ATOM 6225 N N . ASP B 1 291 ? 21.125 21.188 2.24 1 96.19 291 ASP B N 1
ATOM 6226 C CA . ASP B 1 291 ? 22.344 21.094 1.434 1 96.19 291 ASP B CA 1
ATOM 6227 C C . ASP B 1 291 ? 22.672 19.641 1.104 1 96.19 291 ASP B C 1
ATOM 6229 O O . ASP B 1 291 ? 22 18.719 1.59 1 96.19 291 ASP B O 1
ATOM 6233 N N . GLU B 1 292 ? 23.672 19.406 0.296 1 98 292 GLU B N 1
ATOM 6234 C CA . GLU B 1 292 ? 24 18.078 -0.202 1 98 292 GLU B CA 1
ATOM 6235 C C . GLU B 1 292 ? 24.484 17.172 0.924 1 98 292 GLU B C 1
ATOM 6237 O O . GLU B 1 292 ? 24.25 15.961 0.912 1 98 292 GLU B O 1
ATOM 6242 N N . LYS B 1 293 ? 25.172 17.766 1.837 1 97.69 293 LYS B N 1
ATOM 6243 C CA . LYS B 1 293 ? 25.656 16.969 2.963 1 97.69 293 LYS B CA 1
ATOM 6244 C C . LYS B 1 293 ? 24.5 16.438 3.799 1 97.69 293 LYS B C 1
ATOM 6246 O O . LYS B 1 293 ? 24.562 15.312 4.305 1 97.69 293 LYS B O 1
ATOM 6251 N N . GLU B 1 294 ? 23.516 17.281 3.986 1 97.81 294 GLU B N 1
ATOM 6252 C CA . GLU B 1 294 ? 22.344 16.859 4.738 1 97.81 294 GLU B CA 1
ATOM 6253 C C . GLU B 1 294 ? 21.578 15.766 4 1 97.81 294 GLU B C 1
ATOM 6255 O O . GLU B 1 294 ? 21.078 14.812 4.617 1 97.81 294 GLU B O 1
ATOM 6260 N N . ILE B 1 295 ? 21.469 15.875 2.691 1 98.56 295 ILE B N 1
ATOM 6261 C CA . ILE B 1 295 ? 20.812 14.859 1.872 1 98.56 295 ILE B CA 1
ATOM 6262 C C . ILE B 1 295 ? 21.578 13.539 1.982 1 98.56 295 ILE B C 1
ATOM 6264 O O . ILE B 1 295 ? 20.969 12.484 2.215 1 98.56 295 ILE B O 1
ATOM 6268 N N . ASP B 1 296 ? 22.891 13.609 1.905 1 98 296 ASP B N 1
ATOM 6269 C CA . ASP B 1 296 ? 23.734 12.422 2.033 1 98 296 ASP B CA 1
ATOM 6270 C C . ASP B 1 296 ? 23.594 11.789 3.414 1 98 296 ASP B C 1
ATOM 6272 O O . ASP B 1 296 ? 23.578 10.562 3.541 1 98 296 ASP B O 1
ATOM 6276 N N . TYR B 1 297 ? 23.547 12.68 4.414 1 97.69 297 TYR B N 1
ATOM 6277 C CA . TYR B 1 297 ? 23.359 12.219 5.785 1 97.69 297 TYR B CA 1
ATOM 6278 C C . TYR B 1 297 ? 22.109 11.359 5.906 1 97.69 297 TYR B C 1
ATOM 6280 O O . TYR B 1 297 ? 22.141 10.289 6.508 1 97.69 297 TYR B O 1
ATOM 6288 N N . LEU B 1 298 ? 21.016 11.789 5.309 1 98.44 298 LEU B N 1
ATOM 6289 C CA . LEU B 1 298 ? 19.734 11.086 5.391 1 98.44 298 LEU B CA 1
ATOM 6290 C C . LEU B 1 298 ? 19.781 9.789 4.594 1 98.44 298 LEU B C 1
ATOM 6292 O O . LEU B 1 298 ? 19.312 8.75 5.062 1 98.44 298 LEU B O 1
ATOM 6296 N N . ILE B 1 299 ? 20.359 9.797 3.408 1 98.38 299 ILE B N 1
ATOM 6297 C CA . ILE B 1 299 ? 20.484 8.609 2.57 1 98.38 299 ILE B CA 1
ATOM 6298 C C . ILE B 1 299 ? 21.312 7.547 3.303 1 98.38 299 ILE B C 1
ATOM 6300 O O . ILE B 1 299 ? 20.922 6.375 3.342 1 98.38 299 ILE B O 1
ATOM 6304 N N . THR B 1 300 ? 22.359 7.98 3.943 1 97.69 300 THR B N 1
ATOM 6305 C CA . THR B 1 300 ? 23.266 7.07 4.648 1 97.69 300 THR B CA 1
ATOM 6306 C C . THR B 1 300 ? 22.547 6.418 5.832 1 97.69 300 THR B C 1
ATOM 6308 O O . THR B 1 300 ? 22.719 5.227 6.09 1 97.69 300 THR B O 1
ATOM 6311 N N . ALA B 1 301 ? 21.781 7.227 6.512 1 96.62 301 ALA B N 1
ATOM 6312 C CA . ALA B 1 301 ? 21.047 6.699 7.656 1 96.62 301 ALA B CA 1
ATOM 6313 C C . ALA B 1 301 ? 20.094 5.594 7.227 1 96.62 301 ALA B C 1
ATOM 6315 O O . ALA B 1 301 ? 20 4.551 7.883 1 96.62 301 ALA B O 1
ATOM 6316 N N . VAL B 1 302 ? 19.391 5.758 6.133 1 98 302 VAL B N 1
ATOM 6317 C CA . VAL B 1 302 ? 18.453 4.773 5.621 1 98 302 VAL B CA 1
ATOM 6318 C C . VAL B 1 302 ? 19.203 3.52 5.176 1 98 302 VAL B C 1
ATOM 6320 O O . VAL B 1 302 ? 18.797 2.4 5.512 1 98 302 VAL B O 1
ATOM 6323 N N . ASN B 1 303 ? 20.297 3.713 4.484 1 97.69 303 ASN B N 1
ATOM 6324 C CA . ASN B 1 303 ? 21.047 2.619 3.873 1 97.69 303 ASN B CA 1
ATOM 6325 C C . ASN B 1 303 ? 21.703 1.732 4.926 1 97.69 303 ASN B C 1
ATOM 6327 O O . ASN B 1 303 ? 22.078 0.594 4.637 1 97.69 303 ASN B O 1
ATOM 6331 N N . ARG B 1 304 ? 21.781 2.246 6.082 1 95.81 304 ARG B N 1
ATOM 6332 C CA . ARG B 1 304 ? 22.328 1.451 7.18 1 95.81 304 ARG B CA 1
ATOM 6333 C C . ARG B 1 304 ? 21.344 0.349 7.586 1 95.81 304 ARG B C 1
ATOM 6335 O O . ARG B 1 304 ? 21.766 -0.707 8.07 1 95.81 304 ARG B O 1
ATOM 6342 N N . TYR B 1 305 ? 20.109 0.539 7.348 1 97.12 305 TYR B N 1
ATOM 6343 C CA . TYR B 1 305 ? 19.125 -0.369 7.922 1 97.12 305 TYR B CA 1
ATOM 6344 C C . TYR B 1 305 ? 18.391 -1.142 6.832 1 97.12 305 TYR B C 1
ATOM 6346 O O . TYR B 1 305 ? 17.891 -2.246 7.07 1 97.12 305 TYR B O 1
ATOM 6354 N N . PHE B 1 306 ? 18.297 -0.678 5.637 1 98.12 306 PHE B N 1
ATOM 6355 C CA . PHE B 1 306 ? 17.406 -1.253 4.641 1 98.12 306 PHE B CA 1
ATOM 6356 C C . PHE B 1 306 ? 18.188 -2.062 3.611 1 98.12 306 PHE B C 1
ATOM 6358 O O . PHE B 1 306 ? 19.312 -1.72 3.275 1 98.12 306 PHE B O 1
ATOM 6365 N N . LYS B 1 307 ? 17.562 -3.084 3.131 1 97.94 307 LYS B N 1
ATOM 6366 C CA . LYS B 1 307 ? 18.141 -3.93 2.094 1 97.94 307 LYS B CA 1
ATOM 6367 C C . LYS B 1 307 ? 18.25 -3.178 0.77 1 97.94 307 LYS B C 1
ATOM 6369 O O . LYS B 1 307 ? 19.281 -3.242 0.1 1 97.94 307 LYS B O 1
ATOM 6374 N N . GLU B 1 308 ? 17.188 -2.512 0.374 1 96.62 308 GLU B N 1
ATOM 6375 C CA . GLU B 1 308 ? 17.266 -1.648 -0.8 1 96.62 308 GLU B CA 1
ATOM 6376 C C . GLU B 1 308 ? 18.016 -0.356 -0.487 1 96.62 308 GLU B C 1
ATOM 6378 O O . GLU B 1 308 ? 17.656 0.358 0.455 1 96.62 308 GLU B O 1
ATOM 6383 N N . LYS B 1 309 ? 18.969 -0.026 -1.336 1 97.31 309 LYS B N 1
ATOM 6384 C CA . LYS B 1 309 ? 19.781 1.156 -1.075 1 97.31 309 LYS B CA 1
ATOM 6385 C C . LYS B 1 309 ? 19.25 2.369 -1.833 1 97.31 309 LYS B C 1
ATOM 6387 O O . LYS B 1 309 ? 18.984 2.289 -3.033 1 97.31 309 LYS B O 1
ATOM 6392 N N . LEU B 1 310 ? 19.062 3.436 -1.077 1 97.19 310 LEU B N 1
ATOM 6393 C CA . LEU B 1 310 ? 18.734 4.711 -1.707 1 97.19 310 LEU B CA 1
ATOM 6394 C C . LEU B 1 310 ? 19.969 5.328 -2.357 1 97.19 310 LEU B C 1
ATOM 6396 O O . LEU B 1 310 ? 21.062 5.254 -1.807 1 97.19 310 LEU B O 1
ATOM 6400 N N . ARG B 1 311 ? 19.766 5.918 -3.457 1 95.56 311 ARG B N 1
ATOM 6401 C CA . ARG B 1 311 ? 20.781 6.691 -4.172 1 95.56 311 ARG B CA 1
ATOM 6402 C C . ARG B 1 311 ? 20.375 8.156 -4.289 1 95.56 311 ARG B C 1
ATOM 6404 O O . ARG B 1 311 ? 19.203 8.5 -4.086 1 95.56 311 ARG B O 1
ATOM 6411 N N . ARG B 1 312 ? 21.391 9.023 -4.562 1 97.12 312 ARG B N 1
ATOM 6412 C CA . ARG B 1 312 ? 21.125 10.453 -4.676 1 97.12 312 ARG B CA 1
ATOM 6413 C C . ARG B 1 312 ? 20.062 10.719 -5.738 1 97.12 312 ARG B C 1
ATOM 6415 O O . ARG B 1 312 ? 19.219 11.609 -5.57 1 97.12 312 ARG B O 1
ATOM 6422 N N . GLU B 1 313 ? 20.047 9.93 -6.754 1 95.19 313 GLU B N 1
ATOM 6423 C CA . GLU B 1 313 ? 19.156 10.117 -7.887 1 95.19 313 GLU B CA 1
ATOM 6424 C C . GLU B 1 313 ? 17.719 9.75 -7.516 1 95.19 313 GLU B C 1
ATOM 6426 O O . GLU B 1 313 ? 16.781 10.07 -8.242 1 95.19 313 GLU B O 1
ATOM 6431 N N . ASP B 1 314 ? 17.578 9.078 -6.402 1 96.56 314 ASP B N 1
ATOM 6432 C CA . ASP B 1 314 ? 16.25 8.688 -5.973 1 96.56 314 ASP B CA 1
ATOM 6433 C C . ASP B 1 314 ? 15.516 9.859 -5.32 1 96.56 314 ASP B C 1
ATOM 6435 O O . ASP B 1 314 ? 14.297 9.805 -5.117 1 96.56 314 ASP B O 1
ATOM 6439 N N . VAL B 1 315 ? 16.203 10.938 -4.941 1 98.25 315 VAL B N 1
ATOM 6440 C CA . VAL B 1 315 ? 15.586 12.062 -4.25 1 98.25 315 VAL B CA 1
ATOM 6441 C C . VAL B 1 315 ? 14.773 12.891 -5.242 1 98.25 315 VAL B C 1
ATOM 6443 O O . VAL B 1 315 ? 15.32 13.461 -6.184 1 98.25 315 VAL B O 1
ATOM 6446 N N . LEU B 1 316 ? 13.508 12.977 -4.98 1 97.5 316 LEU B N 1
ATOM 6447 C CA . LEU B 1 316 ? 12.602 13.734 -5.832 1 97.5 316 LEU B CA 1
ATOM 6448 C C . LEU B 1 316 ? 12.578 15.203 -5.418 1 97.5 316 LEU B C 1
ATOM 6450 O O . LEU B 1 316 ? 12.562 16.094 -6.27 1 97.5 316 LEU B O 1
ATOM 6454 N N . HIS B 1 317 ? 12.43 15.438 -4.125 1 97.5 317 HIS B N 1
ATOM 6455 C CA . HIS B 1 317 ? 12.375 16.766 -3.516 1 97.5 317 HIS B CA 1
ATOM 6456 C C . HIS B 1 317 ? 13.062 16.781 -2.156 1 97.5 317 HIS B C 1
ATOM 6458 O O . HIS B 1 317 ? 13.289 15.719 -1.561 1 97.5 317 HIS B O 1
ATOM 6464 N N . SER B 1 318 ? 13.5 17.891 -1.768 1 98.19 318 SER B N 1
ATOM 6465 C CA . SER B 1 318 ? 13.992 18.141 -0.415 1 98.19 318 SER B CA 1
ATOM 6466 C C . SER B 1 318 ? 13.477 19.469 0.126 1 98.19 318 SER B C 1
ATOM 6468 O O . SER B 1 318 ? 13.125 20.375 -0.646 1 98.19 318 SER B O 1
ATOM 6470 N N . PHE B 1 319 ? 13.305 19.547 1.386 1 97.75 319 PHE B N 1
ATOM 6471 C CA . PHE B 1 319 ? 12.945 20.812 2.016 1 97.75 319 PHE B CA 1
ATOM 6472 C C . PHE B 1 319 ? 13.555 20.922 3.408 1 97.75 319 PHE B C 1
ATOM 6474 O O . PHE B 1 319 ? 14 19.922 3.975 1 97.75 319 PHE B O 1
ATOM 6481 N N . SER B 1 320 ? 13.625 22.156 3.908 1 97.5 320 SER B N 1
ATOM 6482 C CA . SER B 1 320 ? 14.141 22.438 5.246 1 97.5 320 SER B CA 1
ATOM 6483 C C . SER B 1 320 ? 13.289 23.484 5.953 1 97.5 320 SER B C 1
ATOM 6485 O O . SER B 1 320 ? 12.648 24.328 5.305 1 97.5 320 SER B O 1
ATOM 6487 N N . GLY B 1 321 ? 13.172 23.328 7.191 1 95.44 321 GLY B N 1
ATOM 6488 C CA . GLY B 1 321 ? 12.586 24.328 8.07 1 95.44 321 GLY B CA 1
ATOM 6489 C C . GLY B 1 321 ? 13.492 24.719 9.219 1 95.44 321 GLY B C 1
ATOM 6490 O O . GLY B 1 321 ? 14.516 24.078 9.453 1 95.44 321 GLY B O 1
ATOM 6491 N N . VAL B 1 322 ? 13.125 25.859 9.828 1 94.88 322 VAL B N 1
ATOM 6492 C CA . VAL B 1 322 ? 13.891 26.344 10.977 1 94.88 322 VAL B CA 1
ATOM 6493 C C . VAL B 1 322 ? 12.984 26.406 12.203 1 94.88 322 VAL B C 1
ATOM 6495 O O . VAL B 1 322 ? 11.93 27.047 12.18 1 94.88 322 VAL B O 1
ATOM 6498 N N . ARG B 1 323 ? 13.422 25.734 13.273 1 90.62 323 ARG B N 1
ATOM 6499 C CA . ARG B 1 323 ? 12.695 25.781 14.547 1 90.62 323 ARG B CA 1
ATOM 6500 C C . ARG B 1 323 ? 13.297 26.812 15.484 1 90.62 323 ARG B C 1
ATOM 6502 O O . ARG B 1 323 ? 14.516 26.828 15.703 1 90.62 323 ARG B O 1
ATOM 6509 N N . PRO B 1 324 ? 12.438 27.625 15.938 1 90.19 324 PRO B N 1
ATOM 6510 C CA . PRO B 1 324 ? 12.906 28.547 16.984 1 90.19 324 PRO B CA 1
ATOM 6511 C C . PRO B 1 324 ? 12.867 27.922 18.375 1 90.19 324 PRO B C 1
ATOM 6513 O O . PRO B 1 324 ? 11.805 27.891 19.016 1 90.19 324 PRO B O 1
ATOM 6516 N N . LEU B 1 325 ? 13.984 27.453 18.906 1 87.38 325 LEU B N 1
ATOM 6517 C CA . LEU B 1 325 ? 14.031 26.844 20.219 1 87.38 325 LEU B CA 1
ATOM 6518 C C . LEU B 1 325 ? 14.398 27.859 21.281 1 87.38 325 LEU B C 1
ATOM 6520 O O . LEU B 1 325 ? 15.25 28.719 21.062 1 87.38 325 LEU B O 1
ATOM 6524 N N . PHE B 1 326 ? 13.602 27.812 22.328 1 80.38 326 PHE B N 1
ATOM 6525 C CA . PHE B 1 326 ? 13.961 28.688 23.422 1 80.38 326 PHE B CA 1
ATOM 6526 C C . PHE B 1 326 ? 15.336 28.328 23.984 1 80.38 326 PHE B C 1
ATOM 6528 O O . PHE B 1 326 ? 15.609 27.172 24.281 1 80.38 326 PHE B O 1
ATOM 6535 N N . ASP B 1 327 ? 16.234 29.344 24 1 73.94 327 ASP B N 1
ATOM 6536 C CA . ASP B 1 327 ? 17.609 29.125 24.453 1 73.94 327 ASP B CA 1
ATOM 6537 C C . ASP B 1 327 ? 17.719 29.219 25.969 1 73.94 327 ASP B C 1
ATOM 6539 O O . ASP B 1 327 ? 17.719 30.312 26.547 1 73.94 327 ASP B O 1
ATOM 6543 N N . ASP B 1 328 ? 17.656 28.141 26.578 1 64.31 328 ASP B N 1
ATOM 6544 C CA . ASP B 1 328 ? 17.797 28.125 28.031 1 64.31 328 ASP B CA 1
ATOM 6545 C C . ASP B 1 328 ? 19.266 28.141 28.453 1 64.31 328 ASP B C 1
ATOM 6547 O O . ASP B 1 328 ? 19.594 27.922 29.609 1 64.31 328 ASP B O 1
ATOM 6551 N N . GLY B 1 329 ? 20.125 28.375 27.484 1 61.38 329 GLY B N 1
ATOM 6552 C CA . GLY B 1 329 ? 21.547 28.438 27.75 1 61.38 329 GLY B CA 1
ATOM 6553 C C . GLY B 1 329 ? 22.219 27.078 27.641 1 61.38 329 GLY B C 1
ATOM 6554 O O . GLY B 1 329 ? 23.422 26.953 27.891 1 61.38 329 GLY B O 1
ATOM 6555 N N . LYS B 1 330 ? 21.391 26.188 27.125 1 60.19 330 LYS B N 1
ATOM 6556 C CA . LYS B 1 330 ? 22.031 24.875 27.031 1 60.19 330 LYS B CA 1
ATOM 6557 C C . LYS B 1 330 ? 22.656 24.688 25.641 1 60.19 330 LYS B C 1
ATOM 6559 O O . LYS B 1 330 ? 22.141 25.188 24.641 1 60.19 330 LYS B O 1
ATOM 6564 N N . GLY B 1 331 ? 23.938 24.234 25.484 1 53.06 331 GLY B N 1
ATOM 6565 C CA . GLY B 1 331 ? 24.812 24.172 24.328 1 53.06 331 GLY B CA 1
ATOM 6566 C C . GLY B 1 331 ? 24.297 23.219 23.25 1 53.06 331 GLY B C 1
ATOM 6567 O O . GLY B 1 331 ? 24.422 23.5 22.062 1 53.06 331 GLY B O 1
ATOM 6568 N N . ASN B 1 332 ? 23.766 22.125 23.531 1 58.69 332 ASN B N 1
ATOM 6569 C CA . ASN B 1 332 ? 23.422 21.109 22.547 1 58.69 332 ASN B CA 1
ATOM 6570 C C . ASN B 1 332 ? 22.016 21.328 21.984 1 58.69 332 ASN B C 1
ATOM 6572 O O . ASN B 1 332 ? 21.031 21.297 22.719 1 58.69 332 ASN B O 1
ATOM 6576 N N . PRO B 1 333 ? 22.016 21.469 20.672 1 58.59 333 PRO B N 1
ATOM 6577 C CA . PRO B 1 333 ? 20.734 21.766 20.047 1 58.59 333 PRO B CA 1
ATOM 6578 C C . PRO B 1 333 ? 19.688 20.672 20.297 1 58.59 333 PRO B C 1
ATOM 6580 O O . PRO B 1 333 ? 18.5 20.969 20.406 1 58.59 333 PRO B O 1
ATOM 6583 N N . SER B 1 334 ? 20.109 19.469 20.375 1 58.5 334 SER B N 1
ATOM 6584 C CA . SER B 1 334 ? 19.172 18.359 20.578 1 58.5 334 SER B CA 1
ATOM 6585 C C . SER B 1 334 ? 18.641 18.344 22 1 58.5 334 SER B C 1
ATOM 6587 O O . SER B 1 334 ? 17.609 17.719 22.281 1 58.5 334 SER B O 1
ATOM 6589 N N . ALA B 1 335 ? 19.281 19.125 22.875 1 56.75 335 ALA B N 1
ATOM 6590 C CA . ALA B 1 335 ? 18.922 19.109 24.281 1 56.75 335 ALA B CA 1
ATOM 6591 C C . ALA B 1 335 ? 18.094 20.344 24.656 1 56.75 335 ALA B C 1
ATOM 6593 O O . ALA B 1 335 ? 17.516 20.391 25.734 1 56.75 335 ALA B O 1
ATOM 6594 N N . VAL B 1 336 ? 18.094 21.172 23.641 1 57.81 336 VAL B N 1
ATOM 6595 C CA . VAL B 1 336 ? 17.297 22.359 23.938 1 57.81 336 VAL B CA 1
ATOM 6596 C C . VAL B 1 336 ? 15.82 22 24 1 57.81 336 VAL B C 1
ATOM 6598 O O . VAL B 1 336 ? 15.328 21.234 23.156 1 57.81 336 VAL B O 1
ATOM 6601 N N . THR B 1 337 ? 15.258 22.453 25.047 1 62.81 337 THR B N 1
ATOM 6602 C CA . THR B 1 337 ? 13.859 22.078 25.281 1 62.81 337 THR B CA 1
ATOM 6603 C C . THR B 1 337 ? 12.992 22.469 24.078 1 62.81 337 THR B C 1
ATOM 6605 O O . THR B 1 337 ? 13.195 23.516 23.469 1 62.81 337 THR B O 1
ATOM 6608 N N . ARG B 1 338 ? 12.281 21.484 23.703 1 67.56 338 ARG B N 1
ATOM 6609 C CA . ARG B 1 338 ? 11.289 21.734 22.672 1 67.56 338 ARG B CA 1
ATOM 6610 C C . ARG B 1 338 ? 9.945 22.125 23.266 1 67.56 338 ARG B C 1
ATOM 6612 O O . ARG B 1 338 ? 8.93 22.172 22.578 1 67.56 338 ARG B O 1
ATOM 6619 N N . ASP B 1 339 ? 10.078 22.484 24.438 1 80.56 339 ASP B N 1
ATOM 6620 C CA . ASP B 1 339 ? 8.898 23.016 25.109 1 80.56 339 ASP B CA 1
ATOM 6621 C C . ASP B 1 339 ? 8.641 24.453 24.703 1 80.56 339 ASP B C 1
ATOM 6623 O O . ASP B 1 339 ? 9.406 25.047 23.938 1 80.56 339 ASP B O 1
ATOM 6627 N N . TYR B 1 340 ? 7.457 24.984 25.031 1 87 340 TYR B N 1
ATOM 6628 C CA . TYR B 1 340 ? 7.129 26.375 24.719 1 87 340 TYR B CA 1
ATOM 6629 C C . TYR B 1 340 ? 7.191 27.234 25.969 1 87 340 TYR B C 1
ATOM 6631 O O . TYR B 1 340 ? 7.031 26.734 27.094 1 87 340 TYR B O 1
ATOM 6639 N N . VAL B 1 341 ? 7.48 28.516 25.734 1 89.56 341 VAL B N 1
ATOM 6640 C CA . VAL B 1 341 ? 7.539 29.5 26.797 1 89.56 341 VAL B CA 1
ATOM 6641 C C . VAL B 1 341 ? 6.746 30.75 26.406 1 89.56 341 VAL B C 1
ATOM 6643 O O . VAL B 1 341 ? 6.789 31.188 25.25 1 89.56 341 VAL B O 1
ATOM 6646 N N . PHE B 1 342 ? 6.023 31.281 27.453 1 93.12 342 PHE B N 1
ATOM 6647 C CA . PHE B 1 342 ? 5.309 32.531 27.266 1 93.12 342 PHE B CA 1
ATOM 6648 C C . PHE B 1 342 ? 6.035 33.688 27.969 1 93.12 342 PHE B C 1
ATOM 6650 O O . PHE B 1 342 ? 6.551 33.5 29.078 1 93.12 342 PHE B O 1
ATOM 6657 N N . ASP B 1 343 ? 6.16 34.75 27.312 1 92.94 343 ASP B N 1
ATOM 6658 C CA . ASP B 1 343 ? 6.629 36 27.906 1 92.94 343 ASP B CA 1
ATOM 6659 C C . ASP B 1 343 ? 5.59 37.094 27.734 1 92.94 343 ASP B C 1
ATOM 6661 O O . ASP B 1 343 ? 5.324 37.562 26.609 1 92.94 343 ASP B O 1
ATOM 6665 N N . LEU B 1 344 ? 4.992 37.531 28.828 1 94.69 344 LEU B N 1
ATOM 6666 C CA . LEU B 1 344 ? 3.953 38.562 28.797 1 94.69 344 LEU B CA 1
ATOM 6667 C C . LEU B 1 344 ? 4.496 39.906 29.281 1 94.69 344 LEU B C 1
ATOM 6669 O O . LEU B 1 344 ? 4.918 40.031 30.438 1 94.69 344 LEU B O 1
ATOM 6673 N N . ASP B 1 345 ? 4.57 40.844 28.406 1 93.94 345 ASP B N 1
ATOM 6674 C CA . ASP B 1 345 ? 4.941 42.219 28.703 1 93.94 345 ASP B CA 1
ATOM 6675 C C . ASP B 1 345 ? 3.705 43.125 28.797 1 93.94 345 ASP B C 1
ATOM 6677 O O . ASP B 1 345 ? 3.004 43.312 27.797 1 93.94 345 ASP B O 1
ATOM 6681 N N . GLU B 1 346 ? 3.457 43.719 29.875 1 93.19 346 GLU B N 1
ATOM 6682 C CA . GLU B 1 346 ? 2.248 44.531 30.078 1 93.19 346 GLU B CA 1
ATOM 6683 C C . GLU B 1 346 ? 2.58 46 30.219 1 93.19 346 GLU B C 1
ATOM 6685 O O . GLU B 1 346 ? 1.799 46.75 30.797 1 93.19 346 GLU B O 1
ATOM 6690 N N . THR B 1 347 ? 3.666 46.375 29.781 1 90.44 347 THR B N 1
ATOM 6691 C CA . THR B 1 347 ? 4.117 47.75 29.859 1 90.44 347 THR B CA 1
ATOM 6692 C C . THR B 1 347 ? 3.105 48.688 29.219 1 90.44 347 THR B C 1
ATOM 6694 O O . THR B 1 347 ? 2.574 48.406 28.156 1 90.44 347 THR B O 1
ATOM 6697 N N . GLY B 1 348 ? 2.809 49.844 29.906 1 88.94 348 GLY B N 1
ATOM 6698 C CA . GLY B 1 348 ? 1.952 50.906 29.359 1 88.94 348 GLY B CA 1
ATOM 6699 C C . GLY B 1 348 ? 0.493 50.5 29.281 1 88.94 348 GLY B C 1
ATOM 6700 O O . GLY B 1 348 ? -0.3 51.125 28.594 1 88.94 348 GLY B O 1
ATOM 6701 N N . GLY B 1 349 ? 0.173 49.406 29.891 1 90.94 349 GLY B N 1
ATOM 6702 C CA . GLY B 1 349 ? -1.203 48.938 29.844 1 90.94 349 GLY B CA 1
ATOM 6703 C C . GLY B 1 349 ? -1.568 48.281 28.531 1 90.94 349 GLY B C 1
ATOM 6704 O O . GLY B 1 349 ? -2.746 48.062 28.25 1 90.94 349 GLY B O 1
ATOM 6705 N N . ALA B 1 350 ? -0.587 48.031 27.75 1 94.44 350 ALA B N 1
ATOM 6706 C CA . ALA B 1 350 ? -0.755 47.375 26.438 1 94.44 350 ALA B CA 1
ATOM 6707 C C . ALA B 1 350 ? -0.041 46.031 26.406 1 94.44 350 ALA B C 1
ATOM 6709 O O . ALA B 1 350 ? 1.138 45.969 26.047 1 94.44 350 ALA B O 1
ATOM 6710 N N . PRO B 1 351 ? -0.722 45 26.672 1 96.69 351 PRO B N 1
ATOM 6711 C CA . PRO B 1 351 ? -0.081 43.688 26.828 1 96.69 351 PRO B CA 1
ATOM 6712 C C . PRO B 1 351 ? 0.426 43.125 25.5 1 96.69 351 PRO B C 1
ATOM 6714 O O . PRO B 1 351 ? -0.243 43.25 24.469 1 96.69 351 PRO B O 1
ATOM 6717 N N . LEU B 1 352 ? 1.6 42.562 25.562 1 97 352 LEU B N 1
ATOM 6718 C CA . LEU B 1 352 ? 2.25 41.812 24.484 1 97 352 LEU B CA 1
ATOM 6719 C C . LEU B 1 352 ? 2.658 40.406 24.953 1 97 352 LEU B C 1
ATOM 6721 O O . LEU B 1 352 ? 3.547 40.281 25.797 1 97 352 LEU B O 1
ATOM 6725 N N . LEU B 1 353 ? 1.978 39.406 24.438 1 97.25 353 LEU B N 1
ATOM 6726 C CA . LEU B 1 353 ? 2.332 38.031 24.766 1 97.25 353 LEU B CA 1
ATOM 6727 C C . LEU B 1 353 ? 3.221 37.438 23.688 1 97.25 353 LEU B C 1
ATOM 6729 O O . LEU B 1 353 ? 2.773 37.219 22.562 1 97.25 353 LEU B O 1
ATOM 6733 N N . ASN B 1 354 ? 4.48 37.156 24.031 1 95.25 354 ASN B N 1
ATOM 6734 C CA . ASN B 1 354 ? 5.41 36.5 23.125 1 95.25 354 ASN B CA 1
ATOM 6735 C C . ASN B 1 354 ? 5.406 34.969 23.328 1 95.25 354 ASN B C 1
ATOM 6737 O O . ASN B 1 354 ? 5.504 34.5 24.453 1 95.25 354 ASN B O 1
ATOM 6741 N N . VAL B 1 355 ? 5.27 34.25 22.219 1 94.81 355 VAL B N 1
ATOM 6742 C CA . VAL B 1 355 ? 5.281 32.781 22.25 1 94.81 355 VAL B CA 1
ATOM 6743 C C . VAL B 1 355 ? 6.594 32.281 21.656 1 94.81 355 VAL B C 1
ATOM 6745 O O . VAL B 1 355 ? 6.922 32.562 20.516 1 94.81 355 VAL B O 1
ATOM 6748 N N . PHE B 1 356 ? 7.332 31.547 22.469 1 91.62 356 PHE B N 1
ATOM 6749 C CA . PHE B 1 356 ? 8.586 30.938 22.031 1 91.62 356 PHE B CA 1
ATOM 6750 C C . PHE B 1 356 ? 8.445 29.438 21.938 1 91.62 356 PHE B C 1
ATOM 6752 O O . PHE B 1 356 ? 7.922 28.781 22.859 1 91.62 356 PHE B O 1
ATOM 6759 N N . GLY B 1 357 ? 8.922 28.906 20.828 1 89.19 357 GLY B N 1
ATOM 6760 C CA . GLY B 1 357 ? 8.883 27.469 20.656 1 89.19 357 GLY B CA 1
ATOM 6761 C C . GLY B 1 357 ? 7.52 26.953 20.25 1 89.19 357 GLY B C 1
ATOM 6762 O O . GLY B 1 357 ? 6.773 27.625 19.547 1 89.19 357 GLY B O 1
ATOM 6763 N N . GLY B 1 358 ? 7.27 25.656 20.656 1 89.06 358 GLY B N 1
ATOM 6764 C CA . GLY B 1 358 ? 6.02 25 20.328 1 89.06 358 GLY B CA 1
ATOM 6765 C C . GLY B 1 358 ? 6.191 23.875 19.328 1 89.06 358 GLY B C 1
ATOM 6766 O O . GLY B 1 358 ? 7.129 23.875 18.531 1 89.06 358 GLY B O 1
ATOM 6767 N N . LYS B 1 359 ? 5.273 22.859 19.422 1 91.31 359 LYS B N 1
ATOM 6768 C CA . LYS B 1 359 ? 5.207 21.734 18.5 1 91.31 359 LYS B CA 1
ATOM 6769 C C . LYS B 1 359 ? 3.848 21.672 17.812 1 91.31 359 LYS B C 1
ATOM 6771 O O . LYS B 1 359 ? 2.838 22.094 18.359 1 91.31 359 LYS B O 1
ATOM 6776 N N . ILE B 1 360 ? 3.914 21.094 16.625 1 95.5 360 ILE B N 1
ATOM 6777 C CA . ILE B 1 360 ? 2.672 20.891 15.891 1 95.5 360 ILE B CA 1
ATOM 6778 C C . ILE B 1 360 ? 1.698 20.078 16.734 1 95.5 360 ILE B C 1
ATOM 6780 O O . ILE B 1 360 ? 0.501 20.375 16.781 1 95.5 360 ILE B O 1
ATOM 6784 N N . THR B 1 361 ? 2.213 19.125 17.484 1 96.94 361 THR B N 1
ATOM 6785 C CA . THR B 1 361 ? 1.377 18.188 18.234 1 96.94 361 THR B CA 1
ATOM 6786 C C . THR B 1 361 ? 0.674 18.906 19.391 1 96.94 361 THR B C 1
ATOM 6788 O O . THR B 1 361 ? -0.452 18.547 19.75 1 96.94 361 THR B O 1
ATOM 6791 N N . THR B 1 362 ? 1.294 19.969 19.984 1 96.62 362 THR B N 1
ATOM 6792 C CA . THR B 1 362 ? 0.739 20.547 21.203 1 96.62 362 THR B CA 1
ATOM 6793 C C . THR B 1 362 ? 0.226 21.969 20.938 1 96.62 362 THR B C 1
ATOM 6795 O O . THR B 1 362 ? 0.016 22.734 21.875 1 96.62 362 THR B O 1
ATOM 6798 N N . PHE B 1 363 ? 0.025 22.344 19.703 1 97.69 363 PHE B N 1
ATOM 6799 C CA . PHE B 1 363 ? -0.338 23.719 19.359 1 97.69 363 PHE B CA 1
ATOM 6800 C C . PHE B 1 363 ? -1.633 24.125 20.062 1 97.69 363 PHE B C 1
ATOM 6802 O O . PHE B 1 363 ? -1.777 25.266 20.5 1 97.69 363 PHE B O 1
ATOM 6809 N N . ARG B 1 364 ? -2.594 23.172 20.109 1 98.38 364 ARG B N 1
ATOM 6810 C CA . ARG B 1 364 ? -3.898 23.469 20.688 1 98.38 364 ARG B CA 1
ATOM 6811 C C . ARG B 1 364 ? -3.775 23.797 22.172 1 98.38 364 ARG B C 1
ATOM 6813 O O . ARG B 1 364 ? -4.34 24.781 22.641 1 98.38 364 ARG B O 1
ATOM 6820 N N . GLU B 1 365 ? -3.078 22.922 22.859 1 97 365 GLU B N 1
ATOM 6821 C CA . GLU B 1 365 ? -2.852 23.172 24.281 1 97 365 GLU B CA 1
ATOM 6822 C C . GLU B 1 365 ? -2.08 24.469 24.5 1 97 365 GLU B C 1
ATOM 6824 O O . GLU B 1 365 ? -2.336 25.188 25.469 1 97 365 GLU B O 1
ATOM 6829 N N . LEU B 1 366 ? -1.099 24.688 23.703 1 96.62 366 LEU B N 1
ATOM 6830 C CA . LEU B 1 366 ? -0.341 25.922 23.766 1 96.62 366 LEU B CA 1
ATOM 6831 C C . LEU B 1 366 ? -1.263 27.125 23.609 1 96.62 366 LEU B C 1
ATOM 6833 O O . LEU B 1 366 ? -1.156 28.094 24.375 1 96.62 366 LEU B O 1
ATOM 6837 N N . ALA B 1 367 ? -2.143 27.109 22.672 1 98.5 367 ALA B N 1
ATOM 6838 C CA . ALA B 1 367 ? -3.092 28.203 22.453 1 98.5 367 ALA B CA 1
ATOM 6839 C C . ALA B 1 367 ? -3.967 28.422 23.688 1 98.5 367 ALA B C 1
ATOM 6841 O O . ALA B 1 367 ? -4.156 29.547 24.141 1 98.5 367 ALA B O 1
ATOM 6842 N N . GLU B 1 368 ? -4.461 27.344 24.219 1 98.12 368 GLU B N 1
ATOM 6843 C CA . GLU B 1 368 ? -5.309 27.422 25.406 1 98.12 368 GLU B CA 1
ATOM 6844 C C . GLU B 1 368 ? -4.555 28.031 26.594 1 98.12 368 GLU B C 1
ATOM 6846 O O . GLU B 1 368 ? -5.07 28.922 27.266 1 98.12 368 GLU B O 1
ATOM 6851 N N . ARG B 1 369 ? -3.412 27.547 26.781 1 96.94 369 ARG B N 1
ATOM 6852 C CA . ARG B 1 369 ? -2.596 28.062 27.875 1 96.94 369 ARG B CA 1
ATOM 6853 C C . ARG B 1 369 ? -2.256 29.531 27.656 1 96.94 369 ARG B C 1
ATOM 6855 O O . ARG B 1 369 ? -2.197 30.312 28.609 1 96.94 369 ARG B O 1
ATOM 6862 N N . GLY B 1 370 ? -1.941 29.844 26.453 1 97.75 370 GLY B N 1
ATOM 6863 C CA . GLY B 1 370 ? -1.73 31.25 26.125 1 97.75 370 GLY B CA 1
ATOM 6864 C C . GLY B 1 370 ? -2.924 32.125 26.469 1 97.75 370 GLY B C 1
ATOM 6865 O O . GLY B 1 370 ? -2.77 33.188 27.062 1 97.75 370 GLY B O 1
ATOM 6866 N N . MET B 1 371 ? -4.09 31.719 26.156 1 98.38 371 MET B N 1
ATOM 6867 C CA . MET B 1 371 ? -5.309 32.469 26.453 1 98.38 371 MET B CA 1
ATOM 6868 C C . MET B 1 371 ? -5.539 32.562 27.969 1 98.38 371 MET B C 1
ATOM 6870 O O . MET B 1 371 ? -6.055 33.562 28.453 1 98.38 371 MET B O 1
ATOM 6874 N N . HIS B 1 372 ? -5.164 31.484 28.641 1 98.06 372 HIS B N 1
ATOM 6875 C CA . HIS B 1 372 ? -5.273 31.531 30.094 1 98.06 372 HIS B CA 1
ATOM 6876 C C . HIS B 1 372 ? -4.414 32.656 30.672 1 98.06 372 HIS B C 1
ATOM 6878 O O . HIS B 1 372 ? -4.812 33.312 31.641 1 98.06 372 HIS B O 1
ATOM 6884 N N . ARG B 1 373 ? -3.26 32.875 30.125 1 97.19 373 ARG B N 1
ATOM 6885 C CA . ARG B 1 373 ? -2.363 33.938 30.594 1 97.19 373 ARG B CA 1
ATOM 6886 C C . ARG B 1 373 ? -2.988 35.312 30.391 1 97.19 373 ARG B C 1
ATOM 6888 O O . ARG B 1 373 ? -2.609 36.25 31.078 1 97.19 373 ARG B O 1
ATOM 6895 N N . LEU B 1 374 ? -3.941 35.406 29.516 1 97.94 374 LEU B N 1
ATOM 6896 C CA . LEU B 1 374 ? -4.535 36.688 29.172 1 97.94 374 LEU B CA 1
ATOM 6897 C C . LEU B 1 374 ? -5.895 36.875 29.844 1 97.94 374 LEU B C 1
ATOM 6899 O O . LEU B 1 374 ? -6.621 37.812 29.547 1 97.94 374 LEU B O 1
ATOM 6903 N N . LYS B 1 375 ? -6.227 36 30.703 1 97.25 375 LYS B N 1
ATOM 6904 C CA . LYS B 1 375 ? -7.551 36.031 31.328 1 97.25 375 LYS B CA 1
ATOM 6905 C C . LYS B 1 375 ? -7.824 37.344 32.031 1 97.25 375 LYS B C 1
ATOM 6907 O O . LYS B 1 375 ? -8.938 37.875 31.984 1 97.25 375 LYS B O 1
ATOM 6912 N N . HIS B 1 376 ? -6.875 37.906 32.719 1 96.75 376 HIS B N 1
ATOM 6913 C CA . HIS B 1 376 ? -7.062 39.125 33.5 1 96.75 376 HIS B CA 1
ATOM 6914 C C . HIS B 1 376 ? -7.184 40.344 32.562 1 96.75 376 HIS B C 1
ATOM 6916 O O . HIS B 1 376 ? -7.711 41.375 32.969 1 96.75 376 HIS B O 1
ATOM 6922 N N . ILE B 1 377 ? -6.703 40.25 31.391 1 97.12 377 ILE B N 1
ATOM 6923 C CA . ILE B 1 377 ? -6.824 41.281 30.391 1 97.12 377 ILE B CA 1
ATOM 6924 C C . ILE B 1 377 ? -8.211 41.219 29.75 1 97.12 377 ILE B C 1
ATOM 6926 O O . ILE B 1 377 ? -8.789 42.25 29.422 1 97.12 377 ILE B O 1
ATOM 6930 N N . PHE B 1 378 ? -8.711 40 29.609 1 97.94 378 PHE B N 1
ATOM 6931 C CA . PHE B 1 378 ? -10.023 39.781 29.016 1 97.94 378 PHE B CA 1
ATOM 6932 C C . PHE B 1 378 ? -10.914 39 29.984 1 97.94 378 PHE B C 1
ATOM 6934 O O . PHE B 1 378 ? -11.266 37.844 29.734 1 97.94 378 PHE B O 1
ATOM 6941 N N . PRO B 1 379 ? -11.406 39.656 30.938 1 96.69 379 PRO B N 1
ATOM 6942 C CA . PRO B 1 379 ? -12.156 38.938 31.984 1 96.69 379 PRO B CA 1
ATOM 6943 C C . PRO B 1 379 ? -13.477 38.375 31.469 1 96.69 379 PRO B C 1
ATOM 6945 O O . PRO B 1 379 ? -14.031 37.438 32.062 1 96.69 379 PRO B O 1
ATOM 6948 N N . GLN B 1 380 ? -14 38.812 30.375 1 97.19 380 GLN B N 1
ATOM 6949 C CA . GLN B 1 380 ? -15.297 38.375 29.875 1 97.19 380 GLN B CA 1
ATOM 6950 C C . GLN B 1 380 ? -15.148 37.312 28.797 1 97.19 380 GLN B C 1
ATOM 6952 O O . GLN B 1 380 ? -16.141 36.812 28.266 1 97.19 380 GLN B O 1
ATOM 6957 N N . MET B 1 381 ? -13.859 36.969 28.438 1 97.38 381 MET B N 1
ATOM 6958 C CA . MET B 1 381 ? -13.719 36 27.359 1 97.38 381 MET B CA 1
ATOM 6959 C C . MET B 1 381 ? -14.281 34.656 27.781 1 97.38 381 MET B C 1
ATOM 6961 O O . MET B 1 381 ? -14.266 34.312 28.969 1 97.38 381 MET B O 1
ATOM 6965 N N . GLY B 1 382 ? -14.766 33.844 26.875 1 98 382 GLY B N 1
ATOM 6966 C CA . GLY B 1 382 ? -15.336 32.531 27.125 1 98 382 GLY B CA 1
ATOM 6967 C C . GLY B 1 382 ? -14.305 31.5 27.594 1 98 382 GLY B C 1
ATOM 6968 O O . GLY B 1 382 ? -13.102 31.766 27.562 1 98 382 GLY B O 1
ATOM 6969 N N . GLY B 1 383 ? -14.711 30.281 27.984 1 97.75 383 GLY B N 1
ATOM 6970 C CA . GLY B 1 383 ? -13.867 29.234 28.531 1 97.75 383 GLY B CA 1
ATOM 6971 C C . GLY B 1 383 ? -13.273 28.328 27.453 1 97.75 383 GLY B C 1
ATOM 6972 O O . GLY B 1 383 ? -13.406 28.609 26.266 1 97.75 383 GLY B O 1
ATOM 6973 N N . ASP B 1 384 ? -12.57 27.312 27.969 1 98.19 384 ASP B N 1
ATOM 6974 C CA . ASP B 1 384 ? -11.961 26.328 27.094 1 98.19 384 ASP B CA 1
ATOM 6975 C C . ASP B 1 384 ? -13.016 25.641 26.219 1 98.19 384 ASP B C 1
ATOM 6977 O O . ASP B 1 384 ? -14.109 25.328 26.688 1 98.19 384 ASP B O 1
ATOM 6981 N N . TRP B 1 385 ? -12.719 25.438 24.891 1 98.31 385 TRP B N 1
ATOM 6982 C CA . TRP B 1 385 ? -13.742 24.859 24.016 1 98.31 385 TRP B CA 1
ATOM 6983 C C . TRP B 1 385 ? -13.109 24 22.938 1 98.31 385 TRP B C 1
ATOM 6985 O O . TRP B 1 385 ? -13.797 23.203 22.297 1 98.31 385 TRP B O 1
ATOM 6995 N N . THR B 1 386 ? -11.812 24.047 22.797 1 98.31 386 THR B N 1
ATOM 6996 C CA . THR B 1 386 ? -11.188 23.453 21.625 1 98.31 386 THR B CA 1
ATOM 6997 C C . THR B 1 386 ? -10.961 21.969 21.828 1 98.31 386 THR B C 1
ATOM 6999 O O . THR B 1 386 ? -10.789 21.219 20.859 1 98.31 386 THR B O 1
ATOM 7002 N N . HIS B 1 387 ? -10.922 21.469 23 1 97.38 387 HIS B N 1
ATOM 7003 C CA . HIS B 1 387 ? -10.594 20.078 23.297 1 97.38 387 HIS B CA 1
ATOM 7004 C C . HIS B 1 387 ? -11.516 19.125 22.547 1 97.38 387 HIS B C 1
ATOM 7006 O O . HIS B 1 387 ? -11.062 18.109 22.016 1 97.38 387 HIS B O 1
ATOM 7012 N N . ASP B 1 388 ? -12.766 19.391 22.469 1 95.81 388 ASP B N 1
ATOM 7013 C CA . ASP B 1 388 ? -13.727 18.469 21.875 1 95.81 388 ASP B CA 1
ATOM 7014 C C . ASP B 1 388 ? -14.273 19.016 20.562 1 95.81 388 ASP B C 1
ATOM 7016 O O . ASP B 1 388 ? -15.188 18.438 19.969 1 95.81 388 ASP B O 1
ATOM 7020 N N . ALA B 1 389 ? -13.758 20.109 20.094 1 98.06 389 ALA B N 1
ATOM 7021 C CA . ALA B 1 389 ? -14.281 20.75 18.891 1 98.06 389 ALA B CA 1
ATOM 7022 C C . ALA B 1 389 ? -13.578 20.203 17.641 1 98.06 389 ALA B C 1
ATOM 7024 O O . ALA B 1 389 ? -12.352 20.172 17.578 1 98.06 389 ALA B O 1
ATOM 7025 N N . PRO B 1 390 ? -14.383 19.812 16.688 1 98.5 390 PRO B N 1
ATOM 7026 C CA . PRO B 1 390 ? -13.742 19.422 15.414 1 98.5 390 PRO B CA 1
ATOM 7027 C C . PRO B 1 390 ? -13.125 20.625 14.688 1 98.5 390 PRO B C 1
ATOM 7029 O O . PRO B 1 390 ? -13.547 21.766 14.898 1 98.5 390 PRO B O 1
ATOM 7032 N N . LEU B 1 391 ? -12.109 20.375 13.969 1 98.81 391 LEU B N 1
ATOM 7033 C CA . LEU B 1 391 ? -11.656 21.359 12.992 1 98.81 391 LEU B CA 1
ATOM 7034 C C . LEU B 1 391 ? -12.531 21.344 11.75 1 98.81 391 LEU B C 1
ATOM 7036 O O . LEU B 1 391 ? -13.242 20.375 11.5 1 98.81 391 LEU B O 1
ATOM 7040 N N . PRO B 1 392 ? -12.531 22.453 10.969 1 98.75 392 PRO B N 1
ATOM 7041 C CA . PRO B 1 392 ? -13.312 22.438 9.727 1 98.75 392 PRO B CA 1
ATOM 7042 C C . PRO B 1 392 ? -13 21.234 8.844 1 98.75 392 PRO B C 1
ATOM 7044 O O . PRO B 1 392 ? -11.844 21 8.492 1 98.75 392 PRO B O 1
ATOM 7047 N N . GLY B 1 393 ? -14.023 20.5 8.516 1 98.75 393 GLY B N 1
ATOM 7048 C CA . GLY B 1 393 ? -13.867 19.266 7.766 1 98.75 393 GLY B CA 1
ATOM 7049 C C . GLY B 1 393 ? -13.82 18.031 8.648 1 98.75 393 GLY B C 1
ATOM 7050 O O . GLY B 1 393 ? -14.031 16.922 8.172 1 98.75 393 GLY B O 1
ATOM 7051 N N . GLY B 1 394 ? -13.523 18.188 9.922 1 98.75 394 GLY B N 1
ATOM 7052 C CA . GLY B 1 394 ? -13.383 17.078 10.859 1 98.75 394 GLY B CA 1
ATOM 7053 C C . GLY B 1 394 ? -14.703 16.672 11.492 1 98.75 394 GLY B C 1
ATOM 7054 O O . GLY B 1 394 ? -14.727 15.836 12.391 1 98.75 394 GLY B O 1
ATOM 7055 N N . GLU B 1 395 ? -15.852 17.344 11.039 1 98.5 395 GLU B N 1
ATOM 7056 C CA . GLU B 1 395 ? -17.172 16.953 11.531 1 98.5 395 GLU B CA 1
ATOM 7057 C C . GLU B 1 395 ? -17.562 15.578 11.016 1 98.5 395 GLU B C 1
ATOM 7059 O O . GLU B 1 395 ? -18.5 15.453 10.227 1 98.5 395 GLU B O 1
ATOM 7064 N N . ILE B 1 396 ? -16.906 14.625 11.477 1 98 396 ILE B N 1
ATOM 7065 C CA . ILE B 1 396 ? -17.062 13.234 11.086 1 98 396 ILE B CA 1
ATOM 7066 C C . ILE B 1 396 ? -17.453 12.398 12.305 1 98 396 ILE B C 1
ATOM 7068 O O . ILE B 1 396 ? -16.75 12.391 13.312 1 98 396 ILE B O 1
ATOM 7072 N N . ALA B 1 397 ? -18.547 11.742 12.172 1 96.75 397 ALA B N 1
ATOM 7073 C CA . ALA B 1 397 ? -19.094 10.977 13.289 1 96.75 397 ALA B CA 1
ATOM 7074 C C . ALA B 1 397 ? -18.094 9.945 13.797 1 96.75 397 ALA B C 1
ATOM 7076 O O . ALA B 1 397 ? -17.531 9.188 13.016 1 96.75 397 ALA B O 1
ATOM 7077 N N . ASN B 1 398 ? -17.781 9.938 15.109 1 94.44 398 ASN B N 1
ATOM 7078 C CA . ASN B 1 398 ? -16.906 9 15.805 1 94.44 398 ASN B CA 1
ATOM 7079 C C . ASN B 1 398 ? -15.477 9.062 15.281 1 94.44 398 ASN B C 1
ATOM 7081 O O . ASN B 1 398 ? -14.695 8.133 15.484 1 94.44 398 ASN B O 1
ATOM 7085 N N . ALA B 1 399 ? -15.164 10.094 14.523 1 96.38 399 ALA B N 1
ATOM 7086 C CA . ALA B 1 399 ? -13.844 10.242 13.914 1 96.38 399 ALA B CA 1
ATOM 7087 C C . ALA B 1 399 ? -13.5 9.031 13.047 1 96.38 399 ALA B C 1
ATOM 7089 O O . ALA B 1 399 ? -12.352 8.578 13.023 1 96.38 399 ALA B O 1
ATOM 7090 N N . ASP B 1 400 ? -14.539 8.438 12.414 1 96.81 400 ASP B N 1
ATOM 7091 C CA . ASP B 1 400 ? -14.391 7.266 11.555 1 96.81 400 ASP B CA 1
ATOM 7092 C C . ASP B 1 400 ? -14.344 7.672 10.086 1 96.81 400 ASP B C 1
ATOM 7094 O O . ASP B 1 400 ? -15.367 7.648 9.398 1 96.81 400 ASP B O 1
ATOM 7098 N N . TYR B 1 401 ? -13.195 7.902 9.594 1 97.38 401 TYR B N 1
ATOM 7099 C CA . TYR B 1 401 ? -13.031 8.414 8.234 1 97.38 401 TYR B CA 1
ATOM 7100 C C . TYR B 1 401 ? -13.508 7.398 7.203 1 97.38 401 TYR B C 1
ATOM 7102 O O . TYR B 1 401 ? -14.078 7.77 6.176 1 97.38 401 TYR B O 1
ATOM 7110 N N . GLU B 1 402 ? -13.289 6.113 7.398 1 96.81 402 GLU B N 1
ATOM 7111 C CA . GLU B 1 402 ? -13.656 5.094 6.422 1 96.81 402 GLU B CA 1
ATOM 7112 C C . GLU B 1 402 ? -15.156 5.082 6.168 1 96.81 402 GLU B C 1
ATOM 7114 O O . GLU B 1 402 ? -15.602 4.996 5.023 1 96.81 402 GLU B O 1
ATOM 7119 N N . THR B 1 403 ? -15.906 5.109 7.262 1 97.44 403 THR B N 1
ATOM 7120 C CA . THR B 1 403 ? -17.359 5.18 7.121 1 97.44 403 THR B CA 1
ATOM 7121 C C . THR B 1 403 ? -17.766 6.469 6.422 1 97.44 403 THR B C 1
ATOM 7123 O O . THR B 1 403 ? -18.641 6.457 5.543 1 97.44 403 THR B O 1
ATOM 7126 N N . PHE B 1 404 ? -17.172 7.531 6.801 1 98.19 404 PHE B N 1
ATOM 7127 C CA . PHE B 1 404 ? -17.438 8.82 6.18 1 98.19 404 PHE B CA 1
ATOM 7128 C C . PHE B 1 404 ? -17.125 8.781 4.688 1 98.19 404 PHE B C 1
ATOM 7130 O O . PHE B 1 404 ? -17.906 9.266 3.867 1 98.19 404 PHE B O 1
ATOM 7137 N N . ALA B 1 405 ? -15.969 8.195 4.312 1 97.31 405 ALA B N 1
ATOM 7138 C CA . ALA B 1 405 ? -15.57 8.086 2.91 1 97.31 405 ALA B CA 1
ATOM 7139 C C . ALA B 1 405 ? -16.609 7.316 2.102 1 97.31 405 ALA B C 1
ATOM 7141 O O . ALA B 1 405 ? -16.875 7.648 0.943 1 97.31 405 ALA B O 1
ATOM 7142 N N . ASN B 1 406 ? -17.141 6.309 2.654 1 97.25 406 ASN B N 1
ATOM 7143 C CA . ASN B 1 406 ? -18.188 5.559 1.975 1 97.25 406 ASN B CA 1
ATOM 7144 C C . ASN B 1 406 ? -19.422 6.422 1.712 1 97.25 406 ASN B C 1
ATOM 7146 O O . ASN B 1 406 ? -20.062 6.293 0.669 1 97.25 406 ASN B O 1
ATOM 7150 N N . THR B 1 407 ? -19.781 7.258 2.693 1 97.75 407 THR B N 1
ATOM 7151 C CA . THR B 1 407 ? -20.906 8.164 2.49 1 97.75 407 THR B CA 1
ATOM 7152 C C . THR B 1 407 ? -20.625 9.117 1.334 1 97.75 407 THR B C 1
ATOM 7154 O O . THR B 1 407 ? -21.547 9.477 0.583 1 97.75 407 THR B O 1
ATOM 7157 N N . LEU B 1 408 ? -19.438 9.57 1.159 1 97.94 408 LEU B N 1
ATOM 7158 C CA . LEU B 1 408 ? -19.062 10.414 0.027 1 97.94 408 LEU B CA 1
ATOM 7159 C C . LEU B 1 408 ? -19.234 9.656 -1.289 1 97.94 408 LEU B C 1
ATOM 7161 O O . LEU B 1 408 ? -19.75 10.219 -2.266 1 97.94 408 LEU B O 1
ATOM 7165 N N . ARG B 1 409 ? -18.812 8.406 -1.343 1 96.81 409 ARG B N 1
ATOM 7166 C CA . ARG B 1 409 ? -18.953 7.59 -2.547 1 96.81 409 ARG B CA 1
ATOM 7167 C C . ARG B 1 409 ? -20.422 7.449 -2.939 1 96.81 409 ARG B C 1
ATOM 7169 O O . ARG B 1 409 ? -20.75 7.438 -4.125 1 96.81 409 ARG B O 1
ATOM 7176 N N . ASP B 1 410 ? -21.281 7.336 -1.904 1 96.12 410 ASP B N 1
ATOM 7177 C CA . ASP B 1 410 ? -22.719 7.238 -2.141 1 96.12 410 ASP B CA 1
ATOM 7178 C C . ASP B 1 410 ? -23.266 8.547 -2.691 1 96.12 410 ASP B C 1
ATOM 7180 O O . ASP B 1 410 ? -24.078 8.547 -3.617 1 96.12 410 ASP B O 1
ATOM 7184 N N . THR B 1 411 ? -22.812 9.594 -2.094 1 97 411 THR B N 1
ATOM 7185 C CA . THR B 1 411 ? -23.312 10.914 -2.455 1 97 411 THR B CA 1
ATOM 7186 C C . THR B 1 411 ? -22.859 11.305 -3.855 1 97 411 THR B C 1
ATOM 7188 O O . THR B 1 411 ? -23.609 11.898 -4.625 1 97 411 THR B O 1
ATOM 7191 N N . TYR B 1 412 ? -21.625 10.977 -4.156 1 97.5 412 TYR B N 1
ATOM 7192 C CA . TYR B 1 412 ? -21.031 11.32 -5.445 1 97.5 412 TYR B CA 1
ATOM 7193 C C . TYR B 1 412 ? -20.672 10.07 -6.238 1 97.5 412 TYR B C 1
ATOM 7195 O O . TYR B 1 412 ? -19.516 9.836 -6.555 1 97.5 412 TYR B O 1
ATOM 7203 N N . SER B 1 413 ? -21.641 9.352 -6.676 1 94.94 413 SER B N 1
ATOM 7204 C CA . SER B 1 413 ? -21.469 8.039 -7.301 1 94.94 413 SER B CA 1
ATOM 7205 C C . SER B 1 413 ? -20.766 8.148 -8.648 1 94.94 413 SER B C 1
ATOM 7207 O O . SER B 1 413 ? -20.172 7.184 -9.125 1 94.94 413 SER B O 1
ATOM 7209 N N . TRP B 1 414 ? -20.828 9.367 -9.164 1 95.69 414 TRP B N 1
ATOM 7210 C CA . TRP B 1 414 ? -20.219 9.609 -10.469 1 95.69 414 TRP B CA 1
ATOM 7211 C C . TRP B 1 414 ? -18.719 9.859 -10.336 1 95.69 414 TRP B C 1
ATOM 7213 O O . TRP B 1 414 ? -18 9.844 -11.328 1 95.69 414 TRP B O 1
ATOM 7223 N N . MET B 1 415 ? -18.25 10.109 -9.188 1 96.62 415 MET B N 1
ATOM 7224 C CA . MET B 1 415 ? -16.859 10.516 -8.945 1 96.62 415 MET B CA 1
ATOM 7225 C C . MET B 1 415 ? -15.953 9.297 -8.812 1 96.62 415 MET B C 1
ATOM 7227 O O . MET B 1 415 ? -16.266 8.367 -8.062 1 96.62 415 MET B O 1
ATOM 7231 N N . PRO B 1 416 ? -14.805 9.305 -9.547 1 94.75 416 PRO B N 1
ATOM 7232 C CA . PRO B 1 416 ? -13.844 8.219 -9.359 1 94.75 416 PRO B CA 1
ATOM 7233 C C . PRO B 1 416 ? -13.383 8.086 -7.91 1 94.75 416 PRO B C 1
ATOM 7235 O O . PRO B 1 416 ? -13.234 9.086 -7.207 1 94.75 416 PRO B O 1
ATOM 7238 N N . ARG B 1 417 ? -13.055 6.855 -7.512 1 93.12 417 ARG B N 1
ATOM 7239 C CA . ARG B 1 417 ? -12.695 6.527 -6.137 1 93.12 417 ARG B CA 1
ATOM 7240 C C . ARG B 1 417 ? -11.508 7.363 -5.668 1 93.12 417 ARG B C 1
ATOM 7242 O O . ARG B 1 417 ? -11.492 7.844 -4.535 1 93.12 417 ARG B O 1
ATOM 7249 N N . THR B 1 418 ? -10.531 7.523 -6.48 1 94.5 418 THR B N 1
ATOM 7250 C CA . THR B 1 418 ? -9.328 8.258 -6.098 1 94.5 418 THR B CA 1
ATOM 7251 C C . THR B 1 418 ? -9.648 9.719 -5.82 1 94.5 418 THR B C 1
ATOM 7253 O O . THR B 1 418 ? -9.078 10.328 -4.91 1 94.5 418 THR B O 1
ATOM 7256 N N . LEU B 1 419 ? -10.547 10.266 -6.566 1 97.56 419 LEU B N 1
ATOM 7257 C CA . LEU B 1 419 ? -10.93 11.664 -6.387 1 97.56 419 LEU B CA 1
ATOM 7258 C C . LEU B 1 419 ? -11.758 11.836 -5.121 1 97.56 419 LEU B C 1
ATOM 7260 O O . LEU B 1 419 ? -11.578 12.812 -4.383 1 97.56 419 LEU B O 1
ATOM 7264 N N . VAL B 1 420 ? -12.656 10.906 -4.852 1 97 420 VAL B N 1
ATOM 7265 C CA . VAL B 1 420 ? -13.43 10.938 -3.611 1 97 420 VAL B CA 1
ATOM 7266 C C . VAL B 1 420 ? -12.484 10.93 -2.412 1 97 420 VAL B C 1
ATOM 7268 O O . VAL B 1 420 ? -12.664 11.703 -1.469 1 97 420 VAL B O 1
ATOM 7271 N N . HIS B 1 421 ? -11.5 10.102 -2.486 1 96.12 421 HIS B N 1
ATOM 7272 C CA . HIS B 1 421 ? -10.539 10.008 -1.394 1 96.12 421 HIS B CA 1
ATOM 7273 C C . HIS B 1 421 ? -9.703 11.273 -1.279 1 96.12 421 HIS B C 1
ATOM 7275 O O . HIS B 1 421 ? -9.391 11.727 -0.172 1 96.12 421 HIS B O 1
ATOM 7281 N N . HIS B 1 422 ? -9.344 11.82 -2.404 1 97.94 422 HIS B N 1
ATOM 7282 C CA . HIS B 1 422 ? -8.594 13.07 -2.404 1 97.94 422 HIS B CA 1
ATOM 7283 C C . HIS B 1 422 ? -9.367 14.18 -1.702 1 97.94 422 HIS B C 1
ATOM 7285 O O . HIS B 1 422 ? -8.844 14.828 -0.791 1 97.94 422 HIS B O 1
ATOM 7291 N N . TYR B 1 423 ? -10.602 14.391 -2.104 1 98.69 423 TYR B N 1
ATOM 7292 C CA . TYR B 1 423 ? -11.422 15.43 -1.486 1 98.69 423 TYR B CA 1
ATOM 7293 C C . TYR B 1 423 ? -11.719 15.094 -0.03 1 98.69 423 TYR B C 1
ATOM 7295 O O . TYR B 1 423 ? -11.664 15.961 0.838 1 98.69 423 TYR B O 1
ATOM 7303 N N . GLY B 1 424 ? -12 13.82 0.238 1 98.5 424 GLY B N 1
ATOM 7304 C CA . GLY B 1 424 ? -12.297 13.414 1.604 1 98.5 424 GLY B CA 1
ATOM 7305 C C . GLY B 1 424 ? -11.141 13.648 2.559 1 98.5 424 GLY B C 1
ATOM 7306 O O . GLY B 1 424 ? -11.344 14.094 3.689 1 98.5 424 GLY B O 1
ATOM 7307 N N . ARG B 1 425 ? -9.938 13.391 2.133 1 97.81 425 ARG B N 1
ATOM 7308 C CA . ARG B 1 425 ? -8.75 13.477 2.984 1 97.81 425 ARG B CA 1
ATOM 7309 C C . ARG B 1 425 ? -8.297 14.922 3.154 1 97.81 425 ARG B C 1
ATOM 7311 O O . ARG B 1 425 ? -7.664 15.266 4.152 1 97.81 425 ARG B O 1
ATOM 7318 N N . LEU B 1 426 ? -8.648 15.773 2.24 1 98.31 426 LEU B N 1
ATOM 7319 C CA . LEU B 1 426 ? -8.172 17.141 2.34 1 98.31 426 LEU B CA 1
ATOM 7320 C C . LEU B 1 426 ? -9.227 18.047 2.959 1 98.31 426 LEU B C 1
ATOM 7322 O O . LEU B 1 426 ? -8.898 19 3.67 1 98.31 426 LEU B O 1
ATOM 7326 N N . TYR B 1 427 ? -10.516 17.656 2.658 1 98.75 427 TYR B N 1
ATOM 7327 C CA . TYR B 1 427 ? -11.531 18.641 3 1 98.75 427 TYR B CA 1
ATOM 7328 C C . TYR B 1 427 ? -12.586 18.047 3.928 1 98.75 427 TYR B C 1
ATOM 7330 O O . TYR B 1 427 ? -13.398 18.781 4.504 1 98.75 427 TYR B O 1
ATOM 7338 N N . GLY B 1 428 ? -12.602 16.719 4.137 1 98.62 428 GLY B N 1
ATOM 7339 C CA . GLY B 1 428 ? -13.57 16.078 5.016 1 98.62 428 GLY B CA 1
ATOM 7340 C C . GLY B 1 428 ? -15 16.516 4.754 1 98.62 428 GLY B C 1
ATOM 7341 O O . GLY B 1 428 ? -15.469 16.469 3.615 1 98.62 428 GLY B O 1
ATOM 7342 N N . ALA B 1 429 ? -15.641 17.016 5.781 1 98.56 429 ALA B N 1
ATOM 7343 C CA . ALA B 1 429 ? -17.031 17.422 5.707 1 98.56 429 ALA B CA 1
ATOM 7344 C C . ALA B 1 429 ? -17.203 18.625 4.789 1 98.56 429 ALA B C 1
ATOM 7346 O O . ALA B 1 429 ? -18.328 18.953 4.387 1 98.56 429 ALA B O 1
ATOM 7347 N N . ARG B 1 430 ? -16.156 19.297 4.391 1 98.5 430 ARG B N 1
ATOM 7348 C CA . ARG B 1 430 ? -16.219 20.453 3.498 1 98.5 430 ARG B CA 1
ATOM 7349 C C . ARG B 1 430 ? -16.141 20.016 2.039 1 98.5 430 ARG B C 1
ATOM 7351 O O . ARG B 1 430 ? -16.203 20.859 1.133 1 98.5 430 ARG B O 1
ATOM 7358 N N . THR B 1 431 ? -16.109 18.734 1.783 1 98.75 431 THR B N 1
ATOM 7359 C CA . THR B 1 431 ? -16.094 18.234 0.417 1 98.75 431 THR B CA 1
ATOM 7360 C C . THR B 1 431 ? -17.281 18.766 -0.375 1 98.75 431 THR B C 1
ATOM 7362 O O . THR B 1 431 ? -17.141 19.109 -1.553 1 98.75 431 THR B O 1
ATOM 7365 N N . LYS B 1 432 ? -18.406 18.859 0.235 1 98.31 432 LYS B N 1
ATOM 7366 C CA . LYS B 1 432 ? -19.609 19.359 -0.425 1 98.31 432 LYS B CA 1
ATOM 7367 C C . LYS B 1 432 ? -19.391 20.766 -0.962 1 98.31 432 LYS B C 1
ATOM 7369 O O . LYS B 1 432 ? -19.938 21.125 -2.01 1 98.31 432 LYS B O 1
ATOM 7374 N N . ASP B 1 433 ? -18.594 21.578 -0.248 1 98.44 433 ASP B N 1
ATOM 7375 C CA . ASP B 1 433 ? -18.328 22.938 -0.669 1 98.44 433 ASP B CA 1
ATOM 7376 C C . ASP B 1 433 ? -17.391 22.969 -1.874 1 98.44 433 ASP B C 1
ATOM 7378 O O . ASP B 1 433 ? -17.5 23.844 -2.734 1 98.44 433 ASP B O 1
ATOM 7382 N N . VAL B 1 434 ? -16.469 22.016 -1.959 1 98.56 434 VAL B N 1
ATOM 7383 C CA . VAL B 1 434 ? -15.539 21.906 -3.08 1 98.56 434 VAL B CA 1
ATOM 7384 C C . VAL B 1 434 ? -16.297 21.5 -4.34 1 98.56 434 VAL B C 1
ATOM 7386 O O . VAL B 1 434 ? -16.094 22.078 -5.41 1 98.56 434 VAL B O 1
ATOM 7389 N N . VAL B 1 435 ? -17.125 20.5 -4.207 1 98.12 435 VAL B N 1
ATOM 7390 C CA . VAL B 1 435 ? -17.875 19.969 -5.336 1 98.12 435 VAL B CA 1
ATOM 7391 C C . VAL B 1 435 ? -18.875 21 -5.836 1 98.12 435 VAL B C 1
ATOM 7393 O O . VAL B 1 435 ? -19.172 21.062 -7.031 1 98.12 435 VAL B O 1
ATOM 7396 N N . ALA B 1 436 ? -19.391 21.891 -4.988 1 95.31 436 ALA B N 1
ATOM 7397 C CA . ALA B 1 436 ? -20.188 23.078 -5.258 1 95.31 436 ALA B CA 1
ATOM 7398 C C . ALA B 1 436 ? -21.312 22.781 -6.242 1 95.31 436 ALA B C 1
ATOM 7400 O O . ALA B 1 436 ? -21.453 23.469 -7.258 1 95.31 436 ALA B O 1
ATOM 7401 N N . GLY B 1 437 ? -22.031 21.672 -6.211 1 93.81 437 GLY B N 1
ATOM 7402 C CA . GLY B 1 437 ? -23.234 21.391 -6.992 1 93.81 437 GLY B CA 1
ATOM 7403 C C . GLY B 1 437 ? -22.953 20.609 -8.258 1 93.81 437 GLY B C 1
ATOM 7404 O O . GLY B 1 437 ? -23.875 20.25 -9 1 93.81 437 GLY B O 1
ATOM 7405 N N . ALA B 1 438 ? -21.594 20.406 -8.508 1 97.69 438 ALA B N 1
ATOM 7406 C CA . ALA B 1 438 ? -21.266 19.562 -9.664 1 97.69 438 ALA B CA 1
ATOM 7407 C C . ALA B 1 438 ? -21.984 18.219 -9.594 1 97.69 438 ALA B C 1
ATOM 7409 O O . ALA B 1 438 ? -22.109 17.641 -8.523 1 97.69 438 ALA B O 1
ATOM 7410 N N . GLN B 1 439 ? -22.438 17.719 -10.789 1 97.38 439 GLN B N 1
ATOM 7411 C CA . GLN B 1 439 ? -23.203 16.469 -10.836 1 97.38 439 GLN B CA 1
ATOM 7412 C C . GLN B 1 439 ? -22.422 15.398 -11.602 1 97.38 439 GLN B C 1
ATOM 7414 O O . GLN B 1 439 ? -22.891 14.258 -11.711 1 97.38 439 GLN B O 1
ATOM 7419 N N . ASN B 1 440 ? -21.406 15.82 -12.172 1 97.56 440 ASN B N 1
ATOM 7420 C CA . ASN B 1 440 ? -20.516 14.938 -12.906 1 97.56 440 ASN B CA 1
ATOM 7421 C C . ASN B 1 440 ? -19.109 15.523 -12.992 1 97.56 440 ASN B C 1
ATOM 7423 O O . ASN B 1 440 ? -18.844 16.625 -12.477 1 97.56 440 ASN B O 1
ATOM 7427 N N . LEU B 1 441 ? -18.203 14.852 -13.594 1 97.38 441 LEU B N 1
ATOM 7428 C CA . LEU B 1 441 ? -16.797 15.258 -13.641 1 97.38 441 LEU B CA 1
ATOM 7429 C C . LEU B 1 441 ? -16.641 16.562 -14.414 1 97.38 441 LEU B C 1
ATOM 7431 O O . LEU B 1 441 ? -15.828 17.422 -14.039 1 97.38 441 LEU B O 1
ATOM 7435 N N . GLU B 1 442 ? -17.422 16.672 -15.445 1 97.81 442 GLU B N 1
ATOM 7436 C CA . GLU B 1 442 ? -17.359 17.906 -16.234 1 97.81 442 GLU B CA 1
ATOM 7437 C C . GLU B 1 442 ? -17.75 19.125 -15.406 1 97.81 442 GLU B C 1
ATOM 7439 O O . GLU B 1 442 ? -17.219 20.219 -15.609 1 97.81 442 GLU B O 1
ATOM 7444 N N . GLY B 1 443 ? -18.609 18.875 -14.516 1 98.31 443 GLY B N 1
ATOM 7445 C CA . GLY B 1 443 ? -19.094 19.953 -13.664 1 98.31 443 GLY B CA 1
ATOM 7446 C C . GLY B 1 443 ? -18.031 20.484 -12.719 1 98.31 443 GLY B C 1
ATOM 7447 O O . GLY B 1 443 ? -18.188 21.562 -12.141 1 98.31 443 GLY B O 1
ATOM 7448 N N . LEU B 1 444 ? -16.922 19.797 -12.586 1 98.56 444 LEU B N 1
ATOM 7449 C CA . LEU B 1 444 ? -15.836 20.219 -11.711 1 98.56 444 LEU B CA 1
ATOM 7450 C C . LEU B 1 444 ? -14.914 21.203 -12.414 1 98.56 444 LEU B C 1
ATOM 7452 O O . LEU B 1 444 ? -13.984 21.75 -11.805 1 98.56 444 LEU B O 1
ATOM 7456 N N . GLY B 1 445 ? -15.18 21.391 -13.734 1 97.94 445 GLY B N 1
ATOM 7457 C CA . GLY B 1 445 ? -14.391 22.328 -14.508 1 97.94 445 GLY B CA 1
ATOM 7458 C C . GLY B 1 445 ? -13.156 21.719 -15.125 1 97.94 445 GLY B C 1
ATOM 7459 O O . GLY B 1 445 ? -13.117 20.5 -15.367 1 97.94 445 GLY B O 1
ATOM 7460 N N . ARG B 1 446 ? -12.203 22.484 -15.391 1 97.75 446 ARG B N 1
ATOM 7461 C CA . ARG B 1 446 ? -10.992 22.047 -16.078 1 97.75 446 ARG B CA 1
ATOM 7462 C C . ARG B 1 446 ? -10.234 21.016 -15.266 1 97.75 446 ARG B C 1
ATOM 7464 O O . ARG B 1 446 ? -10.117 21.141 -14.047 1 97.75 446 ARG B O 1
ATOM 7471 N N . HIS B 1 447 ? -9.797 19.984 -15.953 1 98.31 447 HIS B N 1
ATOM 7472 C CA . HIS B 1 447 ? -8.945 18.969 -15.359 1 98.31 447 HIS B CA 1
ATOM 7473 C C . HIS B 1 447 ? -7.469 19.266 -15.609 1 98.31 447 HIS B C 1
ATOM 7475 O O . HIS B 1 447 ? -7.043 19.391 -16.766 1 98.31 447 HIS B O 1
ATOM 7481 N N . PHE B 1 448 ? -6.688 19.391 -14.586 1 98.5 448 PHE B N 1
ATOM 7482 C CA . PHE B 1 448 ? -5.309 19.844 -14.734 1 98.5 448 PHE B CA 1
ATOM 7483 C C . PHE B 1 448 ? -4.344 18.672 -14.664 1 98.5 448 PHE B C 1
ATOM 7485 O O . PHE B 1 448 ? -3.135 18.828 -14.844 1 98.5 448 PHE B O 1
ATOM 7492 N N . GLY B 1 449 ? -4.867 17.516 -14.438 1 97.56 449 GLY B N 1
ATOM 7493 C CA . GLY B 1 449 ? -4.062 16.312 -14.281 1 97.56 449 GLY B CA 1
ATOM 7494 C C . GLY B 1 449 ? -4.324 15.578 -12.977 1 97.56 449 GLY B C 1
ATOM 7495 O O . GLY B 1 449 ? -4.613 16.203 -11.961 1 97.56 449 GLY B O 1
ATOM 7496 N N . GLY B 1 450 ? -4.215 14.242 -12.945 1 95.88 450 GLY B N 1
ATOM 7497 C CA . GLY B 1 450 ? -4.492 13.469 -11.742 1 95.88 450 GLY B CA 1
ATOM 7498 C C . GLY B 1 450 ? -5.875 13.734 -11.172 1 95.88 450 GLY B C 1
ATOM 7499 O O . GLY B 1 450 ? -6.871 13.664 -11.891 1 95.88 450 GLY B O 1
ATOM 7500 N N . ASP B 1 451 ? -5.93 14.086 -9.922 1 97.69 451 ASP B N 1
ATOM 7501 C CA . ASP B 1 451 ? -7.195 14.344 -9.242 1 97.69 451 ASP B CA 1
ATOM 7502 C C . ASP B 1 451 ? -7.438 15.844 -9.086 1 97.69 451 ASP B C 1
ATOM 7504 O O . ASP B 1 451 ? -8.195 16.266 -8.219 1 97.69 451 ASP B O 1
ATOM 7508 N N . PHE B 1 452 ? -6.766 16.625 -9.938 1 98.69 452 PHE B N 1
ATOM 7509 C CA . PHE B 1 452 ? -6.77 18.078 -9.766 1 98.69 452 PHE B CA 1
ATOM 7510 C C . PHE B 1 452 ? -7.742 18.734 -10.734 1 98.69 452 PHE B C 1
ATOM 7512 O O . PHE B 1 452 ? -7.516 18.734 -11.953 1 98.69 452 PHE B O 1
ATOM 7519 N N . HIS B 1 453 ? -8.844 19.344 -10.188 1 98.56 453 HIS B N 1
ATOM 7520 C CA . HIS B 1 453 ? -9.875 19.984 -11 1 98.56 453 HIS B CA 1
ATOM 7521 C C . HIS B 1 453 ? -10.07 21.438 -10.594 1 98.56 453 HIS B C 1
ATOM 7523 O O . HIS B 1 453 ? -9.742 21.812 -9.469 1 98.56 453 HIS B O 1
ATOM 7529 N N . GLU B 1 454 ? -10.656 22.156 -11.461 1 98.31 454 GLU B N 1
ATOM 7530 C CA . GLU B 1 454 ? -10.875 23.594 -11.305 1 98.31 454 GLU B CA 1
ATOM 7531 C C . GLU B 1 454 ? -11.727 23.906 -10.078 1 98.31 454 GLU B C 1
ATOM 7533 O O . GLU B 1 454 ? -11.516 24.906 -9.406 1 98.31 454 GLU B O 1
ATOM 7538 N N . ALA B 1 455 ? -12.672 23.109 -9.727 1 98.44 455 ALA B N 1
ATOM 7539 C CA . ALA B 1 455 ? -13.547 23.328 -8.57 1 98.44 455 ALA B CA 1
ATOM 7540 C C . ALA B 1 455 ? -12.734 23.453 -7.285 1 98.44 455 ALA B C 1
ATOM 7542 O O . ALA B 1 455 ? -13.062 24.266 -6.414 1 98.44 455 ALA B O 1
ATOM 7543 N N . GLU B 1 456 ? -11.719 22.656 -7.195 1 98.69 456 GLU B N 1
ATOM 7544 C CA . GLU B 1 456 ? -10.852 22.688 -6.023 1 98.69 456 GLU B CA 1
ATOM 7545 C C . GLU B 1 456 ? -10.109 24.016 -5.926 1 98.69 456 GLU B C 1
ATOM 7547 O O . GLU B 1 456 ? -10 24.594 -4.844 1 98.69 456 GLU B O 1
ATOM 7552 N N . VAL B 1 457 ? -9.68 24.531 -7.012 1 98.56 457 VAL B N 1
ATOM 7553 C CA . VAL B 1 457 ? -8.977 25.797 -7.074 1 98.56 457 VAL B CA 1
ATOM 7554 C C . VAL B 1 457 ? -9.906 26.922 -6.629 1 98.56 457 VAL B C 1
ATOM 7556 O O . VAL B 1 457 ? -9.523 27.766 -5.809 1 98.56 457 VAL B O 1
ATOM 7559 N N . ARG B 1 458 ? -11.07 26.953 -7.121 1 97.94 458 ARG B N 1
ATOM 7560 C CA . ARG B 1 458 ? -12.039 27.984 -6.793 1 97.94 458 ARG B CA 1
ATOM 7561 C C . ARG B 1 458 ? -12.344 28 -5.301 1 97.94 458 ARG B C 1
ATOM 7563 O O . ARG B 1 458 ? -12.43 29.062 -4.688 1 97.94 458 ARG B O 1
ATOM 7570 N N . TYR B 1 459 ? -12.5 26.828 -4.77 1 98.44 459 TYR B N 1
ATOM 7571 C CA . TYR B 1 459 ? -12.758 26.719 -3.336 1 98.44 459 TYR B CA 1
ATOM 7572 C C . TYR B 1 459 ? -11.586 27.281 -2.535 1 98.44 459 TYR B C 1
ATOM 7574 O O . TYR B 1 459 ? -11.789 28.047 -1.588 1 98.44 459 TYR B O 1
ATOM 7582 N N . LEU B 1 460 ? -10.375 26.891 -2.914 1 98.69 460 LEU B N 1
ATOM 7583 C CA . LEU B 1 460 ? -9.18 27.281 -2.17 1 98.69 460 LEU B CA 1
ATOM 7584 C C . LEU B 1 460 ? -8.953 28.781 -2.246 1 98.69 460 LEU B C 1
ATOM 7586 O O . LEU B 1 460 ? -8.547 29.406 -1.26 1 98.69 460 LEU B O 1
ATOM 7590 N N . VAL B 1 461 ? -9.219 29.344 -3.346 1 98.12 461 VAL B N 1
ATOM 7591 C CA . VAL B 1 461 ? -9.078 30.781 -3.523 1 98.12 461 VAL B CA 1
ATOM 7592 C C . VAL B 1 461 ? -10.156 31.516 -2.719 1 98.12 461 VAL B C 1
ATOM 7594 O O . VAL B 1 461 ? -9.875 32.5 -2.045 1 98.12 461 VAL B O 1
ATOM 7597 N N . ALA B 1 462 ? -11.32 30.984 -2.691 1 97.38 462 ALA B N 1
ATOM 7598 C CA . ALA B 1 462 ? -12.469 31.641 -2.08 1 97.38 462 ALA B CA 1
ATOM 7599 C C . ALA B 1 462 ? -12.438 31.5 -0.561 1 97.38 462 ALA B C 1
ATOM 7601 O O . ALA B 1 462 ? -12.875 32.406 0.163 1 97.38 462 ALA B O 1
ATOM 7602 N N . ARG B 1 463 ? -11.883 30.359 -0.111 1 97.56 463 ARG B N 1
ATOM 7603 C CA . ARG B 1 463 ? -12.164 30.047 1.285 1 97.56 463 ARG B CA 1
ATOM 7604 C C . ARG B 1 463 ? -10.875 29.859 2.078 1 97.56 463 ARG B C 1
ATOM 7606 O O . ARG B 1 463 ? -10.883 29.906 3.309 1 97.56 463 ARG B O 1
ATOM 7613 N N . GLU B 1 464 ? -9.758 29.734 1.372 1 98.5 464 GLU B N 1
ATOM 7614 C CA . GLU B 1 464 ? -8.562 29.359 2.119 1 98.5 464 GLU B CA 1
ATOM 7615 C C . GLU B 1 464 ? -7.371 30.219 1.729 1 98.5 464 GLU B C 1
ATOM 7617 O O . GLU B 1 464 ? -6.227 29.766 1.739 1 98.5 464 GLU B O 1
ATOM 7622 N N . TRP B 1 465 ? -7.605 31.453 1.296 1 98.12 465 TRP B N 1
ATOM 7623 C CA . TRP B 1 465 ? -6.645 32.531 1.084 1 98.12 465 TRP B CA 1
ATOM 7624 C C . TRP B 1 465 ? -5.551 32.125 0.113 1 98.12 465 TRP B C 1
ATOM 7626 O O . TRP B 1 465 ? -4.391 32.5 0.263 1 98.12 465 TRP B O 1
ATOM 7636 N N . ALA B 1 466 ? -5.844 31.094 -0.757 1 98.06 466 ALA B N 1
ATOM 7637 C CA . ALA B 1 466 ? -4.898 30.797 -1.828 1 98.06 466 ALA B CA 1
ATOM 7638 C C . ALA B 1 466 ? -4.836 31.938 -2.836 1 98.06 466 ALA B C 1
ATOM 7640 O O . ALA B 1 466 ? -5.848 32.281 -3.439 1 98.06 466 ALA B O 1
ATOM 7641 N N . LYS B 1 467 ? -3.596 32.469 -3.037 1 96.94 467 LYS B N 1
ATOM 7642 C CA . LYS B 1 467 ? -3.477 33.625 -3.9 1 96.94 467 LYS B CA 1
ATOM 7643 C C . LYS B 1 467 ? -2.566 33.344 -5.094 1 96.94 467 LYS B C 1
ATOM 7645 O O . LYS B 1 467 ? -2.6 34.062 -6.094 1 96.94 467 LYS B O 1
ATOM 7650 N N . THR B 1 468 ? -1.752 32.312 -5.004 1 96.69 468 THR B N 1
ATOM 7651 C CA . THR B 1 468 ? -0.856 31.953 -6.09 1 96.69 468 THR B CA 1
ATOM 7652 C C . THR B 1 468 ? -0.983 30.469 -6.402 1 96.69 468 THR B C 1
ATOM 7654 O O . THR B 1 468 ? -1.503 29.688 -5.594 1 96.69 468 THR B O 1
ATOM 7657 N N . ALA B 1 469 ? -0.468 30.062 -7.582 1 97.88 469 ALA B N 1
ATOM 7658 C CA . ALA B 1 469 ? -0.441 28.641 -7.953 1 97.88 469 ALA B CA 1
ATOM 7659 C C . ALA B 1 469 ? 0.397 27.828 -6.965 1 97.88 469 ALA B C 1
ATOM 7661 O O . ALA B 1 469 ? 0.066 26.688 -6.652 1 97.88 469 ALA B O 1
ATOM 7662 N N . GLU B 1 470 ? 1.396 28.438 -6.48 1 96.81 470 GLU B N 1
ATOM 7663 C CA . GLU B 1 470 ? 2.285 27.766 -5.539 1 96.81 470 GLU B CA 1
ATOM 7664 C C . GLU B 1 470 ? 1.565 27.453 -4.23 1 96.81 470 GLU B C 1
ATOM 7666 O O . GLU B 1 470 ? 1.771 26.391 -3.643 1 96.81 470 GLU B O 1
ATOM 7671 N N . ASP B 1 471 ? 0.716 28.438 -3.77 1 98 471 ASP B N 1
ATOM 7672 C CA . ASP B 1 471 ? -0.066 28.172 -2.562 1 98 471 ASP B CA 1
ATOM 7673 C C . ASP B 1 471 ? -0.838 26.859 -2.672 1 98 471 ASP B C 1
ATOM 7675 O O . ASP B 1 471 ? -0.868 26.078 -1.726 1 98 471 ASP B O 1
ATOM 7679 N N . ILE B 1 472 ? -1.367 26.703 -3.857 1 98.44 472 ILE B N 1
ATOM 7680 C CA . ILE B 1 472 ? -2.273 25.594 -4.082 1 98.44 472 ILE B CA 1
ATOM 7681 C C . ILE B 1 472 ? -1.47 24.312 -4.289 1 98.44 472 ILE B C 1
ATOM 7683 O O . ILE B 1 472 ? -1.698 23.312 -3.604 1 98.44 472 ILE B O 1
ATOM 7687 N N . LEU B 1 473 ? -0.448 24.328 -5.117 1 98.38 473 LEU B N 1
ATOM 7688 C CA . LEU B 1 473 ? 0.299 23.141 -5.508 1 98.38 473 LEU B CA 1
ATOM 7689 C C . LEU B 1 473 ? 1.084 22.578 -4.328 1 98.38 473 LEU B C 1
ATOM 7691 O O . LEU B 1 473 ? 1.14 21.359 -4.133 1 98.38 473 LEU B O 1
ATOM 7695 N N . TYR B 1 474 ? 1.614 23.422 -3.447 1 97.31 474 TYR B N 1
ATOM 7696 C CA . TYR B 1 474 ? 2.6 22.969 -2.479 1 97.31 474 TYR B CA 1
ATOM 7697 C C . TYR B 1 474 ? 1.996 22.875 -1.082 1 97.31 474 TYR B C 1
ATOM 7699 O O . TYR B 1 474 ? 2.271 21.938 -0.334 1 97.31 474 TYR B O 1
ATOM 7707 N N . ARG B 1 475 ? 1.173 23.859 -0.741 1 97.81 475 ARG B N 1
ATOM 7708 C CA . ARG B 1 475 ? 0.792 23.938 0.666 1 97.81 475 ARG B CA 1
ATOM 7709 C C . ARG B 1 475 ? -0.651 23.484 0.868 1 97.81 475 ARG B C 1
ATOM 7711 O O . ARG B 1 475 ? -0.975 22.859 1.877 1 97.81 475 ARG B O 1
ATOM 7718 N N . ARG B 1 476 ? -1.522 23.766 -0.165 1 98.5 476 ARG B N 1
ATOM 7719 C CA . ARG B 1 476 ? -2.922 23.422 0.057 1 98.5 476 ARG B CA 1
ATOM 7720 C C . ARG B 1 476 ? -3.195 21.969 -0.325 1 98.5 476 ARG B C 1
ATOM 7722 O O . ARG B 1 476 ? -3.99 21.281 0.326 1 98.5 476 ARG B O 1
ATOM 7729 N N . THR B 1 477 ? -2.51 21.391 -1.402 1 98.19 477 THR B N 1
ATOM 7730 C CA . THR B 1 477 ? -2.992 20.125 -1.967 1 98.19 477 THR B CA 1
ATOM 7731 C C . THR B 1 477 ? -1.856 19.125 -2.086 1 98.19 477 THR B C 1
ATOM 7733 O O . THR B 1 477 ? -2.098 17.906 -2.146 1 98.19 477 THR B O 1
ATOM 7736 N N . LYS B 1 478 ? -0.626 19.547 -2.34 1 98.12 478 LYS B N 1
ATOM 7737 C CA . LYS B 1 478 ? 0.566 18.75 -2.637 1 98.12 478 LYS B CA 1
ATOM 7738 C C . LYS B 1 478 ? 0.51 18.188 -4.051 1 98.12 478 LYS B C 1
ATOM 7740 O O . LYS B 1 478 ? 1.209 17.219 -4.367 1 98.12 478 LYS B O 1
ATOM 7745 N N . HIS B 1 479 ? -0.286 18.766 -4.934 1 98.31 479 HIS B N 1
ATOM 7746 C CA . HIS B 1 479 ? -0.385 18.297 -6.309 1 98.31 479 HIS B CA 1
ATOM 7747 C C . HIS B 1 479 ? 0.967 18.344 -7.012 1 98.31 479 HIS B C 1
ATOM 7749 O O . HIS B 1 479 ? 1.182 17.656 -8.016 1 98.31 479 HIS B O 1
ATOM 7755 N N . TYR B 1 480 ? 1.917 19.156 -6.52 1 97.81 480 TYR B N 1
ATOM 7756 C CA . TYR B 1 480 ? 3.24 19.234 -7.129 1 97.81 480 TYR B CA 1
ATOM 7757 C C . TYR B 1 480 ? 3.918 17.875 -7.145 1 97.81 480 TYR B C 1
ATOM 7759 O O . TYR B 1 480 ? 4.809 17.625 -7.961 1 97.81 480 TYR B O 1
ATOM 7767 N N . LEU B 1 481 ? 3.488 16.969 -6.293 1 97.81 481 LEU B N 1
ATOM 7768 C CA . LEU B 1 481 ? 4.082 15.633 -6.211 1 97.81 481 LEU B CA 1
ATOM 7769 C C . LEU B 1 481 ? 3.387 14.672 -7.172 1 97.81 481 LEU B C 1
ATOM 7771 O O . LEU B 1 481 ? 3.883 13.57 -7.418 1 97.81 481 LEU B O 1
ATOM 7775 N N . HIS B 1 482 ? 2.234 15.055 -7.695 1 97.25 482 HIS B N 1
ATOM 7776 C CA . HIS B 1 482 ? 1.403 14.102 -8.414 1 97.25 482 HIS B CA 1
ATOM 7777 C C . HIS B 1 482 ? 1.233 14.5 -9.875 1 97.25 482 HIS B C 1
ATOM 7779 O O . HIS B 1 482 ? 0.773 13.703 -10.695 1 97.25 482 HIS B O 1
ATOM 7785 N N . LEU B 1 483 ? 1.586 15.727 -10.211 1 97.88 483 LEU B N 1
ATOM 7786 C CA . LEU B 1 483 ? 1.491 16.219 -11.578 1 97.88 483 LEU B CA 1
ATOM 7787 C C . LEU B 1 483 ? 2.852 16.172 -12.266 1 97.88 483 LEU B C 1
ATOM 7789 O O . LEU B 1 483 ? 3.887 16.344 -11.617 1 97.88 483 LEU B O 1
ATOM 7793 N N . THR B 1 484 ? 2.797 16.016 -13.57 1 96.31 484 THR B N 1
ATOM 7794 C CA . THR B 1 484 ? 4.016 16.156 -14.359 1 96.31 484 THR B CA 1
ATOM 7795 C C . THR B 1 484 ? 4.453 17.609 -14.422 1 96.31 484 THR B C 1
ATOM 7797 O O . THR B 1 484 ? 3.67 18.516 -14.117 1 96.31 484 THR B O 1
ATOM 7800 N N . GLU B 1 485 ? 5.668 17.766 -14.836 1 96.81 485 GLU B N 1
ATOM 7801 C CA . GLU B 1 485 ? 6.168 19.141 -14.992 1 96.81 485 GLU B CA 1
ATOM 7802 C C . GLU B 1 485 ? 5.32 19.922 -15.992 1 96.81 485 GLU B C 1
ATOM 7804 O O . GLU B 1 485 ? 5.039 21.109 -15.773 1 96.81 485 GLU B O 1
ATOM 7809 N N . ALA B 1 486 ? 4.918 19.234 -17.031 1 97.88 486 ALA B N 1
ATOM 7810 C CA . ALA B 1 486 ? 4.105 19.875 -18.047 1 97.88 486 ALA B CA 1
ATOM 7811 C C . ALA B 1 486 ? 2.732 20.25 -17.5 1 97.88 486 ALA B C 1
ATOM 7813 O O . ALA B 1 486 ? 2.209 21.328 -17.812 1 97.88 486 ALA B O 1
ATOM 7814 N N . GLU B 1 487 ? 2.186 19.422 -16.688 1 98.31 487 GLU B N 1
ATOM 7815 C CA . GLU B 1 487 ? 0.882 19.688 -16.094 1 98.31 487 GLU B CA 1
ATOM 7816 C C . GLU B 1 487 ? 0.958 20.859 -15.109 1 98.31 487 GLU B C 1
ATOM 7818 O O . GLU B 1 487 ? 0.07 21.703 -15.086 1 98.31 487 GLU B O 1
ATOM 7823 N N . ARG B 1 488 ? 1.969 20.891 -14.312 1 98.44 488 ARG B N 1
ATOM 7824 C CA . ARG B 1 488 ? 2.156 22 -13.375 1 98.44 488 ARG B CA 1
ATOM 7825 C C . ARG B 1 488 ? 2.301 23.328 -14.102 1 98.44 488 ARG B C 1
ATOM 7827 O O . ARG B 1 488 ? 1.685 24.328 -13.719 1 98.44 488 ARG B O 1
ATOM 7834 N N . ALA B 1 489 ? 3.115 23.281 -15.148 1 98.25 489 ALA B N 1
ATOM 7835 C CA . ALA B 1 489 ? 3.334 24.5 -15.93 1 98.25 489 ALA B CA 1
ATOM 7836 C C . ALA B 1 489 ? 2.031 25 -16.547 1 98.25 489 ALA B C 1
ATOM 7838 O O . ALA B 1 489 ? 1.763 26.203 -16.578 1 98.25 489 ALA B O 1
ATOM 7839 N N . ALA B 1 490 ? 1.271 24.062 -17.047 1 98.31 490 ALA B N 1
ATOM 7840 C CA . ALA B 1 490 ? -0.016 24.406 -17.641 1 98.31 490 ALA B CA 1
ATOM 7841 C C . ALA B 1 490 ? -0.96 25 -16.609 1 98.31 490 ALA B C 1
ATOM 7843 O O . ALA B 1 490 ? -1.698 25.953 -16.891 1 98.31 490 ALA B O 1
ATOM 7844 N N . PHE B 1 491 ? -0.933 24.484 -15.484 1 98.5 491 PHE B N 1
ATOM 7845 C CA . PHE B 1 491 ? -1.782 25 -14.414 1 98.5 491 PHE B CA 1
ATOM 7846 C C . PHE B 1 491 ? -1.368 26.406 -14.031 1 98.5 491 PHE B C 1
ATOM 7848 O O . PHE B 1 491 ? -2.217 27.281 -13.867 1 98.5 491 PHE B O 1
ATOM 7855 N N . VAL B 1 492 ? -0.078 26.594 -13.812 1 98.19 492 VAL B N 1
ATOM 7856 C CA . VAL B 1 492 ? 0.438 27.906 -13.445 1 98.19 492 VAL B CA 1
ATOM 7857 C C . VAL B 1 492 ? 0.01 28.938 -14.484 1 98.19 492 VAL B C 1
ATOM 7859 O O . VAL B 1 492 ? -0.45 30.031 -14.141 1 98.19 492 VAL B O 1
ATOM 7862 N N . GLU B 1 493 ? 0.123 28.578 -15.727 1 97.56 493 GLU B N 1
ATOM 7863 C CA . GLU B 1 493 ? -0.28 29.469 -16.812 1 97.56 493 GLU B CA 1
ATOM 7864 C C . GLU B 1 493 ? -1.773 29.781 -16.734 1 97.56 493 GLU B C 1
ATOM 7866 O O . GLU B 1 493 ? -2.182 30.938 -16.875 1 97.56 493 GLU B O 1
ATOM 7871 N N . TRP B 1 494 ? -2.484 28.766 -16.531 1 98.06 494 TRP B N 1
ATOM 7872 C CA . TRP B 1 494 ? -3.93 28.953 -16.438 1 98.06 494 TRP B CA 1
ATOM 7873 C C . TRP B 1 494 ? -4.285 29.859 -15.25 1 98.06 494 TRP B C 1
ATOM 7875 O O . TRP B 1 494 ? -5.094 30.781 -15.391 1 98.06 494 TRP B O 1
ATOM 7885 N N . PHE B 1 495 ? -3.727 29.594 -14.086 1 97.56 495 PHE B N 1
ATOM 7886 C CA . PHE B 1 495 ? -4.035 30.312 -12.859 1 97.56 495 PHE B CA 1
ATOM 7887 C C . PHE B 1 495 ? -3.717 31.797 -13.008 1 97.56 495 PHE B C 1
ATOM 7889 O O . PHE B 1 495 ? -4.508 32.656 -12.602 1 97.56 495 PHE B O 1
ATOM 7896 N N . ASP B 1 496 ? -2.598 32.094 -13.602 1 94.88 496 ASP B N 1
ATOM 7897 C CA . ASP B 1 496 ? -2.148 33.469 -13.766 1 94.88 496 ASP B CA 1
ATOM 7898 C C . ASP B 1 496 ? -3.076 34.219 -14.703 1 94.88 496 ASP B C 1
ATOM 7900 O O . ASP B 1 496 ? -3.227 35.438 -14.578 1 94.88 496 ASP B O 1
ATOM 7904 N N . ASN B 1 497 ? -3.754 33.5 -15.562 1 93.56 497 ASN B N 1
ATOM 7905 C CA . ASN B 1 497 ? -4.605 34.125 -16.547 1 93.56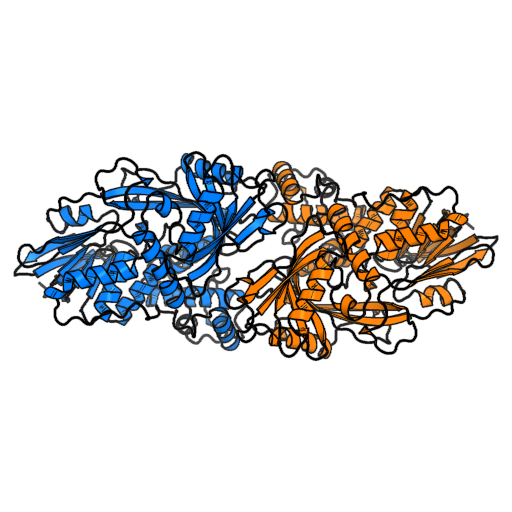 497 ASN B CA 1
ATOM 7906 C C . ASN B 1 497 ? -6.062 34.188 -16.094 1 93.56 497 ASN B C 1
ATOM 7908 O O . ASN B 1 497 ? -6.863 34.938 -16.625 1 93.56 497 ASN B O 1
ATOM 7912 N N . ALA B 1 498 ? -6.453 33.344 -15.211 1 89.5 498 ALA B N 1
ATOM 7913 C CA . ALA B 1 498 ? -7.852 33.188 -14.805 1 89.5 498 ALA B CA 1
ATOM 7914 C C . ALA B 1 498 ? -8.266 34.344 -13.875 1 89.5 498 ALA B C 1
ATOM 7916 O O . ALA B 1 498 ? -9.461 34.562 -13.68 1 89.5 498 ALA B O 1
ATOM 7917 N N . ASN B 1 499 ? -7.516 35.156 -13.367 1 81.06 499 ASN B N 1
ATOM 7918 C CA . ASN B 1 499 ? -7.812 36.281 -12.477 1 81.06 499 ASN B CA 1
ATOM 7919 C C . ASN B 1 499 ? -8.766 35.844 -11.359 1 81.06 499 ASN B C 1
ATOM 7921 O O . ASN B 1 499 ? -9.773 36.5 -11.117 1 81.06 499 ASN B O 1
ATOM 7925 N N . LEU B 1 500 ? -8.562 34.781 -10.711 1 82.38 500 LEU B N 1
ATOM 7926 C CA . LEU B 1 500 ? -9.438 34.25 -9.664 1 82.38 500 LEU B CA 1
ATOM 7927 C C . LEU B 1 500 ? -9.266 35.031 -8.367 1 82.38 500 LEU B C 1
ATOM 7929 O O . LEU B 1 500 ? -10.148 35.031 -7.504 1 82.38 500 LEU B O 1
ATOM 7933 N N . VAL B 1 501 ? -8.086 35.594 -8.164 1 69.44 501 VAL B N 1
ATOM 7934 C CA . VAL B 1 501 ? -7.75 36.25 -6.914 1 69.44 501 VAL B CA 1
ATOM 7935 C C . VAL B 1 501 ? -8.055 37.75 -7.02 1 69.44 501 VAL B C 1
ATOM 7937 O O . VAL B 1 501 ? -7.715 38.531 -6.121 1 69.44 501 VAL B O 1
ATOM 7940 N N . ALA B 1 502 ? -9.062 38.25 -7.953 1 49.59 502 ALA B N 1
ATOM 7941 C CA . ALA B 1 502 ? -9.336 39.688 -8.047 1 49.59 502 ALA B CA 1
ATOM 7942 C C . ALA B 1 502 ? -10.094 40.188 -6.82 1 49.59 502 ALA B C 1
ATOM 7944 O O . ALA B 1 502 ? -10.938 39.469 -6.273 1 49.59 502 ALA B O 1
#

Sequence (1004 aa):
MAEPETCDLFVIGGGINGAGVARDAAGRGLKVVLAEKDDLAQGTSSRSGKLVHGGLRYLEYYEFRLVREALIEREVLLNAAPHIIWPMRFVLPHSPQDRPAWLVRLGLFLYDHLGGRKKLPGTRTLDLKRDPEGTPILDQYTKGFEYSDCWVDDARLVALNAVGAAEKGATILTRTPVVSARRENGGWIVETRNSDTGETRTFRARCIVNCAGPWVTDVIHNVAASTSSRNVRLVKGSHIIVPKFWSGANAYLVQNHDKRVIFINPYEGDKALIGTTDIAYEGRAEDVAADEKEIDYLITAVNRYFKEKLRREDVLHSFSGVRPLFDDGKGNPSAVTRDYVFDLDETGGAPLLNVFGGKITTFRELAERGMHRLKHIFPQMGGDWTHDAPLPGGEIANADYETFANTLRDTYSWMPRTLVHHYGRLYGARTKDVVAGAQNLEGLGRHFGGDFHEAEVRYLVAREWAKTAEDILYRRTKHYLHLTEAERAAFVEWFDNANLVAMAEPETCDLFVIGGGINGAGVARDAAGRGLKVVLAEKDDLAQGTSSRSGKLVHGGLRYLEYYEFRLVREALIEREVLLNAAPHIIWPMRFVLPHSPQDRPAWLVRLGLFLYDHLGGRKKLPGTRTLDLKRDPEGTPILDQYTKGFEYSDCWVDDARLVALNAVGAAEKGATILTRTPVVSARRENGGWIVETRNSDTGETRTFRARCIVNCAGPWVTDVIHNVAASTSSRNVRLVKGSHIIVPKFWSGANAYLVQNHDKRVIFINPYEGDKALIGTTDIAYEGRAEDVAADEKEIDYLITAVNRYFKEKLRREDVLHSFSGVRPLFDDGKGNPSAVTRDYVFDLDETGGAPLLNVFGGKITTFRELAERGMHRLKHIFPQMGGDWTHDAPLPGGEIANADYETFANTLRDTYSWMPRTLVHHYGRLYGARTKDVVAGAQNLEGLGRHFGGDFHEAEVRYLVAREWAKTAEDILYRRTKHYLHLTEAERAAFVEWFDNANLVA

Solvent-accessible surface area (backbone atoms only — not comparable to full-atom values): 51766 Å² total; per-residue (Å²): 127,84,77,56,46,77,34,46,36,36,28,36,21,35,26,45,54,20,15,29,33,45,22,54,44,9,69,18,70,44,45,31,36,36,31,11,55,49,55,72,15,68,61,43,41,50,41,63,88,35,55,27,51,41,53,76,71,41,54,81,71,68,36,54,65,61,28,24,50,14,36,38,30,35,56,39,48,36,47,15,27,27,36,46,21,46,82,35,42,35,34,32,65,46,46,85,88,56,70,52,67,68,59,53,50,49,53,47,53,47,63,48,55,60,33,59,67,76,63,56,45,68,66,45,80,39,49,23,79,35,36,78,87,18,63,52,40,35,79,88,38,47,42,27,36,33,36,63,41,26,39,32,50,42,27,47,53,20,50,30,29,40,45,44,8,40,76,47,64,24,45,78,37,61,28,17,33,72,65,35,35,42,80,50,97,44,13,31,43,37,33,31,36,28,70,87,80,62,51,71,49,49,32,34,22,45,28,38,39,39,27,40,54,76,43,34,65,52,43,36,48,70,25,46,66,46,87,71,93,75,51,70,42,41,33,31,28,30,37,39,30,28,67,48,86,68,83,61,69,50,24,38,40,43,71,38,95,86,68,46,59,35,41,43,30,72,32,91,84,62,21,24,40,36,33,50,54,82,38,83,48,87,71,61,78,89,68,57,62,60,48,69,67,58,52,49,52,53,40,50,50,50,41,71,45,31,44,54,68,70,52,83,84,48,53,75,48,70,44,36,20,46,44,29,28,42,54,82,77,63,86,48,76,89,70,37,51,71,54,62,50,79,45,78,44,54,64,76,58,24,36,37,38,38,47,38,47,60,44,84,33,38,21,62,60,49,24,52,53,53,52,59,74,40,34,86,81,41,75,83,52,51,73,92,65,65,75,82,39,53,39,71,24,12,75,42,75,91,39,40,47,52,53,52,50,34,54,49,47,66,74,40,67,72,53,56,68,70,44,51,50,52,40,33,40,74,30,27,62,42,33,64,63,35,50,63,80,42,82,44,70,72,56,29,47,58,73,55,48,87,80,42,39,41,29,53,52,54,37,35,41,73,64,60,78,34,74,48,58,62,43,40,29,63,49,66,69,41,45,66,79,69,41,51,72,67,34,49,51,51,44,43,54,46,54,73,68,61,58,76,72,113,125,84,77,57,47,76,33,45,36,35,29,37,20,36,26,44,53,19,16,29,32,44,23,55,43,9,69,17,69,41,46,29,36,34,30,11,56,48,56,72,16,66,60,43,42,49,41,62,90,36,55,26,50,40,52,75,72,40,53,79,72,66,36,53,67,61,28,24,51,14,35,38,31,35,55,39,47,36,47,16,27,25,36,45,21,45,81,36,42,35,34,33,66,46,44,85,89,56,70,52,67,68,57,53,49,49,52,48,52,49,63,49,54,59,32,60,67,75,62,56,44,65,67,44,80,39,50,24,78,36,36,78,88,17,64,51,39,36,81,88,41,46,42,27,36,33,36,64,40,26,39,32,50,42,26,47,54,21,49,30,28,41,44,44,8,38,76,45,64,24,45,78,38,61,28,17,32,71,67,35,34,42,80,50,95,45,12,32,42,36,33,32,36,28,70,86,79,62,50,71,49,49,31,35,22,45,27,37,38,39,29,38,53,74,44,33,63,52,42,37,45,70,25,46,67,46,88,71,92,76,52,70,42,40,34,33,29,30,37,40,31,27,68,49,86,68,83,61,68,51,25,37,40,43,72,37,96,86,66,46,60,35,40,43,30,71,31,90,85,62,21,24,39,36,34,52,53,83,37,84,47,87,69,60,76,90,69,56,62,59,49,71,68,58,53,50,52,54,41,51,50,51,42,71,47,31,44,54,68,70,53,81,84,49,54,74,48,70,43,36,21,46,44,30,30,43,55,82,77,62,85,49,75,90,69,39,51,68,54,63,48,80,46,78,44,55,66,78,58,24,36,36,38,37,49,37,47,59,45,83,33,38,22,62,60,50,23,52,52,54,51,58,76,41,34,85,80,42,74,80,51,51,72,92,64,63,75,84,39,54,39,69,24,12,76,44,76,89,39,40,46,55,54,51,50,33,51,50,47,66,74,41,68,72,54,55,69,70,43,52,49,51,40,33,40,75,30,28,63,42,32,64,63,35,50,64,81,41,82,43,69,71,56,30,48,57,72,53,47,86,81,42,37,41,30,52,52,52,38,35,41,74,66,60,78,34,75,48,58,61,44,41,29,62,49,67,69,43,45,66,79,67,41,52,72,68,34,49,52,51,43,43,55,48,52,72,66,60,60,76,76,114

Foldseek 3Di:
DPDAAEWAEEEEALALLSLLLLLQQLVLPTAYEYEHQAAHNPAFQQADLQWQALDLPVVVVVPLVSSQLSLQLQVLQCLQAVLFKDKFKAKEQDDPVADDPVVSVVSQVSSQPSNPDDPFDGKDKDQLVPDLVNVFWDVVRGIIMMGMTMGGNRLLSSLLSNLSSVVSPYHYHHSKHFQAWEDDPLWIWTWIARNVPRDIHIYTYNEYEYPHWVCLVVCQCRHYVHDDPWAWWKKKWKKFKFFDDGDDQHKYWYADPVRDIKIWHDDDPGMTIIDIDTGTDDDDQVPDFDDPVRVVVRQVRVCVIGPDHDDPVRTPDMGMHIGTATPPPDDDRVSGDQDKDWDWDCPNNYIYIYITHDDSSNSNVVSQVSVVVCCVVPVSGHHGDSSNHHGQQSPDPPSDLVVQLVVQCVVQVQDDSQLSSQLCSQGHVCSCVLCVPPNHPVSQDDDLDDNDGPSNVLCCLVRRVDDALCCCCVSRRVCVVVDDPVSSVVVRVVSVPVVSND/DPDAAEWAEEEEALALLSLLLLLQQLVLPTAYEYEHQAAHNPAFQQADLQWQALDLPVVVVVPLVSSQLSLQLQVLQCLQAVLFKDKFKAKEQDDPVADDPVVSVVSQVSSQPSNPDDPFDGKDKDQLVPDLVNVFWDPVRGIIMMGMTMGGNRLLSSLLSNLSSVVSPYHYHHSKHFQAWEDDPLWIWIWIARNVPRDIHIYTYNEYEYPHWVCLVVCQCRHYVHDDPWAWWKKKWKKFKFFDDGDDQHKYWYADPVRDIKIWHDDDPGMTIIDIDTGTDDDDQVPDFDDPVRVVVRQVRVCVIGPDHDDPVRTPDMGMHMGTATPPPDDDRVSGDQDKDWDWDCPNNYIYIYITHDDSSNSNVSSQVSVVVCCVVPVSGHHGDSSNHHGQQSPDPPSDLVVQLVVQCVVQVQDDSQLSSQLCSQGHVCSCVLCPPPNHPVSQDDDLDDNDGPSNVLCCLVRRVDDALCCCCVSRRVCVVVDDPVSSVVVRVVSVVVVSND

Organism: NCBI:txid520456

InterPro domains:
  IPR000447 FAD-dependent glycerol-3-phosphate dehydrogenase [PR01001] (7-19)
  IPR000447 FAD-dependent glycerol-3-phosphate dehydrogenase [PR01001] (20-30)
  IPR000447 FAD-dependent glycerol-3-phosphate dehydrogenase [PR01001] (36-48)
  IPR000447 FAD-dependent glycerol-3-phosphate dehydrogenase [PR01001] (81-93)
  IPR000447 FAD-dependent glycerol-3-phosphate dehydrogenase [PR01001] (319-325)
  IPR000447 FAD-dependent glycerol-3-phosphate dehydrogenase [PR01001] (352-364)
  IPR000447 FAD-dependent glycerol-3-phosphate dehydrogenase [PS00977] (12-29)
  IPR000447 FAD-dependent glycerol-3-phosphate dehydrogenase [PTHR11985] (5-490)
  IPR006076 FAD dependent oxidoreductase [PF01266] (8-333)
  IPR031656 Alpha-glycerophosphate oxidase, C-terminal [PF16901] (386-484)
  IPR036188 FAD/NAD(P)-binding domain superfamily [G3DSA:3.50.50.60] (5-365)
  IPR036188 FAD/NAD(P)-binding domain superfamily [SSF51905] (5-339)
  IPR038299 Alpha-glycerophosphate oxidase, C-terminal domain superfamily [G3DSA:1.10.8.870] (397-467)

Nearest PDB structures (foldseek):
  2r4e-assembly1_A  TM=9.809E-01  e=2.743E-65  Escherichia coli
  2rgo-assembly1_A  TM=8.580E-01  e=1.037E-38  Streptococcus sp.
  2rgo-assembly1_B-2  TM=8.119E-01  e=1.339E-36  Streptococcus sp.
  7cyx-assembly1_B  TM=7.225E-01  e=1.067E-17  Bacillus cereus ATCC 14579
  5i39-assembly1_A  TM=7.059E-01  e=9.360E-16  Proteus vulgaris

pLDDT: mean 94.27, std 7.75, range [43.91, 98.94]